Protein AF-A0AA41Q9X9-F1 (afdb_monomer)

Secondary structure (DSSP, 8-state):
--HHHHHHHHHHTTS-HHHHHHHGGGS-HHHHHHHHHHSSSPPHHHHHHHHHH--HHHHHHHHT-TT--HHHHHHHHTSS-HHHHHHHHH-TT--HHHHHHHHT-SSPPHHHHHHHHT-SS-HHHHGGGGG-S-HHHHHHHHHH---GGGPPPPS-HHHHHHHHHTT--SSTHHHHHHHHHHTTS-GGG--HHHHHHHHHHHHHSPPPHHHHHHHHT-TTS-HHHHHHHHHS--TTSTHHHHHHHHHHHTSS-HHHHHHH-S-HHHHHHHHHHHHHHHTTTS-HHHHHHHHHHHHHIIIIIITT-HHHHHHHHHHHHTT--S-HHHHHHHHHHHHHH-SSPPP-PPPPSSS-S--HHHHHHTTS-TTTHHHHHHHS-HHHHHHHTTS--TT---HHHHHHHHHH--HHHHHHHHHHS---HHHHHHHHHT--HHHHHHHHHSSS--HHHHHHHHTT---STT--SPPPPPHHHHHHHHHHHHH-HHHHHHHTTSS-HHHHHHHHHS-TTTS-HHHHHHHHHHHHHTT-HHHHHHHTSTT-SS-HHHHHHHHTSPPPP-TTS---TTPPPHHHHHHHHHHHHHHHHHHHHHHHHHH-TTSTT--GGG-TT--HHHHHHHHHTT---HHHHHHHHT-TT--HHHHHHHHHHS---TTHHHHHHHH-HHHHHHHHTT------TT--STHHHHH-HHHHHHHTTSS-HHHHHHH-SSHHHHHHHHHH-TTTTHHHHHHHHHHHHHHHTT-HHHHHHHHHHHTT--S-HHHHHHHHHHHHS---S---PPP-PPPPP------

Structure (mmCIF, N/CA/C/O backbone):
data_AF-A0AA41Q9X9-F1
#
_entry.id   AF-A0AA41Q9X9-F1
#
loop_
_atom_site.group_PDB
_atom_site.id
_atom_site.type_symbol
_atom_site.label_atom_id
_atom_site.label_alt_id
_atom_site.label_comp_id
_atom_site.label_asym_id
_atom_site.label_entity_id
_atom_site.label_seq_id
_atom_site.pdbx_PDB_ins_code
_atom_site.Cartn_x
_atom_site.Cartn_y
_atom_site.Cartn_z
_atom_site.occupancy
_atom_site.B_iso_or_equiv
_atom_site.auth_seq_id
_atom_site.auth_comp_id
_atom_site.auth_asym_id
_atom_site.auth_atom_id
_atom_site.pdbx_PDB_model_num
ATOM 1 N N . MET A 1 1 ? 24.829 11.979 -4.064 1.00 57.22 1 MET A N 1
ATOM 2 C CA . MET A 1 1 ? 23.446 12.237 -4.508 1.00 57.22 1 MET A CA 1
ATOM 3 C C . MET A 1 1 ? 22.900 13.310 -3.601 1.00 57.22 1 MET A C 1
ATOM 5 O O . MET A 1 1 ? 22.876 13.079 -2.396 1.00 57.22 1 MET A O 1
ATOM 9 N N . THR A 1 2 ? 22.582 14.490 -4.129 1.00 73.81 2 THR A N 1
ATOM 10 C CA . THR A 1 2 ? 21.972 15.516 -3.283 1.00 73.81 2 THR A CA 1
ATOM 11 C C . THR A 1 2 ? 20.477 15.235 -3.187 1.00 73.81 2 THR A C 1
ATOM 13 O O . THR A 1 2 ? 19.869 14.709 -4.118 1.00 73.81 2 THR A O 1
ATOM 16 N N . ARG A 1 3 ? 19.878 15.555 -2.042 1.00 71.75 3 ARG A N 1
ATOM 17 C CA . ARG A 1 3 ? 18.425 15.481 -1.851 1.00 71.75 3 ARG A CA 1
ATOM 18 C C . ARG A 1 3 ? 17.675 16.317 -2.905 1.00 71.75 3 ARG A C 1
ATOM 20 O O . ARG A 1 3 ? 16.649 15.875 -3.409 1.00 71.75 3 ARG A O 1
ATOM 27 N N . ALA A 1 4 ? 18.256 17.450 -3.302 1.00 76.31 4 ALA A N 1
ATOM 28 C CA . ALA A 1 4 ? 17.718 18.350 -4.318 1.00 76.31 4 ALA A CA 1
ATOM 29 C C . ALA A 1 4 ? 17.555 17.683 -5.699 1.00 76.31 4 ALA A C 1
ATOM 31 O O . ALA A 1 4 ? 16.553 17.914 -6.371 1.00 76.31 4 ALA A O 1
ATOM 32 N N . ASP A 1 5 ? 18.480 16.802 -6.105 1.00 78.88 5 ASP A N 1
ATOM 33 C CA . ASP A 1 5 ? 18.385 16.104 -7.399 1.00 78.88 5 ASP A CA 1
ATOM 34 C C . ASP A 1 5 ? 17.165 15.165 -7.449 1.00 78.88 5 ASP A C 1
ATOM 36 O O . ASP A 1 5 ? 16.485 15.061 -8.467 1.00 78.88 5 ASP A O 1
ATOM 40 N N . GLN A 1 6 ? 16.847 14.487 -6.341 1.00 75.06 6 GLN A N 1
ATOM 41 C CA . GLN A 1 6 ? 15.678 13.601 -6.273 1.00 75.06 6 GLN A CA 1
ATOM 42 C C . GLN A 1 6 ? 14.362 14.382 -6.308 1.00 75.06 6 GLN A C 1
ATOM 44 O O . GLN A 1 6 ? 13.401 13.950 -6.950 1.00 75.06 6 GLN A O 1
ATOM 49 N N . GLU A 1 7 ? 14.330 15.523 -5.620 1.00 79.06 7 GLU A N 1
ATOM 50 C CA . GLU A 1 7 ? 13.177 16.420 -5.552 1.00 79.06 7 GLU A CA 1
ATOM 51 C C . GLU A 1 7 ? 12.897 17.035 -6.930 1.00 79.06 7 GLU A C 1
ATOM 53 O O . GLU A 1 7 ? 11.768 16.975 -7.418 1.00 79.06 7 GLU A O 1
ATOM 58 N N . LEU A 1 8 ? 13.935 17.511 -7.620 1.00 83.25 8 LEU A N 1
ATOM 59 C CA . LEU A 1 8 ? 13.810 18.032 -8.978 1.00 83.25 8 LEU A CA 1
ATOM 60 C C . LEU A 1 8 ? 13.408 16.944 -9.986 1.00 83.25 8 LEU A C 1
ATOM 62 O O . LEU A 1 8 ? 12.571 17.192 -10.850 1.00 83.25 8 LEU A O 1
ATOM 66 N N . ALA A 1 9 ? 13.924 15.719 -9.853 1.00 81.62 9 ALA A N 1
ATOM 67 C CA . ALA A 1 9 ? 13.479 14.598 -10.683 1.00 81.62 9 ALA A CA 1
ATOM 68 C C . ALA A 1 9 ? 11.990 14.270 -10.471 1.00 81.62 9 ALA A C 1
ATOM 70 O O . ALA A 1 9 ? 11.294 13.943 -11.430 1.00 81.62 9 ALA A O 1
ATOM 71 N N . ALA A 1 10 ? 11.488 14.376 -9.233 1.00 77.00 10 ALA A N 1
ATOM 72 C CA . ALA A 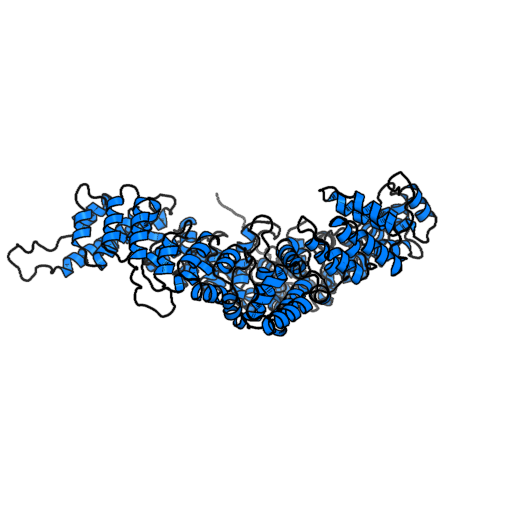1 10 ? 10.064 14.208 -8.952 1.00 77.00 10 ALA A CA 1
ATOM 73 C C . ALA A 1 10 ? 9.225 15.315 -9.589 1.00 77.00 10 ALA A C 1
ATOM 75 O O . ALA A 1 10 ? 8.185 15.032 -10.169 1.00 77.00 10 ALA A O 1
ATOM 76 N N . PHE A 1 11 ? 9.704 16.554 -9.537 1.00 83.81 11 PHE A N 1
ATOM 77 C CA . PHE A 1 11 ? 9.029 17.695 -10.141 1.00 83.81 11 PHE A CA 1
ATOM 78 C C . PHE A 1 11 ? 8.971 17.597 -11.677 1.00 83.81 11 PHE A C 1
ATOM 80 O O . PHE A 1 11 ? 7.901 17.742 -12.267 1.00 83.81 11 PHE A O 1
ATOM 87 N N . LEU A 1 12 ? 10.081 17.228 -12.328 1.00 85.19 12 LEU A N 1
ATOM 88 C CA . LEU A 1 12 ? 10.145 17.018 -13.782 1.00 85.19 12 LEU A CA 1
ATOM 89 C C . LEU A 1 12 ? 9.305 15.826 -14.272 1.00 85.19 12 LEU A C 1
ATOM 91 O O . LEU A 1 12 ? 8.985 15.755 -15.455 1.00 85.19 12 LEU A O 1
ATOM 95 N N . ALA A 1 13 ? 8.916 14.891 -13.399 1.00 82.81 13 ALA A N 1
ATOM 96 C CA . ALA A 1 13 ? 8.031 13.787 -13.781 1.00 82.81 13 ALA A CA 1
ATOM 97 C C . ALA A 1 13 ? 6.609 14.255 -14.161 1.00 82.81 13 ALA A C 1
ATOM 99 O O . ALA A 1 13 ? 5.887 13.522 -14.843 1.00 82.81 13 ALA A O 1
ATOM 100 N N . TYR A 1 14 ? 6.227 15.469 -13.748 1.00 82.69 14 TYR A N 1
ATOM 101 C CA . TYR A 1 14 ? 4.950 16.104 -14.085 1.00 82.69 14 TYR A CA 1
ATOM 102 C C . TYR A 1 14 ? 5.046 17.089 -15.255 1.00 82.69 14 TYR A C 1
ATOM 104 O O . TYR A 1 14 ? 4.013 17.538 -15.746 1.00 82.69 14 TYR A O 1
ATOM 112 N N . ALA A 1 15 ? 6.259 17.424 -15.699 1.00 83.19 15 ALA A N 1
ATOM 113 C CA . ALA A 1 15 ? 6.478 18.322 -16.824 1.00 83.19 15 ALA A CA 1
ATOM 114 C C . ALA A 1 15 ? 6.056 17.664 -18.146 1.00 83.19 15 ALA A C 1
ATOM 116 O O . ALA A 1 15 ? 6.199 16.448 -18.328 1.00 83.19 15 ALA A O 1
ATOM 117 N N . SER A 1 16 ? 5.593 18.472 -19.102 1.00 84.75 16 SER A N 1
ATOM 118 C CA . SER A 1 16 ? 5.446 18.008 -20.480 1.00 84.75 16 SER A CA 1
ATOM 119 C C . SER A 1 16 ? 6.822 17.695 -21.094 1.00 84.75 16 SER A C 1
ATOM 121 O O . SER A 1 16 ? 7.874 18.089 -20.573 1.00 84.75 16 SER A O 1
ATOM 123 N N . ALA A 1 17 ? 6.839 16.974 -22.219 1.00 86.56 17 ALA A N 1
ATOM 124 C CA . ALA A 1 17 ? 8.083 16.729 -22.949 1.00 86.56 17 ALA A CA 1
ATOM 125 C C . ALA A 1 17 ? 8.729 18.036 -23.443 1.00 86.56 17 ALA A C 1
ATOM 127 O O . ALA A 1 17 ? 9.950 18.173 -23.383 1.00 86.56 17 ALA A O 1
ATOM 128 N N . GLU A 1 18 ? 7.906 19.000 -23.861 1.00 85.38 18 GLU A N 1
ATOM 129 C CA . GLU A 1 18 ? 8.331 20.329 -24.306 1.00 85.38 18 GLU A CA 1
ATOM 130 C C . GLU A 1 18 ? 8.950 21.136 -23.157 1.00 85.38 18 GLU A C 1
ATOM 132 O O . GLU A 1 18 ? 10.078 21.616 -23.274 1.00 85.38 18 GLU A O 1
ATOM 137 N N . ASP A 1 19 ? 8.278 21.186 -22.005 1.00 83.75 19 ASP A N 1
ATOM 138 C CA . ASP A 1 19 ? 8.778 21.890 -20.819 1.00 83.75 19 ASP A CA 1
ATOM 139 C C . ASP A 1 19 ? 10.083 21.280 -20.302 1.00 83.75 19 ASP A C 1
ATOM 141 O O . ASP A 1 19 ? 11.022 21.993 -19.940 1.00 83.75 19 ASP A O 1
ATOM 145 N N . THR A 1 20 ? 10.170 19.946 -20.304 1.00 87.44 20 THR A N 1
ATOM 146 C CA . THR A 1 20 ? 11.394 19.228 -19.931 1.00 87.44 20 THR A CA 1
ATOM 147 C C . THR A 1 20 ? 12.544 19.616 -20.859 1.00 87.44 20 THR A C 1
ATOM 149 O O . THR A 1 20 ? 13.638 19.936 -20.388 1.00 87.44 20 THR A O 1
ATOM 152 N N . ALA A 1 21 ? 12.296 19.645 -22.172 1.00 87.38 21 ALA A N 1
ATOM 153 C CA . ALA A 1 21 ? 13.300 19.995 -23.167 1.00 87.38 21 ALA A CA 1
ATOM 154 C C . ALA A 1 21 ? 13.755 21.459 -23.077 1.00 87.38 21 ALA A C 1
ATOM 156 O O . ALA A 1 21 ? 14.940 21.736 -23.265 1.00 87.38 21 ALA A O 1
ATOM 157 N N . ALA A 1 22 ? 12.851 22.384 -22.742 1.00 83.81 22 ALA A N 1
ATOM 158 C CA . ALA A 1 22 ? 13.174 23.796 -22.542 1.00 83.81 22 ALA A CA 1
ATOM 159 C C . ALA A 1 22 ? 13.945 24.055 -21.234 1.00 83.81 22 ALA A C 1
ATOM 161 O O . ALA A 1 22 ? 14.798 24.943 -21.177 1.00 83.81 22 ALA A O 1
ATOM 162 N N . THR A 1 23 ? 13.646 23.287 -20.184 1.00 84.75 23 THR A N 1
ATOM 163 C CA . THR A 1 23 ? 14.193 23.477 -18.832 1.00 84.75 23 THR A CA 1
ATOM 164 C C . THR A 1 23 ? 15.613 22.952 -18.694 1.00 84.75 23 THR A C 1
ATOM 166 O O . THR A 1 23 ? 16.484 23.638 -18.155 1.00 84.75 23 THR A O 1
ATOM 169 N N . LEU A 1 24 ? 15.864 21.729 -19.169 1.00 88.94 24 LEU A N 1
ATOM 170 C CA . LEU A 1 24 ? 17.130 21.037 -18.926 1.00 88.94 24 LEU A CA 1
ATOM 171 C C . LEU A 1 24 ? 18.362 21.847 -19.379 1.00 88.94 24 LEU A C 1
ATOM 173 O O . LEU A 1 24 ? 19.278 21.995 -18.564 1.00 88.94 24 LEU A O 1
ATOM 177 N N . PRO A 1 25 ? 18.404 22.465 -20.578 1.00 90.06 25 PRO A N 1
ATOM 178 C CA . PRO A 1 25 ? 19.545 23.270 -21.022 1.00 90.06 25 PRO A CA 1
ATOM 179 C C . PRO A 1 25 ? 19.958 24.404 -20.068 1.00 90.06 25 PRO A C 1
ATOM 181 O O . PRO A 1 25 ? 21.132 24.772 -20.058 1.00 90.06 25 PRO A O 1
ATOM 184 N N . ARG A 1 26 ? 19.035 24.925 -19.245 1.00 84.94 26 ARG A N 1
ATOM 185 C CA . ARG A 1 26 ? 19.291 26.024 -18.294 1.00 84.94 26 ARG A CA 1
ATOM 186 C C . ARG A 1 26 ? 19.797 25.566 -16.928 1.00 84.94 26 ARG A C 1
ATOM 188 O O . ARG A 1 26 ? 20.331 26.373 -16.171 1.00 84.94 26 ARG A O 1
ATOM 195 N N . LEU A 1 27 ? 19.647 24.286 -16.599 1.00 85.94 27 LEU A N 1
ATOM 196 C CA . LEU A 1 27 ? 20.213 23.733 -15.373 1.00 85.94 27 LEU A CA 1
ATOM 197 C C . LEU A 1 27 ? 21.737 23.646 -15.477 1.00 85.94 27 LEU A C 1
ATOM 199 O O . LEU A 1 27 ? 22.294 23.454 -16.559 1.00 85.94 27 LEU A O 1
ATOM 203 N N . SER A 1 28 ? 22.418 23.717 -14.332 1.00 88.06 28 SER A N 1
ATOM 204 C CA . SER A 1 28 ? 23.861 23.479 -14.299 1.00 88.06 28 SER A CA 1
ATOM 205 C C . SER A 1 28 ? 24.187 22.065 -14.794 1.00 88.06 28 SER A C 1
ATOM 207 O O . SER A 1 28 ? 23.436 21.117 -14.534 1.00 88.06 28 SER A O 1
ATOM 209 N N . THR A 1 29 ? 25.337 21.895 -15.449 1.00 92.75 29 THR A N 1
ATOM 210 C CA . THR A 1 29 ? 25.813 20.572 -15.882 1.00 92.75 29 THR A CA 1
ATOM 211 C C . THR A 1 29 ? 25.854 19.587 -14.710 1.00 92.75 29 THR A C 1
ATOM 213 O O . THR A 1 29 ? 25.417 18.449 -14.848 1.00 92.75 29 THR A O 1
ATOM 216 N N . ALA A 1 30 ? 26.287 20.027 -13.523 1.00 90.44 30 ALA A N 1
ATOM 217 C CA . ALA A 1 30 ? 26.314 19.187 -12.325 1.00 90.44 30 ALA A CA 1
ATOM 218 C C . ALA A 1 30 ? 24.915 18.675 -11.935 1.00 90.44 30 ALA A C 1
ATOM 220 O O . ALA A 1 30 ? 24.756 17.488 -11.653 1.00 90.44 30 ALA A O 1
ATOM 221 N N . THR A 1 31 ? 23.900 19.543 -11.981 1.00 88.19 31 THR A N 1
ATOM 222 C CA . THR A 1 31 ? 22.501 19.180 -11.709 1.00 88.19 31 THR A CA 1
ATOM 223 C C . THR A 1 31 ? 21.966 18.212 -12.760 1.00 88.19 31 THR A C 1
ATOM 225 O O . THR A 1 31 ? 21.376 17.197 -12.403 1.00 88.19 31 THR A O 1
ATOM 228 N N . ARG A 1 32 ? 22.209 18.459 -14.056 1.00 93.31 32 ARG A N 1
ATOM 229 C CA . ARG A 1 32 ? 21.779 17.538 -15.124 1.00 93.31 32 ARG A CA 1
ATOM 230 C C . ARG A 1 32 ? 22.404 16.154 -14.981 1.00 93.31 32 ARG A C 1
ATOM 232 O O . ARG A 1 32 ? 21.693 15.154 -15.037 1.00 93.31 32 ARG A O 1
ATOM 239 N N . LEU A 1 33 ? 23.712 16.086 -14.729 1.00 93.94 33 LEU A N 1
ATOM 240 C CA . LEU A 1 33 ? 24.406 14.821 -14.480 1.00 93.94 33 LEU A CA 1
ATOM 241 C C . LEU A 1 33 ? 23.868 14.122 -13.221 1.00 93.94 33 LEU A C 1
ATOM 243 O O . LEU A 1 33 ? 23.708 12.900 -13.218 1.00 93.94 33 LEU A O 1
ATOM 247 N N . GLY A 1 34 ? 23.556 14.885 -12.167 1.00 90.12 34 GLY A N 1
ATOM 248 C CA . GLY A 1 34 ? 22.929 14.393 -10.940 1.00 90.12 34 GLY A CA 1
ATOM 249 C C . GLY A 1 34 ? 21.551 13.775 -11.187 1.00 90.12 34 GLY A C 1
ATOM 250 O O . GLY A 1 34 ? 21.317 12.630 -10.793 1.00 90.12 34 GLY A O 1
ATOM 251 N N . LEU A 1 35 ? 20.681 14.488 -11.908 1.00 90.31 35 LEU A N 1
ATOM 252 C CA . LEU A 1 35 ? 19.350 14.031 -12.316 1.00 90.31 35 LEU A CA 1
ATOM 253 C C . LEU A 1 35 ? 19.419 12.746 -13.139 1.00 90.31 35 LEU A C 1
ATOM 255 O O . LEU A 1 35 ? 18.758 11.762 -12.808 1.00 90.31 35 LEU A O 1
ATOM 259 N N . LEU A 1 36 ? 20.249 12.739 -14.185 1.00 93.31 36 LEU A N 1
ATOM 260 C CA . LEU A 1 36 ? 20.348 11.607 -15.100 1.00 93.31 36 LEU A CA 1
ATOM 261 C C . LEU A 1 36 ? 20.916 10.373 -14.416 1.00 93.31 36 LEU A C 1
ATOM 263 O O . LEU A 1 36 ? 20.439 9.283 -14.702 1.00 93.31 36 LEU A O 1
ATOM 267 N N . ARG A 1 37 ? 21.886 10.527 -13.506 1.00 91.56 37 ARG A N 1
ATOM 268 C CA . ARG A 1 37 ? 22.555 9.400 -12.843 1.00 91.56 37 ARG A CA 1
ATOM 269 C C . ARG A 1 37 ? 21.829 8.888 -11.600 1.00 91.56 37 ARG A C 1
ATOM 271 O O . ARG A 1 37 ? 21.883 7.690 -11.331 1.00 91.56 37 ARG A O 1
ATOM 278 N N . TYR A 1 38 ? 21.211 9.777 -10.820 1.00 85.00 38 TYR A N 1
ATOM 279 C CA . TYR A 1 38 ? 20.720 9.473 -9.469 1.00 85.00 38 TYR A CA 1
ATOM 280 C C . TYR A 1 38 ? 19.251 9.838 -9.220 1.00 85.00 38 TYR A C 1
ATOM 282 O O . TYR A 1 38 ? 18.735 9.538 -8.144 1.00 85.00 38 TYR A O 1
ATOM 290 N N . GLY A 1 39 ? 18.551 10.448 -10.181 1.00 78.88 39 GLY A N 1
ATOM 291 C CA . GLY A 1 39 ? 17.162 10.902 -10.030 1.00 78.88 39 GLY A CA 1
ATOM 292 C C . GLY A 1 39 ? 16.108 9.792 -9.897 1.00 78.88 39 GLY A C 1
ATOM 293 O O . GLY A 1 39 ? 14.913 10.088 -9.901 1.00 78.88 39 GLY A O 1
ATOM 294 N N . GLY A 1 40 ? 16.513 8.524 -9.772 1.00 82.50 40 GLY A N 1
ATOM 295 C CA . GLY A 1 40 ? 15.646 7.348 -9.874 1.00 82.50 40 GLY A CA 1
ATOM 296 C C . GLY A 1 40 ? 15.350 6.991 -11.332 1.00 82.50 40 GLY A C 1
ATOM 297 O O . GLY A 1 40 ? 16.149 7.300 -12.218 1.00 82.50 40 GLY A O 1
ATOM 298 N N . THR A 1 41 ? 14.213 6.337 -11.583 1.00 83.12 41 THR A N 1
ATOM 299 C CA . THR A 1 41 ? 13.758 6.018 -12.945 1.00 83.12 41 THR A CA 1
ATOM 300 C C . THR A 1 41 ? 13.541 7.317 -13.731 1.00 83.12 41 THR A C 1
ATOM 302 O O . THR A 1 41 ? 12.697 8.121 -13.322 1.00 83.12 41 THR A O 1
ATOM 305 N N . PRO A 1 42 ? 14.292 7.565 -14.822 1.00 86.88 42 PRO A N 1
ATOM 306 C CA . PRO A 1 42 ? 14.148 8.788 -15.603 1.00 86.88 42 PRO A CA 1
ATOM 307 C C . PRO A 1 42 ? 12.770 8.828 -16.271 1.00 86.88 42 PRO A C 1
ATOM 309 O O . PRO A 1 42 ? 12.311 7.818 -16.809 1.00 86.88 42 PRO A O 1
ATOM 312 N N . SER A 1 43 ? 12.113 9.992 -16.257 1.00 85.19 43 SER A N 1
ATOM 313 C CA . SER A 1 43 ? 10.847 10.166 -16.975 1.00 85.19 43 SER A CA 1
ATOM 314 C C . SER A 1 43 ? 11.059 9.973 -18.487 1.00 85.19 43 SER A C 1
ATOM 316 O O . SER A 1 43 ? 12.158 10.248 -18.984 1.00 85.19 43 SER A O 1
ATOM 318 N N . PRO A 1 44 ? 10.035 9.543 -19.252 1.00 87.19 44 PRO A N 1
ATOM 319 C CA . PRO A 1 44 ? 10.156 9.399 -20.704 1.00 87.19 44 PRO A CA 1
ATOM 320 C C . PRO A 1 44 ? 10.640 10.678 -21.400 1.00 87.19 44 PRO A C 1
ATOM 322 O O . PRO A 1 44 ? 11.450 10.604 -22.319 1.00 87.19 44 PRO A O 1
ATOM 325 N N . ALA A 1 45 ? 10.207 11.848 -20.919 1.00 88.81 45 ALA A N 1
ATOM 326 C CA . ALA A 1 45 ? 10.641 13.152 -21.415 1.00 88.81 45 ALA A CA 1
ATOM 327 C C . ALA A 1 45 ? 12.128 13.433 -21.136 1.00 88.81 45 ALA A C 1
ATOM 329 O O . ALA A 1 45 ? 12.860 13.822 -22.044 1.00 88.81 45 ALA A O 1
ATOM 330 N N . LEU A 1 46 ? 12.593 13.187 -19.903 1.00 91.06 46 LEU A N 1
ATOM 331 C CA . LEU A 1 46 ? 13.998 13.364 -19.520 1.00 91.06 46 LEU A CA 1
ATOM 332 C C . LEU A 1 46 ? 14.909 12.422 -20.315 1.00 91.06 46 LEU A C 1
ATOM 334 O O . LEU A 1 46 ? 15.950 12.843 -20.816 1.00 91.06 46 LEU A O 1
ATOM 338 N N . ALA A 1 47 ? 14.499 11.159 -20.453 1.00 92.38 47 ALA A N 1
ATOM 339 C CA . ALA A 1 47 ? 15.204 10.167 -21.253 1.00 92.38 47 ALA A CA 1
ATOM 340 C C . ALA A 1 47 ? 15.274 10.585 -22.730 1.00 92.38 47 ALA A C 1
ATOM 342 O O . ALA A 1 47 ? 16.359 10.575 -23.303 1.00 92.38 47 ALA A O 1
ATOM 343 N N . ALA A 1 48 ? 14.148 11.000 -23.323 1.00 92.69 48 ALA A N 1
ATOM 344 C CA . ALA A 1 48 ? 14.088 11.438 -24.715 1.00 92.69 48 ALA A CA 1
ATOM 345 C C . ALA A 1 48 ? 14.970 12.669 -24.975 1.00 92.69 48 ALA A C 1
ATOM 347 O O . ALA A 1 48 ? 15.739 12.667 -25.938 1.00 92.69 48 ALA A O 1
ATOM 348 N N . TRP A 1 49 ? 14.915 13.682 -24.100 1.00 94.62 49 TRP A N 1
ATOM 349 C CA . TRP A 1 49 ? 15.778 14.861 -24.200 1.00 94.62 49 TRP A CA 1
ATOM 350 C C . TRP A 1 49 ? 17.251 14.473 -24.143 1.00 94.62 49 TRP A C 1
ATOM 352 O O . TRP A 1 49 ? 18.005 14.836 -25.042 1.00 94.62 49 TRP A O 1
ATOM 362 N N . ALA A 1 50 ? 17.639 13.690 -23.133 1.00 94.81 50 ALA A N 1
ATOM 363 C CA . ALA A 1 50 ? 19.027 13.299 -22.938 1.00 94.81 50 ALA A CA 1
ATOM 364 C C . ALA A 1 50 ? 19.555 12.497 -24.127 1.00 94.81 50 ALA A C 1
ATOM 366 O O . ALA A 1 50 ? 20.676 12.733 -24.534 1.00 94.81 50 ALA A O 1
ATOM 367 N N . THR A 1 51 ? 18.757 11.607 -24.725 1.00 94.50 51 THR A N 1
ATOM 368 C CA . THR A 1 51 ? 19.183 10.843 -25.911 1.00 94.50 51 THR A CA 1
ATOM 369 C C . THR A 1 51 ? 19.214 11.660 -27.204 1.00 94.50 51 THR A C 1
ATOM 371 O O . THR A 1 51 ? 19.926 11.288 -28.128 1.00 94.50 51 THR A O 1
ATOM 374 N N . GLY A 1 52 ? 18.420 12.732 -27.308 1.00 94.38 52 GLY A N 1
ATOM 375 C CA . GLY A 1 52 ? 18.325 13.542 -28.529 1.00 94.38 52 GLY A CA 1
ATOM 376 C C . GLY A 1 52 ? 19.247 14.762 -28.553 1.00 94.38 52 GLY A C 1
ATOM 377 O O . GLY A 1 52 ? 19.684 15.174 -29.622 1.00 94.38 52 GLY A O 1
ATOM 378 N N . HIS A 1 53 ? 19.531 15.343 -27.386 1.00 93.50 53 HIS A N 1
ATOM 379 C CA . HIS A 1 53 ? 20.219 16.634 -27.249 1.00 93.50 53 HIS A CA 1
ATOM 380 C C . HIS A 1 53 ? 21.327 16.621 -26.186 1.00 93.50 53 HIS A C 1
ATOM 382 O O . HIS A 1 53 ? 21.949 17.657 -25.947 1.00 93.50 53 HIS A O 1
ATOM 388 N N . GLY A 1 54 ? 21.542 15.489 -25.510 1.00 94.19 54 GLY A N 1
ATOM 389 C CA . GLY A 1 54 ? 22.527 15.374 -24.446 1.00 94.19 54 GLY A CA 1
ATOM 390 C C . GLY A 1 54 ? 23.961 15.479 -24.955 1.00 94.19 54 GLY A C 1
ATOM 391 O O . GLY A 1 54 ? 24.301 15.126 -26.084 1.00 94.19 54 GLY A O 1
ATOM 392 N N . THR A 1 55 ? 24.830 15.967 -24.081 1.00 96.00 55 THR A N 1
ATOM 393 C CA . THR A 1 55 ? 26.281 15.884 -24.258 1.00 96.00 55 THR A CA 1
ATOM 394 C C . THR A 1 55 ? 26.782 14.460 -23.974 1.00 96.00 55 THR A C 1
ATOM 396 O O . THR A 1 55 ? 26.099 13.693 -23.285 1.00 96.00 55 THR A O 1
ATOM 399 N N . PRO A 1 56 ? 28.002 14.092 -24.410 1.00 96.12 56 PRO A N 1
ATOM 400 C CA . PRO A 1 56 ? 28.545 12.766 -24.118 1.00 96.12 56 PRO A CA 1
ATOM 401 C C . PRO A 1 56 ? 28.616 12.409 -22.626 1.00 96.12 56 PRO A C 1
ATOM 403 O O . PRO A 1 56 ? 28.364 11.270 -22.227 1.00 96.12 56 PRO A O 1
ATOM 406 N N . ASP A 1 57 ? 28.880 13.393 -21.763 1.00 96.19 57 ASP A N 1
ATOM 407 C CA . ASP A 1 57 ? 28.877 13.187 -20.312 1.00 96.19 57 ASP A CA 1
ATOM 408 C C . ASP A 1 57 ? 27.473 12.884 -19.767 1.00 96.19 57 ASP A C 1
ATOM 410 O O . ASP A 1 57 ? 27.320 12.076 -18.847 1.00 96.19 57 ASP A O 1
ATOM 414 N N . GLU A 1 58 ? 26.437 13.492 -20.345 1.00 96.50 58 GLU A N 1
ATOM 415 C CA . GLU A 1 58 ? 25.033 13.277 -19.981 1.00 96.50 58 GLU A CA 1
ATOM 416 C C . GLU A 1 58 ? 24.523 11.923 -20.473 1.00 96.50 58 GLU A C 1
ATOM 418 O O . GLU A 1 58 ? 23.875 11.202 -19.708 1.00 96.50 58 GLU A O 1
ATOM 423 N N . HIS A 1 59 ? 24.897 11.515 -21.688 1.00 97.00 59 HIS A N 1
ATOM 424 C CA . HIS A 1 59 ? 24.684 10.151 -22.165 1.00 97.00 59 HIS A CA 1
ATOM 425 C C . HIS A 1 59 ? 25.351 9.135 -21.232 1.00 97.00 59 HIS A C 1
ATOM 427 O O . HIS A 1 59 ? 24.717 8.181 -20.776 1.00 97.00 59 HIS A O 1
ATOM 433 N N . ALA A 1 60 ? 26.613 9.364 -20.859 1.00 96.06 60 ALA A N 1
ATOM 434 C CA . ALA A 1 60 ? 27.330 8.501 -19.930 1.00 96.06 60 ALA A CA 1
ATOM 435 C C . ALA A 1 60 ? 26.708 8.494 -18.520 1.00 96.06 60 ALA A C 1
ATOM 437 O O . ALA A 1 60 ? 26.722 7.464 -17.842 1.00 96.06 60 ALA A O 1
ATOM 438 N N . ALA A 1 61 ? 26.168 9.619 -18.044 1.00 95.50 61 ALA A N 1
ATOM 439 C CA . ALA A 1 61 ? 25.450 9.693 -16.774 1.00 95.50 61 ALA A CA 1
ATOM 440 C C . ALA A 1 61 ? 24.151 8.877 -16.808 1.00 95.50 61 ALA A C 1
ATOM 442 O O . ALA A 1 61 ? 23.919 8.085 -15.891 1.00 95.50 61 ALA A O 1
ATOM 443 N N . LEU A 1 62 ? 23.364 9.006 -17.880 1.00 95.44 62 LEU A N 1
ATOM 444 C CA . LEU A 1 62 ? 22.139 8.237 -18.091 1.00 95.44 62 LEU A CA 1
ATOM 445 C C . LEU A 1 62 ? 22.424 6.733 -18.216 1.00 95.44 62 LEU A C 1
ATOM 447 O O . LEU A 1 62 ? 21.751 5.929 -17.577 1.00 95.44 62 LEU A O 1
ATOM 451 N N . ALA A 1 63 ? 23.474 6.344 -18.947 1.00 95.50 63 ALA A N 1
ATOM 452 C CA . ALA A 1 63 ? 23.906 4.947 -19.064 1.00 95.50 63 ALA A CA 1
ATOM 453 C C . ALA A 1 63 ? 24.354 4.333 -17.724 1.00 95.50 63 ALA A C 1
ATOM 455 O O . ALA A 1 63 ? 24.349 3.114 -17.572 1.00 95.50 63 ALA A O 1
ATOM 456 N N . ARG A 1 64 ? 24.776 5.156 -16.753 1.00 94.69 64 ARG A N 1
ATOM 457 C CA . ARG A 1 64 ? 25.177 4.720 -15.403 1.00 94.69 64 ARG A CA 1
ATOM 458 C C . ARG A 1 64 ? 24.019 4.691 -14.405 1.00 94.69 64 ARG A C 1
ATOM 460 O O . ARG A 1 64 ? 24.232 4.258 -13.271 1.00 94.69 64 ARG A O 1
ATOM 467 N N . ASN A 1 65 ? 22.833 5.160 -14.783 1.00 91.62 65 ASN A N 1
ATOM 468 C CA . ASN A 1 65 ? 21.667 5.137 -13.913 1.00 91.62 65 ASN A CA 1
ATOM 469 C C . ASN A 1 65 ? 21.130 3.709 -13.786 1.00 91.62 65 ASN A C 1
ATOM 471 O O . ASN A 1 65 ? 20.573 3.154 -14.729 1.00 91.62 65 ASN A O 1
ATOM 475 N N . SER A 1 66 ? 21.238 3.133 -12.587 1.00 87.19 66 SER A N 1
ATOM 476 C CA . SER A 1 66 ? 20.793 1.763 -12.306 1.00 87.19 66 SER A CA 1
ATOM 477 C C . SER A 1 66 ? 19.290 1.537 -12.497 1.00 87.19 66 SER A C 1
ATOM 479 O O . SER A 1 66 ? 18.872 0.389 -12.647 1.00 87.19 66 SER A O 1
ATOM 481 N N . ALA A 1 67 ? 18.495 2.609 -12.472 1.00 84.25 67 ALA A N 1
ATOM 482 C CA . ALA A 1 67 ? 17.053 2.607 -12.686 1.00 84.25 67 ALA A CA 1
ATOM 483 C C . ALA A 1 67 ? 16.655 2.969 -14.132 1.00 84.25 67 ALA A C 1
ATOM 485 O O . ALA A 1 67 ? 15.465 3.066 -14.427 1.00 84.25 67 ALA A O 1
ATOM 486 N N . ALA A 1 68 ? 17.611 3.167 -15.050 1.00 87.69 68 ALA A N 1
ATOM 487 C CA . ALA A 1 68 ? 17.295 3.355 -16.462 1.00 87.69 68 ALA A CA 1
ATOM 488 C C . ALA A 1 68 ? 16.594 2.107 -17.026 1.00 87.69 68 ALA A C 1
ATOM 490 O O . ALA A 1 68 ? 17.131 0.993 -16.985 1.00 87.69 68 ALA A O 1
ATOM 491 N N . GLY A 1 69 ? 15.385 2.313 -17.554 1.00 86.12 69 GLY A N 1
ATOM 492 C CA . GLY A 1 69 ? 14.594 1.271 -18.202 1.00 86.12 69 GLY A CA 1
ATOM 493 C C . GLY A 1 69 ? 15.203 0.805 -19.527 1.00 86.12 69 GLY A C 1
ATOM 494 O O . GLY A 1 69 ? 16.060 1.471 -20.112 1.00 86.12 69 GLY A O 1
ATOM 495 N N . ARG A 1 70 ? 14.736 -0.348 -20.020 1.00 86.25 70 ARG A N 1
ATOM 496 C CA . ARG A 1 70 ? 15.225 -0.959 -21.269 1.00 86.25 70 ARG A CA 1
ATOM 497 C C . ARG A 1 70 ? 15.044 -0.036 -22.474 1.00 86.25 70 ARG A C 1
ATOM 499 O O . ARG A 1 70 ? 15.986 0.113 -23.244 1.00 86.25 70 ARG A O 1
ATOM 506 N N . ASP A 1 71 ? 13.905 0.644 -22.577 1.00 87.69 71 ASP A N 1
ATOM 507 C CA . ASP A 1 71 ? 13.621 1.579 -23.675 1.00 87.69 71 ASP A CA 1
ATOM 508 C C . ASP A 1 71 ? 14.595 2.760 -23.690 1.00 87.69 71 ASP A C 1
ATOM 510 O O . ASP A 1 71 ? 15.100 3.148 -24.741 1.00 87.69 71 ASP A O 1
ATOM 514 N N . THR A 1 72 ? 14.913 3.305 -22.513 1.00 92.31 72 THR A N 1
ATOM 515 C CA . THR A 1 72 ? 15.905 4.376 -22.360 1.00 92.31 72 THR A CA 1
ATOM 516 C C . THR A 1 72 ? 17.287 3.912 -22.809 1.00 92.31 72 THR A C 1
ATOM 518 O O . THR A 1 72 ? 17.967 4.623 -23.545 1.00 92.31 72 THR A O 1
ATOM 521 N N . LEU A 1 73 ? 17.695 2.704 -22.411 1.00 94.44 73 LEU A N 1
ATOM 522 C CA . LEU A 1 73 ? 18.976 2.120 -22.814 1.00 94.44 73 LEU A CA 1
ATOM 523 C C . LEU A 1 73 ? 19.021 1.812 -24.315 1.00 94.44 73 LEU A C 1
ATOM 525 O O . LEU A 1 73 ? 20.056 2.027 -24.936 1.00 94.44 73 LEU A O 1
ATOM 529 N N . ALA A 1 74 ? 17.917 1.352 -24.908 1.00 92.38 74 ALA A N 1
ATOM 530 C CA . ALA A 1 74 ? 17.818 1.099 -26.343 1.00 92.38 74 ALA A CA 1
ATOM 531 C C . ALA A 1 74 ? 17.941 2.394 -27.159 1.00 92.38 74 ALA A C 1
ATOM 533 O O . ALA A 1 74 ? 18.708 2.442 -28.118 1.00 92.38 74 ALA A O 1
ATOM 534 N N . ARG A 1 75 ? 17.264 3.471 -26.736 1.00 93.44 75 ARG A N 1
ATOM 535 C CA . ARG A 1 75 ? 17.425 4.803 -27.345 1.00 93.44 75 ARG A CA 1
ATOM 536 C C . ARG A 1 75 ? 18.864 5.293 -27.232 1.00 93.44 75 ARG A C 1
ATOM 538 O O . ARG A 1 75 ? 19.416 5.774 -28.211 1.00 93.44 75 ARG A O 1
ATOM 545 N N . LEU A 1 76 ? 19.484 5.121 -26.065 1.00 95.06 76 LEU A N 1
ATOM 546 C CA . LEU A 1 76 ? 20.862 5.542 -25.825 1.00 95.06 76 LEU A CA 1
ATOM 547 C C . LEU A 1 76 ? 21.885 4.721 -26.625 1.00 95.06 76 LEU A C 1
ATOM 549 O O . LEU A 1 76 ? 22.886 5.264 -27.075 1.00 95.06 76 LEU A O 1
ATOM 553 N N . ALA A 1 77 ? 21.623 3.432 -26.854 1.00 94.50 77 ALA A N 1
ATOM 554 C CA . ALA A 1 77 ? 22.440 2.586 -27.723 1.00 94.50 77 ALA A CA 1
ATOM 555 C C . ALA A 1 77 ? 22.429 3.054 -29.188 1.00 94.50 77 ALA A C 1
ATOM 557 O O . ALA A 1 77 ? 23.426 2.880 -29.887 1.00 94.50 77 ALA A O 1
ATOM 558 N N . ALA A 1 78 ? 21.322 3.648 -29.644 1.00 93.50 78 ALA A N 1
ATOM 559 C CA . ALA A 1 78 ? 21.187 4.186 -30.995 1.00 93.50 78 ALA A CA 1
ATOM 560 C C . ALA A 1 78 ? 21.900 5.540 -31.193 1.00 93.50 78 ALA A C 1
ATOM 562 O O . ALA A 1 78 ? 22.054 5.985 -32.328 1.00 93.50 78 ALA A O 1
ATOM 563 N N . VAL A 1 79 ? 22.351 6.195 -30.116 1.00 91.25 79 VAL A N 1
ATOM 564 C CA . VAL A 1 79 ? 23.107 7.453 -30.193 1.00 91.25 79 VAL A CA 1
ATOM 565 C C . VAL A 1 79 ? 24.540 7.174 -30.652 1.00 91.25 79 VAL A C 1
ATOM 567 O O . VAL A 1 79 ? 25.179 6.249 -30.155 1.00 91.25 79 VAL A O 1
ATOM 570 N N . ALA A 1 80 ? 25.074 7.992 -31.567 1.00 80.44 80 ALA A N 1
ATOM 571 C CA . ALA A 1 80 ? 26.434 7.877 -32.112 1.00 80.44 80 ALA A CA 1
ATOM 572 C C . ALA A 1 80 ? 27.532 8.353 -31.129 1.00 80.44 80 ALA A C 1
ATOM 574 O O . ALA A 1 80 ? 28.394 9.160 -31.470 1.00 80.44 80 ALA A O 1
ATOM 575 N N . ASP A 1 81 ? 27.493 7.853 -29.896 1.00 90.00 81 ASP A N 1
ATOM 576 C CA . ASP A 1 81 ? 28.416 8.177 -28.810 1.00 90.00 81 ASP A CA 1
ATOM 577 C C . ASP A 1 81 ? 29.059 6.889 -28.275 1.00 90.00 81 ASP A C 1
ATOM 579 O O . ASP A 1 81 ? 28.477 6.154 -27.471 1.00 90.00 81 ASP A O 1
ATOM 583 N N . GLY A 1 82 ? 30.274 6.601 -28.749 1.00 91.88 82 GLY A N 1
ATOM 584 C CA . GLY A 1 82 ? 30.991 5.359 -28.451 1.00 91.88 82 GLY A CA 1
ATOM 585 C C . GLY A 1 82 ? 31.138 5.063 -26.947 1.00 91.88 82 GLY A C 1
ATOM 586 O O . GLY A 1 82 ? 30.793 3.956 -26.521 1.00 91.88 82 GLY A O 1
ATOM 587 N N . PRO A 1 83 ? 31.631 6.004 -26.117 1.00 93.62 83 PRO A N 1
ATOM 588 C CA . PRO A 1 83 ? 31.695 5.833 -24.664 1.00 93.62 83 PRO A CA 1
ATOM 589 C C . PRO A 1 83 ? 30.350 5.511 -23.999 1.00 93.62 83 PRO A C 1
ATOM 591 O O . PRO A 1 83 ? 30.285 4.623 -23.141 1.00 93.62 83 PRO A O 1
ATOM 594 N N . ALA A 1 84 ? 29.267 6.189 -24.385 1.00 94.44 84 ALA A N 1
ATOM 595 C CA . ALA A 1 84 ? 27.942 5.907 -23.837 1.00 94.44 84 ALA A CA 1
ATOM 596 C C . ALA A 1 84 ? 27.426 4.529 -24.273 1.00 94.44 84 ALA A C 1
ATOM 598 O O . ALA A 1 84 ? 26.934 3.768 -23.437 1.00 94.44 84 ALA A O 1
ATOM 599 N N . GLN A 1 85 ? 27.616 4.157 -25.542 1.00 95.19 85 GLN A N 1
ATOM 600 C CA . GLN A 1 85 ? 27.294 2.823 -26.053 1.00 95.19 85 GLN A CA 1
ATOM 601 C C . GLN A 1 85 ? 28.064 1.729 -25.299 1.00 95.19 85 GLN A C 1
ATOM 603 O O . GLN A 1 85 ? 27.477 0.726 -24.893 1.00 95.19 85 GLN A O 1
ATOM 608 N N . ALA A 1 86 ? 29.352 1.927 -25.012 1.00 95.31 86 ALA A N 1
ATOM 609 C CA . ALA A 1 86 ? 30.137 1.005 -24.190 1.00 95.31 86 ALA A CA 1
ATOM 610 C C . ALA A 1 86 ? 29.539 0.836 -22.776 1.00 95.31 86 ALA A C 1
ATOM 612 O O . ALA A 1 86 ? 29.427 -0.288 -22.277 1.00 95.31 86 ALA A O 1
ATOM 613 N N . LEU A 1 87 ? 29.091 1.928 -22.144 1.00 95.69 87 LEU A N 1
ATOM 614 C CA . LEU A 1 87 ? 28.425 1.891 -20.836 1.00 95.69 87 LEU A CA 1
ATOM 615 C C . LEU A 1 87 ? 27.066 1.181 -20.892 1.00 95.69 87 LEU A C 1
ATOM 617 O O . LEU A 1 87 ? 26.796 0.328 -20.042 1.00 95.69 87 LEU A O 1
ATOM 621 N N . VAL A 1 88 ? 26.244 1.466 -21.907 1.00 95.50 88 VAL A N 1
ATOM 622 C CA . VAL A 1 88 ? 24.979 0.755 -22.149 1.00 95.50 88 VAL A CA 1
ATOM 623 C C . VAL A 1 88 ? 25.243 -0.735 -22.340 1.00 95.50 88 VAL A C 1
ATOM 625 O O . VAL A 1 88 ? 24.566 -1.560 -21.728 1.00 95.50 88 VAL A O 1
ATOM 628 N N . TYR A 1 89 ? 26.274 -1.112 -23.095 1.00 94.81 89 TYR A N 1
ATOM 629 C CA . TYR A 1 89 ? 26.619 -2.510 -23.336 1.00 94.81 89 TYR A CA 1
ATOM 630 C C . TYR A 1 89 ? 26.883 -3.284 -22.032 1.00 94.81 89 TYR A C 1
ATOM 632 O O . TYR A 1 89 ? 26.403 -4.407 -21.847 1.00 94.81 89 TYR A O 1
ATOM 640 N N . VAL A 1 90 ? 27.582 -2.682 -21.063 1.00 93.56 90 VAL A N 1
ATOM 641 C CA . VAL A 1 90 ? 27.853 -3.309 -19.752 1.00 93.56 90 VAL A CA 1
ATOM 642 C C . VAL A 1 90 ? 26.768 -3.058 -18.705 1.00 93.56 90 VAL A C 1
ATOM 644 O O . VAL A 1 90 ? 26.861 -3.595 -17.591 1.00 93.56 90 VAL A O 1
ATOM 647 N N . HIS A 1 91 ? 25.725 -2.298 -19.026 1.00 91.69 91 HIS A N 1
ATOM 648 C CA . HIS A 1 91 ? 24.680 -1.981 -18.066 1.00 91.69 91 HIS A CA 1
ATOM 649 C C . HIS A 1 91 ? 23.911 -3.254 -17.633 1.00 91.69 91 HIS A C 1
ATOM 651 O O . HIS A 1 91 ? 23.640 -4.134 -18.461 1.00 91.69 91 HIS A O 1
ATOM 657 N N . PRO A 1 92 ? 23.578 -3.427 -16.334 1.00 84.38 92 PRO A N 1
ATOM 658 C CA . PRO A 1 92 ? 22.881 -4.619 -15.835 1.00 84.38 92 PRO A CA 1
ATOM 659 C C . PRO A 1 92 ? 21.508 -4.886 -16.452 1.00 84.38 92 PRO A C 1
ATOM 661 O O . PRO A 1 92 ? 21.132 -6.053 -16.551 1.00 84.38 92 PRO A O 1
ATOM 664 N N . GLN A 1 93 ? 20.800 -3.832 -16.868 1.00 84.44 93 GLN A N 1
ATOM 665 C CA . GLN A 1 93 ? 19.460 -3.927 -17.461 1.00 84.44 93 GLN A CA 1
ATOM 666 C C . GLN A 1 93 ? 19.470 -4.107 -18.987 1.00 84.44 93 GLN A C 1
ATOM 668 O O . GLN A 1 93 ? 18.429 -4.391 -19.571 1.00 84.44 93 GLN A O 1
ATOM 673 N N . THR A 1 94 ? 20.628 -3.985 -19.645 1.00 87.12 94 THR A N 1
ATOM 674 C CA . THR A 1 94 ? 20.742 -4.211 -21.095 1.00 87.12 94 THR A CA 1
ATOM 675 C C . THR A 1 94 ? 20.541 -5.692 -21.397 1.00 87.12 94 THR A C 1
ATOM 677 O O . THR A 1 94 ? 21.184 -6.555 -20.783 1.00 87.12 94 THR A O 1
ATOM 680 N N . THR A 1 95 ? 19.651 -5.995 -22.339 1.00 83.19 95 THR A N 1
ATOM 681 C CA . THR A 1 95 ? 19.310 -7.364 -22.752 1.00 83.19 95 THR A CA 1
ATOM 682 C C . THR A 1 95 ? 20.402 -7.966 -23.642 1.00 83.19 95 THR A C 1
ATOM 684 O O . THR A 1 95 ? 21.296 -7.266 -24.120 1.00 83.19 95 THR A O 1
ATOM 687 N N . ALA A 1 96 ? 20.389 -9.288 -23.836 1.00 81.75 96 ALA A N 1
ATOM 688 C CA . ALA A 1 96 ? 21.299 -9.931 -24.787 1.00 81.75 96 ALA A CA 1
ATOM 689 C C . ALA A 1 96 ? 21.002 -9.487 -26.230 1.00 81.75 96 ALA A C 1
ATOM 691 O O . ALA A 1 96 ? 21.940 -9.168 -26.953 1.00 81.75 96 ALA A O 1
ATOM 692 N N . GLY A 1 97 ? 19.719 -9.380 -26.600 1.00 82.19 97 GLY A N 1
ATOM 693 C CA . GLY A 1 97 ? 19.287 -8.888 -27.912 1.00 82.19 97 GLY A CA 1
ATOM 694 C C . GLY A 1 97 ? 19.840 -7.498 -28.230 1.00 82.19 97 GLY A C 1
ATOM 695 O O . GLY A 1 97 ? 20.534 -7.343 -29.229 1.00 82.19 97 GLY A O 1
ATOM 696 N N . LEU A 1 98 ? 19.667 -6.521 -27.327 1.00 87.56 98 LEU A N 1
ATOM 697 C CA . LEU A 1 98 ? 20.196 -5.166 -27.536 1.00 87.56 98 LEU A CA 1
ATOM 698 C C . LEU A 1 98 ? 21.725 -5.161 -27.698 1.00 87.56 98 LEU A C 1
ATOM 700 O O . LEU A 1 98 ? 22.251 -4.466 -28.559 1.00 87.56 98 LEU A O 1
ATOM 704 N N . ARG A 1 99 ? 22.451 -5.977 -26.920 1.00 91.50 99 ARG A N 1
ATOM 705 C CA . ARG A 1 99 ? 23.907 -6.128 -27.086 1.00 91.50 99 ARG A CA 1
ATOM 706 C C . ARG A 1 99 ? 24.281 -6.652 -28.473 1.00 91.50 99 ARG A C 1
ATOM 708 O O . ARG A 1 99 ? 25.229 -6.134 -29.049 1.00 91.50 99 ARG A O 1
ATOM 715 N N . ARG A 1 100 ? 23.559 -7.645 -29.006 1.00 88.19 100 ARG A N 1
ATOM 716 C CA . ARG A 1 100 ? 23.797 -8.160 -30.367 1.00 88.19 100 ARG A CA 1
ATOM 717 C C . ARG A 1 100 ? 23.575 -7.060 -31.402 1.00 88.19 100 ARG A C 1
ATOM 719 O O . ARG A 1 100 ? 24.491 -6.773 -32.158 1.00 88.19 100 ARG A O 1
ATOM 726 N N . THR A 1 101 ? 22.446 -6.349 -31.325 1.00 90.44 101 THR A N 1
ATOM 727 C CA . THR A 1 101 ? 22.148 -5.207 -32.208 1.00 90.44 101 THR A CA 1
ATOM 728 C C . THR A 1 101 ? 23.269 -4.164 -32.209 1.00 90.44 101 THR A C 1
ATOM 730 O O . THR A 1 101 ? 23.645 -3.669 -33.265 1.00 90.44 101 THR A O 1
ATOM 733 N N . MET A 1 102 ? 23.846 -3.854 -31.042 1.00 94.12 102 MET A N 1
ATOM 734 C CA . MET A 1 102 ? 24.972 -2.917 -30.939 1.00 94.12 102 MET A CA 1
ATOM 735 C C . MET A 1 102 ? 26.260 -3.447 -31.583 1.00 94.12 102 MET A C 1
ATOM 737 O O . MET A 1 102 ? 27.005 -2.671 -32.176 1.00 94.12 102 MET A O 1
ATOM 741 N N . LEU A 1 103 ? 26.541 -4.750 -31.467 1.00 94.25 103 LEU A N 1
ATOM 742 C CA . LEU A 1 103 ? 27.699 -5.369 -32.121 1.00 94.25 103 LEU A CA 1
ATOM 743 C C . LEU A 1 103 ? 27.510 -5.512 -33.631 1.00 94.25 103 LEU A C 1
ATOM 745 O O . LEU A 1 103 ? 28.487 -5.477 -34.369 1.00 94.25 103 LEU A O 1
ATOM 749 N N . ASP A 1 104 ? 26.275 -5.621 -34.105 1.00 90.88 104 ASP A N 1
ATOM 750 C CA . ASP A 1 104 ? 25.973 -5.696 -35.531 1.00 90.88 104 ASP A CA 1
ATOM 751 C C . ASP A 1 104 ? 25.921 -4.314 -36.210 1.00 90.88 104 ASP A C 1
ATOM 753 O O . ASP A 1 104 ? 25.649 -4.228 -37.403 1.00 90.88 104 ASP A O 1
ATOM 757 N N . ALA A 1 105 ? 26.255 -3.225 -35.511 1.00 90.88 105 ALA A N 1
ATOM 758 C CA . ALA A 1 105 ? 26.367 -1.893 -36.110 1.00 90.88 105 ALA A CA 1
ATOM 759 C C . ALA A 1 105 ? 27.487 -1.813 -37.172 1.00 90.88 105 ALA A C 1
ATOM 761 O O . ALA A 1 105 ? 28.542 -2.447 -37.023 1.00 90.88 105 ALA A O 1
ATOM 762 N N . ASP A 1 106 ? 27.254 -1.047 -38.251 1.00 89.88 106 ASP A N 1
ATOM 763 C CA . ASP A 1 106 ? 28.221 -0.739 -39.322 1.00 89.88 106 ASP A CA 1
ATOM 764 C C . ASP A 1 106 ? 28.401 0.775 -39.486 1.00 89.88 106 ASP A C 1
ATOM 766 O O . ASP A 1 106 ? 27.430 1.444 -39.846 1.00 89.88 106 ASP A O 1
ATOM 770 N N . PRO A 1 107 ? 29.603 1.333 -39.271 1.00 92.25 107 PRO A N 1
ATOM 771 C CA . PRO A 1 107 ? 30.779 0.691 -38.681 1.00 92.25 107 PRO A CA 1
ATOM 772 C C . PRO A 1 107 ? 30.589 0.400 -37.180 1.00 92.25 107 PRO A C 1
ATOM 774 O O . PRO A 1 107 ? 29.857 1.101 -36.483 1.00 92.25 107 PRO A O 1
ATOM 777 N N . LEU A 1 108 ? 31.301 -0.603 -36.650 1.00 93.50 108 LEU A N 1
ATOM 778 C CA . LEU A 1 108 ? 31.305 -0.884 -35.210 1.00 93.50 108 LEU A CA 1
ATOM 779 C C . LEU A 1 108 ? 32.068 0.213 -34.438 1.00 93.50 108 LEU A C 1
ATOM 781 O O . LEU A 1 108 ? 33.260 0.404 -34.718 1.00 93.50 108 LEU A O 1
ATOM 785 N N . PRO A 1 109 ? 31.457 0.855 -33.420 1.00 94.81 109 PRO A N 1
ATOM 786 C CA . PRO A 1 109 ? 32.113 1.867 -32.595 1.00 94.81 109 PRO A CA 1
ATOM 787 C C . PRO A 1 109 ? 33.400 1.350 -31.936 1.00 94.81 109 PRO A C 1
ATOM 789 O O . PRO A 1 109 ? 33.397 0.300 -31.289 1.00 94.81 109 PRO A O 1
ATOM 792 N N . ALA A 1 110 ? 34.496 2.110 -32.048 1.00 95.12 110 ALA A N 1
ATOM 793 C CA . ALA A 1 110 ? 35.810 1.716 -31.521 1.00 95.12 110 ALA A CA 1
ATOM 794 C C . ALA A 1 110 ? 35.775 1.427 -30.011 1.00 95.12 110 ALA A C 1
ATOM 796 O O . ALA A 1 110 ? 36.216 0.369 -29.582 1.00 95.12 110 ALA A O 1
ATOM 797 N N . ALA A 1 111 ? 35.128 2.290 -29.220 1.00 95.00 111 ALA A N 1
ATOM 798 C CA . ALA A 1 111 ? 34.996 2.094 -27.774 1.00 95.00 111 ALA A CA 1
ATOM 799 C C . ALA A 1 111 ? 34.289 0.775 -27.403 1.00 95.00 111 ALA A C 1
ATOM 801 O O . ALA A 1 111 ? 34.636 0.146 -26.404 1.00 95.00 111 ALA A O 1
ATOM 802 N N . LEU A 1 112 ? 33.311 0.337 -28.205 1.00 94.94 112 LEU A N 1
ATOM 803 C CA . LEU A 1 112 ? 32.617 -0.933 -27.994 1.00 94.94 112 LEU A CA 1
ATOM 804 C C . LEU A 1 112 ? 33.497 -2.124 -28.401 1.00 94.94 112 LEU A C 1
ATOM 806 O O . LEU A 1 112 ? 33.555 -3.118 -27.678 1.00 94.94 112 LEU A O 1
ATOM 810 N N . ARG A 1 113 ? 34.216 -2.008 -29.523 1.00 96.00 113 ARG A N 1
ATOM 811 C CA . ARG A 1 113 ? 35.197 -3.004 -29.973 1.00 96.00 113 ARG A CA 1
ATOM 812 C C . ARG A 1 113 ? 36.293 -3.220 -28.932 1.00 96.00 113 ARG A C 1
ATOM 814 O O . ARG A 1 113 ? 36.509 -4.353 -28.501 1.00 96.00 113 ARG A O 1
ATOM 821 N N . ASP A 1 114 ? 36.912 -2.135 -28.477 1.00 96.06 114 ASP A N 1
ATOM 822 C CA . ASP A 1 114 ? 37.982 -2.140 -27.478 1.00 96.06 114 ASP A CA 1
ATOM 823 C C . ASP A 1 114 ? 37.491 -2.716 -26.148 1.00 96.06 114 ASP A C 1
ATOM 825 O O . ASP A 1 114 ? 38.187 -3.507 -25.514 1.00 96.06 114 ASP A O 1
ATOM 829 N N . LEU A 1 115 ? 36.258 -2.392 -25.743 1.00 95.06 115 LEU A N 1
ATOM 830 C CA . LEU A 1 115 ? 35.634 -2.964 -24.552 1.00 95.06 115 LEU A CA 1
ATOM 831 C C . LEU A 1 115 ? 35.486 -4.488 -24.649 1.00 95.06 115 LEU A C 1
ATOM 833 O O . LEU A 1 115 ? 35.781 -5.193 -23.681 1.00 95.06 115 LEU A O 1
ATOM 837 N N . VAL A 1 116 ? 35.007 -5.008 -25.783 1.00 95.19 116 VAL A N 1
ATOM 838 C CA . VAL A 1 116 ? 34.802 -6.453 -25.976 1.00 95.19 116 VAL A CA 1
ATOM 839 C C . VAL A 1 116 ? 36.145 -7.182 -26.026 1.00 95.19 116 VAL A C 1
ATOM 841 O O . VAL A 1 116 ? 36.329 -8.142 -25.276 1.00 95.19 116 VAL A O 1
ATOM 844 N N . LEU A 1 117 ? 37.098 -6.697 -26.828 1.00 95.62 117 LEU A N 1
ATOM 845 C CA . LEU A 1 117 ? 38.447 -7.271 -26.937 1.00 95.62 117 LEU A CA 1
ATOM 846 C C . LEU A 1 117 ? 39.235 -7.168 -25.622 1.00 95.62 117 LEU A C 1
ATOM 848 O O . LEU A 1 117 ? 39.947 -8.094 -25.241 1.00 95.62 117 LEU A O 1
ATOM 852 N N . GLY A 1 118 ? 39.060 -6.078 -24.877 1.00 94.38 118 GLY A N 1
ATOM 853 C CA . GLY A 1 118 ? 39.689 -5.864 -23.575 1.00 94.38 118 GLY A CA 1
ATOM 854 C C . GLY A 1 118 ? 39.062 -6.666 -22.431 1.00 94.38 118 GLY A C 1
ATOM 855 O O . GLY A 1 118 ? 39.605 -6.682 -21.327 1.00 94.38 118 GLY A O 1
ATOM 856 N N . THR A 1 119 ? 37.929 -7.342 -22.653 1.00 91.19 119 THR A N 1
ATOM 857 C CA . THR A 1 119 ? 37.233 -8.107 -21.613 1.00 91.19 119 THR A CA 1
ATOM 858 C C . THR A 1 119 ? 37.579 -9.598 -21.700 1.00 91.19 119 THR A C 1
ATOM 860 O O . THR A 1 119 ? 37.115 -10.267 -22.616 1.00 91.19 119 THR A O 1
ATOM 863 N N . PRO A 1 120 ? 38.306 -10.185 -20.728 1.00 82.38 120 PRO A N 1
ATOM 864 C CA . PRO A 1 120 ? 38.763 -11.572 -20.847 1.00 82.38 120 PRO A CA 1
ATOM 865 C C . PRO A 1 120 ? 37.804 -12.625 -20.265 1.00 82.38 120 PRO A C 1
ATOM 867 O O . PRO A 1 120 ? 37.961 -13.807 -20.546 1.00 82.38 120 PRO A O 1
ATOM 870 N N . ARG A 1 121 ? 36.853 -12.275 -19.377 1.00 79.12 121 ARG A N 1
ATOM 871 C CA . ARG A 1 121 ? 36.095 -13.298 -18.600 1.00 79.12 121 ARG A CA 1
ATOM 872 C C . ARG A 1 121 ? 34.613 -13.012 -18.346 1.00 79.12 121 ARG A C 1
ATOM 874 O O . ARG A 1 121 ? 33.957 -13.749 -17.609 1.00 79.12 121 ARG A O 1
ATOM 881 N N . SER A 1 122 ? 34.044 -11.964 -18.935 1.00 83.56 122 SER A N 1
ATOM 882 C CA . SER A 1 122 ? 32.635 -11.630 -18.699 1.00 83.56 122 SER A CA 1
ATOM 883 C C . SER A 1 122 ? 31.735 -12.276 -19.746 1.00 83.56 122 SER A C 1
ATOM 885 O O . SER A 1 122 ? 31.567 -11.739 -20.835 1.00 83.56 122 SER A O 1
ATOM 887 N N . ARG A 1 123 ? 31.082 -13.395 -19.404 1.00 81.25 123 ARG A N 1
ATOM 888 C CA . ARG A 1 123 ? 30.109 -14.054 -20.302 1.00 81.25 123 ARG A CA 1
ATOM 889 C C . ARG A 1 123 ? 28.972 -13.127 -20.743 1.00 81.25 123 ARG A C 1
ATOM 891 O O . ARG A 1 123 ? 28.522 -13.207 -21.872 1.00 81.25 123 ARG A O 1
ATOM 898 N N . ARG A 1 124 ? 28.547 -12.197 -19.880 1.00 81.38 124 ARG A N 1
ATOM 899 C CA . ARG A 1 124 ? 27.522 -11.192 -20.212 1.00 81.38 124 ARG A CA 1
ATOM 900 C C . ARG A 1 124 ? 27.960 -10.256 -21.348 1.00 81.38 124 ARG A C 1
ATOM 902 O O . ARG A 1 124 ? 27.120 -9.813 -22.117 1.00 81.38 124 ARG A O 1
ATOM 909 N N . VAL A 1 125 ? 29.252 -9.929 -21.400 1.00 87.31 125 VAL A N 1
ATOM 910 C CA . VAL A 1 125 ? 29.848 -9.021 -22.396 1.00 87.31 125 VAL A CA 1
ATOM 911 C C . VAL A 1 125 ? 30.260 -9.799 -23.640 1.00 87.31 125 VAL A C 1
ATOM 913 O O . VAL A 1 125 ? 30.043 -9.332 -24.744 1.00 87.31 125 VAL A O 1
ATOM 916 N N . LEU A 1 126 ? 30.828 -10.989 -23.476 1.00 90.19 126 LEU A N 1
ATOM 917 C CA . LEU A 1 126 ? 31.368 -11.769 -24.586 1.00 90.19 126 LEU A CA 1
ATOM 918 C C . LEU A 1 126 ? 30.321 -12.648 -25.278 1.00 90.19 126 LEU A C 1
ATOM 920 O O . LEU A 1 126 ? 30.480 -12.962 -26.447 1.00 90.19 126 LEU A O 1
ATOM 924 N N . GLY A 1 127 ? 29.255 -13.051 -24.580 1.00 86.88 127 GLY A N 1
ATOM 925 C CA . GLY A 1 127 ? 28.241 -13.967 -25.111 1.00 86.88 127 GLY A CA 1
ATOM 926 C C . GLY A 1 127 ? 27.620 -13.458 -26.411 1.00 86.88 127 GLY A C 1
ATOM 927 O O . GLY A 1 127 ? 27.703 -14.161 -27.416 1.00 86.88 127 GLY A O 1
ATOM 928 N N . PRO A 1 128 ? 27.104 -12.213 -26.440 1.00 89.19 128 PRO A N 1
ATOM 929 C CA . PRO A 1 128 ? 26.531 -11.632 -27.651 1.00 89.19 128 PRO A CA 1
ATOM 930 C C . PRO A 1 128 ? 27.516 -11.549 -28.826 1.00 89.19 128 PRO A C 1
ATOM 932 O O . PRO A 1 128 ? 27.082 -11.520 -29.970 1.00 89.19 128 PRO A O 1
ATOM 935 N N . ALA A 1 129 ? 28.829 -11.532 -28.564 1.00 90.69 129 ALA A N 1
ATOM 936 C CA . ALA A 1 129 ? 29.854 -11.465 -29.601 1.00 90.69 129 ALA A CA 1
ATOM 937 C C . ALA A 1 129 ? 30.116 -12.811 -30.296 1.00 90.69 129 ALA A C 1
ATOM 939 O O . ALA A 1 129 ? 30.666 -12.809 -31.393 1.00 90.69 129 ALA A O 1
ATOM 940 N N . LEU A 1 130 ? 29.699 -13.952 -29.726 1.00 87.25 130 LEU A N 1
ATOM 941 C CA . LEU A 1 130 ? 29.902 -15.277 -30.340 1.00 87.25 130 LEU A CA 1
ATOM 942 C C . LEU A 1 130 ? 29.257 -15.408 -31.726 1.00 87.25 130 LEU A C 1
ATOM 944 O O . LEU A 1 130 ? 29.804 -16.101 -32.589 1.00 87.25 130 LEU A O 1
ATOM 948 N N . SER A 1 131 ? 28.120 -14.736 -31.915 1.00 82.06 131 SER A N 1
ATOM 949 C CA . SER A 1 131 ? 27.329 -14.733 -33.146 1.00 82.06 131 SER A CA 1
ATOM 950 C C . SER A 1 131 ? 27.375 -13.395 -33.890 1.00 82.06 131 SER A C 1
ATOM 952 O O . SER A 1 131 ? 26.593 -13.204 -34.814 1.00 82.06 131 SER A O 1
ATOM 954 N N . CYS A 1 132 ? 28.230 -12.448 -33.483 1.00 87.50 132 CYS A N 1
ATOM 955 C CA . CYS A 1 132 ? 28.305 -11.160 -34.172 1.00 87.50 132 CYS A CA 1
ATOM 956 C C . CYS A 1 132 ? 29.035 -11.297 -35.513 1.00 87.50 132 CYS A C 1
ATOM 958 O O . CYS A 1 132 ? 29.906 -12.154 -35.689 1.00 87.50 132 CYS A O 1
ATOM 960 N N . ARG A 1 133 ? 28.714 -10.411 -36.456 1.00 90.44 133 ARG A N 1
ATOM 961 C CA . ARG A 1 133 ? 29.300 -10.426 -37.807 1.00 90.44 133 ARG A CA 1
ATOM 962 C C . ARG A 1 133 ? 30.778 -10.022 -37.889 1.00 90.44 133 ARG A C 1
ATOM 964 O O . ARG A 1 133 ? 31.381 -10.190 -38.944 1.00 90.44 133 ARG A O 1
ATOM 971 N N . HIS A 1 134 ? 31.370 -9.505 -36.807 1.00 93.75 134 HIS A N 1
ATOM 972 C CA . HIS A 1 134 ? 32.782 -9.097 -36.750 1.00 93.75 134 HIS A CA 1
ATOM 973 C C . HIS A 1 134 ? 33.672 -10.286 -36.347 1.00 93.75 134 HIS A C 1
ATOM 975 O O . HIS A 1 134 ? 33.663 -10.675 -35.172 1.00 93.75 134 HIS A O 1
ATOM 981 N N . PRO A 1 135 ? 34.474 -10.869 -37.265 1.00 93.50 135 PRO A N 1
ATOM 982 C CA . PRO A 1 135 ? 35.176 -12.133 -37.013 1.00 93.50 135 PRO A CA 1
ATOM 983 C C . PRO A 1 135 ? 36.161 -12.070 -35.843 1.00 93.50 135 PRO A C 1
ATOM 985 O O . PRO A 1 135 ? 36.299 -13.038 -35.097 1.00 93.50 135 PRO A O 1
ATOM 988 N N . GLU A 1 136 ? 36.814 -10.922 -35.655 1.00 95.94 136 GLU A N 1
ATOM 989 C CA . GLU A 1 136 ? 37.750 -10.665 -34.556 1.00 95.94 136 GLU A CA 1
ATOM 990 C C . GLU A 1 136 ? 37.081 -10.753 -33.177 1.00 95.94 136 GLU A C 1
ATOM 992 O O . GLU A 1 136 ? 37.610 -11.394 -32.266 1.00 95.94 136 GLU A O 1
ATOM 997 N N . LEU A 1 137 ? 35.878 -10.190 -33.033 1.00 95.00 137 LEU A N 1
ATOM 998 C CA . LEU A 1 137 ? 35.121 -10.236 -31.784 1.00 95.00 137 LEU A CA 1
ATOM 999 C C . LEU A 1 137 ? 34.569 -11.635 -31.510 1.00 95.00 137 LEU A C 1
ATOM 1001 O O . LEU A 1 137 ? 34.644 -12.112 -30.376 1.00 95.00 137 LEU A O 1
ATOM 1005 N N . ALA A 1 138 ? 34.067 -12.314 -32.545 1.00 91.00 138 ALA A N 1
ATOM 1006 C CA . ALA A 1 138 ? 33.588 -13.687 -32.432 1.00 91.00 138 ALA A CA 1
ATOM 1007 C C . ALA A 1 138 ? 34.719 -14.655 -32.051 1.00 91.00 138 ALA A C 1
ATOM 1009 O O . ALA A 1 138 ? 34.548 -15.490 -31.160 1.00 91.00 138 ALA A O 1
ATOM 1010 N N . ALA A 1 139 ? 35.898 -14.519 -32.665 1.00 91.19 139 ALA A N 1
ATOM 1011 C CA . ALA A 1 139 ? 37.081 -15.303 -32.317 1.00 91.19 139 ALA A CA 1
ATOM 1012 C C . ALA A 1 139 ? 37.525 -15.047 -30.867 1.00 91.19 139 ALA A C 1
ATOM 1014 O O . ALA A 1 139 ? 37.748 -16.001 -30.115 1.00 91.19 139 ALA A O 1
ATOM 1015 N N . HIS A 1 140 ? 37.576 -13.778 -30.446 1.00 93.69 140 HIS A N 1
ATOM 1016 C CA . HIS A 1 140 ? 37.904 -13.406 -29.067 1.00 93.69 140 HIS A CA 1
ATOM 1017 C C . HIS A 1 140 ? 36.911 -13.992 -28.058 1.00 93.69 140 HIS A C 1
ATOM 1019 O O . HIS A 1 140 ? 37.316 -14.583 -27.055 1.00 93.69 140 HIS A O 1
ATOM 1025 N N . ALA A 1 141 ? 35.610 -13.902 -28.338 1.00 90.94 141 ALA A N 1
ATOM 1026 C CA . ALA A 1 141 ? 34.572 -14.473 -27.489 1.00 90.94 141 ALA A CA 1
ATOM 1027 C C . ALA A 1 141 ? 34.684 -16.002 -27.383 1.00 90.94 141 ALA A C 1
ATOM 1029 O O . ALA A 1 141 ? 34.613 -16.533 -26.273 1.00 90.94 141 ALA A O 1
ATOM 1030 N N . ARG A 1 142 ? 34.931 -16.714 -28.493 1.00 87.44 142 ARG A N 1
ATOM 1031 C CA . ARG A 1 142 ? 35.123 -18.180 -28.506 1.00 87.44 142 ARG A CA 1
ATOM 1032 C C . ARG A 1 142 ? 36.354 -18.621 -27.719 1.00 87.44 142 ARG A C 1
ATOM 1034 O O . ARG A 1 142 ? 36.318 -19.650 -27.050 1.00 87.44 142 ARG A O 1
ATOM 1041 N N . ALA A 1 143 ? 37.436 -17.843 -27.753 1.00 88.88 143 ALA A N 1
ATOM 1042 C CA . ALA A 1 143 ? 38.638 -18.152 -26.982 1.00 88.88 143 ALA A CA 1
ATOM 1043 C C . ALA A 1 143 ? 38.385 -18.105 -25.460 1.00 88.88 143 ALA A C 1
ATOM 1045 O O . ALA A 1 143 ? 38.956 -18.907 -24.709 1.00 88.88 143 ALA A O 1
ATOM 1046 N N . HIS A 1 144 ? 37.498 -17.205 -25.020 1.00 88.62 144 HIS A N 1
ATOM 1047 C CA . HIS A 1 144 ? 37.296 -16.848 -23.613 1.00 88.62 144 HIS A CA 1
ATOM 1048 C C . HIS A 1 144 ? 36.010 -17.407 -22.977 1.00 88.62 144 HIS A C 1
ATOM 1050 O O . HIS A 1 144 ? 35.959 -17.589 -21.756 1.00 88.62 144 HIS A O 1
ATOM 1056 N N . ILE A 1 145 ? 34.968 -17.710 -23.756 1.00 84.25 145 ILE A N 1
ATOM 1057 C CA . ILE A 1 145 ? 33.751 -18.362 -23.259 1.00 84.25 145 ILE A CA 1
ATOM 1058 C C . ILE A 1 145 ? 33.920 -19.872 -23.343 1.00 84.25 145 ILE A C 1
ATOM 1060 O O . ILE A 1 145 ? 33.918 -20.466 -24.413 1.00 84.25 145 ILE A O 1
ATOM 1064 N N . ARG A 1 146 ? 34.006 -20.497 -22.169 1.00 79.94 146 ARG A N 1
ATOM 1065 C CA . ARG A 1 146 ? 34.054 -21.952 -22.016 1.00 79.94 146 ARG A CA 1
ATOM 1066 C C . ARG A 1 146 ? 32.806 -22.463 -21.305 1.00 79.94 146 ARG A C 1
ATOM 1068 O O . ARG A 1 146 ? 32.353 -21.852 -20.319 1.00 79.94 146 ARG A O 1
ATOM 1075 N N . GLY A 1 147 ? 32.281 -23.578 -21.803 1.00 67.88 147 GLY A N 1
ATOM 1076 C CA . GLY A 1 147 ? 31.205 -24.335 -21.185 1.00 67.88 147 GLY A CA 1
ATOM 1077 C C . GLY A 1 147 ? 31.646 -25.299 -20.093 1.00 67.88 147 GLY A C 1
ATOM 1078 O O . GLY A 1 147 ? 32.827 -25.348 -19.736 1.00 67.88 147 GLY A O 1
ATOM 1079 N N . PRO A 1 148 ? 30.690 -26.027 -19.493 1.00 62.88 148 PRO A N 1
ATOM 1080 C CA . PRO A 1 148 ? 30.957 -27.136 -18.601 1.00 62.88 148 PRO A CA 1
ATOM 1081 C C . PRO A 1 148 ? 31.883 -28.133 -19.298 1.00 62.88 148 PRO A C 1
ATOM 1083 O O . PRO A 1 148 ? 31.593 -28.584 -20.397 1.00 62.88 148 PRO A O 1
ATOM 1086 N N . GLY A 1 149 ? 33.018 -28.441 -18.672 1.00 67.94 149 GLY A N 1
ATOM 1087 C CA . GLY A 1 149 ? 34.035 -29.307 -19.276 1.00 67.94 149 GLY A CA 1
ATOM 1088 C C . GLY A 1 149 ? 34.965 -28.615 -20.283 1.00 67.94 149 GLY A C 1
ATOM 1089 O O . GLY A 1 149 ? 35.764 -29.289 -20.917 1.00 67.94 149 GLY A O 1
ATOM 1090 N N . GLY A 1 150 ? 34.908 -27.286 -20.429 1.00 72.94 150 GLY A N 1
ATOM 1091 C CA . GLY A 1 150 ? 35.836 -26.536 -21.287 1.00 72.94 150 GLY A CA 1
ATOM 1092 C C . GLY A 1 150 ? 35.478 -26.518 -22.778 1.00 72.94 150 GLY A C 1
ATOM 1093 O O . GLY A 1 150 ? 36.183 -25.868 -23.554 1.00 72.94 150 GLY A O 1
ATOM 1094 N N . SER A 1 151 ? 34.385 -27.176 -23.176 1.00 70.56 151 SER A N 1
ATOM 1095 C CA . SER A 1 151 ? 33.896 -27.183 -24.555 1.00 70.56 151 SER A CA 1
ATOM 1096 C C . SER A 1 151 ? 33.340 -25.820 -24.974 1.00 70.56 151 SER A C 1
ATOM 1098 O O . SER A 1 151 ? 32.862 -25.027 -24.153 1.00 70.56 151 SER A O 1
ATOM 1100 N N . THR A 1 152 ? 33.423 -25.534 -26.272 1.00 67.44 152 THR A N 1
ATOM 1101 C CA . THR A 1 152 ? 32.636 -24.467 -26.899 1.00 67.44 152 THR A CA 1
ATOM 1102 C C . THR A 1 152 ? 31.167 -24.899 -26.838 1.00 67.44 152 THR A C 1
ATOM 1104 O O . THR A 1 152 ? 30.899 -26.039 -27.212 1.00 67.44 152 THR A O 1
ATOM 1107 N N . PRO A 1 153 ? 30.234 -24.073 -26.331 1.00 67.69 153 PRO A N 1
ATOM 1108 C CA . PRO A 1 153 ? 28.818 -24.445 -26.295 1.00 67.69 153 PRO A CA 1
ATOM 1109 C C . PRO A 1 153 ? 28.328 -24.756 -27.714 1.00 67.69 153 PRO A C 1
ATOM 1111 O O . PRO A 1 153 ? 28.507 -23.925 -28.606 1.00 67.69 153 PRO A O 1
ATOM 1114 N N . ALA A 1 154 ? 27.751 -25.938 -27.932 1.00 61.38 154 ALA A N 1
ATOM 1115 C CA . ALA A 1 154 ? 27.006 -26.223 -29.145 1.00 61.38 154 ALA A CA 1
ATOM 1116 C C . ALA A 1 154 ? 25.626 -25.568 -29.033 1.00 61.38 154 ALA A C 1
ATOM 1118 O O . ALA A 1 154 ? 25.030 -25.433 -27.965 1.00 61.38 154 ALA A O 1
ATOM 1119 N N . GLU A 1 155 ? 25.122 -25.100 -30.164 1.00 78.00 155 GLU A N 1
ATOM 1120 C CA . GLU A 1 155 ? 24.041 -24.115 -30.236 1.00 78.00 155 GLU A CA 1
ATOM 1121 C C . GLU A 1 155 ? 22.634 -24.731 -30.055 1.00 78.00 155 GLU A C 1
ATOM 1123 O O . GLU A 1 155 ? 21.652 -24.203 -30.575 1.00 78.00 155 GLU A O 1
ATOM 1128 N N . THR A 1 156 ? 22.520 -25.850 -29.325 1.00 89.00 156 THR A N 1
ATOM 1129 C CA . THR A 1 156 ? 21.282 -26.641 -29.200 1.00 89.00 156 THR A CA 1
ATOM 1130 C C . THR A 1 156 ? 20.472 -26.311 -27.933 1.00 89.00 156 THR A C 1
ATOM 1132 O O . THR A 1 156 ? 21.050 -25.935 -26.904 1.00 89.00 156 THR A O 1
ATOM 1135 N N . PRO A 1 157 ? 19.136 -26.503 -27.950 1.00 91.56 157 PRO A N 1
ATOM 1136 C CA . PRO A 1 157 ? 18.281 -26.345 -26.769 1.00 91.56 157 PRO A CA 1
ATOM 1137 C C . PRO A 1 157 ? 18.682 -27.215 -25.580 1.00 91.56 157 PRO A C 1
ATOM 1139 O O . PRO A 1 157 ? 18.688 -26.746 -24.439 1.00 91.56 157 PRO A O 1
ATOM 1142 N N . ARG A 1 158 ? 19.075 -28.466 -25.843 1.00 91.31 158 ARG A N 1
ATOM 1143 C CA . ARG A 1 158 ? 19.497 -29.419 -24.811 1.00 91.31 158 ARG A CA 1
ATOM 1144 C C . ARG A 1 158 ? 20.729 -28.961 -24.048 1.00 91.31 158 ARG A C 1
ATOM 1146 O O . ARG A 1 158 ? 20.754 -29.032 -22.822 1.00 91.31 158 ARG A O 1
ATOM 1153 N N . GLU A 1 159 ? 21.730 -28.445 -24.749 1.00 87.62 159 GLU A N 1
ATOM 1154 C CA . GLU A 1 159 ? 22.938 -27.951 -24.093 1.00 87.62 159 GLU A CA 1
ATOM 1155 C C . GLU A 1 159 ? 22.684 -26.690 -23.273 1.00 87.62 159 GLU A C 1
ATOM 1157 O O . GLU A 1 159 ? 23.224 -26.559 -22.168 1.00 87.62 159 GLU A O 1
ATOM 1162 N N . LEU A 1 160 ? 21.829 -25.782 -23.765 1.00 89.25 160 LEU A N 1
ATOM 1163 C CA . LEU A 1 160 ? 21.395 -24.635 -22.970 1.00 89.25 160 LEU A CA 1
ATOM 1164 C C . LEU A 1 160 ? 20.700 -25.104 -21.690 1.00 89.25 160 LEU A C 1
ATOM 1166 O O . LEU A 1 160 ? 21.017 -24.614 -20.604 1.00 89.25 160 LEU A O 1
ATOM 1170 N N . TYR A 1 161 ? 19.779 -26.059 -21.811 1.00 90.31 161 TYR A N 1
ATOM 1171 C CA . TYR A 1 161 ? 19.068 -26.631 -20.677 1.00 90.31 161 TYR A CA 1
ATOM 1172 C C . TYR A 1 161 ? 20.039 -27.231 -19.647 1.00 90.31 161 TYR A C 1
ATOM 1174 O O . TYR A 1 161 ? 19.972 -26.882 -18.469 1.00 90.31 161 TYR A O 1
ATOM 1182 N N . GLU A 1 162 ? 21.010 -28.044 -20.073 1.00 87.88 162 GLU A N 1
ATOM 1183 C CA . GLU A 1 162 ? 22.040 -28.601 -19.184 1.00 87.88 162 GLU A CA 1
ATOM 1184 C C . GLU A 1 162 ? 22.906 -27.528 -18.511 1.00 87.88 162 GLU A C 1
ATOM 1186 O O . GLU A 1 162 ? 23.325 -27.665 -17.357 1.00 87.88 162 GLU A O 1
ATOM 1191 N N . TRP A 1 163 ? 23.206 -26.440 -19.221 1.00 86.31 163 TRP A N 1
ATOM 1192 C CA . TRP A 1 163 ? 23.910 -25.302 -18.639 1.00 86.31 163 TRP A CA 1
ATOM 1193 C C . TRP A 1 163 ? 23.081 -24.613 -17.563 1.00 86.31 163 TRP A C 1
ATOM 1195 O O . TRP A 1 163 ? 23.636 -24.203 -16.541 1.00 86.31 163 TRP A O 1
ATOM 1205 N N . LEU A 1 164 ? 21.785 -24.430 -17.805 1.00 87.00 164 LEU A N 1
ATOM 1206 C CA . LEU A 1 164 ? 20.881 -23.745 -16.891 1.00 87.00 164 LEU A CA 1
ATOM 1207 C C . LEU A 1 164 ? 20.524 -24.611 -15.678 1.00 87.00 164 LEU A C 1
ATOM 1209 O O . LEU A 1 164 ? 20.505 -24.085 -14.568 1.00 87.00 164 LEU A O 1
ATOM 1213 N N . SER A 1 165 ? 20.363 -25.925 -15.832 1.00 85.00 165 SER A N 1
ATOM 1214 C CA . SER A 1 165 ? 20.070 -26.837 -14.717 1.00 85.00 165 SER A CA 1
ATOM 1215 C C . SER A 1 165 ? 21.230 -26.948 -13.719 1.00 85.00 165 SER A C 1
ATOM 1217 O O . SER A 1 165 ? 21.020 -27.025 -12.512 1.00 85.00 165 SER A O 1
ATOM 1219 N N . ARG A 1 166 ? 22.484 -26.808 -14.176 1.00 80.75 166 ARG A N 1
ATOM 1220 C CA . ARG A 1 166 ? 23.678 -26.741 -13.304 1.00 80.75 166 ARG A CA 1
ATOM 1221 C C . ARG A 1 166 ? 23.853 -25.387 -12.591 1.00 80.75 166 ARG A C 1
ATOM 1223 O O . ARG A 1 166 ? 24.952 -25.081 -12.120 1.00 80.75 166 ARG A O 1
ATOM 1230 N N . THR A 1 167 ? 22.864 -24.486 -12.604 1.00 67.75 167 THR A N 1
ATOM 1231 C CA . THR A 1 167 ? 22.939 -23.178 -11.906 1.00 67.75 167 THR A CA 1
ATOM 1232 C C . THR A 1 167 ? 22.424 -23.228 -10.464 1.00 67.75 167 THR A C 1
ATOM 1234 O O . THR A 1 167 ? 22.543 -22.218 -9.764 1.00 67.75 167 THR A O 1
ATOM 1237 N N . SER A 1 168 ? 21.974 -24.399 -9.997 1.00 59.53 168 SER A N 1
ATOM 1238 C CA . SER A 1 168 ? 21.446 -24.636 -8.651 1.00 59.53 168 SER A CA 1
ATOM 1239 C C . SER A 1 168 ? 22.386 -24.115 -7.552 1.00 59.53 168 SER A C 1
ATOM 1241 O O . SER A 1 168 ? 23.505 -24.602 -7.371 1.00 59.53 168 SER A O 1
ATOM 1243 N N . GLY A 1 169 ? 21.940 -23.081 -6.835 1.00 60.69 169 GLY A N 1
ATOM 1244 C CA . GLY A 1 169 ? 22.650 -22.470 -5.714 1.00 60.69 169 GLY A CA 1
ATOM 1245 C C . GLY A 1 169 ? 22.020 -21.140 -5.296 1.00 60.69 169 GLY A C 1
ATOM 1246 O O . GLY A 1 169 ? 21.667 -20.313 -6.135 1.00 60.69 169 GLY A O 1
ATOM 1247 N N . ASP A 1 170 ? 21.920 -20.907 -3.992 1.00 55.56 170 ASP A N 1
ATOM 1248 C CA . ASP A 1 170 ? 20.934 -19.998 -3.390 1.00 55.56 170 ASP A CA 1
ATOM 1249 C C . ASP A 1 170 ? 21.212 -18.479 -3.538 1.00 55.56 170 ASP A C 1
ATOM 1251 O O . ASP A 1 170 ? 20.393 -17.623 -3.233 1.00 55.56 170 ASP A O 1
ATOM 1255 N N . SER A 1 171 ? 22.344 -18.070 -4.115 1.00 61.97 171 SER A N 1
ATOM 1256 C CA . SER A 1 171 ? 22.741 -16.644 -4.121 1.00 61.97 171 SER A CA 1
ATOM 1257 C C . SER A 1 171 ? 22.310 -15.859 -5.370 1.00 61.97 171 SER A C 1
ATOM 1259 O O . SER A 1 171 ? 22.360 -16.384 -6.475 1.00 61.97 171 SER A O 1
ATOM 1261 N N . ALA A 1 172 ? 22.088 -14.539 -5.258 1.00 60.84 172 ALA A N 1
ATOM 1262 C CA . ALA A 1 172 ? 21.899 -13.594 -6.382 1.00 60.84 172 ALA A CA 1
ATOM 1263 C C . ALA A 1 172 ? 22.995 -13.637 -7.483 1.00 60.84 172 ALA A C 1
ATOM 1265 O O . ALA A 1 172 ? 22.877 -13.012 -8.545 1.00 60.84 172 ALA A O 1
ATOM 1266 N N . ARG A 1 173 ? 24.101 -14.360 -7.254 1.00 65.69 173 ARG A N 1
ATOM 1267 C CA . ARG A 1 173 ? 25.116 -14.657 -8.274 1.00 65.69 173 ARG A CA 1
ATOM 1268 C C . ARG A 1 173 ? 24.597 -15.631 -9.338 1.00 65.69 173 ARG A C 1
ATOM 1270 O O . ARG A 1 173 ? 25.050 -15.537 -10.475 1.00 65.69 173 ARG A O 1
ATOM 1277 N N . SER A 1 174 ? 23.662 -16.525 -9.023 1.00 68.12 174 SER A N 1
ATOM 1278 C CA . SER A 1 174 ? 23.097 -17.504 -9.969 1.00 68.12 174 SER A CA 1
ATOM 1279 C C . SER A 1 174 ? 22.230 -16.844 -11.051 1.00 68.12 174 SER A C 1
ATOM 1281 O O . SER A 1 174 ? 22.419 -17.165 -12.217 1.00 68.12 174 SER A O 1
ATOM 1283 N N . ARG A 1 175 ? 21.418 -15.816 -10.743 1.00 67.88 175 ARG A N 1
ATOM 1284 C CA . ARG A 1 175 ? 20.641 -15.059 -11.761 1.00 67.88 175 ARG A CA 1
ATOM 1285 C C . ARG A 1 175 ? 21.546 -14.362 -12.773 1.00 67.88 175 ARG A C 1
ATOM 1287 O O . ARG A 1 175 ? 21.354 -14.458 -13.983 1.00 67.88 175 ARG A O 1
ATOM 1294 N N . ARG A 1 176 ? 22.607 -13.710 -12.281 1.00 72.62 176 ARG A N 1
ATOM 1295 C CA . ARG A 1 176 ? 23.649 -13.113 -13.136 1.00 72.62 176 ARG A CA 1
ATOM 1296 C C . ARG A 1 176 ? 24.373 -14.166 -13.978 1.00 72.62 176 ARG A C 1
ATOM 1298 O O . ARG A 1 176 ? 24.716 -13.885 -15.126 1.00 72.62 176 ARG A O 1
ATOM 1305 N N . ARG A 1 177 ? 24.589 -15.370 -13.433 1.00 79.38 177 ARG A N 1
ATOM 1306 C CA . ARG A 1 177 ? 25.147 -16.503 -14.183 1.00 79.38 177 ARG A CA 1
ATOM 1307 C C . ARG A 1 177 ? 24.178 -16.970 -15.268 1.00 79.38 177 ARG A C 1
ATOM 1309 O O . ARG A 1 177 ? 24.631 -17.048 -16.398 1.00 79.38 177 ARG A O 1
ATOM 1316 N N . ALA A 1 178 ? 22.894 -17.185 -14.980 1.00 81.94 178 ALA A N 1
ATOM 1317 C CA . ALA A 1 178 ? 21.890 -17.625 -15.953 1.00 81.94 178 ALA A CA 1
ATOM 1318 C C . ALA A 1 178 ? 21.792 -16.680 -17.163 1.00 81.94 178 ALA A C 1
ATOM 1320 O O . ALA A 1 178 ? 21.972 -17.119 -18.295 1.00 81.94 178 ALA A O 1
ATOM 1321 N N . ARG A 1 179 ? 21.664 -15.361 -16.942 1.00 81.69 179 ARG A N 1
ATOM 1322 C CA . ARG A 1 179 ? 21.696 -14.369 -18.040 1.00 81.69 179 ARG A CA 1
ATOM 1323 C C . ARG A 1 179 ? 23.002 -14.415 -18.841 1.00 81.69 179 ARG A C 1
ATOM 1325 O O . ARG A 1 179 ? 22.987 -14.332 -20.063 1.00 81.69 179 ARG A O 1
ATOM 1332 N N . GLY A 1 180 ? 24.144 -14.549 -18.161 1.00 79.12 180 GLY A N 1
ATOM 1333 C CA . GLY A 1 180 ? 25.443 -14.681 -18.826 1.00 79.12 180 GLY A CA 1
ATOM 1334 C C . GLY A 1 180 ? 25.593 -15.985 -19.615 1.00 79.12 180 GLY A C 1
ATOM 1335 O O . GLY A 1 180 ? 26.296 -16.002 -20.616 1.00 79.12 180 GLY A O 1
ATOM 1336 N N . ARG A 1 181 ? 24.942 -17.064 -19.167 1.00 83.44 181 ARG A N 1
ATOM 1337 C CA . ARG A 1 181 ? 24.876 -18.356 -19.854 1.00 83.44 181 ARG A CA 1
ATOM 1338 C C . ARG A 1 181 ? 24.021 -18.244 -21.113 1.00 83.44 181 ARG A C 1
ATOM 1340 O O . ARG A 1 181 ? 24.534 -18.528 -22.182 1.00 83.44 181 ARG A O 1
ATOM 1347 N N . LEU A 1 182 ? 22.802 -17.716 -21.005 1.00 83.44 182 LEU A N 1
ATOM 1348 C CA . LEU A 1 182 ? 21.901 -17.470 -22.140 1.00 83.44 182 LEU A CA 1
ATOM 1349 C C . LEU A 1 182 ? 22.521 -16.590 -23.220 1.00 83.44 182 LEU A C 1
ATOM 1351 O O . LEU A 1 182 ? 22.364 -16.858 -24.405 1.00 83.44 182 LEU A O 1
ATOM 1355 N N . ALA A 1 183 ? 23.266 -15.560 -22.815 1.00 79.94 183 ALA A N 1
ATOM 1356 C CA . ALA A 1 183 ? 23.941 -14.682 -23.759 1.00 79.94 183 ALA A CA 1
ATOM 1357 C C . ALA A 1 183 ? 24.951 -15.426 -24.651 1.00 79.94 183 ALA A C 1
ATOM 1359 O O . ALA A 1 183 ? 25.262 -14.918 -25.719 1.00 79.94 183 ALA A O 1
ATOM 1360 N N . ALA A 1 184 ? 25.451 -16.595 -24.229 1.00 81.94 184 ALA A N 1
ATOM 1361 C CA . ALA A 1 184 ? 26.375 -17.412 -25.009 1.00 81.94 184 ALA A CA 1
ATOM 1362 C C . ALA A 1 184 ? 25.692 -18.310 -26.059 1.00 81.94 184 ALA A C 1
ATOM 1364 O O . ALA A 1 184 ? 26.394 -18.967 -26.820 1.00 81.94 184 ALA A O 1
ATOM 1365 N N . PHE A 1 185 ? 24.356 -18.348 -26.100 1.00 85.38 185 PHE A N 1
ATOM 1366 C CA . PHE A 1 185 ? 23.593 -19.140 -27.062 1.00 85.38 185 PHE A CA 1
ATOM 1367 C C . PHE A 1 185 ? 22.907 -18.222 -28.087 1.00 85.38 185 PHE A C 1
ATOM 1369 O O . PHE A 1 185 ? 22.396 -17.150 -27.724 1.00 85.38 185 PHE A O 1
ATOM 1376 N N . PRO A 1 186 ? 22.848 -18.616 -29.370 1.00 81.94 186 PRO A N 1
ATOM 1377 C CA . PRO A 1 186 ? 22.196 -17.844 -30.418 1.00 81.94 186 PRO A CA 1
ATOM 1378 C C . PRO A 1 186 ? 20.680 -18.093 -30.432 1.00 81.94 186 PRO A C 1
ATOM 1380 O O . PRO A 1 186 ? 20.100 -18.355 -31.468 1.00 81.94 186 PRO A O 1
ATOM 1383 N N . VAL A 1 187 ? 19.999 -17.953 -29.293 1.00 85.75 187 VAL A N 1
ATOM 1384 C CA . VAL A 1 187 ? 18.541 -18.197 -29.154 1.00 85.75 187 VAL A CA 1
ATOM 1385 C C . VAL A 1 187 ? 17.649 -17.402 -30.124 1.00 85.75 187 VAL A C 1
ATOM 1387 O O . VAL A 1 187 ? 16.484 -17.723 -30.298 1.00 85.75 187 VAL A O 1
ATOM 1390 N N . HIS A 1 188 ? 18.192 -16.370 -30.771 1.00 81.94 188 HIS A N 1
ATOM 1391 C CA . HIS A 1 188 ? 17.514 -15.582 -31.800 1.00 81.94 188 HIS A CA 1
ATOM 1392 C C . HIS A 1 188 ? 17.426 -16.284 -33.161 1.00 81.94 188 HIS A C 1
ATOM 1394 O O . HIS A 1 188 ? 16.635 -15.872 -34.001 1.00 81.94 188 HIS A O 1
ATOM 1400 N N . THR A 1 189 ? 18.231 -17.323 -33.395 1.00 84.56 189 THR A N 1
ATOM 1401 C CA . THR A 1 189 ? 18.165 -18.156 -34.606 1.00 84.56 189 THR A CA 1
ATOM 1402 C C . THR A 1 189 ? 17.265 -19.376 -34.420 1.00 84.56 189 THR A C 1
ATOM 1404 O O . THR A 1 189 ? 17.072 -20.151 -35.355 1.00 84.56 189 THR A O 1
ATOM 1407 N N . TRP A 1 190 ? 16.725 -19.577 -33.216 1.00 91.06 190 TRP A N 1
ATOM 1408 C CA . TRP A 1 190 ? 15.898 -20.730 -32.895 1.00 91.06 190 TRP A CA 1
ATOM 1409 C C . TRP A 1 190 ? 14.505 -20.605 -33.511 1.00 91.06 190 TRP A C 1
ATOM 1411 O O . TRP A 1 190 ? 13.809 -19.610 -33.320 1.00 91.06 190 TRP A O 1
ATOM 1421 N N . GLY A 1 191 ? 14.090 -21.651 -34.227 1.00 91.38 191 GLY A N 1
ATOM 1422 C CA . GLY A 1 191 ? 12.713 -21.819 -34.687 1.00 91.38 191 GLY A CA 1
ATOM 1423 C C . GLY A 1 191 ? 11.791 -22.379 -33.598 1.00 91.38 191 GLY A C 1
ATOM 1424 O O . GLY A 1 191 ? 12.220 -22.669 -32.479 1.00 91.38 191 GLY A O 1
ATOM 1425 N N . ALA A 1 192 ? 10.519 -22.580 -33.950 1.00 90.56 192 ALA A N 1
ATOM 1426 C CA . ALA A 1 192 ? 9.504 -23.119 -33.041 1.00 90.56 192 ALA A CA 1
ATOM 1427 C C . ALA A 1 192 ? 9.896 -24.485 -32.445 1.00 90.56 192 ALA A C 1
ATOM 1429 O O . ALA A 1 192 ? 9.716 -24.692 -31.248 1.00 90.56 192 ALA A O 1
ATOM 1430 N N . ASP A 1 193 ? 10.504 -25.372 -33.240 1.00 93.38 193 ASP A N 1
ATOM 1431 C CA . ASP A 1 193 ? 10.909 -26.714 -32.795 1.00 93.38 193 ASP A CA 1
ATOM 1432 C C . ASP A 1 193 ? 11.969 -26.673 -31.686 1.00 93.38 193 ASP A C 1
ATOM 1434 O O . ASP A 1 193 ? 11.913 -27.449 -30.735 1.00 93.38 193 ASP A O 1
ATOM 1438 N N . ALA A 1 194 ? 12.912 -25.730 -31.766 1.00 93.94 194 ALA A N 1
ATOM 1439 C CA . ALA A 1 194 ? 13.968 -25.572 -30.771 1.00 93.94 194 ALA A CA 1
ATOM 1440 C C . ALA A 1 194 ? 13.411 -25.069 -29.426 1.00 93.94 194 ALA A C 1
ATOM 1442 O O . ALA A 1 194 ? 13.782 -25.563 -28.359 1.00 93.94 194 ALA A O 1
ATOM 1443 N N . TRP A 1 195 ? 12.473 -24.121 -29.472 1.00 94.12 195 TRP A N 1
ATOM 1444 C CA . TRP A 1 195 ? 11.759 -23.659 -28.282 1.00 94.12 195 TRP A CA 1
ATOM 1445 C C . TRP A 1 195 ? 10.843 -24.740 -27.698 1.00 94.12 195 TRP A C 1
ATOM 1447 O O . TRP A 1 195 ? 10.810 -24.908 -26.479 1.00 94.12 195 TRP A O 1
ATOM 1457 N N . ALA A 1 196 ? 10.168 -25.521 -28.547 1.00 91.62 196 ALA A N 1
ATOM 1458 C CA . ALA A 1 196 ? 9.363 -26.662 -28.126 1.00 91.62 196 ALA A CA 1
ATOM 1459 C C . ALA A 1 196 ? 10.216 -27.747 -27.446 1.00 91.62 196 ALA A C 1
ATOM 1461 O O . ALA A 1 196 ? 9.811 -28.268 -26.406 1.00 91.62 196 ALA A O 1
ATOM 1462 N N . GLU A 1 197 ? 11.419 -28.038 -27.961 1.00 94.62 197 GLU A N 1
ATOM 1463 C CA . GLU A 1 197 ? 12.369 -28.942 -27.299 1.00 94.62 197 GLU A CA 1
ATOM 1464 C C . GLU A 1 197 ? 12.763 -28.408 -25.914 1.00 94.62 197 GLU A C 1
ATOM 1466 O O . GLU A 1 197 ? 12.708 -29.156 -24.938 1.00 94.62 197 GLU A O 1
ATOM 1471 N N . LEU A 1 198 ? 13.100 -27.116 -25.788 1.00 92.94 198 LEU A N 1
ATOM 1472 C CA . LEU A 1 198 ? 13.427 -26.516 -24.488 1.00 92.94 198 LEU A CA 1
ATOM 1473 C C . LEU A 1 198 ? 12.257 -26.636 -23.497 1.00 92.94 198 LEU A C 1
ATOM 1475 O O . LEU A 1 198 ? 12.463 -26.980 -22.333 1.00 92.94 198 LEU A O 1
ATOM 1479 N N . THR A 1 199 ? 11.030 -26.375 -23.953 1.00 90.94 199 THR A N 1
ATOM 1480 C CA . THR A 1 199 ? 9.816 -26.520 -23.141 1.00 90.94 199 THR A CA 1
ATOM 1481 C C . THR A 1 199 ? 9.587 -27.970 -22.709 1.00 90.94 199 THR A C 1
ATOM 1483 O O . THR A 1 199 ? 9.244 -28.215 -21.548 1.00 90.94 199 THR A O 1
ATOM 1486 N N . ALA A 1 200 ? 9.815 -28.938 -23.599 1.00 91.00 200 ALA A N 1
ATOM 1487 C CA . ALA A 1 200 ? 9.718 -30.359 -23.279 1.00 91.00 200 ALA A CA 1
ATOM 1488 C C . ALA A 1 200 ? 10.773 -30.780 -22.242 1.00 91.00 200 ALA A C 1
ATOM 1490 O O . ALA A 1 200 ? 10.442 -31.466 -21.276 1.00 91.00 200 ALA A O 1
ATOM 1491 N N . LEU A 1 201 ? 12.018 -30.310 -22.384 1.00 91.44 201 LEU A N 1
ATOM 1492 C CA . LEU A 1 201 ? 13.096 -30.557 -21.422 1.00 91.44 201 LEU A CA 1
ATOM 1493 C C . LEU A 1 201 ? 12.787 -29.957 -20.046 1.00 91.44 201 LEU A C 1
ATOM 1495 O O . LEU A 1 201 ? 12.955 -30.639 -19.041 1.00 91.44 201 LEU A O 1
ATOM 1499 N N . HIS A 1 202 ? 12.277 -28.723 -19.997 1.00 89.38 202 HIS A N 1
ATOM 1500 C CA . HIS A 1 202 ? 11.827 -28.082 -18.754 1.00 89.38 202 HIS A CA 1
ATOM 1501 C C . HIS A 1 202 ? 10.667 -28.826 -18.087 1.00 89.38 202 HIS A C 1
ATOM 1503 O O . HIS A 1 202 ? 10.608 -28.943 -16.867 1.00 89.38 202 HIS A O 1
ATOM 1509 N N . SER A 1 203 ? 9.757 -29.379 -18.888 1.00 85.38 203 SER A N 1
ATOM 1510 C CA . SER A 1 203 ? 8.651 -30.194 -18.374 1.00 85.38 203 SER A CA 1
ATOM 1511 C C . SER A 1 203 ? 9.135 -31.539 -17.818 1.00 85.38 203 SER A C 1
ATOM 1513 O O . SER A 1 203 ? 8.554 -32.045 -16.862 1.00 85.38 203 SER A O 1
ATOM 1515 N N . ALA A 1 204 ? 10.199 -32.111 -18.395 1.00 87.19 204 ALA A N 1
ATOM 1516 C CA . ALA A 1 204 ? 10.819 -33.355 -17.932 1.00 87.19 204 ALA A CA 1
ATOM 1517 C C . ALA A 1 204 ? 11.753 -33.153 -16.723 1.00 87.19 204 ALA A C 1
ATOM 1519 O O . ALA A 1 204 ? 11.917 -34.063 -15.911 1.00 87.19 204 ALA A O 1
ATOM 1520 N N . GLY A 1 205 ? 12.354 -31.971 -16.584 1.00 85.62 205 GLY A N 1
ATOM 1521 C CA . GLY A 1 205 ? 13.147 -31.585 -15.424 1.00 85.62 205 GLY A CA 1
ATOM 1522 C C . GLY A 1 205 ? 13.110 -30.076 -15.214 1.00 85.62 205 GLY A C 1
ATOM 1523 O O . GLY A 1 205 ? 13.363 -29.297 -16.131 1.00 85.62 205 GLY A O 1
ATOM 1524 N N . LEU A 1 206 ? 12.835 -29.645 -13.991 1.00 83.62 206 LEU A N 1
ATOM 1525 C CA . LEU A 1 206 ? 12.600 -28.233 -13.720 1.00 83.62 206 LEU A CA 1
ATOM 1526 C C . LEU A 1 206 ? 13.902 -27.425 -13.780 1.00 83.62 206 LEU A C 1
ATOM 1528 O O . LEU A 1 206 ? 14.858 -27.705 -13.052 1.00 83.62 206 LEU A O 1
ATOM 1532 N N . LEU A 1 207 ? 13.927 -26.391 -14.621 1.00 86.44 207 LEU A N 1
ATOM 1533 C CA . LEU A 1 207 ? 14.896 -25.308 -14.486 1.00 86.44 207 LEU A CA 1
ATOM 1534 C C . LEU A 1 207 ? 14.635 -24.534 -13.193 1.00 86.44 207 LEU A C 1
ATOM 1536 O O . LEU A 1 207 ? 13.494 -24.394 -12.750 1.00 86.44 207 LEU A O 1
ATOM 1540 N N . ASP A 1 208 ? 15.704 -23.991 -12.611 1.00 85.12 208 ASP A N 1
ATOM 1541 C CA . ASP A 1 208 ? 15.555 -23.073 -11.489 1.00 85.12 208 ASP A CA 1
ATOM 1542 C C . ASP A 1 208 ? 14.870 -21.765 -11.918 1.00 85.12 208 ASP A C 1
ATOM 1544 O O . ASP A 1 208 ? 14.914 -21.334 -13.074 1.00 85.12 208 ASP A O 1
ATOM 1548 N N . GLU A 1 209 ? 14.269 -21.089 -10.946 1.00 83.06 209 GLU A N 1
ATOM 1549 C CA . GLU A 1 209 ? 13.542 -19.834 -11.125 1.00 83.06 209 GLU A CA 1
ATOM 1550 C C . GLU A 1 209 ? 14.317 -18.758 -11.883 1.00 83.06 209 GLU A C 1
ATOM 1552 O O . GLU A 1 209 ? 13.771 -17.985 -12.676 1.00 83.06 209 GLU A O 1
ATOM 1557 N N . ARG A 1 210 ? 15.621 -18.684 -11.641 1.00 84.25 210 ARG A N 1
ATOM 1558 C CA . ARG A 1 210 ? 16.465 -17.618 -12.163 1.00 84.25 210 ARG A CA 1
ATOM 1559 C C . ARG A 1 210 ? 16.802 -17.881 -13.624 1.00 84.25 210 ARG A C 1
ATOM 1561 O O . ARG A 1 210 ? 16.929 -16.919 -14.385 1.00 84.25 210 ARG A O 1
ATOM 1568 N N . ALA A 1 211 ? 16.914 -19.149 -14.013 1.00 86.56 211 ALA A N 1
ATOM 1569 C CA . ALA A 1 211 ? 16.962 -19.587 -15.398 1.00 86.56 211 ALA A CA 1
ATOM 1570 C C . ALA A 1 211 ? 15.636 -19.307 -16.120 1.00 86.56 211 ALA A C 1
ATOM 1572 O O . ALA A 1 211 ? 15.668 -18.657 -17.166 1.00 86.56 211 ALA A O 1
ATOM 1573 N N . CYS A 1 212 ? 14.493 -19.685 -15.535 1.00 88.81 212 CYS A N 1
ATOM 1574 C CA . CYS A 1 212 ? 13.165 -19.391 -16.090 1.00 88.81 212 CYS A CA 1
ATOM 1575 C C . CYS A 1 212 ? 12.948 -17.886 -16.287 1.00 88.81 212 CYS A C 1
ATOM 1577 O O . CYS A 1 212 ? 12.568 -17.450 -17.371 1.00 88.81 212 CYS A O 1
ATOM 1579 N N . THR A 1 213 ? 13.278 -17.077 -15.276 1.00 86.00 213 THR A N 1
ATOM 1580 C CA . THR A 1 213 ? 13.217 -15.613 -15.364 1.00 86.00 213 THR A CA 1
ATOM 1581 C C . THR A 1 213 ? 14.051 -15.122 -16.545 1.00 86.00 213 THR A C 1
ATOM 1583 O O . THR A 1 213 ? 13.574 -14.350 -17.367 1.00 86.00 213 THR A O 1
ATOM 1586 N N . ALA A 1 214 ? 15.314 -15.544 -16.631 1.00 84.94 214 ALA A N 1
ATOM 1587 C CA . ALA A 1 214 ? 16.220 -15.029 -17.645 1.00 84.94 214 ALA A CA 1
ATOM 1588 C C . ALA A 1 214 ? 15.803 -15.435 -19.071 1.00 84.94 214 ALA A C 1
ATOM 1590 O O . ALA A 1 214 ? 16.051 -14.665 -19.995 1.00 84.94 214 ALA A O 1
ATOM 1591 N N . LEU A 1 215 ? 15.167 -16.601 -19.235 1.00 89.50 215 LEU A N 1
ATOM 1592 C CA . LEU A 1 215 ? 14.561 -17.047 -20.492 1.00 89.50 215 LEU A CA 1
ATOM 1593 C C . LEU A 1 215 ? 13.349 -16.193 -20.871 1.00 89.50 215 LEU A C 1
ATOM 1595 O O . LEU A 1 215 ? 13.278 -15.707 -21.992 1.00 89.50 215 LEU A O 1
ATOM 1599 N N . VAL A 1 216 ? 12.427 -15.965 -19.934 1.00 89.25 216 VAL A N 1
ATOM 1600 C CA . VAL A 1 216 ? 11.219 -15.161 -20.167 1.00 89.25 216 VAL A CA 1
ATOM 1601 C C . VAL A 1 216 ? 11.545 -13.695 -20.471 1.00 89.25 216 VAL A C 1
ATOM 1603 O O . VAL A 1 216 ? 10.787 -13.039 -21.172 1.00 89.25 216 VAL A O 1
ATOM 1606 N N . GLU A 1 217 ? 12.684 -13.171 -20.013 1.00 85.12 217 GLU A N 1
ATOM 1607 C CA . GLU A 1 217 ? 13.132 -11.813 -20.360 1.00 85.12 217 GLU A CA 1
ATOM 1608 C C . GLU A 1 217 ? 13.647 -11.655 -21.797 1.00 85.12 217 GLU A C 1
ATOM 1610 O O . GLU A 1 217 ? 13.935 -10.523 -22.205 1.00 85.12 217 GLU A O 1
ATOM 1615 N N . LEU A 1 218 ? 13.833 -12.755 -22.533 1.00 84.75 218 LEU A N 1
ATOM 1616 C CA . LEU A 1 218 ? 14.284 -12.718 -23.918 1.00 84.75 218 LEU A CA 1
ATOM 1617 C C . LEU A 1 218 ? 13.130 -12.283 -24.831 1.00 84.75 218 LEU A C 1
ATOM 1619 O O . LEU A 1 218 ? 12.087 -12.933 -24.811 1.00 84.75 218 LEU A O 1
ATOM 1623 N N . PRO A 1 219 ? 13.324 -11.256 -25.680 1.00 80.81 219 PRO A N 1
ATOM 1624 C CA . PRO A 1 219 ? 12.347 -10.889 -26.707 1.00 80.81 219 PRO A CA 1
ATOM 1625 C C . PRO A 1 219 ? 11.998 -12.040 -27.658 1.00 80.81 219 PRO A C 1
ATOM 1627 O O . PRO A 1 219 ? 10.937 -12.037 -28.268 1.00 80.81 219 PRO A O 1
ATOM 1630 N N . GLU A 1 220 ? 12.906 -13.006 -27.809 1.00 87.44 220 GLU A N 1
ATOM 1631 C CA . GLU A 1 220 ? 12.756 -14.152 -28.703 1.00 87.44 220 GLU A CA 1
ATOM 1632 C C . GLU A 1 220 ? 12.003 -15.330 -28.062 1.00 87.44 220 GLU A C 1
ATOM 1634 O O . GLU A 1 220 ? 11.730 -16.305 -28.755 1.00 87.44 220 GLU A O 1
ATOM 1639 N N . CYS A 1 221 ? 11.684 -15.265 -26.761 1.00 90.62 221 CYS A N 1
ATOM 1640 C CA . CYS A 1 221 ? 10.943 -16.312 -26.055 1.00 90.62 221 CYS A CA 1
ATOM 1641 C C . CYS A 1 221 ? 9.472 -16.314 -26.508 1.00 90.62 221 CYS A C 1
ATOM 1643 O O . CYS A 1 221 ? 8.762 -15.343 -26.240 1.00 90.62 221 CYS A O 1
ATOM 1645 N N . PRO A 1 222 ? 8.976 -17.378 -27.165 1.00 92.44 222 PRO A N 1
ATOM 1646 C CA . PRO A 1 222 ? 7.587 -17.433 -27.597 1.00 92.44 222 PRO A CA 1
ATOM 1647 C C . PRO A 1 222 ? 6.636 -17.490 -26.399 1.00 92.44 222 PRO A C 1
ATOM 1649 O O . PRO A 1 222 ? 6.931 -18.160 -25.404 1.00 92.44 222 PRO A O 1
ATOM 1652 N N . LEU A 1 223 ? 5.456 -16.877 -26.533 1.00 88.75 223 LEU A N 1
ATOM 1653 C CA . LEU A 1 223 ? 4.404 -16.894 -25.511 1.00 88.75 223 LEU A CA 1
ATOM 1654 C C . LEU A 1 223 ? 4.127 -18.311 -24.954 1.00 88.75 223 LEU A C 1
ATOM 1656 O O . LEU A 1 223 ? 4.188 -18.469 -23.733 1.00 88.75 223 LEU A O 1
ATOM 1660 N N . PRO A 1 224 ? 3.948 -19.373 -25.776 1.00 89.81 224 PRO A N 1
ATOM 1661 C CA . PRO A 1 224 ? 3.726 -20.726 -25.254 1.00 89.81 224 PRO A CA 1
ATOM 1662 C C . PRO A 1 224 ? 4.857 -21.233 -24.350 1.00 89.81 224 PRO A C 1
ATOM 1664 O O . PRO A 1 224 ? 4.603 -21.876 -23.332 1.00 89.81 224 PRO A O 1
ATOM 1667 N N . THR A 1 225 ? 6.111 -20.920 -24.688 1.00 90.88 225 THR A N 1
ATOM 1668 C CA . THR A 1 225 ? 7.265 -21.292 -23.864 1.00 90.88 225 THR A CA 1
ATOM 1669 C C . THR A 1 225 ? 7.307 -20.472 -22.582 1.00 90.88 225 THR A C 1
ATOM 1671 O O . THR A 1 225 ? 7.542 -21.038 -21.516 1.00 90.88 225 THR A O 1
ATOM 1674 N N . ALA A 1 226 ? 7.038 -19.168 -22.648 1.00 88.81 226 ALA A N 1
ATOM 1675 C CA . ALA A 1 226 ? 6.999 -18.313 -21.468 1.00 88.81 226 ALA A CA 1
ATOM 1676 C C . ALA A 1 226 ? 5.929 -18.772 -20.463 1.00 88.81 226 ALA A C 1
ATOM 1678 O O . ALA A 1 226 ? 6.231 -18.927 -19.278 1.00 88.81 226 ALA A O 1
ATOM 1679 N N . LEU A 1 227 ? 4.720 -19.088 -20.939 1.00 85.06 227 LEU A N 1
ATOM 1680 C CA . LEU A 1 227 ? 3.644 -19.647 -20.116 1.00 85.06 227 LEU A CA 1
ATOM 1681 C C . LEU A 1 227 ? 4.025 -21.018 -19.536 1.00 85.06 227 LEU A C 1
ATOM 1683 O O . LEU A 1 227 ? 3.766 -21.290 -18.364 1.00 85.06 227 LEU A O 1
ATOM 1687 N N . ALA A 1 228 ? 4.711 -21.870 -20.304 1.00 86.56 228 ALA A N 1
ATOM 1688 C CA . ALA A 1 228 ? 5.202 -23.155 -19.806 1.00 86.56 228 ALA A CA 1
ATOM 1689 C C . ALA A 1 228 ? 6.315 -23.021 -18.745 1.00 86.56 228 ALA A C 1
ATOM 1691 O O . ALA A 1 228 ? 6.413 -23.859 -17.852 1.00 86.56 228 ALA A O 1
ATOM 1692 N N . LEU A 1 229 ? 7.134 -21.967 -18.799 1.00 84.94 229 LEU A N 1
ATOM 1693 C CA . LEU A 1 229 ? 8.133 -21.671 -17.764 1.00 84.94 229 LEU A CA 1
ATOM 1694 C C . LEU A 1 229 ? 7.486 -21.141 -16.472 1.00 84.94 229 LEU A C 1
ATOM 1696 O O . LEU A 1 229 ? 8.002 -21.397 -15.385 1.00 84.94 229 LEU A O 1
ATOM 1700 N N . VAL A 1 230 ? 6.348 -20.443 -16.575 1.00 80.19 230 VAL A N 1
ATOM 1701 C CA . VAL A 1 230 ? 5.517 -20.022 -15.427 1.00 80.19 230 VAL A CA 1
ATOM 1702 C C . VAL A 1 230 ? 4.765 -21.214 -14.812 1.00 80.19 230 VAL A C 1
ATOM 1704 O O . VAL A 1 230 ? 4.588 -21.277 -13.597 1.00 80.19 230 VAL A O 1
ATOM 1707 N N . ARG A 1 231 ? 4.364 -22.189 -15.639 1.00 74.69 231 ARG A N 1
ATOM 1708 C CA . ARG A 1 231 ? 3.566 -23.371 -15.263 1.00 74.69 231 ARG A CA 1
ATOM 1709 C C . ARG A 1 231 ? 4.178 -24.215 -14.143 1.00 74.69 231 ARG A C 1
ATOM 1711 O O . ARG A 1 231 ? 3.453 -24.814 -13.353 1.00 74.69 231 ARG A O 1
ATOM 1718 N N . THR A 1 232 ? 5.497 -24.358 -14.111 1.00 69.12 232 THR A N 1
ATOM 1719 C CA . THR A 1 232 ? 6.136 -25.358 -13.251 1.00 69.12 232 THR A CA 1
ATOM 1720 C C . THR A 1 232 ? 6.130 -24.928 -11.792 1.00 69.12 232 THR A C 1
ATOM 1722 O O . THR A 1 232 ? 6.664 -23.872 -11.454 1.00 69.12 232 THR A O 1
ATOM 1725 N N . ARG A 1 233 ? 5.538 -25.764 -10.928 1.00 66.00 233 ARG A N 1
ATOM 1726 C CA . ARG A 1 233 ? 5.466 -25.570 -9.476 1.00 66.00 233 ARG A CA 1
ATOM 1727 C C . ARG A 1 233 ? 6.879 -25.487 -8.898 1.00 66.00 233 ARG A C 1
ATOM 1729 O O . ARG A 1 233 ? 7.514 -26.505 -8.640 1.00 66.00 233 ARG A O 1
ATOM 1736 N N . MET A 1 234 ? 7.383 -24.269 -8.738 1.00 67.75 234 MET A N 1
ATOM 1737 C CA . MET A 1 234 ? 8.664 -24.039 -8.084 1.00 67.75 234 MET A CA 1
ATOM 1738 C C . MET A 1 234 ? 8.466 -24.083 -6.563 1.00 67.75 234 MET A C 1
ATOM 1740 O O . MET A 1 234 ? 7.520 -23.451 -6.087 1.00 67.75 234 MET A O 1
ATOM 1744 N N . PRO A 1 235 ? 9.317 -24.808 -5.811 1.00 60.94 235 PRO A N 1
ATOM 1745 C CA . PRO A 1 235 ? 9.122 -25.048 -4.376 1.00 60.94 235 PRO A CA 1
ATOM 1746 C C . PRO A 1 235 ? 8.990 -23.778 -3.518 1.00 60.94 235 PRO A C 1
ATOM 1748 O O . PRO A 1 235 ? 8.284 -23.805 -2.519 1.00 60.94 235 PRO A O 1
ATOM 1751 N N . ASP A 1 236 ? 9.581 -22.653 -3.944 1.00 60.44 236 ASP A N 1
ATOM 1752 C CA . ASP A 1 236 ? 9.850 -21.506 -3.059 1.00 60.44 236 ASP A CA 1
ATOM 1753 C C . ASP A 1 236 ? 9.198 -20.179 -3.508 1.00 60.44 236 ASP A C 1
ATOM 1755 O O . ASP A 1 236 ? 9.756 -19.101 -3.315 1.00 60.44 236 ASP A O 1
ATOM 1759 N N . GLY A 1 237 ? 8.043 -20.213 -4.184 1.00 64.69 237 GLY A N 1
ATOM 1760 C CA . GLY A 1 237 ? 7.341 -18.980 -4.603 1.00 64.69 237 GLY A CA 1
ATOM 1761 C C . GLY A 1 237 ? 8.017 -18.202 -5.745 1.00 64.69 237 GLY A C 1
ATOM 1762 O O . GLY A 1 237 ? 7.556 -17.132 -6.146 1.00 64.69 237 GLY A O 1
ATOM 1763 N N . GLY A 1 238 ? 9.071 -18.767 -6.335 1.00 70.75 238 GLY A N 1
ATOM 1764 C CA . GLY A 1 238 ? 9.862 -18.131 -7.384 1.00 70.75 238 GLY A CA 1
ATOM 1765 C C . GLY A 1 238 ? 9.101 -17.764 -8.664 1.00 70.75 238 GLY A C 1
ATOM 1766 O O . GLY A 1 238 ? 9.529 -16.909 -9.442 1.00 70.75 238 GLY A O 1
ATOM 1767 N N . THR A 1 239 ? 7.932 -18.361 -8.886 1.00 78.31 239 THR A N 1
ATOM 1768 C CA . THR A 1 239 ? 7.084 -18.085 -10.052 1.00 78.31 239 THR A CA 1
ATOM 1769 C C . THR A 1 239 ? 6.758 -16.594 -10.178 1.00 78.31 239 THR A C 1
ATOM 1771 O O . THR A 1 239 ? 6.666 -16.084 -11.295 1.00 78.31 239 THR A O 1
ATOM 1774 N N . GLY A 1 240 ? 6.673 -15.868 -9.054 1.00 79.38 240 GLY A N 1
ATOM 1775 C CA . GLY A 1 240 ? 6.387 -14.430 -9.045 1.00 79.38 240 GLY A CA 1
ATOM 1776 C C . GLY A 1 240 ? 7.432 -13.619 -9.808 1.00 79.38 240 GLY A C 1
ATOM 1777 O O . GLY A 1 240 ? 7.085 -12.711 -10.563 1.00 79.38 240 GLY A O 1
ATOM 1778 N N . TYR A 1 241 ? 8.708 -14.004 -9.714 1.00 79.44 241 TYR A N 1
ATOM 1779 C CA . TYR A 1 241 ? 9.784 -13.354 -10.459 1.00 79.44 241 TYR A CA 1
ATOM 1780 C C . TYR A 1 241 ? 9.720 -13.630 -11.958 1.00 79.44 241 TYR A C 1
ATOM 1782 O O . TYR A 1 241 ? 10.071 -12.750 -12.745 1.00 79.44 241 TYR A O 1
ATOM 1790 N N . VAL A 1 242 ? 9.286 -14.829 -12.356 1.00 83.31 242 VAL A N 1
ATOM 1791 C CA . VAL A 1 242 ? 9.115 -15.195 -13.769 1.00 83.31 242 VAL A CA 1
ATOM 1792 C C . VAL A 1 242 ? 7.953 -14.406 -14.371 1.00 83.31 242 VAL A C 1
ATOM 1794 O O . VAL A 1 242 ? 8.107 -13.821 -15.441 1.00 83.31 242 VAL A O 1
ATOM 1797 N N . VAL A 1 243 ? 6.838 -14.295 -13.639 1.00 84.69 243 VAL A N 1
ATOM 1798 C CA . VAL A 1 243 ? 5.680 -13.470 -14.018 1.00 84.69 243 VAL A CA 1
ATOM 1799 C C . VAL A 1 243 ? 6.071 -12.000 -14.168 1.00 84.69 243 VAL A C 1
ATOM 1801 O O . VAL A 1 243 ? 5.898 -11.419 -15.240 1.00 84.69 243 VAL A O 1
ATOM 1804 N N . ALA A 1 244 ? 6.681 -11.407 -13.137 1.00 82.44 244 ALA A N 1
ATOM 1805 C CA . ALA A 1 244 ? 7.112 -10.011 -13.175 1.00 82.44 244 ALA A CA 1
ATOM 1806 C C . ALA A 1 244 ? 8.148 -9.751 -14.282 1.00 82.44 244 ALA A C 1
ATOM 1808 O O . ALA A 1 244 ? 8.184 -8.684 -14.895 1.00 82.44 244 ALA A O 1
ATOM 1809 N N . ALA A 1 245 ? 9.021 -10.719 -14.563 1.00 82.56 245 ALA A N 1
ATOM 1810 C CA . ALA A 1 245 ? 9.971 -10.632 -15.661 1.00 82.56 245 ALA A CA 1
ATOM 1811 C C . ALA A 1 245 ? 9.307 -10.654 -17.042 1.00 82.56 245 ALA A C 1
ATOM 1813 O O . ALA A 1 245 ? 9.707 -9.853 -17.887 1.00 82.56 245 ALA A O 1
ATOM 1814 N N . GLY A 1 246 ? 8.304 -11.508 -17.257 1.00 84.62 246 GLY A N 1
ATOM 1815 C CA . GLY A 1 246 ? 7.583 -11.592 -18.530 1.00 84.62 246 GLY A CA 1
ATOM 1816 C C . GLY A 1 246 ? 6.752 -10.357 -18.825 1.00 84.62 246 GLY A C 1
ATOM 1817 O O . GLY A 1 246 ? 6.886 -9.802 -19.913 1.00 84.62 246 GLY A O 1
ATOM 1818 N N . LEU A 1 247 ? 6.024 -9.841 -17.829 1.00 84.94 247 LEU A N 1
ATOM 1819 C CA . LEU A 1 247 ? 5.281 -8.579 -17.953 1.00 84.94 247 LEU A CA 1
ATOM 1820 C C . LEU A 1 247 ? 6.217 -7.411 -18.290 1.00 84.94 247 LEU A C 1
ATOM 1822 O O . LEU A 1 247 ? 5.995 -6.680 -19.254 1.00 84.94 247 LEU A O 1
ATOM 1826 N N . ARG A 1 248 ? 7.337 -7.273 -17.562 1.00 82.38 248 ARG A N 1
ATOM 1827 C CA . ARG A 1 248 ? 8.347 -6.238 -17.853 1.00 82.38 248 ARG A CA 1
ATOM 1828 C C . ARG A 1 248 ? 8.980 -6.380 -19.231 1.00 82.38 248 ARG A C 1
ATOM 1830 O O . ARG A 1 248 ? 9.411 -5.381 -19.804 1.00 82.38 248 ARG A O 1
ATOM 1837 N N . ALA A 1 249 ? 9.145 -7.610 -19.707 1.00 78.81 249 ALA A N 1
ATOM 1838 C CA . ALA A 1 249 ? 9.723 -7.887 -21.011 1.00 78.81 249 ALA A CA 1
ATOM 1839 C C . ALA A 1 249 ? 8.715 -7.738 -22.155 1.00 78.81 249 ALA A C 1
ATOM 1841 O O . ALA A 1 249 ? 9.149 -7.619 -23.297 1.00 78.81 249 ALA A O 1
ATOM 1842 N N . GLY A 1 250 ? 7.413 -7.697 -21.852 1.00 82.81 250 GLY A N 1
ATOM 1843 C CA . GLY A 1 250 ? 6.351 -7.731 -22.853 1.00 82.81 250 GLY A CA 1
ATOM 1844 C C . GLY A 1 250 ? 6.204 -9.098 -23.524 1.00 82.81 250 GLY A C 1
ATOM 1845 O O . GLY A 1 250 ? 5.626 -9.176 -24.599 1.00 82.81 250 GLY A O 1
ATOM 1846 N N . THR A 1 251 ? 6.739 -10.162 -22.917 1.00 86.19 251 THR A N 1
ATOM 1847 C CA . THR A 1 251 ? 6.650 -11.543 -23.431 1.00 86.19 251 THR A CA 1
ATOM 1848 C C . THR A 1 251 ? 5.222 -12.079 -23.346 1.00 86.19 251 THR A C 1
ATOM 1850 O O . THR A 1 251 ? 4.821 -12.931 -24.132 1.00 86.19 251 THR A O 1
ATOM 1853 N N . PHE A 1 252 ? 4.466 -11.559 -22.384 1.00 89.06 252 PHE A N 1
ATOM 1854 C CA . PHE A 1 252 ? 3.020 -11.676 -22.282 1.00 89.06 252 PHE A CA 1
ATOM 1855 C C . PHE A 1 252 ? 2.456 -10.400 -21.662 1.00 89.06 252 PHE A C 1
ATOM 1857 O O . PHE A 1 252 ? 3.116 -9.721 -20.868 1.00 89.06 252 PHE A O 1
ATOM 1864 N N . THR A 1 253 ? 1.221 -10.090 -22.021 1.00 90.94 253 THR A N 1
ATOM 1865 C CA . THR A 1 253 ? 0.390 -9.059 -21.401 1.00 90.94 253 THR A CA 1
ATOM 1866 C C . THR A 1 253 ? -0.218 -9.565 -20.091 1.00 90.94 253 THR A C 1
ATOM 1868 O O . THR A 1 253 ? -0.285 -10.770 -19.834 1.00 90.94 253 THR A O 1
ATOM 1871 N N . ALA A 1 254 ? -0.710 -8.645 -19.259 1.00 88.69 254 ALA A N 1
ATOM 1872 C CA . ALA A 1 254 ? -1.499 -8.982 -18.073 1.00 88.69 254 ALA A CA 1
ATOM 1873 C C . ALA A 1 254 ? -2.713 -9.862 -18.418 1.00 88.69 254 ALA A C 1
ATOM 1875 O O . ALA A 1 254 ? -3.016 -10.826 -17.715 1.00 88.69 254 ALA A O 1
ATOM 1876 N N . ARG A 1 255 ? -3.369 -9.566 -19.543 1.00 92.56 255 ARG A N 1
ATOM 1877 C CA . ARG A 1 255 ? -4.511 -10.328 -20.043 1.00 92.56 255 ARG A CA 1
ATOM 1878 C C . ARG A 1 255 ? -4.145 -11.746 -20.478 1.00 92.56 255 ARG A C 1
ATOM 1880 O O . ARG A 1 255 ? -4.840 -12.678 -20.084 1.00 92.56 255 ARG A O 1
ATOM 1887 N N . GLU A 1 256 ? -3.084 -11.926 -21.264 1.00 92.25 256 GLU A N 1
ATOM 1888 C CA . GLU A 1 256 ? -2.607 -13.263 -21.666 1.00 92.25 256 GLU A CA 1
ATOM 1889 C C . GLU A 1 256 ? -2.190 -14.076 -20.438 1.00 92.25 256 GLU A C 1
ATOM 1891 O O . GLU A 1 256 ? -2.565 -15.238 -20.308 1.00 92.25 256 GLU A O 1
ATOM 1896 N N . LEU A 1 257 ? -1.513 -13.445 -19.472 1.00 90.00 257 LEU A N 1
ATOM 1897 C CA . LEU A 1 257 ? -1.165 -14.090 -18.210 1.00 90.00 257 LEU A CA 1
ATOM 1898 C C . LEU A 1 257 ? -2.413 -14.625 -17.485 1.00 90.00 257 LEU A C 1
ATOM 1900 O O . LEU A 1 257 ? -2.430 -15.789 -17.098 1.00 90.00 257 LEU A O 1
ATOM 1904 N N . VAL A 1 258 ? -3.465 -13.820 -17.316 1.00 89.94 258 VAL A N 1
ATOM 1905 C CA . VAL A 1 258 ? -4.691 -14.255 -16.617 1.00 89.94 258 VAL A CA 1
ATOM 1906 C C . VAL A 1 258 ? -5.470 -15.304 -17.420 1.00 89.94 258 VAL A C 1
ATOM 1908 O O . VAL A 1 258 ? -6.004 -16.252 -16.842 1.00 89.94 258 VAL A O 1
ATOM 1911 N N . ARG A 1 259 ? -5.546 -15.158 -18.747 1.00 91.69 259 ARG A N 1
ATOM 1912 C CA . ARG A 1 259 ? -6.433 -15.972 -19.594 1.00 91.69 259 ARG A CA 1
ATOM 1913 C C . ARG A 1 259 ? -5.812 -17.248 -20.138 1.00 91.69 259 ARG A C 1
ATOM 1915 O O . ARG A 1 259 ? -6.559 -18.177 -20.425 1.00 91.69 259 ARG A O 1
ATOM 1922 N N . GLU A 1 260 ? -4.496 -17.292 -20.296 1.00 89.50 260 GLU A N 1
ATOM 1923 C CA . GLU A 1 260 ? -3.809 -18.378 -21.003 1.00 89.50 260 GLU A CA 1
ATOM 1924 C C . GLU A 1 260 ? -2.850 -19.160 -20.107 1.00 89.50 260 GLU A C 1
ATOM 1926 O O . GLU A 1 260 ? -2.470 -20.276 -20.461 1.00 89.50 260 GLU A O 1
ATOM 1931 N N . THR A 1 261 ? -2.477 -18.634 -18.932 1.00 85.69 261 THR A N 1
ATOM 1932 C CA . THR A 1 261 ? -1.594 -19.373 -18.020 1.00 85.69 261 THR A CA 1
ATOM 1933 C C . THR A 1 261 ? -2.342 -20.562 -17.420 1.00 85.69 261 THR A C 1
ATOM 1935 O O . THR A 1 261 ? -3.305 -20.362 -16.674 1.00 85.69 261 THR A O 1
ATOM 1938 N N . PRO A 1 262 ? -1.902 -21.801 -17.692 1.00 81.31 262 PRO A N 1
ATOM 1939 C CA . PRO A 1 262 ? -2.479 -22.981 -17.065 1.00 81.31 262 PRO A CA 1
ATOM 1940 C C . PRO A 1 262 ? -2.179 -22.984 -15.556 1.00 81.31 262 PRO A C 1
ATOM 1942 O O . PRO A 1 262 ? -1.253 -22.317 -15.100 1.00 81.31 262 PRO A O 1
ATOM 1945 N N . TYR A 1 263 ? -2.884 -23.809 -14.780 1.00 83.31 263 TYR A N 1
ATOM 1946 C CA . TYR A 1 263 ? -2.745 -23.893 -13.315 1.00 83.31 263 TYR A CA 1
ATOM 1947 C C . TYR A 1 263 ? -3.224 -22.638 -12.593 1.00 83.31 263 TYR A C 1
ATOM 1949 O O . TYR A 1 263 ? -2.480 -22.006 -11.841 1.00 83.31 263 TYR A O 1
ATOM 1957 N N . ALA A 1 264 ? -4.502 -22.313 -12.775 1.00 86.00 264 ALA A N 1
ATOM 1958 C CA . ALA A 1 264 ? -5.172 -21.178 -12.145 1.00 86.00 264 ALA A CA 1
ATOM 1959 C C . ALA A 1 264 ? -4.841 -20.998 -10.645 1.00 86.00 264 ALA A C 1
ATOM 1961 O O . ALA A 1 264 ? -4.496 -19.898 -10.216 1.00 86.00 264 ALA A O 1
ATOM 1962 N N . ALA A 1 265 ? -4.861 -22.075 -9.848 1.00 84.25 265 ALA A N 1
ATOM 1963 C CA . ALA A 1 265 ? -4.519 -22.018 -8.422 1.00 84.25 265 ALA A CA 1
ATOM 1964 C C . ALA A 1 265 ? -3.066 -21.572 -8.171 1.00 84.25 265 ALA A C 1
ATOM 1966 O O . ALA A 1 265 ? -2.776 -20.812 -7.247 1.00 84.25 265 ALA A O 1
ATOM 1967 N N . HIS A 1 266 ? -2.129 -22.035 -9.001 1.00 82.44 266 HIS A N 1
ATOM 1968 C CA . HIS A 1 266 ? -0.727 -21.637 -8.913 1.00 82.44 266 HIS A CA 1
ATOM 1969 C C . HIS A 1 266 ? -0.527 -20.187 -9.348 1.00 82.44 266 HIS A C 1
ATOM 1971 O O . HIS A 1 266 ? 0.195 -19.451 -8.674 1.00 82.44 266 HIS A O 1
ATOM 1977 N N . LEU A 1 267 ? -1.206 -19.759 -10.415 1.00 85.12 267 LEU A N 1
ATOM 1978 C CA . LEU A 1 267 ? -1.185 -18.370 -10.860 1.00 85.12 267 LEU A CA 1
ATOM 1979 C C . LEU A 1 267 ? -1.711 -17.431 -9.769 1.00 85.12 267 LEU A C 1
ATOM 1981 O O . LEU A 1 267 ? -1.035 -16.462 -9.453 1.00 85.12 267 LEU A O 1
ATOM 1985 N N . LEU A 1 268 ? -2.855 -17.727 -9.146 1.00 87.62 268 LEU A N 1
ATOM 1986 C CA . LEU A 1 268 ? -3.431 -16.876 -8.096 1.00 87.62 268 LEU A CA 1
ATOM 1987 C C . LEU A 1 268 ? -2.489 -16.730 -6.889 1.00 87.62 268 LEU A C 1
ATOM 1989 O O . LEU A 1 268 ? -2.248 -15.614 -6.436 1.00 87.62 268 LEU A O 1
ATOM 1993 N N . ARG A 1 269 ? -1.872 -17.826 -6.419 1.00 83.06 269 ARG A N 1
ATOM 1994 C CA . ARG A 1 269 ? -0.834 -17.765 -5.366 1.00 83.06 269 ARG A CA 1
ATOM 1995 C C . ARG A 1 269 ? 0.378 -16.940 -5.796 1.00 83.06 269 ARG A C 1
ATOM 1997 O O . ARG A 1 269 ? 0.964 -16.210 -4.995 1.00 83.06 269 ARG A O 1
ATOM 2004 N N . THR A 1 270 ? 0.768 -17.082 -7.059 1.00 80.88 270 THR A N 1
ATOM 2005 C CA . THR A 1 270 ? 1.900 -16.366 -7.647 1.00 80.88 270 THR A CA 1
ATOM 2006 C C . THR A 1 270 ? 1.629 -14.870 -7.733 1.00 80.88 270 THR A C 1
ATOM 2008 O O . THR A 1 270 ? 2.499 -14.091 -7.359 1.00 80.88 270 THR A O 1
ATOM 2011 N N . LEU A 1 271 ? 0.442 -14.469 -8.187 1.00 83.50 271 LEU A N 1
ATOM 2012 C CA . LEU A 1 271 ? 0.019 -13.074 -8.264 1.00 83.50 271 LEU A CA 1
ATOM 2013 C C . LEU A 1 271 ? -0.055 -12.452 -6.874 1.00 83.50 271 LEU A C 1
ATOM 2015 O O . LEU A 1 271 ? 0.509 -11.385 -6.667 1.00 83.50 271 LEU A O 1
ATOM 2019 N N . GLU A 1 272 ? -0.620 -13.159 -5.896 1.00 82.31 272 GLU A N 1
ATOM 2020 C CA . GLU A 1 272 ? -0.649 -12.691 -4.511 1.00 82.31 272 GLU A CA 1
ATOM 2021 C C . GLU A 1 272 ? 0.762 -12.468 -3.947 1.00 82.31 272 GLU A C 1
ATOM 2023 O O . GLU A 1 272 ? 1.047 -11.441 -3.331 1.00 82.31 272 GLU A O 1
ATOM 2028 N N . THR A 1 273 ? 1.666 -13.423 -4.178 1.00 77.25 273 THR A N 1
ATOM 2029 C CA . THR A 1 273 ? 3.062 -13.310 -3.736 1.00 77.25 273 THR A CA 1
ATOM 2030 C C . THR A 1 273 ? 3.767 -12.175 -4.473 1.00 77.25 273 THR A C 1
ATOM 2032 O O . THR A 1 273 ? 4.537 -11.433 -3.867 1.00 77.25 273 THR A O 1
ATOM 2035 N N . ALA A 1 274 ? 3.492 -12.014 -5.769 1.00 73.44 274 ALA A N 1
ATOM 2036 C CA . ALA A 1 274 ? 4.118 -10.994 -6.589 1.00 73.44 274 ALA A CA 1
ATOM 2037 C C . ALA A 1 274 ? 3.635 -9.581 -6.258 1.00 73.44 274 ALA A C 1
ATOM 2039 O O . ALA A 1 274 ? 4.445 -8.660 -6.262 1.00 73.44 274 ALA A O 1
ATOM 2040 N N . GLU A 1 275 ? 2.363 -9.416 -5.903 1.00 75.75 275 GLU A N 1
ATOM 2041 C CA . GLU A 1 275 ? 1.848 -8.182 -5.318 1.00 75.75 275 GLU A CA 1
ATOM 2042 C C . GLU A 1 275 ? 2.617 -7.840 -4.046 1.00 75.75 275 GLU A C 1
ATOM 2044 O O . GLU A 1 275 ? 3.243 -6.794 -3.990 1.00 75.75 275 GLU A O 1
ATOM 2049 N N . ARG A 1 276 ? 2.669 -8.746 -3.060 1.00 70.94 276 ARG A N 1
ATOM 2050 C CA . ARG A 1 276 ? 3.320 -8.461 -1.768 1.00 70.94 276 ARG A CA 1
ATOM 2051 C C . ARG A 1 276 ? 4.822 -8.186 -1.899 1.00 70.94 276 ARG A C 1
ATOM 2053 O O . ARG A 1 276 ? 5.356 -7.316 -1.219 1.00 70.94 276 ARG A O 1
ATOM 2060 N N . ALA A 1 277 ? 5.523 -8.974 -2.713 1.00 66.56 277 ALA A N 1
ATOM 2061 C CA . ALA A 1 277 ? 6.982 -8.951 -2.771 1.00 66.56 277 ALA A CA 1
ATOM 2062 C C . ALA A 1 277 ? 7.534 -7.992 -3.839 1.00 66.56 277 ALA A C 1
ATOM 2064 O O . ALA A 1 277 ? 8.690 -7.572 -3.736 1.00 66.56 277 ALA A O 1
ATOM 2065 N N . TYR A 1 278 ? 6.741 -7.655 -4.864 1.00 64.69 278 TYR A N 1
ATOM 2066 C CA . TYR A 1 278 ? 7.236 -7.029 -6.090 1.00 64.69 278 TYR A CA 1
ATOM 2067 C C . TYR A 1 278 ? 6.361 -5.888 -6.625 1.00 64.69 278 TYR A C 1
ATOM 2069 O O . TYR A 1 278 ? 6.407 -5.633 -7.832 1.00 64.69 278 TYR A O 1
ATOM 2077 N N . GLU A 1 279 ? 5.662 -5.130 -5.766 1.00 62.69 279 GLU A N 1
ATOM 2078 C CA . GLU A 1 279 ? 4.976 -3.879 -6.172 1.00 62.69 279 GLU A CA 1
ATOM 2079 C C . GLU A 1 279 ? 5.896 -2.948 -6.989 1.00 62.69 279 GLU A C 1
ATOM 2081 O O . GLU A 1 279 ? 5.447 -2.221 -7.869 1.00 62.69 279 GLU A O 1
ATOM 2086 N N . ASN A 1 280 ? 7.210 -3.022 -6.752 1.00 59.56 280 ASN A N 1
ATOM 2087 C CA . ASN A 1 280 ? 8.221 -2.247 -7.469 1.00 59.56 280 ASN A CA 1
ATOM 2088 C C . ASN A 1 280 ? 8.728 -2.888 -8.779 1.00 59.56 280 ASN A C 1
ATOM 2090 O O . ASN A 1 280 ? 9.391 -2.206 -9.564 1.00 59.56 280 ASN A O 1
ATOM 2094 N N . GLU A 1 281 ? 8.504 -4.188 -9.019 1.00 69.38 281 GLU A N 1
ATOM 2095 C CA . GLU A 1 281 ? 8.958 -4.863 -10.247 1.00 69.38 281 GLU A CA 1
ATOM 2096 C C . GLU A 1 281 ? 7.868 -4.998 -11.314 1.00 69.38 281 GLU A C 1
ATOM 2098 O O . GLU A 1 281 ? 8.202 -4.960 -12.500 1.00 69.38 281 GLU A O 1
ATOM 2103 N N . ILE A 1 282 ? 6.600 -5.162 -10.932 1.00 76.25 282 ILE A N 1
ATOM 2104 C CA . ILE A 1 282 ? 5.479 -5.155 -11.882 1.00 76.25 282 ILE A CA 1
ATOM 2105 C C . ILE A 1 282 ? 5.122 -3.699 -12.172 1.00 76.25 282 ILE A C 1
ATOM 2107 O O . ILE A 1 282 ? 5.016 -2.888 -11.254 1.00 76.25 282 ILE A O 1
ATOM 2111 N N . ARG A 1 283 ? 4.959 -3.327 -13.449 1.00 77.38 283 ARG A N 1
ATOM 2112 C CA . ARG A 1 283 ? 4.549 -1.952 -13.761 1.00 77.38 283 ARG A CA 1
ATOM 2113 C C . ARG A 1 283 ? 3.143 -1.745 -13.192 1.00 77.38 283 ARG A C 1
ATOM 2115 O O . ARG A 1 283 ? 2.294 -2.606 -13.419 1.00 77.38 283 ARG A O 1
ATOM 2122 N N . PRO A 1 284 ? 2.847 -0.611 -12.541 1.00 74.00 284 PRO A N 1
ATOM 2123 C CA . PRO A 1 284 ? 1.536 -0.427 -11.923 1.00 74.00 284 PRO A CA 1
ATOM 2124 C C . PRO A 1 284 ? 0.361 -0.553 -12.909 1.00 74.00 284 PRO A C 1
ATOM 2126 O O . PRO A 1 284 ? -0.692 -1.075 -12.559 1.00 74.00 284 PRO A O 1
ATOM 2129 N N . HIS A 1 285 ? 0.575 -0.188 -14.181 1.00 76.62 285 HIS A N 1
ATOM 2130 C CA . HIS A 1 285 ? -0.393 -0.423 -15.255 1.00 76.62 285 HIS A CA 1
ATOM 2131 C C . HIS A 1 285 ? -0.693 -1.911 -15.497 1.00 76.62 285 HIS A C 1
ATOM 2133 O O . HIS A 1 285 ? -1.862 -2.265 -15.625 1.00 76.62 285 HIS A O 1
ATOM 2139 N N . ASP A 1 286 ? 0.334 -2.772 -15.521 1.00 83.31 286 ASP A N 1
ATOM 2140 C CA . ASP A 1 286 ? 0.151 -4.218 -15.703 1.00 83.31 286 ASP A CA 1
ATOM 2141 C C . ASP A 1 286 ? -0.616 -4.800 -14.508 1.00 83.31 286 ASP A C 1
ATOM 2143 O O . ASP A 1 286 ? -1.518 -5.611 -14.686 1.00 83.31 286 ASP A O 1
ATOM 2147 N N . LEU A 1 287 ? -0.304 -4.351 -13.285 1.00 83.31 287 LEU A N 1
ATOM 2148 C CA . LEU A 1 287 ? -1.007 -4.796 -12.082 1.00 83.31 287 LEU A CA 1
ATOM 2149 C C . LEU A 1 287 ? -2.484 -4.376 -12.096 1.00 83.31 287 LEU A C 1
ATOM 2151 O O . LEU A 1 287 ? -3.361 -5.194 -11.832 1.00 83.31 287 LEU A O 1
ATOM 2155 N N . ALA A 1 288 ? -2.769 -3.126 -12.468 1.00 80.88 288 ALA A N 1
ATOM 2156 C CA . ALA A 1 288 ? -4.136 -2.636 -12.619 1.00 80.88 288 ALA A CA 1
ATOM 2157 C C . ALA A 1 288 ? -4.911 -3.388 -13.716 1.00 80.88 288 ALA A C 1
ATOM 2159 O O . ALA A 1 288 ? -6.121 -3.581 -13.594 1.00 80.88 288 ALA A O 1
ATOM 2160 N N . GLU A 1 289 ? -4.242 -3.814 -14.790 1.00 87.00 289 GLU A N 1
ATOM 2161 C CA . GLU A 1 289 ? -4.847 -4.648 -15.829 1.00 87.00 289 GLU A CA 1
ATOM 2162 C C . GLU A 1 289 ? -5.114 -6.079 -15.332 1.00 87.00 289 GLU A C 1
ATOM 2164 O O . GLU A 1 289 ? -6.206 -6.591 -15.564 1.00 87.00 289 GLU A O 1
ATOM 2169 N N . ILE A 1 290 ? -4.192 -6.687 -14.572 1.00 89.25 290 ILE A N 1
ATOM 2170 C CA . ILE A 1 290 ? -4.416 -7.985 -13.905 1.00 89.25 290 ILE A CA 1
ATOM 2171 C C . ILE A 1 290 ? -5.631 -7.899 -12.979 1.00 89.25 290 ILE A C 1
ATOM 2173 O O . ILE A 1 290 ? -6.525 -8.737 -13.064 1.00 89.25 290 ILE A O 1
ATOM 2177 N N . HIS A 1 291 ? -5.696 -6.874 -12.123 1.00 88.38 291 HIS A N 1
ATOM 2178 C CA . HIS A 1 291 ? -6.828 -6.660 -11.214 1.00 88.38 291 HIS A CA 1
ATOM 2179 C C . HIS A 1 291 ? -8.140 -6.509 -11.969 1.00 88.38 291 HIS A C 1
ATOM 2181 O O . HIS A 1 291 ? -9.150 -7.075 -11.555 1.00 88.38 291 HIS A O 1
ATOM 2187 N N . ARG A 1 292 ? -8.130 -5.783 -13.091 1.00 88.75 292 ARG A N 1
ATOM 2188 C CA . ARG A 1 292 ? -9.310 -5.619 -13.942 1.00 88.75 292 ARG A CA 1
ATOM 2189 C C . ARG A 1 292 ? -9.759 -6.947 -14.541 1.00 88.75 292 ARG A C 1
ATOM 2191 O O . ARG A 1 292 ? -10.931 -7.269 -14.434 1.00 88.75 292 ARG A O 1
ATOM 2198 N N . GLU A 1 293 ? -8.849 -7.735 -15.110 1.00 92.31 293 GLU A N 1
ATOM 2199 C CA . GLU A 1 293 ? -9.192 -9.039 -15.693 1.00 92.31 293 GLU A CA 1
ATOM 2200 C C . GLU A 1 293 ? -9.676 -10.036 -14.624 1.00 92.31 293 GLU A C 1
ATOM 2202 O O . GLU A 1 293 ? -10.619 -10.784 -14.879 1.00 92.31 293 GLU A O 1
ATOM 2207 N N . LEU A 1 294 ? -9.101 -10.024 -13.413 1.00 91.31 294 LEU A N 1
ATOM 2208 C CA . LEU A 1 294 ? -9.584 -10.838 -12.289 1.00 91.31 294 LEU A CA 1
ATOM 2209 C C . LEU A 1 294 ? -10.960 -10.379 -11.783 1.00 91.31 294 LEU A C 1
ATOM 2211 O O . LEU A 1 294 ? -11.806 -11.221 -11.488 1.00 91.31 294 LEU A O 1
ATOM 2215 N N . THR A 1 295 ? -11.205 -9.067 -11.728 1.00 88.19 295 THR A N 1
ATOM 2216 C CA . THR A 1 295 ? -12.518 -8.496 -11.372 1.00 88.19 295 THR A CA 1
ATOM 2217 C C . THR A 1 295 ? -13.570 -8.852 -12.417 1.00 88.19 295 THR A C 1
ATOM 2219 O O . THR A 1 295 ? -14.651 -9.322 -12.067 1.00 88.19 295 THR A O 1
ATOM 2222 N N . ASP A 1 296 ? -13.246 -8.708 -13.703 1.00 90.88 296 ASP A N 1
ATOM 2223 C CA . ASP A 1 296 ? -14.141 -9.062 -14.806 1.00 90.88 296 ASP A CA 1
ATOM 2224 C C . ASP A 1 296 ? -14.471 -10.559 -14.791 1.00 90.88 296 ASP A C 1
ATOM 2226 O O . ASP A 1 296 ? -15.632 -10.932 -14.960 1.00 90.88 296 ASP A O 1
ATOM 2230 N N . LEU A 1 297 ? -13.474 -11.419 -14.551 1.00 91.56 297 LEU A N 1
ATOM 2231 C CA . LEU A 1 297 ? -13.663 -12.862 -14.390 1.00 91.56 297 LEU A CA 1
ATOM 2232 C C . LEU A 1 297 ? -14.590 -13.168 -13.202 1.00 91.56 297 LEU A C 1
ATOM 2234 O O . LEU A 1 297 ? -15.548 -13.926 -13.348 1.00 91.56 297 LEU A O 1
ATOM 2238 N N . ALA A 1 298 ? -14.338 -12.572 -12.034 1.00 89.44 298 ALA A N 1
ATOM 2239 C CA . ALA A 1 298 ? -15.151 -12.795 -10.843 1.00 89.44 298 ALA A CA 1
ATOM 2240 C C . ALA A 1 298 ? -16.599 -12.318 -11.036 1.00 89.44 298 ALA A C 1
ATOM 2242 O O . ALA A 1 298 ? -17.537 -13.031 -10.681 1.00 89.44 298 ALA A O 1
ATOM 2243 N N . HIS A 1 299 ? -16.803 -11.154 -11.652 1.00 88.94 299 HIS A N 1
ATOM 2244 C CA . HIS A 1 299 ? -18.132 -10.589 -11.858 1.00 88.94 299 HIS A CA 1
ATOM 2245 C C . HIS A 1 299 ? -18.914 -11.313 -12.966 1.00 88.94 299 HIS A C 1
ATOM 2247 O O . HIS A 1 299 ? -20.038 -11.764 -12.743 1.00 88.94 299 HIS A O 1
ATOM 2253 N N . ARG A 1 300 ? -18.322 -11.462 -14.159 1.00 90.38 300 ARG A N 1
ATOM 2254 C CA . ARG A 1 300 ? -18.992 -12.038 -15.336 1.00 90.38 300 ARG A CA 1
ATOM 2255 C C . ARG A 1 300 ? -19.035 -13.562 -15.281 1.00 90.38 300 ARG A C 1
ATOM 2257 O O . ARG A 1 300 ? -20.082 -14.174 -15.497 1.00 90.38 300 ARG A O 1
ATOM 2264 N N . ASP A 1 301 ? -17.897 -14.187 -15.003 1.00 89.19 301 ASP A N 1
ATOM 2265 C CA . ASP A 1 301 ? -17.706 -15.620 -15.226 1.00 89.19 301 ASP A CA 1
ATOM 2266 C C . ASP A 1 301 ? -17.926 -16.455 -13.958 1.00 89.19 301 ASP A C 1
ATOM 2268 O O . ASP A 1 301 ? -18.132 -17.657 -14.085 1.00 89.19 301 ASP A O 1
ATOM 2272 N N . ILE A 1 302 ? -17.997 -15.845 -12.767 1.00 90.06 302 ILE A N 1
ATOM 2273 C CA . ILE A 1 302 ? -18.350 -16.530 -11.506 1.00 90.06 302 ILE A CA 1
ATOM 2274 C C . ILE A 1 302 ? -19.696 -16.019 -10.958 1.00 90.06 302 ILE A C 1
ATOM 2276 O O . ILE A 1 302 ? -20.639 -16.797 -10.799 1.00 90.06 302 ILE A O 1
ATOM 2280 N N . GLY A 1 303 ? -19.847 -14.706 -10.768 1.00 89.94 303 GLY A N 1
ATOM 2281 C CA . GLY A 1 303 ? -21.078 -14.070 -10.285 1.00 89.94 303 GLY A CA 1
ATOM 2282 C C . GLY A 1 303 ? -21.338 -14.275 -8.785 1.00 89.94 303 GLY A C 1
ATOM 2283 O O . GLY A 1 303 ? -20.424 -14.536 -8.009 1.00 89.94 303 GLY A O 1
ATOM 2284 N N . ALA A 1 304 ? -22.598 -14.145 -8.355 1.00 89.94 304 ALA A N 1
ATOM 2285 C CA . ALA A 1 304 ? -23.000 -14.212 -6.940 1.00 89.94 304 ALA A CA 1
ATOM 2286 C C . ALA A 1 304 ? -23.518 -15.591 -6.480 1.00 89.94 304 ALA A C 1
ATOM 2288 O O . ALA A 1 304 ? -23.963 -15.741 -5.343 1.00 89.94 304 ALA A O 1
ATOM 2289 N N . GLU A 1 305 ? -23.508 -16.604 -7.348 1.00 90.62 305 GLU A N 1
ATOM 2290 C CA . GLU A 1 305 ? -24.158 -17.888 -7.074 1.00 90.62 305 GLU A CA 1
ATOM 2291 C C . GLU A 1 305 ? -23.325 -18.777 -6.120 1.00 90.62 305 GLU A C 1
ATOM 2293 O O . GLU A 1 305 ? -22.212 -19.177 -6.476 1.00 90.62 305 GLU A O 1
ATOM 2298 N N . PRO A 1 306 ? -23.849 -19.168 -4.935 1.00 88.69 306 PRO A N 1
ATOM 2299 C CA . PRO A 1 306 ? -23.093 -19.946 -3.946 1.00 88.69 306 PRO A CA 1
ATOM 2300 C C . PRO A 1 306 ? -22.563 -21.288 -4.466 1.00 88.69 306 PRO A C 1
ATOM 2302 O O . PRO A 1 306 ? -21.488 -21.738 -4.071 1.00 88.69 306 PRO A O 1
ATOM 2305 N N . ALA A 1 307 ? -23.323 -21.957 -5.338 1.00 89.19 307 ALA A N 1
ATOM 2306 C CA . ALA A 1 307 ? -22.949 -23.264 -5.870 1.00 89.19 307 ALA A CA 1
ATOM 2307 C C . ALA A 1 307 ? -21.696 -23.181 -6.757 1.00 89.19 307 ALA A C 1
ATOM 2309 O O . ALA A 1 307 ? -20.838 -24.060 -6.679 1.00 89.19 307 ALA A O 1
ATOM 2310 N N . VAL A 1 308 ? -21.548 -22.095 -7.526 1.00 91.25 308 VAL A N 1
ATOM 2311 C CA . VAL A 1 308 ? -20.378 -21.852 -8.382 1.00 91.25 308 VAL A CA 1
ATOM 2312 C C . VAL A 1 308 ? -19.138 -21.587 -7.533 1.00 91.25 308 VAL A C 1
ATOM 2314 O O . VAL A 1 308 ? -18.101 -22.197 -7.773 1.00 91.25 308 VAL A O 1
ATOM 2317 N N . TRP A 1 309 ? -19.243 -20.755 -6.491 1.00 89.69 309 TRP A N 1
ATOM 2318 C CA . TRP A 1 309 ? -18.135 -20.513 -5.557 1.00 89.69 309 TRP A CA 1
ATOM 2319 C C . TRP A 1 309 ? -17.696 -21.781 -4.819 1.00 89.69 309 TRP A C 1
ATOM 2321 O O . TRP A 1 309 ? -16.501 -21.996 -4.623 1.00 89.69 309 TRP A O 1
ATOM 2331 N N . ARG A 1 310 ? -18.643 -22.657 -4.464 1.00 86.12 310 ARG A N 1
ATOM 2332 C CA . ARG A 1 310 ? -18.329 -23.963 -3.871 1.00 86.12 310 ARG A CA 1
ATOM 2333 C C . ARG A 1 310 ? -17.589 -24.869 -4.853 1.00 86.12 310 ARG A C 1
ATOM 2335 O O . ARG A 1 310 ? -16.565 -25.439 -4.504 1.00 86.12 310 ARG A O 1
ATOM 2342 N N . ALA A 1 311 ? -18.089 -24.987 -6.079 1.00 89.94 311 ALA A N 1
ATOM 2343 C CA . ALA A 1 311 ? -17.446 -25.780 -7.121 1.00 89.94 311 ALA A CA 1
ATOM 2344 C C . ALA A 1 311 ? -16.037 -25.262 -7.454 1.00 89.94 311 ALA A C 1
ATOM 2346 O O . ALA A 1 311 ? -15.113 -26.045 -7.660 1.00 89.94 311 ALA A O 1
ATOM 2347 N N . LEU A 1 312 ? -15.865 -23.941 -7.466 1.00 90.12 312 LEU A N 1
ATOM 2348 C CA . LEU A 1 312 ? -14.579 -23.289 -7.674 1.00 90.12 312 LEU A CA 1
ATOM 2349 C C . LEU A 1 312 ? -13.573 -23.652 -6.584 1.00 90.12 312 LEU A C 1
ATOM 2351 O O . LEU A 1 312 ? -12.415 -23.925 -6.891 1.00 90.12 312 LEU A O 1
ATOM 2355 N N . LEU A 1 313 ? -14.016 -23.660 -5.326 1.00 85.94 313 LEU A N 1
ATOM 2356 C CA . LEU A 1 313 ? -13.165 -24.015 -4.204 1.00 85.94 313 LEU A CA 1
ATOM 2357 C C . LEU A 1 313 ? -12.620 -25.446 -4.333 1.00 85.94 313 LEU A C 1
ATOM 2359 O O . LEU A 1 313 ? -11.419 -25.665 -4.182 1.00 85.94 313 LEU A O 1
ATOM 2363 N N . GLU A 1 314 ? -13.485 -26.393 -4.689 1.00 85.31 314 GLU A N 1
ATOM 2364 C CA . GLU A 1 314 ? -13.114 -27.799 -4.900 1.00 85.31 314 GLU A CA 1
ATOM 2365 C C . GLU A 1 314 ? -12.138 -27.960 -6.076 1.00 85.31 314 GLU A C 1
ATOM 2367 O O . GLU A 1 314 ? -11.121 -28.644 -5.971 1.00 85.31 314 GLU A O 1
ATOM 2372 N N . LEU A 1 315 ? -12.373 -27.252 -7.185 1.00 89.06 315 LEU A N 1
ATOM 2373 C CA . LEU A 1 315 ? -11.464 -27.278 -8.336 1.00 89.06 315 LEU A CA 1
ATOM 2374 C C . LEU A 1 315 ? -10.104 -26.622 -8.039 1.00 89.06 315 LEU A C 1
ATOM 2376 O O . LEU A 1 315 ? -9.087 -27.031 -8.594 1.00 89.06 315 LEU A O 1
ATOM 2380 N N . LEU A 1 316 ? -10.053 -25.617 -7.160 1.00 86.00 316 LEU A N 1
ATOM 2381 C CA . LEU A 1 316 ? -8.791 -25.021 -6.711 1.00 86.00 316 LEU A CA 1
ATOM 2382 C C . LEU A 1 316 ? -7.992 -25.959 -5.792 1.00 86.00 316 LEU A C 1
ATOM 2384 O O . LEU A 1 316 ? -6.765 -25.832 -5.733 1.00 86.00 316 LEU A O 1
ATOM 2388 N N . HIS A 1 317 ? -8.663 -26.891 -5.109 1.00 74.38 317 HIS A N 1
ATOM 2389 C CA . HIS A 1 317 ? -8.026 -27.952 -4.329 1.00 74.38 317 HIS A CA 1
ATOM 2390 C C . HIS A 1 317 ? -7.405 -29.022 -5.244 1.00 74.38 317 HIS A C 1
ATOM 2392 O O . HIS A 1 317 ? -6.266 -29.442 -5.033 1.00 74.38 317 HIS A O 1
ATOM 2398 N N . ASP A 1 318 ? -8.120 -29.411 -6.300 1.00 65.62 318 ASP A N 1
ATOM 2399 C CA . ASP A 1 318 ? -7.692 -30.411 -7.281 1.00 65.62 318 ASP A CA 1
ATOM 2400 C C . ASP A 1 318 ? -6.846 -29.792 -8.404 1.00 65.62 318 ASP A C 1
ATOM 2402 O O . ASP A 1 318 ? -7.317 -29.729 -9.530 1.00 65.62 318 ASP A O 1
ATOM 2406 N N . GLU A 1 319 ? -5.623 -29.318 -8.093 1.00 72.44 319 GLU A N 1
ATOM 2407 C CA . GLU A 1 319 ? -4.599 -28.749 -9.011 1.00 72.44 319 GLU A CA 1
ATOM 2408 C C . GLU A 1 319 ? -5.066 -28.497 -10.458 1.00 72.44 319 GLU A C 1
ATOM 2410 O O . GLU A 1 319 ? -4.531 -29.068 -11.414 1.00 72.44 319 GLU A O 1
ATOM 2415 N N . PHE A 1 320 ? -6.088 -27.647 -10.619 1.00 86.31 320 PHE A N 1
ATOM 2416 C CA . PHE A 1 320 ? -6.788 -27.531 -11.890 1.00 86.31 320 PHE A CA 1
ATOM 2417 C C . PHE A 1 320 ? -5.806 -27.060 -12.951 1.00 86.31 320 PHE A C 1
ATOM 2419 O O . PHE A 1 320 ? -5.238 -25.976 -12.833 1.00 86.31 320 PHE A O 1
ATOM 2426 N N . THR A 1 321 ? -5.582 -27.875 -13.979 1.00 86.50 321 THR A N 1
ATOM 2427 C CA . THR A 1 321 ? -4.480 -27.650 -14.922 1.00 86.50 321 THR A CA 1
ATOM 2428 C C . THR A 1 321 ? -4.794 -26.586 -15.965 1.00 86.50 321 THR A C 1
ATOM 2430 O O . THR A 1 321 ? -3.881 -26.130 -16.647 1.00 86.50 321 THR A O 1
ATOM 2433 N N . GLY A 1 322 ? -6.061 -26.200 -16.121 1.00 89.75 322 GLY A N 1
ATOM 2434 C CA . GLY A 1 322 ? -6.475 -25.175 -17.076 1.00 89.75 322 GLY A CA 1
ATOM 2435 C C . GLY A 1 322 ? -6.253 -23.741 -16.566 1.00 89.75 322 GLY A C 1
ATOM 2436 O O . GLY A 1 322 ? -5.900 -23.530 -15.397 1.00 89.75 322 GLY A O 1
ATOM 2437 N N . PRO A 1 323 ? -6.447 -22.744 -17.442 1.00 91.50 323 PRO A N 1
ATOM 2438 C CA . PRO A 1 323 ? -6.411 -21.330 -17.092 1.00 91.50 323 PRO A CA 1
ATOM 2439 C C . PRO A 1 323 ? -7.652 -20.875 -16.310 1.00 91.50 323 PRO A C 1
ATOM 2441 O O . PRO A 1 323 ? -8.649 -21.591 -16.198 1.00 91.50 323 PRO A O 1
ATOM 2444 N N . LEU A 1 324 ? -7.607 -19.650 -15.777 1.00 92.31 324 LEU A N 1
ATOM 2445 C CA . LEU A 1 324 ? -8.673 -19.085 -14.938 1.00 92.31 324 LEU A CA 1
ATOM 2446 C C . LEU A 1 324 ? -10.068 -19.047 -15.603 1.00 92.31 324 LEU A C 1
ATOM 2448 O O . LEU A 1 324 ? -11.035 -19.419 -14.934 1.00 92.31 324 LEU A O 1
ATOM 2452 N N . PRO A 1 325 ? -10.224 -18.677 -16.893 1.00 95.00 325 PRO A N 1
ATOM 2453 C CA . PRO A 1 325 ? -11.529 -18.734 -17.557 1.00 95.00 325 PRO A CA 1
ATOM 2454 C C . PRO A 1 325 ? -12.096 -20.155 -17.655 1.00 95.00 325 PRO A C 1
ATOM 2456 O O . PRO A 1 325 ? -13.295 -20.365 -17.468 1.00 95.00 325 PRO A O 1
ATOM 2459 N N . GLU A 1 326 ? -11.241 -21.150 -17.905 1.00 94.81 326 GLU A N 1
ATOM 2460 C CA . GLU A 1 326 ? -11.664 -22.551 -17.943 1.00 94.81 326 GLU A CA 1
ATOM 2461 C C . GLU A 1 326 ? -12.040 -23.068 -16.556 1.00 94.81 326 GLU A C 1
ATOM 2463 O O . GLU A 1 326 ? -13.008 -23.820 -16.441 1.00 94.81 326 GLU A O 1
ATOM 2468 N N . LEU A 1 327 ? -11.324 -22.634 -15.513 1.00 94.00 327 LEU A N 1
ATOM 2469 C CA . LEU A 1 327 ? -11.655 -22.936 -14.122 1.00 94.00 327 LEU A CA 1
ATOM 2470 C C . LEU A 1 327 ? -13.052 -22.405 -13.770 1.00 94.00 327 LEU A C 1
ATOM 2472 O O . LEU A 1 327 ? -13.875 -23.155 -13.249 1.00 94.00 327 LEU A O 1
ATOM 2476 N N . ALA A 1 328 ? -13.347 -21.142 -14.098 1.00 94.44 328 ALA A N 1
ATOM 2477 C CA . ALA A 1 328 ? -14.659 -20.541 -13.857 1.00 94.44 328 ALA A CA 1
ATOM 2478 C C . ALA A 1 328 ? -15.774 -21.277 -14.625 1.00 94.44 328 ALA A C 1
ATOM 2480 O O . ALA A 1 328 ? -16.811 -21.626 -14.057 1.00 94.44 328 ALA A O 1
ATOM 2481 N N . ALA A 1 329 ? -15.539 -21.603 -15.900 1.00 95.38 329 ALA A N 1
ATOM 2482 C CA . ALA A 1 329 ? -16.491 -22.364 -16.706 1.00 95.38 329 ALA A CA 1
ATOM 2483 C C . ALA A 1 329 ? -16.704 -23.797 -16.177 1.00 95.38 329 ALA A C 1
ATOM 2485 O O . ALA A 1 329 ? -17.827 -24.304 -16.192 1.00 95.38 329 ALA A O 1
ATOM 2486 N N . ALA A 1 330 ? -15.644 -24.460 -15.705 1.00 94.81 330 ALA A N 1
ATOM 2487 C CA . ALA A 1 330 ? -15.727 -25.776 -15.081 1.00 94.81 330 ALA A CA 1
ATOM 2488 C C . ALA A 1 330 ? -16.495 -25.723 -13.754 1.00 94.81 330 ALA A C 1
ATOM 2490 O O . ALA A 1 330 ? -17.336 -26.588 -13.518 1.00 94.81 330 ALA A O 1
ATOM 2491 N N . ALA A 1 331 ? -16.277 -24.685 -12.942 1.00 93.31 331 ALA A N 1
ATOM 2492 C CA . ALA A 1 331 ? -17.004 -24.468 -11.697 1.00 93.31 331 ALA A CA 1
ATOM 2493 C C . ALA A 1 331 ? -18.510 -24.306 -11.942 1.00 93.31 331 ALA A C 1
ATOM 2495 O O . ALA A 1 331 ? -19.309 -24.946 -11.262 1.00 93.31 331 ALA A O 1
ATOM 2496 N N . ARG A 1 332 ? -18.912 -23.531 -12.960 1.00 94.44 332 ARG A N 1
ATOM 2497 C CA . ARG A 1 332 ? -20.330 -23.399 -13.346 1.00 94.44 332 ARG A CA 1
ATOM 2498 C C . ARG A 1 332 ? -20.947 -24.732 -13.764 1.00 94.44 332 ARG A C 1
ATOM 2500 O O . ARG A 1 332 ? -21.967 -25.128 -13.212 1.00 94.44 332 ARG A O 1
ATOM 2507 N N . ARG A 1 333 ? -20.296 -25.469 -14.670 1.00 94.56 333 ARG A N 1
ATOM 2508 C CA . ARG A 1 333 ? -20.787 -26.792 -15.101 1.00 94.56 333 ARG A CA 1
ATOM 2509 C C . ARG A 1 333 ? -20.903 -27.769 -13.932 1.00 94.56 333 ARG A C 1
ATOM 2511 O O . ARG A 1 333 ? -21.853 -28.547 -13.867 1.00 94.56 333 ARG A O 1
ATOM 2518 N N . LEU A 1 334 ? -19.942 -27.747 -13.009 1.00 92.25 334 LEU A N 1
ATOM 2519 C CA . LEU A 1 334 ? -19.976 -28.593 -11.820 1.00 92.25 334 LEU A CA 1
ATOM 2520 C C . LEU A 1 334 ? -21.123 -28.191 -10.880 1.00 92.25 334 LEU A C 1
ATOM 2522 O O . LEU A 1 334 ? -21.820 -29.067 -10.378 1.00 92.25 334 LEU A O 1
ATOM 2526 N N . ALA A 1 335 ? -21.372 -26.893 -10.699 1.00 91.44 335 ALA A N 1
ATOM 2527 C CA . ALA A 1 335 ? -22.496 -26.388 -9.911 1.00 91.44 335 ALA A CA 1
ATOM 2528 C C . ALA A 1 335 ? -23.862 -26.812 -10.484 1.00 91.44 335 ALA A C 1
ATOM 2530 O O . ALA A 1 335 ? -24.749 -27.199 -9.724 1.00 91.44 335 ALA A O 1
ATOM 2531 N N . GLU A 1 336 ? -24.010 -26.805 -11.813 1.00 92.00 336 GLU A N 1
ATOM 2532 C CA . GLU A 1 336 ? -25.231 -27.233 -12.515 1.00 92.00 336 GLU A CA 1
ATOM 2533 C C . GLU A 1 336 ? -25.476 -28.747 -12.412 1.00 92.00 336 GLU A C 1
ATOM 2535 O O . GLU A 1 336 ? -26.612 -29.197 -12.266 1.00 92.00 336 GLU A O 1
ATOM 2540 N N . THR A 1 337 ? -24.410 -29.548 -12.503 1.00 89.81 337 THR A N 1
ATOM 2541 C CA . THR A 1 337 ? -24.505 -31.016 -12.613 1.00 89.81 337 THR A CA 1
ATOM 2542 C C . THR A 1 337 ? -24.427 -31.743 -11.273 1.00 89.81 337 THR A C 1
ATOM 2544 O O . THR A 1 337 ? -24.969 -32.841 -11.135 1.00 89.81 337 THR A O 1
ATOM 2547 N N . ALA A 1 338 ? -23.783 -31.144 -10.273 1.00 77.62 338 ALA A N 1
ATOM 2548 C CA . ALA A 1 338 ? -23.553 -31.736 -8.964 1.00 77.62 338 ALA A CA 1
ATOM 2549 C C . ALA A 1 338 ? -23.882 -30.725 -7.852 1.00 77.62 338 ALA A C 1
ATOM 2551 O O . ALA A 1 338 ? -22.979 -30.178 -7.217 1.00 77.62 338 ALA A O 1
ATOM 2552 N N . PRO A 1 339 ? -25.173 -30.520 -7.518 1.00 66.44 339 PRO A N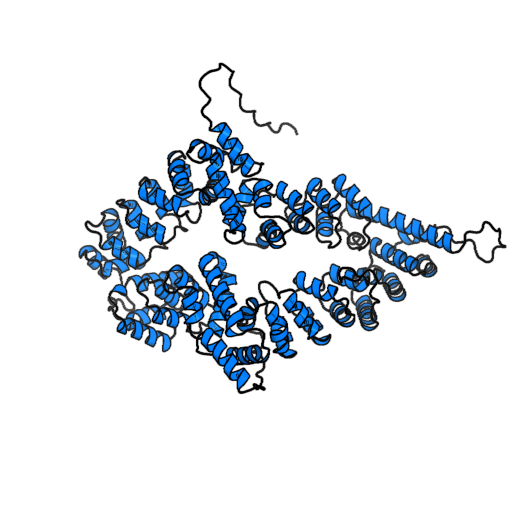 1
ATOM 2553 C CA . PRO A 1 339 ? -25.571 -29.588 -6.456 1.00 66.44 339 PRO A CA 1
ATOM 2554 C C . PRO A 1 339 ? -25.001 -29.960 -5.071 1.00 66.44 339 PRO A C 1
ATOM 2556 O O . PRO A 1 339 ? -25.029 -29.153 -4.141 1.00 66.44 339 PRO A O 1
ATOM 2559 N N . ARG A 1 340 ? -24.467 -31.182 -4.922 1.00 70.25 340 ARG A N 1
ATOM 2560 C CA . ARG A 1 340 ? -23.721 -31.655 -3.751 1.00 70.25 340 ARG A CA 1
ATOM 2561 C C . ARG A 1 340 ? -22.342 -32.161 -4.178 1.00 70.25 340 ARG A C 1
ATOM 2563 O O . ARG A 1 340 ? -22.158 -33.360 -4.367 1.00 70.25 340 ARG A O 1
ATOM 2570 N N . VAL A 1 341 ? -21.387 -31.249 -4.333 1.00 61.62 341 VAL A N 1
ATOM 2571 C CA . VAL A 1 341 ? -19.975 -31.614 -4.514 1.00 61.62 341 VAL A CA 1
ATOM 2572 C C . VAL A 1 341 ? -19.448 -32.207 -3.189 1.00 61.62 341 VAL A C 1
ATOM 2574 O O . VAL A 1 341 ? -19.659 -31.584 -2.143 1.00 61.62 341 VAL A O 1
ATOM 2577 N N . PRO A 1 342 ? -18.862 -33.423 -3.180 1.00 61.97 342 PRO A N 1
ATOM 2578 C CA . PRO A 1 342 ? -18.275 -34.023 -1.980 1.00 61.97 342 PRO A CA 1
ATOM 2579 C C . PRO A 1 342 ? -17.119 -33.172 -1.455 1.00 61.97 342 PRO A C 1
ATOM 2581 O O . PRO A 1 342 ? -16.288 -32.743 -2.247 1.00 61.97 342 PRO A O 1
ATOM 2584 N N . ARG A 1 343 ? -17.057 -32.973 -0.134 1.00 61.53 343 ARG A N 1
ATOM 2585 C CA . ARG A 1 343 ? -16.066 -32.091 0.495 1.00 61.53 343 ARG A CA 1
ATOM 2586 C C . ARG A 1 343 ? -14.703 -32.741 0.631 1.00 61.53 343 ARG A C 1
ATOM 2588 O O . ARG A 1 343 ? -14.609 -33.879 1.104 1.00 61.53 343 ARG A O 1
ATOM 2595 N N . ARG A 1 344 ? -13.658 -31.966 0.358 1.00 67.06 344 ARG A N 1
ATOM 2596 C CA . ARG A 1 344 ? -12.314 -32.237 0.873 1.00 67.06 344 ARG A CA 1
ATOM 2597 C C . ARG A 1 344 ? -11.957 -31.251 1.983 1.00 67.06 344 ARG A C 1
ATOM 2599 O O . ARG A 1 344 ? -12.243 -30.069 1.842 1.00 67.06 344 ARG A O 1
ATOM 2606 N N . PRO A 1 345 ? -11.347 -31.719 3.085 1.00 63.72 345 PRO A N 1
ATOM 2607 C CA . PRO A 1 345 ? -10.825 -30.814 4.099 1.00 63.72 345 PRO A CA 1
ATOM 2608 C C . PRO A 1 345 ? -9.744 -29.923 3.480 1.00 63.72 345 PRO A C 1
ATOM 2610 O O . PRO A 1 345 ? -8.969 -30.372 2.626 1.00 63.72 345 PRO A O 1
ATOM 2613 N N . TRP A 1 346 ? -9.694 -28.666 3.909 1.00 62.88 346 TRP A N 1
ATOM 2614 C CA . TRP A 1 346 ? -8.677 -27.731 3.457 1.00 62.88 346 TRP A CA 1
ATOM 2615 C C . TRP A 1 346 ? -7.276 -28.261 3.803 1.00 62.88 346 TRP A C 1
ATOM 2617 O O . TRP A 1 346 ? -7.085 -28.922 4.831 1.00 62.88 346 TRP A O 1
ATOM 2627 N N . PRO A 1 347 ? -6.260 -28.008 2.963 1.00 60.31 347 PRO A N 1
ATOM 2628 C CA . PRO A 1 347 ? -4.889 -28.320 3.336 1.00 60.31 347 PRO A CA 1
ATOM 2629 C C . PRO A 1 347 ? -4.500 -27.535 4.596 1.00 60.31 347 PRO A C 1
ATOM 2631 O O . PRO A 1 347 ? -4.544 -26.307 4.600 1.00 60.31 347 PRO A O 1
ATOM 2634 N N . VAL A 1 348 ? -4.096 -28.250 5.652 1.00 57.84 348 VAL A N 1
ATOM 2635 C CA . VAL A 1 348 ? -3.728 -27.657 6.946 1.00 57.84 348 VAL A CA 1
ATOM 2636 C C . VAL A 1 348 ? -2.712 -26.520 6.738 1.00 57.84 348 VAL A C 1
ATOM 2638 O O . VAL A 1 348 ? -1.694 -26.735 6.071 1.00 57.84 348 VAL A O 1
ATOM 2641 N N . PRO A 1 349 ? -2.943 -25.322 7.305 1.00 51.97 349 PRO A N 1
ATOM 2642 C CA . PRO A 1 349 ? -2.007 -24.210 7.209 1.00 51.97 349 PRO A CA 1
ATOM 2643 C C . PRO A 1 349 ? -0.657 -24.592 7.826 1.00 51.97 349 PRO A C 1
ATOM 2645 O O . PRO A 1 349 ? -0.552 -24.796 9.034 1.00 51.97 349 PRO A O 1
ATOM 2648 N N . GLY A 1 350 ? 0.377 -24.723 6.995 1.00 48.62 350 GLY A N 1
ATOM 2649 C CA . GLY A 1 350 ? 1.703 -25.143 7.458 1.00 48.62 350 GLY A CA 1
ATOM 2650 C C . GLY A 1 350 ? 2.872 -24.720 6.573 1.00 48.62 350 GLY A C 1
ATOM 2651 O O . GLY A 1 350 ? 3.960 -24.513 7.097 1.00 48.62 350 GLY A O 1
ATOM 2652 N N . GLU A 1 351 ? 2.672 -24.533 5.262 1.00 53.38 351 GLU A N 1
ATOM 2653 C CA . GLU A 1 351 ? 3.806 -24.312 4.339 1.00 53.38 351 GLU A CA 1
ATOM 2654 C C . GLU A 1 351 ? 3.639 -23.132 3.364 1.00 53.38 351 GLU A C 1
ATOM 2656 O O . GLU A 1 351 ? 4.614 -22.687 2.766 1.00 53.38 351 GLU A O 1
ATOM 2661 N N . SER A 1 352 ? 2.440 -22.558 3.218 1.00 55.41 352 SER A N 1
ATOM 2662 C CA . SER A 1 352 ? 2.205 -21.401 2.343 1.00 55.41 352 SER A CA 1
ATOM 2663 C C . SER A 1 352 ? 1.117 -20.506 2.937 1.00 55.41 352 SER A C 1
ATOM 2665 O O . SER A 1 352 ? -0.002 -20.942 3.197 1.00 55.41 352 SER A O 1
ATOM 2667 N N . SER A 1 353 ? 1.458 -19.236 3.165 1.00 58.34 353 SER A N 1
ATOM 2668 C CA . SER A 1 353 ? 0.556 -18.193 3.672 1.00 58.34 353 SER A CA 1
ATOM 2669 C C . SER A 1 353 ? -0.436 -17.670 2.620 1.00 58.34 353 SER A C 1
ATOM 2671 O O . SER A 1 353 ? -1.197 -16.749 2.911 1.00 58.34 353 SER A O 1
ATOM 2673 N N . SER A 1 354 ? -0.440 -18.237 1.407 1.00 68.38 354 SER A N 1
ATOM 2674 C CA . SER A 1 354 ? -1.233 -17.774 0.265 1.00 68.38 354 SER A CA 1
ATOM 2675 C C . SER A 1 354 ? -2.333 -18.768 -0.106 1.00 68.38 354 SER A C 1
ATOM 2677 O O . SER A 1 354 ? -2.077 -19.896 -0.535 1.00 68.38 354 SER A O 1
ATOM 2679 N N . SER A 1 355 ? -3.586 -18.333 0.028 1.00 78.31 355 SER A N 1
ATOM 2680 C CA . SER A 1 355 ? -4.751 -19.079 -0.444 1.00 78.31 355 SER A CA 1
ATOM 2681 C C . SER A 1 355 ? -5.173 -18.521 -1.807 1.00 78.31 355 SER A C 1
ATOM 2683 O O . SER A 1 355 ? -5.590 -17.363 -1.882 1.00 78.31 355 SER A O 1
ATOM 2685 N N . PRO A 1 356 ? -5.122 -19.314 -2.897 1.00 81.44 356 PRO A N 1
ATOM 2686 C CA . PRO A 1 356 ? -5.550 -18.840 -4.213 1.00 81.44 356 PRO A CA 1
ATOM 2687 C C . PRO A 1 356 ? -7.020 -18.415 -4.209 1.00 81.44 356 PRO A C 1
ATOM 2689 O O . PRO A 1 356 ? -7.388 -17.442 -4.863 1.00 81.44 356 PRO A O 1
ATOM 2692 N N . PHE A 1 357 ? -7.844 -19.104 -3.417 1.00 82.56 357 PHE A N 1
ATOM 2693 C CA . PHE A 1 357 ? -9.235 -18.738 -3.205 1.00 82.56 357 PHE A CA 1
ATOM 2694 C C . PHE A 1 357 ? -9.354 -17.372 -2.515 1.00 82.56 357 PHE A C 1
ATOM 2696 O O . PHE A 1 357 ? -10.080 -16.509 -3.001 1.00 82.56 357 PHE A O 1
ATOM 2703 N N . ALA A 1 358 ? -8.586 -17.122 -1.447 1.00 77.56 358 ALA A N 1
ATOM 2704 C CA . ALA A 1 358 ? -8.588 -15.825 -0.768 1.00 77.56 358 ALA A CA 1
ATOM 2705 C C . ALA A 1 358 ? -8.107 -14.681 -1.663 1.00 77.56 358 ALA A C 1
ATOM 2707 O O . ALA A 1 358 ? -8.661 -13.584 -1.598 1.00 77.56 358 ALA A O 1
ATOM 2708 N N . HIS A 1 359 ? -7.130 -14.935 -2.536 1.00 80.00 359 HIS A N 1
ATOM 2709 C CA . HIS A 1 359 ? -6.700 -13.946 -3.515 1.00 80.00 359 HIS A CA 1
ATOM 2710 C C . HIS A 1 359 ? -7.821 -13.603 -4.506 1.00 80.00 359 HIS A C 1
ATOM 2712 O O . HIS A 1 359 ? -8.104 -12.426 -4.709 1.00 80.00 359 HIS A O 1
ATOM 2718 N N . LEU A 1 360 ? -8.509 -14.605 -5.063 1.00 81.06 360 LEU A N 1
ATOM 2719 C CA . LEU A 1 360 ? -9.608 -14.383 -6.007 1.00 81.06 360 LEU A CA 1
ATOM 2720 C C . LEU A 1 360 ? -10.806 -13.662 -5.369 1.00 81.06 360 LEU A C 1
ATOM 2722 O O . LEU A 1 360 ? -11.418 -12.806 -6.004 1.00 81.06 360 LEU A O 1
ATOM 2726 N N . LEU A 1 361 ? -11.108 -13.952 -4.100 1.00 78.56 361 LEU A N 1
ATOM 2727 C CA . LEU A 1 361 ? -12.193 -13.297 -3.365 1.00 78.56 361 LEU A CA 1
ATOM 2728 C C . LEU A 1 361 ? -12.027 -11.785 -3.218 1.00 78.56 361 LEU A C 1
ATOM 2730 O O . LEU A 1 361 ? -13.025 -11.077 -3.123 1.00 78.56 361 LEU A O 1
ATOM 2734 N N . ARG A 1 362 ? -10.796 -11.266 -3.260 1.00 79.19 362 ARG A N 1
ATOM 2735 C CA . ARG A 1 362 ? -10.541 -9.815 -3.236 1.00 79.19 362 ARG A CA 1
ATOM 2736 C C . ARG A 1 362 ? -11.132 -9.080 -4.439 1.00 79.19 362 ARG A C 1
ATOM 2738 O O . ARG A 1 362 ? -11.307 -7.869 -4.370 1.00 79.19 362 ARG A O 1
ATOM 2745 N N . PHE A 1 363 ? -11.407 -9.802 -5.521 1.00 84.44 363 PHE A N 1
ATOM 2746 C CA . PHE A 1 363 ? -11.957 -9.263 -6.763 1.00 84.44 363 PHE A CA 1
ATOM 2747 C C . PHE A 1 363 ? -13.451 -9.565 -6.924 1.00 84.44 363 PHE A C 1
ATOM 2749 O O . PHE A 1 363 ? -14.047 -9.197 -7.935 1.00 84.44 363 PHE A O 1
ATOM 2756 N N . ALA A 1 364 ? -14.063 -10.242 -5.947 1.00 82.75 364 ALA A N 1
ATOM 2757 C CA . ALA A 1 364 ? -15.496 -10.468 -5.946 1.00 82.75 364 ALA A CA 1
ATOM 2758 C C . ALA A 1 364 ? -16.246 -9.159 -5.666 1.00 82.75 364 ALA A C 1
ATOM 2760 O O . ALA A 1 364 ? -15.860 -8.367 -4.806 1.00 82.75 364 ALA A O 1
ATOM 2761 N N . ASP A 1 365 ? -17.352 -8.960 -6.379 1.00 82.19 365 ASP A N 1
ATOM 2762 C CA . ASP A 1 365 ? -18.272 -7.858 -6.114 1.00 82.19 365 ASP A CA 1
ATOM 2763 C C . ASP A 1 365 ? -18.847 -7.981 -4.691 1.00 82.19 365 ASP A C 1
ATOM 2765 O O . ASP A 1 365 ? -19.111 -9.084 -4.202 1.00 82.19 365 ASP A O 1
ATOM 2769 N N . GLN A 1 366 ? -19.113 -6.845 -4.051 1.00 79.12 366 GLN A N 1
ATOM 2770 C CA . GLN A 1 366 ? -19.817 -6.768 -2.776 1.00 79.12 366 GLN A CA 1
ATOM 2771 C C . GLN A 1 366 ? -21.142 -7.550 -2.809 1.00 79.12 366 GLN A C 1
ATOM 2773 O O . GLN A 1 366 ? -21.514 -8.175 -1.818 1.00 79.12 366 GLN A O 1
ATOM 2778 N N . ALA A 1 367 ? -21.824 -7.587 -3.959 1.00 81.12 367 ALA A N 1
ATOM 2779 C CA . ALA A 1 367 ? -23.050 -8.365 -4.143 1.00 81.12 367 ALA A CA 1
ATOM 2780 C C . ALA A 1 367 ? -22.838 -9.896 -4.139 1.00 81.12 367 ALA A C 1
ATOM 2782 O O . ALA A 1 367 ? -23.767 -10.642 -3.831 1.00 81.12 367 ALA A O 1
ATOM 2783 N N . ALA A 1 368 ? -21.636 -10.384 -4.471 1.00 83.62 368 ALA A N 1
ATOM 2784 C CA . ALA A 1 368 ? -21.313 -11.813 -4.501 1.00 83.62 368 ALA A CA 1
ATOM 2785 C C . ALA A 1 368 ? -20.930 -12.372 -3.123 1.00 83.62 368 ALA A C 1
ATOM 2787 O O . ALA A 1 368 ? -21.035 -13.577 -2.884 1.00 83.62 368 ALA A O 1
ATOM 2788 N N . VAL A 1 369 ? -20.517 -11.496 -2.207 1.00 82.56 369 VAL A N 1
ATOM 2789 C CA . VAL A 1 369 ? -20.022 -11.840 -0.873 1.00 82.56 369 VAL A CA 1
ATOM 2790 C C . VAL A 1 369 ? -20.989 -12.722 -0.061 1.00 82.56 369 VAL A C 1
ATOM 2792 O O . VAL A 1 369 ? -20.534 -13.748 0.451 1.00 82.56 369 VAL A O 1
ATOM 2795 N N . PRO A 1 370 ? -22.306 -12.436 0.037 1.00 80.88 370 PRO A N 1
ATOM 2796 C CA . PRO A 1 370 ? -23.226 -13.326 0.748 1.00 80.88 370 PRO A CA 1
ATOM 2797 C C . PRO A 1 370 ? -23.265 -14.731 0.144 1.00 80.88 370 PRO A C 1
ATOM 2799 O O . PRO A 1 370 ? -23.356 -15.720 0.870 1.00 80.88 370 PRO A O 1
ATOM 2802 N N . GLY A 1 371 ? -23.155 -14.832 -1.185 1.00 80.75 371 GLY A N 1
ATOM 2803 C CA . GLY A 1 371 ? -23.141 -16.109 -1.887 1.00 80.75 371 GLY A CA 1
ATOM 2804 C C . GLY A 1 371 ? -21.866 -16.912 -1.634 1.00 80.75 371 GLY A C 1
ATOM 2805 O O . GLY A 1 371 ? -21.937 -18.114 -1.384 1.00 80.75 371 GLY A O 1
ATOM 2806 N N . ILE A 1 372 ? -20.715 -16.238 -1.608 1.00 81.81 372 ILE A N 1
ATOM 2807 C CA . ILE A 1 372 ? -19.419 -16.814 -1.223 1.00 81.81 372 ILE A CA 1
ATOM 2808 C C . ILE A 1 372 ? -19.479 -17.361 0.199 1.00 81.81 372 ILE A C 1
ATOM 2810 O O . ILE A 1 372 ? -19.177 -18.528 0.435 1.00 81.81 372 ILE A O 1
ATOM 2814 N N . VAL A 1 373 ? -19.900 -16.532 1.153 1.00 80.75 373 VAL A N 1
ATOM 2815 C CA . VAL A 1 373 ? -19.980 -16.940 2.556 1.00 80.75 373 VAL A CA 1
ATOM 2816 C C . VAL A 1 373 ? -20.988 -18.082 2.713 1.00 80.75 373 VAL A C 1
ATOM 2818 O O . VAL A 1 373 ? -20.728 -19.038 3.440 1.00 80.75 373 VAL A O 1
ATOM 2821 N N . ALA A 1 374 ? -22.086 -18.070 1.948 1.00 80.94 374 ALA A N 1
ATOM 2822 C CA . ALA A 1 374 ? -23.034 -19.177 1.898 1.00 80.94 374 ALA A CA 1
ATOM 2823 C C . ALA A 1 374 ? -22.451 -20.486 1.327 1.00 80.94 374 ALA A C 1
ATOM 2825 O O . ALA A 1 374 ? -22.923 -21.581 1.675 1.00 80.94 374 ALA A O 1
ATOM 2826 N N . ALA A 1 375 ? -21.439 -20.390 0.465 1.00 79.50 375 ALA A N 1
ATOM 2827 C CA . ALA A 1 375 ? -20.758 -21.528 -0.135 1.00 79.50 375 ALA A CA 1
ATOM 2828 C C . ALA A 1 375 ? -19.881 -22.278 0.880 1.00 79.50 375 ALA A C 1
ATOM 2830 O O . ALA A 1 375 ? -19.923 -23.514 0.883 1.00 79.50 375 ALA A O 1
ATOM 2831 N N . LEU A 1 376 ? -19.183 -21.532 1.747 1.00 79.56 376 LEU A N 1
ATOM 2832 C CA . LEU A 1 376 ? -18.211 -22.011 2.738 1.00 79.56 376 LEU A CA 1
ATOM 2833 C C . LEU A 1 376 ? -18.878 -22.665 3.951 1.00 79.56 376 LEU A C 1
ATOM 2835 O O . LEU A 1 376 ? -19.892 -22.176 4.462 1.00 79.56 376 LEU A O 1
ATOM 2839 N N . ASP A 1 377 ? -18.330 -23.772 4.439 1.00 77.88 377 ASP A N 1
ATOM 2840 C CA . ASP A 1 377 ? -18.793 -24.385 5.682 1.00 77.88 377 ASP A CA 1
ATOM 2841 C C . ASP A 1 377 ? -18.133 -23.759 6.929 1.00 77.88 377 ASP A C 1
ATOM 2843 O O . ASP A 1 377 ? -17.199 -22.975 6.792 1.00 77.88 377 ASP A O 1
ATOM 2847 N N . PRO A 1 378 ? -18.612 -24.032 8.158 1.00 75.75 378 PRO A N 1
ATOM 2848 C CA . PRO A 1 378 ? -18.025 -23.437 9.359 1.00 75.75 378 PRO A CA 1
ATOM 2849 C C . PRO A 1 378 ? -16.524 -23.698 9.550 1.00 75.75 378 PRO A C 1
ATOM 2851 O O . PRO A 1 378 ? -15.835 -22.853 10.113 1.00 75.75 378 PRO A O 1
ATOM 2854 N N . HIS A 1 379 ? -16.011 -24.841 9.093 1.00 74.56 379 HIS A N 1
ATOM 2855 C CA . HIS A 1 379 ? -14.588 -25.156 9.146 1.00 74.56 379 HIS A CA 1
ATOM 2856 C C . HIS A 1 379 ? -13.812 -24.356 8.093 1.00 74.56 379 HIS A C 1
ATOM 2858 O O . HIS A 1 379 ? -12.852 -23.674 8.452 1.00 74.56 379 HIS A O 1
ATOM 2864 N N . ASP A 1 380 ? -14.298 -24.324 6.847 1.00 74.62 380 ASP A N 1
ATOM 2865 C CA . ASP A 1 380 ? -13.701 -23.530 5.765 1.00 74.62 380 ASP A CA 1
ATOM 2866 C C . ASP A 1 380 ? -13.698 -22.036 6.101 1.00 74.62 380 ASP A C 1
ATOM 2868 O O . ASP A 1 380 ? -12.746 -21.326 5.798 1.00 74.62 380 ASP A O 1
ATOM 2872 N N . LEU A 1 381 ? -14.754 -21.535 6.751 1.00 73.94 381 LEU A N 1
ATOM 2873 C CA . LEU A 1 381 ? -14.828 -20.152 7.223 1.00 73.94 381 LEU A CA 1
ATOM 2874 C C . LEU A 1 381 ? -13.758 -19.879 8.294 1.00 73.94 381 LEU A C 1
ATOM 2876 O O . LEU A 1 381 ? -13.148 -18.810 8.282 1.00 73.94 381 LEU A O 1
ATOM 2880 N N . ALA A 1 382 ? -13.506 -20.831 9.202 1.00 69.50 382 ALA A N 1
ATOM 2881 C CA . ALA A 1 382 ? -12.487 -20.701 10.247 1.00 69.50 382 ALA A CA 1
ATOM 2882 C C . ALA A 1 382 ? -11.063 -20.719 9.672 1.00 69.50 382 ALA A C 1
ATOM 2884 O O . ALA A 1 382 ? -10.176 -20.018 10.164 1.00 69.50 382 ALA A O 1
ATOM 2885 N N . GLU A 1 383 ? -10.829 -21.524 8.638 1.00 70.69 383 GLU A N 1
ATOM 2886 C CA . GLU A 1 383 ? -9.546 -21.582 7.937 1.00 70.69 383 GLU A CA 1
ATOM 2887 C C . GLU A 1 383 ? -9.362 -20.420 6.971 1.00 70.69 383 GLU A C 1
ATOM 2889 O O . GLU A 1 383 ? -8.269 -19.869 6.881 1.00 70.69 383 GLU A O 1
ATOM 2894 N N . PHE A 1 384 ? -10.424 -19.950 6.325 1.00 71.06 384 PHE A N 1
ATOM 2895 C CA . PHE A 1 384 ? -10.405 -18.703 5.571 1.00 71.06 384 PHE A CA 1
ATOM 2896 C C . PHE A 1 384 ? -10.010 -17.531 6.468 1.00 71.06 384 PHE A C 1
ATOM 2898 O O . PHE A 1 384 ? -9.129 -16.746 6.122 1.00 71.06 384 PHE A O 1
ATOM 2905 N N . ALA A 1 385 ? -10.583 -17.481 7.672 1.00 65.25 385 ALA A N 1
ATOM 2906 C CA . ALA A 1 385 ? -10.190 -16.550 8.718 1.00 65.25 385 ALA A CA 1
ATOM 2907 C C . ALA A 1 385 ? -8.752 -16.758 9.223 1.00 65.25 385 ALA A C 1
ATOM 2909 O O . ALA A 1 385 ? -8.282 -15.969 10.032 1.00 65.25 385 ALA A O 1
ATOM 2910 N N . HIS A 1 386 ? -8.024 -17.785 8.787 1.00 64.38 386 HIS A N 1
ATOM 2911 C CA . HIS A 1 386 ? -6.602 -17.942 9.080 1.00 64.38 386 HIS A CA 1
ATOM 2912 C C . HIS A 1 386 ? -5.702 -17.324 8.003 1.00 64.38 386 HIS A C 1
ATOM 2914 O O . HIS A 1 386 ? -4.580 -16.923 8.309 1.00 64.38 386 HIS A O 1
ATOM 2920 N N . TYR A 1 387 ? -6.170 -17.214 6.758 1.00 64.44 387 TYR A N 1
ATOM 2921 C CA . TYR A 1 387 ? -5.375 -16.606 5.699 1.00 64.44 387 TYR A CA 1
ATOM 2922 C C . TYR A 1 387 ? -5.353 -15.086 5.863 1.00 64.44 387 TYR A C 1
ATOM 2924 O O . TYR A 1 387 ? -6.388 -14.419 5.941 1.00 64.44 387 TYR A O 1
ATOM 2932 N N . GLU A 1 388 ? -4.147 -14.521 5.916 1.00 53.81 388 GLU A N 1
ATOM 2933 C CA . GLU A 1 388 ? -3.964 -13.079 5.834 1.00 53.81 388 GLU A CA 1
ATOM 2934 C C . GLU A 1 388 ? -4.460 -12.610 4.470 1.00 53.81 388 GLU A C 1
ATOM 2936 O O . GLU A 1 388 ? -3.757 -12.763 3.473 1.00 53.81 388 GLU A O 1
ATOM 2941 N N . VAL A 1 389 ? -5.637 -11.991 4.413 1.00 55.88 389 VAL A N 1
ATOM 2942 C CA . VAL A 1 389 ? -5.969 -11.123 3.286 1.00 55.88 389 VAL A CA 1
ATOM 2943 C C . VAL A 1 389 ? -5.084 -9.881 3.456 1.00 55.88 389 VAL A C 1
ATOM 2945 O O . VAL A 1 389 ? -5.281 -9.145 4.425 1.00 55.88 389 VAL A O 1
ATOM 2948 N N . PRO A 1 390 ? -4.100 -9.606 2.576 1.00 51.41 390 PRO A N 1
ATOM 2949 C CA . PRO A 1 390 ? -3.129 -8.515 2.761 1.00 51.41 390 PRO A CA 1
ATOM 2950 C C . PRO A 1 390 ? -3.768 -7.151 2.966 1.00 51.41 390 PRO A C 1
ATOM 2952 O O . PRO A 1 390 ? -3.211 -6.310 3.666 1.00 51.41 390 PRO A O 1
ATOM 2955 N N . HIS A 1 391 ? -4.973 -6.963 2.432 1.00 54.94 391 HIS A N 1
ATOM 2956 C CA . HIS A 1 391 ? -5.759 -5.735 2.534 1.00 54.94 391 HIS A CA 1
ATOM 2957 C C . HIS A 1 391 ? -6.977 -5.865 3.463 1.00 54.94 391 HIS A C 1
ATOM 2959 O O . HIS A 1 391 ? -7.799 -4.961 3.517 1.00 54.94 391 HIS A O 1
ATOM 2965 N N . GLY A 1 392 ? -7.057 -6.952 4.240 1.00 60.50 392 GLY A N 1
ATOM 2966 C CA . GLY A 1 392 ? -8.180 -7.277 5.116 1.00 60.50 392 GLY A CA 1
ATOM 2967 C C . GLY A 1 392 ? -9.427 -7.707 4.335 1.00 60.50 392 GLY A C 1
ATOM 2968 O O . GLY A 1 392 ? -9.525 -7.454 3.132 1.00 60.50 392 GLY A O 1
ATOM 2969 N N . PRO A 1 393 ? -10.381 -8.391 4.984 1.00 65.62 393 PRO A N 1
ATOM 2970 C CA . PRO A 1 393 ? -11.703 -8.560 4.402 1.00 65.62 393 PRO A CA 1
ATOM 2971 C C . PRO A 1 393 ? -12.359 -7.187 4.201 1.00 65.62 393 PRO A C 1
ATOM 2973 O O . PRO A 1 393 ? -12.155 -6.273 5.002 1.00 65.62 393 PRO A O 1
ATOM 2976 N N . THR A 1 394 ? -13.156 -7.041 3.140 1.00 71.31 394 THR A N 1
ATOM 2977 C CA . THR A 1 394 ? -14.028 -5.868 2.995 1.00 71.31 394 THR A CA 1
ATOM 2978 C C . THR A 1 394 ? -15.056 -5.847 4.128 1.00 71.31 394 THR A C 1
ATOM 2980 O O . THR A 1 394 ? -15.340 -6.884 4.737 1.00 71.31 394 THR A O 1
ATOM 2983 N N . ASP A 1 395 ? -15.645 -4.684 4.406 1.00 72.69 395 ASP A N 1
ATOM 2984 C CA . ASP A 1 395 ? -16.697 -4.556 5.423 1.00 72.69 395 ASP A CA 1
ATOM 2985 C C . ASP A 1 395 ? -17.856 -5.519 5.154 1.00 72.69 395 ASP A C 1
ATOM 2987 O O . ASP A 1 395 ? -18.245 -6.283 6.028 1.00 72.69 395 ASP A O 1
ATOM 2991 N N . ALA A 1 396 ? -18.317 -5.586 3.904 1.00 75.00 396 ALA A N 1
ATOM 2992 C CA . ALA A 1 396 ? -19.376 -6.506 3.506 1.00 75.00 396 ALA A CA 1
ATOM 2993 C C . ALA A 1 396 ? -18.998 -7.976 3.693 1.00 75.00 396 ALA A C 1
ATOM 2995 O O . ALA A 1 396 ? -19.849 -8.792 4.041 1.00 75.00 396 ALA A O 1
ATOM 2996 N N . MET A 1 397 ? -17.730 -8.322 3.447 1.00 74.94 397 MET A N 1
ATOM 2997 C CA . MET A 1 397 ? -17.237 -9.672 3.686 1.00 74.94 397 MET A CA 1
ATOM 2998 C C . MET A 1 397 ? -17.268 -9.977 5.172 1.00 74.94 397 MET A C 1
ATOM 3000 O O . MET A 1 397 ? -17.874 -10.968 5.560 1.00 74.94 397 MET A O 1
ATOM 3004 N N . THR A 1 398 ? -16.721 -9.087 5.994 1.00 76.75 398 THR A N 1
ATOM 3005 C CA . THR A 1 398 ? -16.786 -9.184 7.455 1.00 76.75 398 THR A CA 1
ATOM 3006 C C . THR A 1 398 ? -18.224 -9.352 7.944 1.00 76.75 398 THR A C 1
ATOM 3008 O O . THR A 1 398 ? -18.492 -10.250 8.735 1.00 76.75 398 THR A O 1
ATOM 3011 N N . ASP A 1 399 ? -19.161 -8.559 7.425 1.00 78.12 399 ASP A N 1
ATOM 3012 C CA . ASP A 1 399 ? -20.566 -8.649 7.802 1.00 78.12 399 ASP A CA 1
ATOM 3013 C C . ASP A 1 399 ? -21.194 -9.988 7.418 1.00 78.12 399 ASP A C 1
ATOM 3015 O O . ASP A 1 399 ? -21.753 -10.676 8.269 1.00 78.12 399 ASP A O 1
ATOM 3019 N N . ALA A 1 400 ? -21.037 -10.420 6.169 1.00 79.75 400 ALA A N 1
ATOM 3020 C CA . ALA A 1 400 ? -21.563 -11.710 5.743 1.00 79.75 400 ALA A CA 1
ATOM 3021 C C . ALA A 1 400 ? -20.947 -12.867 6.548 1.00 79.75 400 ALA A C 1
ATOM 3023 O O . ALA A 1 400 ? -21.658 -13.805 6.919 1.00 79.75 400 ALA A O 1
ATOM 3024 N N . PHE A 1 401 ? -19.642 -12.790 6.850 1.00 78.31 401 PHE A N 1
ATOM 3025 C CA . PHE A 1 401 ? -18.951 -13.739 7.723 1.00 78.31 401 PHE A CA 1
ATOM 3026 C C . PHE A 1 401 ? -19.626 -13.799 9.083 1.00 78.31 401 PHE A C 1
ATOM 3028 O O . PHE A 1 401 ? -19.995 -14.887 9.505 1.00 78.31 401 PHE A O 1
ATOM 3035 N N . LEU A 1 402 ? -19.824 -12.660 9.739 1.00 77.44 402 LEU A N 1
ATOM 3036 C CA . LEU A 1 402 ? -20.423 -12.585 11.068 1.00 77.44 402 LEU A CA 1
ATOM 3037 C C . LEU A 1 402 ? -21.915 -12.967 11.075 1.00 77.44 402 LEU A C 1
ATOM 3039 O O . LEU A 1 402 ? -22.375 -13.540 12.052 1.00 77.44 402 LEU A O 1
ATOM 3043 N N . ASP A 1 403 ? -22.668 -12.716 9.999 1.00 81.31 403 ASP A N 1
ATOM 3044 C CA . ASP A 1 403 ? -24.082 -13.123 9.885 1.00 81.31 403 ASP A CA 1
ATOM 3045 C C . ASP A 1 403 ? -24.239 -14.646 9.825 1.00 81.31 403 ASP A C 1
ATOM 3047 O O . ASP A 1 403 ? -25.235 -15.207 10.285 1.00 81.31 403 ASP A O 1
ATOM 3051 N N . ARG A 1 404 ? -23.254 -15.331 9.237 1.00 77.38 404 ARG A N 1
ATOM 3052 C CA . ARG A 1 404 ? -23.237 -16.793 9.129 1.00 77.38 404 ARG A CA 1
ATOM 3053 C C . ARG A 1 404 ? -22.505 -17.457 10.290 1.00 77.38 404 ARG A C 1
ATOM 3055 O O . ARG A 1 404 ? -22.868 -18.562 10.697 1.00 77.38 404 ARG A O 1
ATOM 3062 N N . ALA A 1 405 ? -21.444 -16.826 10.776 1.00 68.81 405 ALA A N 1
ATOM 3063 C CA . ALA A 1 405 ? -20.617 -17.311 11.859 1.00 68.81 405 ALA A CA 1
ATOM 3064 C C . ALA A 1 405 ? -21.334 -17.075 13.181 1.00 68.81 405 ALA A C 1
ATOM 3066 O O . ALA A 1 405 ? -21.258 -16.001 13.764 1.00 68.81 405 ALA A O 1
ATOM 3067 N N . GLY A 1 406 ? -22.001 -18.115 13.683 1.00 70.88 406 GLY A N 1
ATOM 3068 C CA . GLY A 1 406 ? -22.435 -18.124 15.075 1.00 70.88 406 GLY A CA 1
ATOM 3069 C C . GLY A 1 406 ? -21.257 -17.898 16.048 1.00 70.88 406 GLY A C 1
ATOM 3070 O O . GLY A 1 406 ? -20.088 -17.925 15.643 1.00 70.88 406 GLY A O 1
ATOM 3071 N N . PRO A 1 407 ? -21.533 -17.756 17.354 1.00 67.94 407 PRO A N 1
ATOM 3072 C CA . PRO A 1 407 ? -20.563 -17.273 18.344 1.00 67.94 407 PRO A CA 1
ATOM 3073 C C . PRO A 1 407 ? -19.235 -18.045 18.385 1.00 67.94 407 PRO A C 1
ATOM 3075 O O . PRO A 1 407 ? -18.166 -17.448 18.468 1.00 67.94 407 PRO A O 1
ATOM 3078 N N . ALA A 1 408 ? -19.286 -19.372 18.236 1.00 67.25 408 ALA A N 1
ATOM 3079 C CA . ALA A 1 408 ? -18.102 -20.236 18.252 1.00 67.25 408 ALA A CA 1
ATOM 3080 C C . ALA A 1 408 ? -17.147 -19.995 17.067 1.00 67.25 408 ALA A C 1
ATOM 3082 O O . ALA A 1 408 ? -15.931 -20.140 17.188 1.00 67.25 408 ALA A O 1
ATOM 3083 N N . LEU A 1 409 ? -17.686 -19.628 15.901 1.00 65.81 409 LEU A N 1
ATOM 3084 C CA . LEU A 1 409 ? -16.877 -19.350 14.718 1.00 65.81 409 LEU A CA 1
ATOM 3085 C C . LEU A 1 409 ? -16.316 -17.924 14.755 1.00 65.81 409 LEU A C 1
ATOM 3087 O O . LEU A 1 409 ? -15.188 -17.699 14.317 1.00 65.81 409 LEU A O 1
ATOM 3091 N N . ALA A 1 410 ? -17.055 -16.983 15.344 1.00 67.94 410 ALA A N 1
ATOM 3092 C CA . ALA A 1 410 ? -16.521 -15.666 15.651 1.00 67.94 410 ALA A CA 1
ATOM 3093 C C . ALA A 1 410 ? -15.368 -15.741 16.659 1.00 67.94 410 ALA A C 1
ATOM 3095 O O . ALA A 1 410 ? -14.345 -15.101 16.451 1.00 67.94 410 ALA A O 1
ATOM 3096 N N . GLU A 1 411 ? -15.467 -16.580 17.693 1.00 68.38 411 GLU A N 1
ATOM 3097 C CA . GLU A 1 411 ? -14.366 -16.825 18.633 1.00 68.38 411 GLU A CA 1
ATOM 3098 C C . GLU A 1 411 ? -13.098 -17.319 17.906 1.00 68.38 411 GLU A C 1
ATOM 3100 O O . GLU A 1 411 ? -12.006 -16.784 18.112 1.00 68.38 411 GLU A O 1
ATOM 3105 N N . LEU A 1 412 ? -13.235 -18.270 16.972 1.00 66.44 412 LEU A N 1
ATOM 3106 C CA . LEU A 1 412 ? -12.130 -18.737 16.123 1.00 66.44 412 LEU A CA 1
ATOM 3107 C C . LEU A 1 412 ? -11.558 -17.631 15.225 1.00 66.44 412 LEU A C 1
ATOM 3109 O O . LEU A 1 412 ? -10.335 -17.499 15.123 1.00 66.44 412 LEU A O 1
ATOM 3113 N N . PHE A 1 413 ? -12.428 -16.834 14.601 1.00 64.75 413 PHE A N 1
ATOM 3114 C CA . PHE A 1 413 ? -12.048 -15.696 13.765 1.00 64.75 413 PHE A CA 1
ATOM 3115 C C . PHE A 1 413 ? -11.215 -14.683 14.570 1.00 64.75 413 PHE A C 1
ATOM 3117 O O . PHE A 1 413 ? -10.145 -14.251 14.137 1.00 64.75 413 PHE A O 1
ATOM 3124 N N . LEU A 1 414 ? -11.665 -14.371 15.785 1.00 65.56 414 LEU A N 1
ATOM 3125 C CA . LEU A 1 414 ? -11.056 -13.402 16.694 1.00 65.56 414 LEU A CA 1
ATOM 3126 C C . LEU A 1 414 ? -9.755 -13.901 17.331 1.00 65.56 414 LEU A C 1
ATOM 3128 O O . LEU A 1 414 ? -8.856 -13.106 17.598 1.00 65.56 414 LEU A O 1
ATOM 3132 N N . HIS A 1 415 ? -9.616 -15.209 17.553 1.00 65.50 415 HIS A N 1
ATOM 3133 C CA . HIS A 1 415 ? -8.374 -15.792 18.062 1.00 65.50 415 HIS A CA 1
ATOM 3134 C C . HIS A 1 415 ? -7.253 -15.872 17.020 1.00 65.50 415 HIS A C 1
ATOM 3136 O O . HIS A 1 415 ? -6.084 -15.948 17.410 1.00 65.50 415 HIS A O 1
ATOM 3142 N N . ARG A 1 416 ? -7.584 -15.901 15.722 1.00 64.19 416 ARG A N 1
ATOM 3143 C CA . ARG A 1 416 ? -6.617 -16.165 14.643 1.00 64.19 416 ARG A CA 1
ATOM 3144 C C . ARG A 1 416 ? -6.247 -14.944 13.808 1.00 64.19 416 ARG A C 1
ATOM 3146 O O . ARG A 1 416 ? -5.090 -14.848 13.408 1.00 64.19 416 ARG A O 1
ATOM 3153 N N . GLN A 1 417 ? -7.167 -14.010 13.576 1.00 58.09 417 GLN A N 1
ATOM 3154 C CA . GLN A 1 417 ? -6.841 -12.739 12.929 1.00 58.09 417 GLN A CA 1
ATOM 3155 C C . GLN A 1 417 ? -6.198 -11.815 13.962 1.00 58.09 417 GLN A C 1
ATOM 3157 O O . GLN A 1 417 ? -6.873 -11.265 14.830 1.00 58.09 417 GLN A O 1
ATOM 3162 N N . TRP A 1 418 ? -4.879 -11.629 13.884 1.00 51.41 418 TRP A N 1
ATOM 3163 C CA . TRP A 1 418 ? -4.223 -10.543 14.608 1.00 51.41 418 TRP A CA 1
ATOM 3164 C C . TRP A 1 418 ? -4.930 -9.227 14.269 1.00 51.41 418 TRP A C 1
ATOM 3166 O O . TRP A 1 418 ? -4.976 -8.829 13.108 1.00 51.41 418 TRP A O 1
ATOM 3176 N N . PHE A 1 419 ? -5.532 -8.619 15.296 1.00 54.72 419 PHE A N 1
ATOM 3177 C CA . PHE A 1 419 ? -6.516 -7.537 15.240 1.00 54.72 419 PHE A CA 1
ATOM 3178 C C . PHE A 1 419 ? -6.150 -6.420 14.258 1.00 54.72 419 PHE A C 1
ATOM 3180 O O . PHE A 1 419 ? -5.565 -5.402 14.633 1.00 54.72 419 PHE A O 1
ATOM 3187 N N . ARG A 1 420 ? -6.568 -6.562 12.998 1.00 59.97 420 ARG A N 1
ATOM 3188 C CA . ARG A 1 420 ? -6.699 -5.409 12.115 1.00 59.97 420 ARG A CA 1
ATOM 3189 C C . ARG A 1 420 ? -7.869 -4.590 12.648 1.00 59.97 420 ARG A C 1
ATOM 3191 O O . ARG A 1 420 ? -8.967 -5.114 12.838 1.00 59.97 420 ARG A O 1
ATOM 3198 N N . GLY A 1 421 ? -7.604 -3.324 12.969 1.00 61.50 421 GLY A N 1
ATOM 3199 C CA . GLY A 1 421 ? -8.547 -2.471 13.700 1.00 61.50 421 GLY A CA 1
ATOM 3200 C C . GLY A 1 421 ? -9.920 -2.344 13.032 1.00 61.50 421 GLY A C 1
ATOM 3201 O O . GLY A 1 421 ? -10.919 -2.208 13.732 1.00 61.50 421 GLY A O 1
ATOM 3202 N N . ASN A 1 422 ? -9.983 -2.469 11.703 1.00 63.91 422 ASN A N 1
ATOM 3203 C CA . ASN A 1 422 ? -11.222 -2.404 10.931 1.00 63.91 422 ASN A CA 1
ATOM 3204 C C . ASN A 1 422 ? -12.187 -3.559 11.244 1.00 63.91 422 ASN A C 1
ATOM 3206 O O . ASN A 1 422 ? -13.360 -3.305 11.495 1.00 63.91 422 ASN A O 1
ATOM 3210 N N . VAL A 1 423 ? -11.716 -4.809 11.305 1.00 70.19 423 VAL A N 1
ATOM 3211 C CA . VAL A 1 423 ? -12.606 -5.959 11.543 1.00 70.19 423 VAL A CA 1
ATOM 3212 C C . VAL A 1 423 ? -13.164 -5.946 12.960 1.00 70.19 423 VAL A C 1
ATOM 3214 O O . VAL A 1 423 ? -14.359 -6.130 13.164 1.00 70.19 423 VAL A O 1
ATOM 3217 N N . LEU A 1 424 ? -12.310 -5.662 13.943 1.00 73.69 424 LEU A N 1
ATOM 3218 C CA . LEU A 1 424 ? -12.726 -5.553 15.338 1.00 73.69 424 LEU A CA 1
ATOM 3219 C C . LEU A 1 424 ? -13.801 -4.477 15.528 1.00 73.69 424 LEU A C 1
ATOM 3221 O O . LEU A 1 424 ? -14.775 -4.706 16.239 1.00 73.69 424 LEU A O 1
ATOM 3225 N N . HIS A 1 425 ? -13.641 -3.329 14.865 1.00 73.25 425 HIS A N 1
ATOM 3226 C CA . HIS A 1 425 ? -14.641 -2.270 14.880 1.00 73.25 425 HIS A CA 1
ATOM 3227 C C . HIS A 1 425 ? -15.983 -2.752 14.308 1.00 73.25 425 HIS A C 1
ATOM 3229 O O . HIS A 1 425 ? -17.015 -2.484 14.911 1.00 73.25 425 HIS A O 1
ATOM 3235 N N . GLN A 1 426 ? -15.992 -3.525 13.214 1.00 74.56 426 GLN A N 1
ATOM 3236 C CA . GLN A 1 426 ? -17.239 -4.081 12.667 1.00 74.56 426 GLN A CA 1
ATOM 3237 C C . GLN A 1 426 ? -17.905 -5.099 13.602 1.00 74.56 426 GLN A C 1
ATOM 3239 O O . GLN A 1 426 ? -19.119 -5.052 13.774 1.00 74.56 426 GLN A O 1
ATOM 3244 N N . VAL A 1 427 ? -17.136 -5.983 14.250 1.00 77.31 427 VAL A N 1
ATOM 3245 C CA . VAL A 1 427 ? -17.701 -6.948 15.215 1.00 77.31 427 VAL A CA 1
ATOM 3246 C C . VAL A 1 427 ? -18.365 -6.211 16.376 1.00 77.31 427 VAL A C 1
ATOM 3248 O O . VAL A 1 427 ? -19.511 -6.494 16.714 1.00 77.31 427 VAL A O 1
ATOM 3251 N N . VAL A 1 428 ? -17.672 -5.222 16.943 1.00 79.38 428 VAL A N 1
ATOM 3252 C CA . VAL A 1 428 ? -18.185 -4.403 18.049 1.00 79.38 428 VAL A CA 1
ATOM 3253 C C . VAL A 1 428 ? -19.430 -3.607 17.624 1.00 79.38 428 VAL A C 1
ATOM 3255 O O . VAL A 1 428 ? -20.390 -3.530 18.385 1.00 79.38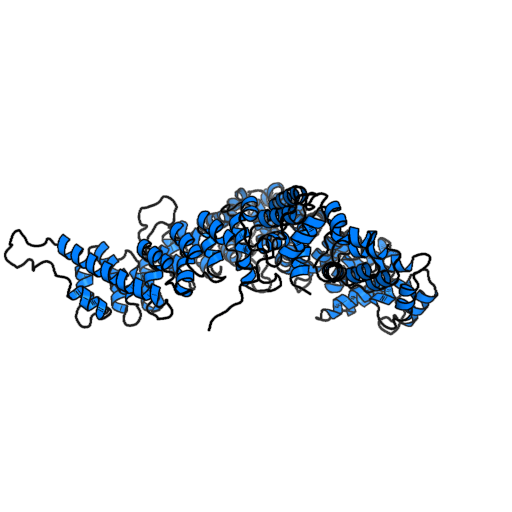 428 VAL A O 1
ATOM 3258 N N . ARG A 1 429 ? -19.477 -3.097 16.382 1.00 81.56 429 ARG A N 1
ATOM 3259 C CA . ARG A 1 429 ? -20.641 -2.391 15.806 1.00 81.56 429 ARG A CA 1
ATOM 3260 C C . ARG A 1 429 ? -21.926 -3.200 15.736 1.00 81.56 429 ARG A C 1
ATOM 3262 O O . ARG A 1 429 ? -22.983 -2.588 15.628 1.00 81.56 429 ARG A O 1
ATOM 3269 N N . ARG A 1 430 ? -21.862 -4.531 15.785 1.00 80.44 430 ARG A N 1
ATOM 3270 C CA . ARG A 1 430 ? -23.065 -5.375 15.748 1.00 80.44 430 ARG A CA 1
ATOM 3271 C C . ARG A 1 430 ? -23.837 -5.382 17.055 1.00 80.44 430 ARG A C 1
ATOM 3273 O O . ARG A 1 430 ? -25.004 -5.763 17.046 1.00 80.44 430 ARG A O 1
ATOM 3280 N N . ASP A 1 431 ? -23.208 -4.963 18.154 1.00 80.38 431 ASP A N 1
ATOM 3281 C CA . ASP A 1 431 ? -23.820 -4.972 19.481 1.00 80.38 431 ASP A CA 1
ATOM 3282 C C . ASP A 1 431 ? -24.394 -6.361 19.861 1.00 80.38 431 ASP A C 1
ATOM 3284 O O . ASP A 1 431 ? -25.384 -6.456 20.591 1.00 80.38 431 ASP A O 1
ATOM 3288 N N . ASP A 1 432 ? -23.789 -7.441 19.348 1.00 81.81 432 ASP A N 1
ATOM 3289 C CA . ASP A 1 432 ? -24.226 -8.818 19.587 1.00 81.81 432 ASP A CA 1
ATOM 3290 C C . ASP A 1 432 ? -23.631 -9.341 20.909 1.00 81.81 432 ASP A C 1
ATOM 3292 O O . ASP A 1 432 ? -22.408 -9.315 21.093 1.00 81.81 432 ASP A O 1
ATOM 3296 N N . PRO A 1 433 ? -24.467 -9.805 21.853 1.00 79.25 433 PRO A N 1
ATOM 3297 C CA . PRO A 1 433 ? -24.014 -10.208 23.179 1.00 79.25 433 PRO A CA 1
ATOM 3298 C C . PRO A 1 433 ? -23.059 -11.407 23.175 1.00 79.25 433 PRO A C 1
ATOM 3300 O O . PRO A 1 433 ? -22.130 -11.452 23.988 1.00 79.25 433 PRO A O 1
ATOM 3303 N N . ASP A 1 434 ? -23.262 -12.360 22.270 1.00 78.69 434 ASP A N 1
ATOM 3304 C CA . ASP A 1 434 ? -22.466 -13.578 22.214 1.00 78.69 434 ASP A CA 1
ATOM 3305 C C . ASP A 1 434 ? -21.115 -13.303 21.538 1.00 78.69 434 ASP A C 1
ATOM 3307 O O . ASP A 1 434 ? -20.075 -13.760 22.022 1.00 78.69 434 ASP A O 1
ATOM 3311 N N . LEU A 1 435 ? -21.098 -12.472 20.485 1.00 79.62 435 LEU A N 1
ATOM 3312 C CA . LEU A 1 435 ? -19.855 -11.971 19.880 1.00 79.62 435 LEU A CA 1
ATOM 3313 C C . LEU A 1 435 ? -19.041 -11.149 20.881 1.00 79.62 435 LEU A C 1
ATOM 3315 O O . LEU A 1 435 ? -17.823 -11.298 20.965 1.00 79.62 435 LEU A O 1
ATOM 3319 N N . ASN A 1 436 ? -19.711 -10.316 21.675 1.00 82.44 436 ASN A N 1
ATOM 3320 C CA . ASN A 1 436 ? -19.085 -9.525 22.725 1.00 82.44 436 ASN A CA 1
ATOM 3321 C C . ASN A 1 436 ? -18.487 -10.406 23.833 1.00 82.44 436 ASN A C 1
ATOM 3323 O O . ASN A 1 436 ? -17.383 -10.129 24.304 1.00 82.44 436 ASN A O 1
ATOM 3327 N N . ALA A 1 437 ? -19.169 -11.487 24.231 1.00 80.44 437 ALA A N 1
ATOM 3328 C CA . ALA A 1 437 ? -18.625 -12.464 25.174 1.00 80.44 437 ALA A CA 1
ATOM 3329 C C . ALA A 1 437 ? -17.369 -13.157 24.617 1.00 80.44 437 ALA A C 1
ATOM 3331 O O . ALA A 1 437 ? -16.340 -13.167 25.293 1.00 80.44 437 ALA A O 1
ATOM 3332 N N . ALA A 1 438 ? -17.427 -13.652 23.375 1.00 78.81 438 ALA A N 1
ATOM 3333 C CA . ALA A 1 438 ? -16.294 -14.283 22.693 1.00 78.81 438 ALA A CA 1
ATOM 3334 C C . ALA A 1 438 ? -15.109 -13.321 22.507 1.00 78.81 438 ALA A C 1
ATOM 3336 O O . ALA A 1 438 ? -13.947 -13.690 22.693 1.00 78.81 438 ALA A O 1
ATOM 3337 N N . LEU A 1 439 ? -15.394 -12.054 22.183 1.00 78.62 439 LEU A N 1
ATOM 3338 C CA . LEU A 1 439 ? -14.386 -11.004 22.143 1.00 78.62 439 LEU A CA 1
ATOM 3339 C C . LEU A 1 439 ? -13.712 -10.893 23.496 1.00 78.62 439 LEU A C 1
ATOM 3341 O O . LEU A 1 439 ? -12.504 -11.049 23.547 1.00 78.62 439 LEU A O 1
ATOM 3345 N N . VAL A 1 440 ? -14.465 -10.700 24.579 1.00 78.19 440 VAL A N 1
ATOM 3346 C CA . VAL A 1 440 ? -13.930 -10.508 25.934 1.00 78.19 440 VAL A CA 1
ATOM 3347 C C . VAL A 1 440 ? -13.133 -11.712 26.445 1.00 78.19 440 VAL A C 1
ATOM 3349 O O . VAL A 1 440 ? -12.172 -11.492 27.186 1.00 78.19 440 VAL A O 1
ATOM 3352 N N . THR A 1 441 ? -13.460 -12.950 26.056 1.00 75.38 441 THR A N 1
ATOM 3353 C CA . THR A 1 441 ? -12.690 -14.167 26.396 1.00 75.38 441 THR A CA 1
ATOM 3354 C C . THR A 1 441 ? -11.458 -14.377 25.510 1.00 75.38 441 THR A C 1
ATOM 3356 O O . THR A 1 441 ? -10.547 -15.121 25.895 1.00 75.38 441 THR A O 1
ATOM 3359 N N . GLY A 1 442 ? -11.354 -13.665 24.385 1.00 73.19 442 GLY A N 1
ATOM 3360 C CA . GLY A 1 442 ? -10.231 -13.710 23.450 1.00 73.19 442 GLY A CA 1
ATOM 3361 C C . GLY A 1 442 ? -8.912 -13.173 24.026 1.00 73.19 442 GLY A C 1
ATOM 3362 O O . GLY A 1 442 ? -8.878 -12.301 24.901 1.00 73.19 442 GLY A O 1
ATOM 3363 N N . ARG A 1 443 ? -7.759 -13.696 23.589 1.00 69.38 443 ARG A N 1
ATOM 3364 C CA . ARG A 1 443 ? -6.442 -13.125 23.954 1.00 69.38 443 ARG A CA 1
ATOM 3365 C C . ARG A 1 443 ? -6.087 -11.989 22.988 1.00 69.38 443 ARG A C 1
ATOM 3367 O O . ARG A 1 443 ? -6.263 -12.142 21.790 1.00 69.38 443 ARG A O 1
ATOM 3374 N N . GLY A 1 444 ? -5.524 -10.892 23.504 1.00 67.94 444 GLY A N 1
ATOM 3375 C CA . GLY A 1 444 ? -4.938 -9.821 22.683 1.00 67.94 444 GLY A CA 1
ATOM 3376 C C . GLY A 1 444 ? -5.896 -8.722 22.210 1.00 67.94 444 GLY A C 1
ATOM 3377 O O . GLY A 1 444 ? -5.477 -7.888 21.414 1.00 67.94 444 GLY A O 1
ATOM 3378 N N . ILE A 1 445 ? -7.138 -8.690 22.701 1.00 71.25 445 ILE A N 1
ATOM 3379 C CA . ILE A 1 445 ? -8.127 -7.669 22.326 1.00 71.25 445 ILE A CA 1
ATOM 3380 C C . ILE A 1 445 ? -7.572 -6.273 22.655 1.00 71.25 445 ILE A C 1
ATOM 3382 O O . ILE A 1 445 ? -7.149 -6.037 23.794 1.00 71.25 445 ILE A O 1
ATOM 3386 N N . PRO A 1 446 ? -7.591 -5.328 21.703 1.00 72.38 446 PRO A N 1
ATOM 3387 C CA . PRO A 1 446 ? -7.310 -3.930 21.977 1.00 72.38 446 PRO A CA 1
ATOM 3388 C C . PRO A 1 446 ? -8.187 -3.385 23.108 1.00 72.38 446 PRO A C 1
ATOM 3390 O O . PRO A 1 446 ? -9.400 -3.589 23.122 1.00 72.38 446 PRO A O 1
ATOM 3393 N N . ALA A 1 447 ? -7.573 -2.626 24.018 1.00 74.38 447 ALA A N 1
ATOM 3394 C CA . ALA A 1 447 ? -8.244 -1.985 25.151 1.00 74.38 447 ALA A CA 1
ATOM 3395 C C . ALA A 1 447 ? -9.533 -1.249 24.746 1.00 74.38 447 ALA A C 1
ATOM 3397 O O . ALA A 1 447 ? -10.553 -1.401 25.408 1.00 74.38 447 ALA A O 1
ATOM 3398 N N . ALA A 1 448 ? -9.504 -0.524 23.622 1.00 71.56 448 ALA A N 1
ATOM 3399 C CA . ALA A 1 448 ? -10.647 0.230 23.112 1.00 71.56 448 ALA A CA 1
ATOM 3400 C C . ALA A 1 448 ? -11.883 -0.644 22.839 1.00 71.56 448 ALA A C 1
ATOM 3402 O O . ALA A 1 448 ? -12.982 -0.265 23.221 1.00 71.56 448 ALA A O 1
ATOM 3403 N N . ALA A 1 449 ? -11.716 -1.826 22.236 1.00 75.00 449 ALA A N 1
ATOM 3404 C CA . ALA A 1 449 ? -12.839 -2.724 21.966 1.00 75.00 449 ALA A CA 1
ATOM 3405 C C . ALA A 1 449 ? -13.380 -3.373 23.242 1.00 75.00 449 ALA A C 1
ATOM 3407 O O . ALA A 1 449 ? -14.580 -3.577 23.377 1.00 75.00 449 ALA A O 1
ATOM 3408 N N . TRP A 1 450 ? -12.504 -3.662 24.205 1.00 79.75 450 TRP A N 1
ATOM 3409 C CA . TRP A 1 450 ? -12.939 -4.169 25.504 1.00 79.75 450 TRP A CA 1
ATOM 3410 C C . TRP A 1 450 ? -13.775 -3.121 26.240 1.00 79.75 450 TRP A C 1
ATOM 3412 O O . TRP A 1 450 ? -14.877 -3.419 26.690 1.00 79.75 450 TRP A O 1
ATOM 3422 N N . ILE A 1 451 ? -13.271 -1.885 26.315 1.00 77.50 451 ILE A N 1
ATOM 3423 C CA . ILE A 1 451 ? -13.952 -0.737 26.929 1.00 77.50 451 ILE A CA 1
ATOM 3424 C C . ILE A 1 451 ? -15.330 -0.529 26.292 1.00 77.50 451 ILE A C 1
ATOM 3426 O O . ILE A 1 451 ? -16.323 -0.496 27.013 1.00 77.50 451 ILE A O 1
ATOM 3430 N N . ALA A 1 452 ? -15.374 -0.529 24.961 1.00 77.31 452 ALA A N 1
ATOM 3431 C CA . ALA A 1 452 ? -16.582 -0.438 24.153 1.00 77.31 452 ALA A CA 1
ATOM 3432 C C . ALA A 1 452 ? -17.645 -1.498 24.499 1.00 77.31 452 ALA A C 1
ATOM 3434 O O . ALA A 1 452 ? -18.832 -1.178 24.573 1.00 77.31 452 ALA A O 1
ATOM 3435 N N . ILE A 1 453 ? -17.239 -2.752 24.713 1.00 81.44 453 ILE A N 1
ATOM 3436 C CA . ILE A 1 453 ? -18.150 -3.841 25.098 1.00 81.44 453 ILE A CA 1
ATOM 3437 C C . ILE A 1 453 ? -18.613 -3.669 26.544 1.00 81.44 453 ILE A C 1
ATOM 3439 O O . ILE A 1 453 ? -19.801 -3.769 26.846 1.00 81.44 453 ILE A O 1
ATOM 3443 N N . ALA A 1 454 ? -17.668 -3.407 27.446 1.00 82.12 454 ALA A N 1
ATOM 3444 C CA . ALA A 1 454 ? -17.923 -3.283 28.872 1.00 82.12 454 ALA A CA 1
ATOM 3445 C C . ALA A 1 454 ? -18.890 -2.142 29.192 1.00 82.12 454 ALA A C 1
ATOM 3447 O O . ALA A 1 454 ? -19.820 -2.332 29.973 1.00 82.12 454 ALA A O 1
ATOM 3448 N N . SER A 1 455 ? -18.715 -0.981 28.562 1.00 77.75 455 SER A N 1
ATOM 3449 C CA . SER A 1 455 ? -19.555 0.199 28.788 1.00 77.75 455 SER A CA 1
ATOM 3450 C C . SER A 1 455 ? -21.006 0.013 28.339 1.00 77.75 455 SER A C 1
ATOM 3452 O O . SER A 1 455 ? -21.879 0.813 28.708 1.00 77.75 455 SER A O 1
ATOM 3454 N N . GLY A 1 456 ? -21.285 -1.035 27.554 1.00 76.50 456 GLY A N 1
ATOM 3455 C CA . GLY A 1 456 ? -22.598 -1.300 26.982 1.00 76.50 456 GLY A CA 1
ATOM 3456 C C . GLY A 1 456 ? -23.071 -0.154 26.093 1.00 76.50 456 GLY A C 1
ATOM 3457 O O . GLY A 1 456 ? -24.273 0.075 25.976 1.00 76.50 456 GLY A O 1
ATOM 3458 N N . ARG A 1 457 ? -22.163 0.653 25.531 1.00 73.50 457 ARG A N 1
ATOM 3459 C CA . ARG A 1 457 ? -22.556 1.662 24.547 1.00 73.50 457 ARG A CA 1
ATOM 3460 C C . ARG A 1 457 ? -22.865 0.967 23.228 1.00 73.50 457 ARG A C 1
ATOM 3462 O O . ARG A 1 457 ? -22.090 0.112 22.820 1.00 73.50 457 ARG A O 1
ATOM 3469 N N . PRO A 1 458 ? -23.978 1.313 22.571 1.00 73.69 458 PRO A N 1
ATOM 3470 C CA . PRO A 1 458 ? -24.220 0.834 21.228 1.00 73.69 458 PRO A CA 1
ATOM 3471 C C . PRO A 1 458 ? -23.200 1.451 20.269 1.00 73.69 458 PRO A C 1
ATOM 3473 O O . PRO A 1 458 ? -23.004 2.668 20.257 1.00 73.69 458 PRO A O 1
ATOM 3476 N N . HIS A 1 459 ? -22.576 0.617 19.449 1.00 71.44 459 HIS A N 1
ATOM 3477 C CA . HIS A 1 459 ? -21.634 1.049 18.409 1.00 71.44 459 HIS A CA 1
ATOM 3478 C C . HIS A 1 459 ? -22.313 1.167 17.044 1.00 71.44 459 HIS A C 1
ATOM 3480 O O . HIS A 1 459 ? -21.758 1.731 16.098 1.00 71.44 459 HIS A O 1
ATOM 3486 N N . THR A 1 460 ? -23.553 0.687 16.942 1.00 73.19 460 THR A N 1
ATOM 3487 C CA . THR A 1 460 ? -24.404 0.908 15.774 1.00 73.19 460 THR A CA 1
ATOM 3488 C C . THR A 1 460 ? -24.731 2.406 15.623 1.00 73.19 460 THR A C 1
ATOM 3490 O O . THR A 1 460 ? -25.346 2.986 16.526 1.00 73.19 460 THR A O 1
ATOM 3493 N N . PRO A 1 461 ? -24.412 3.056 14.482 1.00 67.19 461 PRO A N 1
ATOM 3494 C CA . PRO A 1 461 ? -24.784 4.450 14.250 1.00 67.19 461 PRO A CA 1
ATOM 3495 C C . PRO A 1 461 ? -26.288 4.692 14.446 1.00 67.19 461 PRO A C 1
ATOM 3497 O O . PRO A 1 461 ? -27.118 3.967 13.902 1.00 67.19 461 PRO A O 1
ATOM 3500 N N . GLY A 1 462 ? -26.642 5.726 15.214 1.00 70.38 462 GLY A N 1
ATOM 3501 C CA . GLY A 1 462 ? -28.034 6.125 15.466 1.00 70.38 462 GLY A CA 1
ATOM 3502 C C . GLY A 1 462 ? -28.721 5.412 16.636 1.00 70.38 462 GLY A C 1
ATOM 3503 O O . GLY A 1 462 ? -29.802 5.834 17.048 1.00 70.38 462 GLY A O 1
ATOM 3504 N N . ARG A 1 463 ? -28.099 4.386 17.228 1.00 74.75 463 ARG A N 1
ATOM 3505 C CA . ARG A 1 463 ? -28.582 3.775 18.468 1.00 74.75 463 ARG A CA 1
ATOM 3506 C C . ARG A 1 463 ? -27.989 4.531 19.657 1.00 74.75 463 ARG A C 1
ATOM 3508 O O . ARG A 1 463 ? -26.787 4.730 19.737 1.00 74.75 463 ARG A O 1
ATOM 3515 N N . SER A 1 464 ? -28.842 4.977 20.575 1.00 74.62 464 SER A N 1
ATOM 3516 C CA . SER A 1 464 ? -28.433 5.682 21.803 1.00 74.62 464 SER A CA 1
ATOM 3517 C C . SER A 1 464 ? -28.731 4.882 23.068 1.00 74.62 464 SER A C 1
ATOM 3519 O O . SER A 1 464 ? -28.193 5.176 24.135 1.00 74.62 464 SER A O 1
ATOM 3521 N N . THR A 1 465 ? -29.589 3.863 22.961 1.00 75.56 465 THR A N 1
ATOM 3522 C CA . THR A 1 465 ? -29.934 3.002 24.085 1.00 75.56 465 THR A CA 1
ATOM 3523 C C . THR A 1 465 ? -28.762 2.076 24.404 1.00 75.56 465 THR A C 1
ATOM 3525 O O . THR A 1 465 ? -28.331 1.335 23.517 1.00 75.56 465 THR A O 1
ATOM 3528 N N . PRO A 1 466 ? -28.286 2.073 25.656 1.00 75.00 466 PRO A N 1
ATOM 3529 C CA . PRO A 1 466 ? -27.270 1.144 26.123 1.00 75.00 466 PRO A CA 1
ATOM 3530 C C . PRO A 1 466 ? -27.634 -0.312 25.828 1.00 75.00 466 PRO A C 1
ATOM 3532 O O . PRO A 1 466 ? -28.777 -0.725 26.029 1.00 75.00 466 PRO A O 1
ATOM 3535 N N . VAL A 1 467 ? -26.657 -1.083 25.375 1.00 74.81 467 VAL A N 1
ATOM 3536 C CA . VAL A 1 467 ? -26.725 -2.531 25.204 1.00 74.81 467 VAL A CA 1
ATOM 3537 C C . VAL A 1 467 ? -26.415 -3.161 26.565 1.00 74.81 467 VAL A C 1
ATOM 3539 O O . VAL A 1 467 ? -25.321 -2.951 27.092 1.00 74.81 467 VAL A O 1
ATOM 3542 N N . PRO A 1 468 ? -27.357 -3.889 27.189 1.00 74.94 468 PRO A N 1
ATOM 3543 C CA . PRO A 1 468 ? -27.075 -4.594 28.432 1.00 74.94 468 PRO A CA 1
ATOM 3544 C C . PRO A 1 468 ? -25.944 -5.603 28.221 1.00 74.94 468 PRO A C 1
ATOM 3546 O O . PRO A 1 468 ? -25.917 -6.299 27.205 1.00 74.94 468 PRO A O 1
ATOM 3549 N N . LEU A 1 469 ? -25.042 -5.722 29.196 1.00 78.19 469 LEU A N 1
ATOM 3550 C CA . LEU A 1 469 ? -24.087 -6.826 29.220 1.00 78.19 469 LEU A CA 1
ATOM 3551 C C . LEU A 1 469 ? -24.865 -8.133 29.363 1.00 78.19 469 LEU A C 1
ATOM 3553 O O . LEU A 1 469 ? -25.591 -8.323 30.340 1.00 78.19 469 LEU A O 1
ATOM 3557 N N . ALA A 1 470 ? -24.730 -9.035 28.395 1.00 80.38 470 ALA A N 1
ATOM 3558 C CA . ALA A 1 470 ? -25.328 -10.352 28.524 1.00 80.38 470 ALA A CA 1
ATOM 3559 C C . ALA A 1 470 ? -24.689 -11.125 29.679 1.00 80.38 470 ALA A C 1
ATOM 3561 O O . ALA A 1 470 ? -23.508 -10.953 29.987 1.00 80.38 470 ALA A O 1
ATOM 3562 N N . ALA A 1 471 ? -25.466 -12.018 30.293 1.00 80.31 471 ALA A N 1
ATOM 3563 C CA . ALA A 1 471 ? -25.017 -12.813 31.434 1.00 80.31 471 ALA A CA 1
ATOM 3564 C C . ALA A 1 471 ? -23.725 -13.600 31.134 1.00 80.31 471 ALA A C 1
ATOM 3566 O O . ALA A 1 471 ? -22.853 -13.688 31.994 1.00 80.31 471 ALA A O 1
ATOM 3567 N N . GLY A 1 472 ? -23.572 -14.109 29.903 1.00 77.62 472 GLY A N 1
ATOM 3568 C CA . GLY A 1 472 ? -22.352 -14.786 29.452 1.00 77.62 472 GLY A CA 1
ATOM 3569 C C . GLY A 1 472 ? -21.135 -13.858 29.403 1.00 77.62 472 GLY A C 1
ATOM 3570 O O . GLY A 1 472 ? -20.073 -14.218 29.903 1.00 77.62 472 GLY A O 1
ATOM 3571 N N . THR A 1 473 ? -21.295 -12.634 28.886 1.00 79.12 473 THR A N 1
ATOM 3572 C CA . THR A 1 473 ? -20.241 -11.608 28.897 1.00 79.12 473 THR A CA 1
ATOM 3573 C C . THR A 1 473 ? -19.880 -11.225 30.330 1.00 79.12 473 THR A C 1
ATOM 3575 O O . THR A 1 473 ? -18.705 -11.198 30.669 1.00 79.12 473 THR A O 1
ATOM 3578 N N . ALA A 1 474 ? -20.869 -10.983 31.197 1.00 81.75 474 ALA A N 1
ATOM 3579 C CA . ALA A 1 474 ? -20.642 -10.640 32.602 1.00 81.75 474 ALA A CA 1
ATOM 3580 C C . ALA A 1 474 ? -19.901 -11.751 33.370 1.00 81.75 474 ALA A C 1
ATOM 3582 O O . ALA A 1 474 ? -18.984 -11.461 34.135 1.00 81.75 474 ALA A O 1
ATOM 3583 N N . ALA A 1 475 ? -20.245 -13.022 33.132 1.00 81.69 475 ALA A N 1
ATOM 3584 C CA . ALA A 1 475 ? -19.530 -14.164 33.701 1.00 81.69 475 ALA A CA 1
ATOM 3585 C C . ALA A 1 475 ? -18.079 -14.241 33.195 1.00 81.69 475 ALA A C 1
ATOM 3587 O O . ALA A 1 475 ? -17.156 -14.310 34.000 1.00 81.69 475 ALA A O 1
ATOM 3588 N N . ALA A 1 476 ? -17.865 -14.119 31.881 1.00 78.38 476 ALA A N 1
ATOM 3589 C CA . ALA A 1 476 ? -16.528 -14.100 31.286 1.00 78.38 476 ALA A CA 1
ATOM 3590 C C . ALA A 1 476 ? -15.657 -12.937 31.797 1.00 78.38 476 ALA A C 1
ATOM 3592 O O . ALA A 1 476 ? -14.450 -13.091 32.000 1.00 78.38 476 ALA A O 1
ATOM 3593 N N . LEU A 1 477 ? -16.265 -11.766 32.008 1.00 78.19 477 LEU A N 1
ATOM 3594 C CA . LEU A 1 477 ? -15.613 -10.606 32.609 1.00 78.19 477 LEU A CA 1
ATOM 3595 C C . LEU A 1 477 ? -15.183 -10.905 34.047 1.00 78.19 477 LEU A C 1
ATOM 3597 O O . LEU A 1 477 ? -14.047 -10.603 34.407 1.00 78.19 477 LEU A O 1
ATOM 3601 N N . ARG A 1 478 ? -16.065 -11.523 34.839 1.00 80.75 478 ARG A N 1
ATOM 3602 C CA . ARG A 1 478 ? -15.802 -11.895 36.233 1.00 80.75 478 ARG A CA 1
ATOM 3603 C C . ARG A 1 478 ? -14.660 -12.904 36.354 1.00 80.75 478 ARG A C 1
ATOM 3605 O O . ARG A 1 478 ? -13.720 -12.659 37.105 1.00 80.75 478 ARG A O 1
ATOM 3612 N N . ASP A 1 479 ? -14.666 -13.957 35.537 1.00 80.94 479 ASP A N 1
ATOM 3613 C CA . ASP A 1 479 ? -13.577 -14.943 35.499 1.00 80.94 479 ASP A CA 1
ATOM 3614 C C . ASP A 1 479 ? -12.227 -14.268 35.186 1.00 80.94 479 ASP A C 1
ATOM 3616 O O . ASP A 1 479 ? -11.206 -14.528 35.822 1.00 80.94 479 ASP A O 1
ATOM 3620 N N . ARG A 1 480 ? -12.221 -13.307 34.252 1.00 74.19 480 ARG A N 1
ATOM 3621 C CA . ARG A 1 480 ? -11.008 -12.573 33.856 1.00 74.19 480 ARG A CA 1
ATOM 3622 C C . ARG A 1 480 ? -10.538 -11.511 34.838 1.00 74.19 480 ARG A C 1
ATOM 3624 O O . ARG A 1 480 ? -9.351 -11.164 34.808 1.00 74.19 480 ARG A O 1
ATOM 3631 N N . VAL A 1 481 ? -11.443 -10.967 35.643 1.00 72.88 481 VAL A N 1
ATOM 3632 C CA . VAL A 1 481 ? -11.137 -10.028 36.726 1.00 72.88 481 VAL A CA 1
ATOM 3633 C C . VAL A 1 481 ? -10.258 -10.706 37.784 1.00 72.88 481 VAL A C 1
ATOM 3635 O O . VAL A 1 481 ? -9.331 -10.068 38.281 1.00 72.88 481 VAL A O 1
ATOM 3638 N N . GLY A 1 482 ? -10.450 -12.008 38.028 1.00 67.12 482 GLY A N 1
ATOM 3639 C CA . GLY A 1 482 ? -9.599 -12.803 38.921 1.00 67.12 482 GLY A CA 1
ATOM 3640 C C . GLY A 1 482 ? -8.206 -13.139 38.365 1.00 67.12 482 GLY A C 1
ATOM 3641 O O . GLY A 1 482 ? -7.252 -13.258 39.131 1.00 67.12 482 GLY A O 1
ATOM 3642 N N . ASP A 1 483 ? -8.059 -13.248 37.041 1.00 67.62 483 ASP A N 1
ATOM 3643 C CA . ASP A 1 483 ? -6.847 -13.804 36.418 1.00 67.62 483 ASP A CA 1
ATOM 3644 C C . ASP A 1 483 ? -5.707 -12.797 36.183 1.00 67.62 483 ASP A C 1
ATOM 3646 O O . ASP A 1 483 ? -4.533 -13.184 36.148 1.00 67.62 483 ASP A O 1
ATOM 3650 N N . LYS A 1 484 ? -6.008 -11.509 35.941 1.00 67.81 484 LYS A N 1
ATOM 3651 C CA . LYS A 1 484 ? -4.987 -10.489 35.618 1.00 67.81 484 LYS A CA 1
ATOM 3652 C C . LYS A 1 484 ? -5.371 -9.086 36.083 1.00 67.81 484 LYS A C 1
ATOM 3654 O O . LYS A 1 484 ? -6.369 -8.529 35.635 1.00 67.81 484 LYS A O 1
ATOM 3659 N N . ILE A 1 485 ? -4.449 -8.445 36.806 1.00 64.81 485 ILE A N 1
ATOM 3660 C CA . ILE A 1 485 ? -4.508 -7.031 37.228 1.00 64.81 485 ILE A CA 1
ATOM 3661 C C . ILE A 1 485 ? -4.910 -6.079 36.080 1.00 64.81 485 ILE A C 1
ATOM 3663 O O . ILE A 1 485 ? -5.737 -5.189 36.259 1.00 64.81 485 ILE A O 1
ATOM 3667 N N . GLY A 1 486 ? -4.393 -6.299 34.865 1.00 68.31 486 GLY A N 1
ATOM 3668 C CA . GLY A 1 486 ? -4.676 -5.448 33.701 1.00 68.31 486 GLY A CA 1
ATOM 3669 C C . GLY A 1 486 ? -6.122 -5.476 33.182 1.00 68.31 486 GLY A C 1
ATOM 3670 O O . GLY A 1 486 ? -6.459 -4.632 32.351 1.00 68.31 486 GLY A O 1
ATOM 3671 N N . ASN A 1 487 ? -6.964 -6.408 33.647 1.00 73.75 487 ASN A N 1
ATOM 3672 C CA . ASN A 1 487 ? -8.376 -6.507 33.261 1.00 73.75 487 ASN A CA 1
ATOM 3673 C C . ASN A 1 487 ? -9.302 -5.708 34.194 1.00 73.75 487 ASN A C 1
ATOM 3675 O O . ASN A 1 487 ? -10.373 -5.273 33.767 1.00 73.75 487 ASN A O 1
ATOM 3679 N N . LEU A 1 488 ? -8.875 -5.456 35.439 1.00 80.75 488 LEU A N 1
ATOM 3680 C CA . LEU A 1 488 ? -9.659 -4.731 36.448 1.00 80.75 488 LEU A CA 1
ATOM 3681 C C . LEU A 1 488 ? -10.071 -3.341 35.960 1.00 80.75 488 LEU A C 1
ATOM 3683 O O . LEU A 1 488 ? -11.210 -2.914 36.155 1.00 80.75 488 LEU A O 1
ATOM 3687 N N . ARG A 1 489 ? -9.158 -2.647 35.266 1.00 83.06 489 ARG A N 1
ATOM 3688 C CA . ARG A 1 489 ? -9.404 -1.299 34.730 1.00 83.06 489 ARG A CA 1
ATOM 3689 C C . ARG A 1 489 ? -10.597 -1.231 33.795 1.00 83.06 489 ARG A C 1
ATOM 3691 O O . ARG A 1 489 ? -11.193 -0.174 33.622 1.00 83.06 489 ARG A O 1
ATOM 3698 N N . PHE A 1 490 ? -10.936 -2.335 33.159 1.00 82.25 490 PHE A N 1
ATOM 3699 C CA . PHE A 1 490 ? -12.040 -2.348 32.237 1.00 82.25 490 PHE A CA 1
ATOM 3700 C C . PHE A 1 490 ? -13.355 -2.762 32.920 1.00 82.25 490 PHE A C 1
ATOM 3702 O O . PHE A 1 490 ? -14.411 -2.244 32.569 1.00 82.25 490 PHE A O 1
ATOM 3709 N N . ALA A 1 491 ? -13.302 -3.617 33.946 1.00 86.62 491 ALA A N 1
ATOM 3710 C CA . ALA A 1 491 ? -14.474 -4.012 34.733 1.00 86.62 491 ALA A CA 1
ATOM 3711 C C . ALA A 1 491 ? -15.148 -2.819 35.437 1.00 86.62 491 ALA A C 1
ATOM 3713 O O . ALA A 1 491 ? -16.375 -2.719 35.453 1.00 86.62 491 ALA A O 1
ATOM 3714 N N . VAL A 1 492 ? -14.362 -1.847 35.915 1.00 89.06 492 VAL A N 1
ATOM 3715 C CA . VAL A 1 492 ? -14.887 -0.601 36.513 1.00 89.06 492 VAL A CA 1
ATOM 3716 C C . VAL A 1 492 ? -15.622 0.314 35.523 1.00 89.06 492 VAL A C 1
ATOM 3718 O O . VAL A 1 492 ? -16.260 1.277 35.940 1.00 89.06 492 VAL A O 1
ATOM 3721 N N . ARG A 1 493 ? -15.545 0.032 34.215 1.00 86.75 493 ARG A N 1
ATOM 3722 C CA . ARG A 1 493 ? -16.273 0.757 33.160 1.00 86.75 493 ARG A CA 1
ATOM 3723 C C . ARG A 1 493 ? -17.599 0.094 32.789 1.00 86.75 493 ARG A C 1
ATOM 3725 O O . ARG A 1 493 ? -18.302 0.609 31.924 1.00 86.75 493 ARG A O 1
ATOM 3732 N N . THR A 1 494 ? -17.935 -1.034 33.414 1.00 87.56 494 THR A N 1
ATOM 3733 C CA . THR A 1 494 ? -19.165 -1.769 33.115 1.00 87.56 494 THR A CA 1
ATOM 3734 C C . THR A 1 494 ? -20.409 -1.083 33.676 1.00 87.56 494 THR A C 1
ATOM 3736 O O . THR A 1 494 ? -20.319 -0.144 34.464 1.00 87.56 494 THR A O 1
ATOM 3739 N N . ARG A 1 495 ? -21.594 -1.539 33.254 1.00 85.25 495 ARG A N 1
ATOM 3740 C CA . ARG A 1 495 ? -22.883 -1.138 33.855 1.00 85.25 495 ARG A CA 1
ATOM 3741 C C . ARG A 1 495 ? -23.407 -2.131 34.893 1.00 85.25 495 ARG A C 1
ATOM 3743 O O . ARG A 1 495 ? -24.523 -1.962 35.375 1.00 85.25 495 ARG A O 1
ATOM 3750 N N . ASP A 1 496 ? -22.628 -3.162 35.208 1.00 88.25 496 ASP A N 1
ATOM 3751 C CA . ASP A 1 496 ? -22.947 -4.142 36.243 1.00 88.25 496 ASP A CA 1
ATOM 3752 C C . ASP A 1 496 ? -22.368 -3.642 37.582 1.00 88.25 496 ASP A C 1
ATOM 3754 O 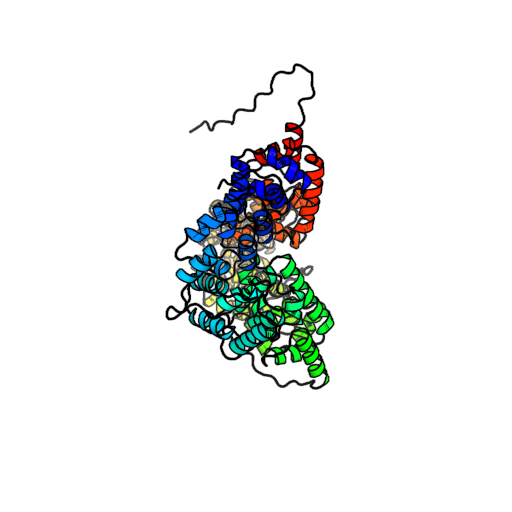O . ASP A 1 496 ? -21.146 -3.654 37.760 1.00 88.25 496 ASP A O 1
ATOM 3758 N N . PRO A 1 497 ? -23.206 -3.167 38.524 1.00 91.12 497 PRO A N 1
ATOM 3759 C CA . PRO A 1 497 ? -22.718 -2.593 39.776 1.00 91.12 497 PRO A CA 1
ATOM 3760 C C . PRO A 1 497 ? -21.958 -3.608 40.637 1.00 91.12 497 PRO A C 1
ATOM 3762 O O . PRO A 1 497 ? -21.073 -3.221 41.405 1.00 91.12 497 PRO A O 1
ATOM 3765 N N . ASP A 1 498 ? -22.262 -4.898 40.510 1.00 90.44 498 ASP A N 1
ATOM 3766 C CA . ASP A 1 498 ? -21.630 -5.930 41.321 1.00 90.44 498 ASP A CA 1
ATOM 3767 C C . ASP A 1 498 ? -20.229 -6.232 40.777 1.00 90.44 498 ASP A C 1
ATOM 3769 O O . ASP A 1 498 ? -19.275 -6.306 41.548 1.00 90.44 498 ASP A O 1
ATOM 3773 N N . LEU A 1 499 ? -20.070 -6.278 39.449 1.00 88.50 499 LEU A N 1
ATOM 3774 C CA . LEU A 1 499 ? -18.760 -6.424 38.806 1.00 88.50 499 LEU A CA 1
ATOM 3775 C C . LEU A 1 499 ? -17.848 -5.207 39.043 1.00 88.50 499 LEU A C 1
ATOM 3777 O O . LEU A 1 499 ? -16.644 -5.367 39.248 1.00 88.50 499 LEU A O 1
ATOM 3781 N N . ILE A 1 500 ? -18.406 -3.989 39.053 1.00 91.88 500 ILE A N 1
ATOM 3782 C CA . ILE A 1 500 ? -17.650 -2.777 39.414 1.00 91.88 500 ILE A CA 1
ATOM 3783 C C . ILE A 1 500 ? -17.179 -2.864 40.868 1.00 91.88 500 ILE A C 1
ATOM 3785 O O . ILE A 1 500 ? -16.010 -2.602 41.149 1.00 91.88 500 ILE A O 1
ATOM 3789 N N . SER A 1 501 ? -18.069 -3.248 41.786 1.00 92.19 501 SER A N 1
ATOM 3790 C CA . SER A 1 501 ? -17.739 -3.389 43.208 1.00 92.19 501 SER A CA 1
ATOM 3791 C C . SER A 1 501 ? -16.673 -4.462 43.432 1.00 92.19 501 SER A C 1
ATOM 3793 O O . SER A 1 501 ? -15.706 -4.222 44.151 1.00 92.19 501 SER A O 1
ATOM 3795 N N . GLU A 1 502 ? -16.798 -5.615 42.774 1.00 90.12 502 GLU A N 1
ATOM 3796 C CA . GLU A 1 502 ? -15.819 -6.705 42.809 1.00 90.12 502 GLU A CA 1
ATOM 3797 C C . GLU A 1 502 ? -14.444 -6.244 42.301 1.00 90.12 502 GLU A C 1
ATOM 3799 O O . GLU A 1 502 ? -13.436 -6.436 42.982 1.00 90.12 502 GLU A O 1
ATOM 3804 N N . ALA A 1 503 ? -14.398 -5.540 41.165 1.00 90.00 503 ALA A N 1
ATOM 3805 C CA . ALA A 1 503 ? -13.157 -4.985 40.631 1.00 90.00 503 ALA A CA 1
ATOM 3806 C C . ALA A 1 503 ? -12.520 -3.943 41.567 1.00 90.00 503 ALA A C 1
ATOM 3808 O O . ALA A 1 503 ? -11.298 -3.923 41.719 1.00 90.00 503 ALA A O 1
ATOM 3809 N N . LEU A 1 504 ? -13.332 -3.103 42.222 1.00 91.69 504 LEU A N 1
ATOM 3810 C CA . LEU A 1 504 ? -12.862 -2.144 43.226 1.00 91.69 504 LEU A CA 1
ATOM 3811 C C . LEU A 1 504 ? -12.394 -2.828 44.516 1.00 91.69 504 LEU A C 1
ATOM 3813 O O . LEU A 1 504 ? -11.521 -2.289 45.179 1.00 91.69 504 LEU A O 1
ATOM 3817 N N . HIS A 1 505 ? -12.916 -4.003 44.871 1.00 90.00 505 HIS A N 1
ATOM 3818 C CA . HIS A 1 505 ? -12.438 -4.785 46.016 1.00 90.00 505 HIS A CA 1
ATOM 3819 C C . HIS A 1 505 ? -11.125 -5.520 45.737 1.00 90.00 505 HIS A C 1
ATOM 3821 O O . HIS A 1 505 ? -10.289 -5.635 46.631 1.00 90.00 505 HIS A O 1
ATOM 3827 N N . LEU A 1 506 ? -10.921 -5.967 44.499 1.00 85.19 506 LEU A N 1
ATOM 3828 C CA . LEU A 1 506 ? -9.681 -6.597 44.031 1.00 85.19 506 LEU A CA 1
ATOM 3829 C C . LEU A 1 506 ? -8.595 -5.572 43.647 1.00 85.19 506 LEU A C 1
ATOM 3831 O O . LEU A 1 506 ? -7.524 -5.943 43.173 1.00 85.19 506 LEU A O 1
ATOM 3835 N N . ALA A 1 507 ? -8.876 -4.279 43.840 1.00 71.81 507 ALA A N 1
ATOM 3836 C CA . ALA A 1 507 ? -8.076 -3.145 43.392 1.00 71.81 507 ALA A CA 1
ATOM 3837 C C . ALA A 1 507 ? -6.678 -3.034 44.012 1.00 71.81 507 ALA A C 1
ATOM 3839 O O . ALA A 1 507 ? -5.874 -2.270 43.482 1.00 71.81 507 ALA A O 1
ATOM 3840 N N . ASP A 1 508 ? -6.372 -3.747 45.097 1.00 69.19 508 ASP A N 1
ATOM 3841 C CA . ASP A 1 508 ? -5.092 -3.616 45.796 1.00 69.19 508 ASP A CA 1
ATOM 3842 C C . ASP A 1 508 ? -4.069 -4.662 45.310 1.00 69.19 508 ASP A C 1
ATOM 3844 O O . ASP A 1 508 ? -4.268 -5.856 45.565 1.00 69.19 508 ASP A O 1
ATOM 3848 N N . PRO A 1 509 ? -2.973 -4.281 44.608 1.00 62.97 509 PRO A N 1
ATOM 3849 C CA . PRO A 1 509 ? -2.560 -2.946 44.127 1.00 62.97 509 PRO A CA 1
ATOM 3850 C C . PRO A 1 509 ? -2.836 -2.706 42.620 1.00 62.97 509 PRO A C 1
ATOM 3852 O O . PRO A 1 509 ? -2.121 -1.962 41.950 1.00 62.97 509 PRO A O 1
ATOM 3855 N N . GLY A 1 510 ? -3.818 -3.394 42.033 1.00 72.75 510 GLY A N 1
ATOM 3856 C CA . GLY A 1 510 ? -4.015 -3.465 40.586 1.00 72.75 510 GLY A CA 1
ATOM 3857 C C . GLY A 1 510 ? -4.704 -2.289 39.869 1.00 72.75 510 GLY A C 1
ATOM 3858 O O . GLY A 1 510 ? -4.549 -2.176 38.651 1.00 72.75 510 GLY A O 1
ATOM 3859 N N . LEU A 1 511 ? -5.463 -1.423 40.556 1.00 85.19 511 LEU A N 1
ATOM 3860 C CA . LEU A 1 511 ? -6.199 -0.313 39.921 1.00 85.19 511 LEU A CA 1
ATOM 3861 C C . LEU A 1 511 ? -5.611 1.058 40.251 1.00 85.19 511 LEU A C 1
ATOM 3863 O O . LEU A 1 511 ? -5.493 1.426 41.418 1.00 85.19 511 LEU A O 1
ATOM 3867 N N . SER A 1 512 ? -5.364 1.866 39.216 1.00 86.25 512 SER A N 1
ATOM 3868 C CA . SER A 1 512 ? -4.951 3.257 39.411 1.00 86.25 512 SER A CA 1
ATOM 3869 C C . SER A 1 512 ? -6.057 4.115 40.046 1.00 86.25 512 SER A C 1
ATOM 3871 O O . SER A 1 512 ? -7.244 3.831 39.842 1.00 86.25 512 SER A O 1
ATOM 3873 N N . PRO A 1 513 ? -5.709 5.214 40.746 1.00 88.25 513 PRO A N 1
ATOM 3874 C CA . PRO A 1 513 ? -6.696 6.127 41.326 1.00 88.25 513 PRO A CA 1
ATOM 3875 C C . PRO A 1 513 ? -7.726 6.637 40.307 1.00 88.25 513 PRO A C 1
ATOM 3877 O O . PRO A 1 513 ? -8.908 6.743 40.626 1.00 88.25 513 PRO A O 1
ATOM 3880 N N . GLY A 1 514 ? -7.307 6.879 39.059 1.00 86.12 514 GLY A N 1
ATOM 3881 C CA . GLY A 1 514 ? -8.206 7.259 37.967 1.00 86.12 514 GLY A CA 1
ATOM 3882 C C . GLY A 1 514 ? -9.292 6.212 37.703 1.00 86.12 514 GLY A C 1
ATOM 3883 O O . GLY A 1 514 ? -10.476 6.536 37.670 1.00 86.12 514 GLY A O 1
ATOM 3884 N N . HIS A 1 515 ? -8.913 4.936 37.611 1.00 87.31 515 HIS A N 1
ATOM 3885 C CA . HIS A 1 515 ? -9.867 3.838 37.436 1.00 87.31 515 HIS A CA 1
ATOM 3886 C C . HIS A 1 515 ? -10.806 3.663 38.632 1.00 87.31 515 HIS A C 1
ATOM 3888 O O . HIS A 1 515 ? -11.983 3.352 38.452 1.00 87.31 515 HIS A O 1
ATOM 3894 N N . GLN A 1 516 ? -10.311 3.895 39.847 1.00 91.31 516 GLN A N 1
ATOM 3895 C CA . GLN A 1 516 ? -11.146 3.830 41.040 1.00 91.31 516 GLN A CA 1
ATOM 3896 C C . GLN A 1 516 ? -12.204 4.940 41.058 1.00 91.31 516 GLN A C 1
ATOM 3898 O O . GLN A 1 516 ? -13.358 4.672 41.393 1.00 91.31 516 GLN A O 1
ATOM 3903 N N . VAL A 1 517 ? -11.849 6.162 40.634 1.00 91.25 517 VAL A N 1
ATOM 3904 C CA . VAL A 1 517 ? -12.808 7.269 40.478 1.00 91.25 517 VAL A CA 1
ATOM 3905 C C . VAL A 1 517 ? -13.881 6.925 39.447 1.00 91.25 517 VAL A C 1
ATOM 3907 O O . VAL A 1 517 ? -15.062 7.115 39.743 1.00 91.25 517 VAL A O 1
ATOM 3910 N N . ILE A 1 518 ? -13.499 6.364 38.290 1.00 89.06 518 ILE A N 1
ATOM 3911 C CA . ILE A 1 518 ? -14.448 5.903 37.260 1.00 89.06 518 ILE A CA 1
ATOM 3912 C C . ILE A 1 518 ? -15.434 4.891 37.859 1.00 89.06 518 ILE A C 1
ATOM 3914 O O . ILE A 1 518 ? -16.646 5.073 37.737 1.00 89.06 518 ILE A O 1
ATOM 3918 N N . GLY A 1 519 ? -14.933 3.870 38.563 1.00 91.69 519 GLY A N 1
ATOM 3919 C CA . GLY A 1 519 ? -15.777 2.858 39.203 1.00 91.69 519 GLY A CA 1
ATOM 3920 C C . GLY A 1 519 ? -16.733 3.450 40.243 1.00 91.69 519 GLY A C 1
ATOM 3921 O O . GLY A 1 519 ? -17.930 3.172 40.216 1.00 91.69 519 GLY A O 1
ATOM 3922 N N . CYS A 1 520 ? -16.240 4.335 41.115 1.00 93.62 520 CYS A N 1
ATOM 3923 C CA . CYS A 1 520 ? -17.075 5.022 42.107 1.00 93.62 520 CYS A CA 1
ATOM 3924 C C . CYS A 1 520 ? -18.168 5.878 41.449 1.00 93.62 520 CYS A C 1
ATOM 3926 O O . CYS A 1 520 ? -19.306 5.893 41.919 1.00 93.62 520 CYS A O 1
ATOM 3928 N N . ARG A 1 521 ? -17.844 6.580 40.354 1.00 92.25 521 ARG A N 1
ATOM 3929 C CA . ARG A 1 521 ? -18.806 7.396 39.601 1.00 92.25 521 ARG A CA 1
ATOM 3930 C C . ARG A 1 521 ? -19.894 6.523 38.982 1.00 92.25 521 ARG A C 1
ATOM 3932 O O . ARG A 1 521 ? -21.070 6.831 39.147 1.00 92.25 521 ARG A O 1
ATOM 3939 N N . ARG A 1 522 ? -19.524 5.407 38.347 1.00 90.31 522 ARG A N 1
ATOM 3940 C CA . ARG A 1 522 ? -20.491 4.465 37.762 1.00 90.31 522 ARG A CA 1
ATOM 3941 C C . ARG A 1 522 ? -21.403 3.838 38.816 1.00 90.31 522 ARG A C 1
ATOM 3943 O O . ARG A 1 522 ? -22.609 3.789 38.603 1.00 90.31 522 ARG A O 1
ATOM 3950 N N . LEU A 1 523 ? -20.875 3.438 39.976 1.00 93.31 523 LEU A N 1
ATOM 3951 C CA . LEU A 1 523 ? -21.712 2.972 41.091 1.00 93.31 523 LEU A CA 1
ATOM 3952 C C . LEU A 1 523 ? -22.720 4.038 41.528 1.00 93.31 523 LEU A C 1
ATOM 3954 O O . LEU A 1 523 ? -23.890 3.730 41.746 1.00 93.31 523 LEU A O 1
ATOM 3958 N N . LEU A 1 524 ? -22.295 5.300 41.606 1.00 92.50 524 LEU A N 1
ATOM 3959 C CA . LEU A 1 524 ? -23.178 6.405 41.961 1.00 92.50 524 LEU A CA 1
ATOM 3960 C C . LEU A 1 524 ? -24.268 6.654 40.905 1.00 92.50 524 LEU A C 1
ATOM 3962 O O . LEU A 1 524 ? -25.429 6.828 41.272 1.00 92.50 524 LEU A O 1
ATOM 3966 N N . GLU A 1 525 ? -23.922 6.621 39.614 1.00 89.44 525 GLU A N 1
ATOM 3967 C CA . GLU A 1 525 ? -24.876 6.708 38.493 1.00 89.44 525 GLU A CA 1
ATOM 3968 C C . GLU A 1 525 ? -25.913 5.572 38.521 1.00 89.44 525 GLU A C 1
ATOM 3970 O O . GLU A 1 525 ? -27.066 5.773 38.145 1.00 89.44 525 GLU A O 1
ATOM 3975 N N . LEU A 1 526 ? -25.520 4.396 39.018 1.00 89.94 526 LEU A N 1
ATOM 3976 C CA . LEU A 1 526 ? -26.381 3.225 39.218 1.00 89.94 526 LEU A CA 1
ATOM 3977 C C . LEU A 1 526 ? -27.145 3.252 40.559 1.00 89.94 526 LEU A C 1
ATOM 3979 O O . LEU A 1 526 ? -27.783 2.267 40.926 1.00 89.94 526 LEU A O 1
ATOM 3983 N N . GLY A 1 527 ? -27.086 4.359 41.308 1.00 92.44 527 GLY A N 1
ATOM 3984 C CA . GLY A 1 527 ? -27.796 4.532 42.579 1.00 92.44 527 GLY A CA 1
ATOM 3985 C C . GLY A 1 527 ? -27.163 3.814 43.777 1.00 92.44 527 GLY A C 1
ATOM 3986 O O . GLY A 1 527 ? -27.780 3.731 44.836 1.00 92.44 527 GLY A O 1
ATOM 3987 N N . ARG A 1 528 ? -25.929 3.316 43.653 1.00 94.06 528 ARG A N 1
ATOM 3988 C CA . ARG A 1 528 ? -25.201 2.553 44.685 1.00 94.06 528 ARG A CA 1
ATOM 3989 C C . ARG A 1 528 ? -24.293 3.457 45.531 1.00 94.06 528 ARG A C 1
ATOM 3991 O O . ARG A 1 528 ? -23.120 3.165 45.756 1.00 94.06 528 ARG A O 1
ATOM 3998 N N . ALA A 1 529 ? -24.826 4.584 46.006 1.00 91.81 529 ALA A N 1
ATOM 3999 C CA . ALA A 1 529 ? -24.061 5.564 46.789 1.00 91.81 529 ALA A CA 1
ATOM 4000 C C . ALA A 1 529 ? -23.483 4.980 48.094 1.00 91.81 529 ALA A C 1
ATOM 4002 O O . ALA A 1 529 ? -22.401 5.377 48.529 1.00 91.81 529 ALA A O 1
ATOM 4003 N N . ASP A 1 530 ? -24.189 4.033 48.714 1.00 90.44 530 ASP A N 1
ATOM 4004 C CA . ASP A 1 530 ? -23.749 3.404 49.961 1.00 90.44 530 ASP A CA 1
ATOM 4005 C C . ASP A 1 530 ? -22.565 2.459 49.755 1.00 90.44 530 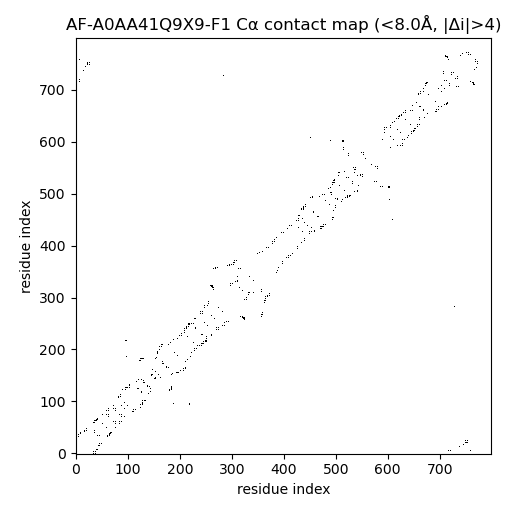ASP A C 1
ATOM 4007 O O . ASP A 1 530 ? -21.669 2.423 50.600 1.00 90.44 530 ASP A O 1
ATOM 4011 N N . ASP A 1 531 ? -22.483 1.797 48.601 1.00 93.19 531 ASP A N 1
ATOM 4012 C CA . ASP A 1 531 ? -21.337 0.955 48.247 1.00 93.19 531 ASP A CA 1
ATOM 4013 C C . ASP A 1 531 ? -20.078 1.803 48.068 1.00 93.19 531 ASP A C 1
ATOM 4015 O O . ASP A 1 531 ? -19.022 1.473 48.606 1.00 93.19 531 ASP A O 1
ATOM 4019 N N . VAL A 1 532 ? -20.198 2.965 47.414 1.00 92.81 532 VAL A N 1
ATOM 4020 C CA . VAL A 1 532 ? -19.091 3.929 47.285 1.00 92.81 532 VAL A CA 1
ATOM 4021 C C . VAL A 1 532 ? -18.580 4.365 48.664 1.00 92.81 532 VAL A C 1
ATOM 4023 O O . VAL A 1 532 ? -17.371 4.441 48.893 1.00 92.81 532 VAL A O 1
ATOM 4026 N N . ARG A 1 533 ? -19.483 4.612 49.622 1.00 91.38 533 ARG A N 1
ATOM 4027 C CA . ARG A 1 533 ? -19.097 4.947 51.004 1.00 91.38 533 ARG A CA 1
ATOM 4028 C C . ARG A 1 533 ? -18.479 3.762 51.742 1.00 91.38 533 ARG A C 1
ATOM 4030 O O . ARG A 1 533 ? -17.546 3.962 52.520 1.00 91.38 533 ARG A O 1
ATOM 4037 N N . ALA A 1 534 ? -18.977 2.547 51.521 1.00 91.81 534 ALA A N 1
ATOM 4038 C CA . ALA A 1 534 ? -18.437 1.333 52.124 1.00 91.81 534 ALA A CA 1
ATOM 4039 C C . ALA A 1 534 ? -16.998 1.067 51.655 1.00 91.81 534 ALA A C 1
ATOM 4041 O O . ALA A 1 534 ? -16.128 0.800 52.487 1.00 91.81 534 ALA A O 1
ATOM 4042 N N . LEU A 1 535 ? -16.731 1.243 50.359 1.00 92.25 535 LEU A N 1
ATOM 4043 C CA . LEU A 1 535 ? -15.397 1.146 49.760 1.00 92.25 535 LEU A CA 1
ATOM 4044 C C . LEU A 1 535 ? -14.419 2.193 50.327 1.00 92.25 535 LEU A C 1
ATOM 4046 O O . LEU A 1 535 ? -13.227 1.927 50.454 1.00 92.25 535 LEU A O 1
ATOM 4050 N N . ALA A 1 536 ? -14.915 3.364 50.733 1.00 91.62 536 ALA A N 1
ATOM 4051 C CA . ALA A 1 536 ? -14.114 4.443 51.313 1.00 91.62 536 ALA A CA 1
ATOM 4052 C C . ALA A 1 536 ? -13.854 4.316 52.828 1.00 91.62 536 ALA A C 1
ATOM 4054 O O . ALA A 1 536 ? -13.304 5.243 53.431 1.00 91.62 536 ALA A O 1
ATOM 4055 N N . ARG A 1 537 ? -14.236 3.215 53.490 1.00 90.25 537 ARG A N 1
ATOM 4056 C CA . ARG A 1 537 ? -13.958 3.009 54.926 1.00 90.25 537 ARG A CA 1
ATOM 4057 C C . ARG A 1 537 ? -12.446 2.960 55.220 1.00 90.25 537 ARG A C 1
ATOM 4059 O O . ARG A 1 537 ? -11.645 2.726 54.315 1.00 90.25 537 ARG A O 1
ATOM 4066 N N . PRO A 1 538 ? -12.015 3.209 56.472 1.00 86.38 538 PRO A N 1
ATOM 4067 C CA . PRO A 1 538 ? -10.632 2.951 56.875 1.00 86.38 538 PRO A CA 1
ATOM 4068 C C . PRO A 1 538 ? -10.249 1.501 56.545 1.00 86.38 538 PRO A C 1
ATOM 4070 O O . PRO A 1 538 ? -11.020 0.596 56.852 1.00 86.38 538 PRO A O 1
ATOM 4073 N N . HIS A 1 539 ? -9.090 1.294 55.912 1.00 84.44 539 HIS A N 1
ATOM 4074 C CA . HIS A 1 539 ? -8.642 -0.007 55.377 1.00 84.44 539 HIS A CA 1
ATOM 4075 C C . HIS A 1 539 ? -9.505 -0.585 54.239 1.00 84.44 539 HIS A C 1
ATOM 4077 O O . HIS A 1 539 ? -9.423 -1.776 53.950 1.00 84.44 539 HIS A O 1
ATOM 4083 N N . GLY A 1 540 ? -10.337 0.242 53.601 1.00 85.69 540 GLY A N 1
ATOM 4084 C CA . GLY A 1 540 ? -11.000 -0.109 52.349 1.00 85.69 540 GLY A CA 1
ATOM 4085 C C . GLY A 1 540 ? -10.014 -0.197 51.174 1.00 85.69 540 GLY A C 1
ATOM 4086 O O . GLY A 1 540 ? -8.871 0.242 51.298 1.00 85.69 540 GLY A O 1
ATOM 4087 N N . PRO A 1 541 ? -10.458 -0.741 50.030 1.00 89.06 541 PRO A N 1
ATOM 4088 C CA . PRO A 1 541 ? -9.594 -1.021 48.881 1.00 89.06 541 PRO A CA 1
ATOM 4089 C C . PRO A 1 541 ? -9.301 0.214 48.008 1.00 89.06 541 PRO A C 1
ATOM 4091 O O . PRO A 1 541 ? -8.554 0.125 47.036 1.00 89.06 541 PRO A O 1
ATOM 4094 N N . LEU A 1 542 ? -9.909 1.365 48.318 1.00 89.19 542 LEU A N 1
ATOM 4095 C CA . LEU A 1 542 ? -9.678 2.606 47.584 1.00 89.19 542 LEU A CA 1
ATOM 4096 C C . LEU A 1 542 ? -8.356 3.263 47.985 1.00 89.19 542 LEU A C 1
ATOM 4098 O O . LEU A 1 542 ? -7.933 3.219 49.142 1.00 89.19 542 LEU A O 1
ATOM 4102 N N . ASP A 1 543 ? -7.774 3.977 47.028 1.00 90.19 543 ASP A N 1
ATOM 4103 C CA . ASP A 1 543 ? -6.640 4.864 47.209 1.00 90.19 543 ASP A CA 1
ATOM 4104 C C . ASP A 1 543 ? -6.887 5.796 48.413 1.00 90.19 543 ASP A C 1
ATOM 4106 O O . ASP A 1 543 ? -7.977 6.378 48.537 1.00 90.19 543 ASP A O 1
ATOM 4110 N N . PRO A 1 544 ? -5.901 5.969 49.315 1.00 90.19 544 PRO A N 1
ATOM 4111 C CA . PRO A 1 544 ? -6.093 6.731 50.544 1.00 90.19 544 PRO A CA 1
ATOM 4112 C C . PRO A 1 544 ? -6.585 8.167 50.328 1.00 90.19 544 PRO A C 1
ATOM 4114 O O . PRO A 1 544 ? -7.369 8.671 51.145 1.00 90.19 544 PRO A O 1
ATOM 4117 N N . LEU A 1 545 ? -6.156 8.835 49.249 1.00 88.06 545 LEU A N 1
ATOM 4118 C CA . LEU A 1 545 ? -6.577 10.197 48.932 1.00 88.06 545 LEU A CA 1
ATOM 4119 C C . LEU A 1 545 ? -8.037 10.209 48.471 1.00 88.06 545 LEU A C 1
ATOM 4121 O O . LEU A 1 545 ? -8.825 11.013 48.978 1.00 88.06 545 LEU A O 1
ATOM 4125 N N . LEU A 1 546 ? -8.413 9.299 47.568 1.00 89.88 546 LEU A N 1
ATOM 4126 C CA . LEU A 1 546 ? -9.796 9.153 47.107 1.00 89.88 546 LEU A CA 1
ATOM 4127 C C . LEU A 1 546 ? -10.738 8.806 48.269 1.00 89.88 546 LEU A C 1
ATOM 4129 O O . LEU A 1 546 ? -11.743 9.489 48.476 1.00 89.88 546 LEU A O 1
ATOM 4133 N N . ALA A 1 547 ? -10.377 7.808 49.077 1.00 90.50 547 ALA A N 1
ATOM 4134 C CA . ALA A 1 547 ? -11.153 7.383 50.237 1.00 90.50 547 ALA A CA 1
ATOM 4135 C C . ALA A 1 547 ? -11.362 8.537 51.231 1.00 90.50 547 ALA A C 1
ATOM 4137 O O . ALA A 1 547 ? -12.465 8.747 51.734 1.00 90.50 547 ALA A O 1
ATOM 4138 N N . THR A 1 548 ? -10.320 9.335 51.485 1.00 91.31 548 THR A N 1
ATOM 4139 C CA . THR A 1 548 ? -10.407 10.509 52.369 1.00 91.31 548 THR A CA 1
ATOM 4140 C C . THR A 1 548 ? -11.345 11.576 51.811 1.00 91.31 548 THR A C 1
ATOM 4142 O O . THR A 1 548 ? -12.173 12.104 52.552 1.00 91.31 548 THR A O 1
ATOM 4145 N N . ARG A 1 549 ? -11.273 11.869 50.508 1.00 92.00 549 ARG A N 1
ATOM 4146 C CA . ARG A 1 549 ? -12.178 12.831 49.857 1.00 92.00 549 ARG A CA 1
ATOM 4147 C C . ARG A 1 549 ? -13.639 12.373 49.918 1.00 92.00 549 ARG A C 1
ATOM 4149 O O . ARG A 1 549 ? -14.511 13.180 50.236 1.00 92.00 549 ARG A O 1
ATOM 4156 N N . ILE A 1 550 ? -13.905 11.085 49.683 1.00 90.75 550 ILE A N 1
ATOM 4157 C CA . ILE A 1 550 ? -15.254 10.508 49.790 1.00 90.75 550 ILE A CA 1
ATOM 4158 C C . ILE A 1 550 ? -15.771 10.600 51.233 1.00 90.75 550 ILE A C 1
ATOM 4160 O O . ILE A 1 550 ? -16.871 11.104 51.441 1.00 90.75 550 ILE A O 1
ATOM 4164 N N . ARG A 1 551 ? -14.973 10.201 52.237 1.00 90.56 551 ARG A N 1
ATOM 4165 C CA . ARG A 1 551 ? -15.355 10.281 53.664 1.00 90.56 551 ARG A CA 1
ATOM 4166 C C . ARG A 1 551 ? -15.658 11.703 54.135 1.00 90.56 551 ARG A C 1
ATOM 4168 O O . ARG A 1 551 ? -16.548 11.891 54.953 1.00 90.56 551 ARG A O 1
ATOM 4175 N N . ASN A 1 552 ? -14.924 12.687 53.620 1.00 88.25 552 ASN A N 1
ATOM 4176 C CA . ASN A 1 552 ? -15.102 14.095 53.977 1.00 88.25 552 ASN A CA 1
ATOM 4177 C C . ASN A 1 552 ? -16.266 14.764 53.231 1.00 88.25 552 ASN A C 1
ATOM 4179 O O . ASN A 1 552 ? -16.568 15.928 53.492 1.00 88.25 552 ASN A O 1
ATOM 4183 N N . THR A 1 553 ? -16.911 14.066 52.294 1.00 88.56 553 THR A N 1
ATOM 4184 C CA . THR A 1 553 ? -18.119 14.580 51.651 1.00 88.56 553 THR A CA 1
ATOM 4185 C C . THR A 1 553 ? -19.274 14.477 52.649 1.00 88.56 553 THR A C 1
ATOM 4187 O O . THR A 1 553 ? -19.518 13.381 53.155 1.00 88.56 553 THR A O 1
ATOM 4190 N N . PRO A 1 554 ? -19.985 15.578 52.958 1.00 79.62 554 PRO A N 1
ATOM 4191 C CA . PRO A 1 554 ? -21.052 15.562 53.951 1.00 79.62 554 PRO A CA 1
ATOM 4192 C C . PRO A 1 554 ? -22.094 14.495 53.596 1.00 79.62 554 PRO A C 1
ATOM 4194 O O . PRO A 1 554 ? -22.676 14.509 52.509 1.00 79.62 554 PRO A O 1
ATOM 4197 N N . ALA A 1 555 ? -22.296 13.536 54.503 1.00 66.69 555 ALA A N 1
ATOM 4198 C CA . ALA A 1 555 ? -23.371 12.564 54.377 1.00 66.69 555 ALA A CA 1
ATOM 4199 C C . ALA A 1 555 ? -24.721 13.292 54.460 1.00 66.69 555 ALA A C 1
ATOM 4201 O O . ALA A 1 555 ? -24.824 14.332 55.117 1.00 66.69 555 ALA A O 1
ATOM 4202 N N . ALA A 1 556 ? -25.763 12.743 53.821 1.00 52.28 556 ALA A N 1
ATOM 4203 C CA . ALA A 1 556 ? -27.127 13.117 54.192 1.00 52.28 556 ALA A CA 1
ATOM 4204 C C . ALA A 1 556 ? -27.208 12.967 55.712 1.00 52.28 556 ALA A C 1
ATOM 4206 O O . ALA A 1 556 ? -26.743 11.954 56.241 1.00 52.28 556 ALA A O 1
ATOM 4207 N N . ALA A 1 557 ? -27.699 13.997 56.399 1.00 52.09 557 ALA A N 1
ATOM 4208 C CA . ALA A 1 557 ? -27.889 13.924 57.836 1.00 52.09 557 ALA A CA 1
ATOM 4209 C C . ALA A 1 557 ? -28.647 12.632 58.172 1.00 52.09 557 ALA A C 1
ATOM 4211 O O . ALA A 1 557 ? -29.544 12.226 57.429 1.00 52.09 557 ALA A O 1
ATOM 4212 N N . ASP A 1 558 ? -28.215 11.977 59.247 1.00 48.31 558 ASP A N 1
ATOM 4213 C CA . ASP A 1 558 ? -28.757 10.712 59.728 1.00 48.31 558 ASP A CA 1
ATOM 4214 C C . ASP A 1 558 ? -30.300 10.741 59.689 1.00 48.31 558 ASP A C 1
ATOM 4216 O O . ASP A 1 558 ? -30.890 11.633 60.306 1.00 48.31 558 ASP A O 1
ATOM 4220 N N . PRO A 1 559 ? -30.978 9.819 58.975 1.00 49.53 559 PRO A N 1
ATOM 4221 C CA . PRO A 1 559 ? -32.440 9.785 58.912 1.00 49.53 559 PRO A CA 1
ATOM 4222 C C . PRO A 1 559 ? -33.101 9.577 60.286 1.00 49.53 559 PRO A C 1
ATOM 4224 O O . PRO A 1 559 ? -34.315 9.739 60.401 1.00 49.53 559 PRO A O 1
ATOM 4227 N N . ALA A 1 560 ? -32.328 9.234 61.325 1.00 50.06 560 ALA A N 1
ATOM 4228 C CA . ALA A 1 560 ? -32.786 9.159 62.710 1.00 50.06 560 ALA A CA 1
ATOM 4229 C C . ALA A 1 560 ? -32.751 10.504 63.469 1.00 50.06 560 ALA A C 1
ATOM 4231 O O . ALA A 1 560 ? -33.279 10.586 64.581 1.00 50.06 560 ALA A O 1
ATOM 4232 N N . ALA A 1 561 ? -32.157 11.564 62.907 1.00 52.25 561 ALA A N 1
ATOM 4233 C CA . ALA A 1 561 ? -32.224 12.895 63.499 1.00 52.25 561 ALA A CA 1
ATOM 4234 C C . ALA A 1 561 ? -33.642 13.474 63.308 1.00 52.25 561 ALA A C 1
ATOM 4236 O O . ALA A 1 561 ? -34.162 13.440 62.190 1.00 52.25 561 ALA A O 1
ATOM 4237 N N . PR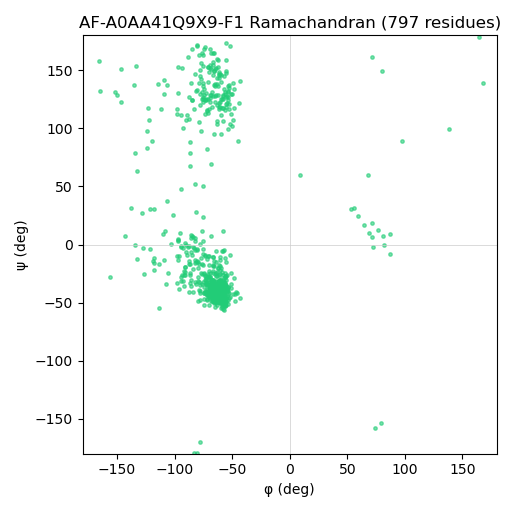O A 1 562 ? -34.298 13.996 64.366 1.00 47.28 562 PRO A N 1
ATOM 4238 C CA . PRO A 1 562 ? -35.637 14.562 64.254 1.00 47.28 562 PRO A CA 1
ATOM 4239 C C . PRO A 1 562 ? -35.645 15.659 63.186 1.00 47.28 562 PRO A C 1
ATOM 4241 O O . PRO A 1 562 ? -34.914 16.643 63.277 1.00 47.28 562 PRO A O 1
ATOM 4244 N N . THR A 1 563 ? -36.458 15.424 62.159 1.00 44.34 563 THR A N 1
ATOM 4245 C CA . THR A 1 563 ? -36.585 16.196 60.922 1.00 44.34 563 THR A CA 1
ATOM 4246 C C . THR A 1 563 ? -36.734 17.692 61.175 1.00 44.34 563 THR A C 1
ATOM 4248 O O . THR A 1 563 ? -37.813 18.162 61.537 1.00 44.34 563 THR A O 1
ATOM 4251 N N . ASP A 1 564 ? -35.674 18.440 60.886 1.00 54.16 564 ASP A N 1
ATOM 4252 C CA . ASP A 1 564 ? -35.800 19.817 60.424 1.00 54.16 564 ASP A CA 1
ATOM 4253 C C . ASP A 1 564 ? -36.227 19.752 58.939 1.00 54.16 564 ASP A C 1
ATOM 4255 O O . ASP A 1 564 ? -35.570 19.062 58.152 1.00 54.16 564 ASP A O 1
ATOM 4259 N N . PRO A 1 565 ? -37.324 20.387 58.493 1.00 53.28 565 PRO A N 1
ATOM 4260 C CA . PRO A 1 565 ? -37.741 20.382 57.083 1.00 53.28 565 PRO A CA 1
ATOM 4261 C C . PRO A 1 565 ? -36.693 20.947 56.100 1.00 53.28 565 PRO A C 1
ATOM 4263 O O . PRO A 1 565 ? -36.883 20.845 54.890 1.00 53.28 565 PRO A O 1
ATOM 4266 N N . ALA A 1 566 ? -35.574 21.492 56.590 1.00 55.12 566 ALA A N 1
ATOM 4267 C CA . ALA A 1 566 ? -34.398 21.860 55.800 1.00 55.12 566 ALA A CA 1
ATOM 4268 C C . ALA A 1 566 ? -33.390 20.707 55.559 1.00 55.12 566 ALA A C 1
ATOM 4270 O O . ALA A 1 566 ? -32.309 20.941 55.015 1.00 55.12 566 ALA A O 1
ATOM 4271 N N . THR A 1 567 ? -33.702 19.470 55.966 1.00 50.34 567 THR A N 1
ATOM 4272 C CA . THR A 1 567 ? -32.758 18.345 55.873 1.00 50.34 567 THR A CA 1
ATOM 4273 C C . THR A 1 567 ? -32.499 17.950 54.408 1.00 50.34 567 THR A C 1
ATOM 4275 O O . THR A 1 567 ? -33.451 17.719 53.657 1.00 50.34 567 THR A O 1
ATOM 4278 N N . PRO A 1 568 ? -31.228 17.842 53.974 1.00 50.66 568 PRO A N 1
ATOM 4279 C CA . PRO A 1 568 ? -30.879 17.427 52.620 1.00 50.66 568 PRO A CA 1
ATOM 4280 C C . PRO A 1 568 ? -31.458 16.042 52.310 1.00 50.66 568 PRO A C 1
ATOM 4282 O O . PRO A 1 568 ? -31.102 15.048 52.939 1.00 50.66 568 PRO A O 1
ATOM 4285 N N . THR A 1 569 ? -32.354 15.978 51.325 1.00 59.56 569 THR A N 1
ATOM 4286 C CA . THR A 1 569 ? -32.904 14.717 50.802 1.00 59.56 569 THR A CA 1
ATOM 4287 C C . THR A 1 569 ? -31.782 13.772 50.341 1.00 59.56 569 THR A C 1
ATOM 4289 O O . THR A 1 569 ? -30.686 14.221 50.007 1.00 59.56 569 THR A O 1
ATOM 4292 N N . ALA A 1 570 ? -32.043 12.462 50.245 1.00 60.03 570 ALA A N 1
ATOM 4293 C CA . ALA A 1 570 ? -31.086 11.478 49.705 1.00 60.03 570 ALA A CA 1
ATOM 4294 C C . ALA A 1 570 ? -30.506 11.871 48.321 1.00 60.03 570 ALA A C 1
ATOM 4296 O O . ALA A 1 570 ? -29.379 11.501 47.976 1.00 60.03 570 ALA A O 1
ATOM 4297 N N . SER A 1 571 ? -31.239 12.698 47.565 1.00 70.94 571 SER A N 1
ATOM 4298 C CA . SER A 1 571 ? -30.766 13.342 46.338 1.00 70.94 571 SER A CA 1
ATOM 4299 C C . SER A 1 571 ? -29.563 14.262 46.583 1.00 70.94 571 SER A C 1
ATOM 4301 O O . SER A 1 571 ? -28.589 14.198 45.846 1.00 70.94 571 SER A O 1
ATOM 4303 N N . THR A 1 572 ? -29.584 15.084 47.634 1.00 77.94 572 THR A N 1
ATOM 4304 C CA . THR A 1 572 ? -28.567 16.107 47.919 1.00 77.94 572 THR A CA 1
ATOM 4305 C C . THR A 1 572 ? -27.213 15.502 48.303 1.00 77.94 572 THR A C 1
ATOM 4307 O O . THR A 1 572 ? -26.172 15.993 47.873 1.00 77.94 572 THR A O 1
ATOM 4310 N N . ALA A 1 573 ? -27.199 14.403 49.063 1.00 77.12 573 ALA A N 1
ATOM 4311 C CA . ALA A 1 573 ? -25.951 13.723 49.421 1.00 77.12 573 ALA A CA 1
ATOM 4312 C C . ALA A 1 573 ? -25.326 12.958 48.247 1.00 77.12 573 ALA A C 1
ATOM 4314 O O . ALA A 1 573 ? -24.102 12.885 48.140 1.00 77.12 573 ALA A O 1
ATOM 4315 N N . SER A 1 574 ? -26.157 12.416 47.354 1.00 81.88 574 SER A N 1
ATOM 4316 C CA . SER A 1 574 ? -25.688 11.819 46.100 1.00 81.88 574 SER A CA 1
ATOM 4317 C C . SER A 1 574 ? -25.099 12.891 45.179 1.00 81.88 574 SER A C 1
ATOM 4319 O O . SER A 1 574 ? -24.026 12.686 44.617 1.00 81.88 574 SER A O 1
ATOM 4321 N N . THR A 1 575 ? -25.719 14.076 45.106 1.00 85.44 575 THR A N 1
ATOM 4322 C CA . THR A 1 575 ? -25.173 15.238 44.384 1.00 85.44 575 THR A CA 1
ATOM 4323 C C . THR A 1 575 ? -23.823 15.686 44.950 1.00 85.44 575 THR A C 1
ATOM 4325 O O . THR A 1 575 ? -22.873 15.845 44.189 1.00 85.44 575 THR A O 1
ATOM 4328 N N . ALA A 1 576 ? -23.689 15.822 46.274 1.00 85.31 576 ALA A N 1
ATOM 4329 C CA . ALA A 1 576 ? -22.422 16.216 46.899 1.00 85.31 576 ALA A CA 1
ATOM 4330 C C . ALA A 1 576 ? -21.291 15.207 46.622 1.00 85.31 576 ALA A C 1
ATOM 4332 O O . ALA A 1 576 ? -20.150 15.596 46.361 1.00 85.31 576 ALA A O 1
ATOM 4333 N N . LEU A 1 577 ? -21.607 13.907 46.640 1.00 87.25 577 LEU A N 1
ATOM 4334 C CA . LEU A 1 577 ? -20.653 12.850 46.302 1.00 87.25 577 LEU A CA 1
ATOM 4335 C C . LEU A 1 577 ? -20.259 12.890 44.822 1.00 87.25 577 LEU A C 1
ATOM 4337 O O . LEU A 1 577 ? -19.069 12.795 44.516 1.00 87.25 577 LEU A O 1
ATOM 4341 N N . ALA A 1 578 ? -21.220 13.113 43.923 1.00 88.00 578 ALA A N 1
ATOM 4342 C CA . ALA A 1 578 ? -20.959 13.290 42.497 1.00 88.00 578 ALA A CA 1
ATOM 4343 C C . ALA A 1 578 ? -20.018 14.478 42.246 1.00 88.00 578 ALA A C 1
ATOM 4345 O O . ALA A 1 578 ? -19.051 14.353 41.498 1.00 88.00 578 ALA A O 1
ATOM 4346 N N . GLU A 1 579 ? -20.232 15.609 42.924 1.00 88.69 579 GLU A N 1
ATOM 4347 C CA . GLU A 1 579 ? -19.355 16.778 42.824 1.00 88.69 579 GLU A CA 1
ATOM 4348 C C . GLU A 1 579 ? -17.932 16.504 43.327 1.00 88.69 579 GLU A C 1
ATOM 4350 O O . GLU A 1 579 ? -16.961 16.961 42.718 1.00 88.69 579 GLU A O 1
ATOM 4355 N N . THR A 1 580 ? -17.779 15.770 44.435 1.00 89.38 580 THR A N 1
ATOM 4356 C CA . THR A 1 580 ? -16.457 15.392 44.957 1.00 89.38 580 THR A CA 1
ATOM 4357 C C . THR A 1 580 ? -15.717 14.454 44.009 1.00 89.38 580 THR A C 1
ATOM 4359 O O . THR A 1 580 ? -14.523 14.665 43.763 1.00 89.38 580 THR A O 1
ATOM 4362 N N . LEU A 1 581 ? -16.404 13.455 43.448 1.00 89.19 581 LEU A N 1
ATOM 4363 C CA . LEU A 1 581 ? -15.826 12.563 42.443 1.00 89.19 581 LEU A CA 1
ATOM 4364 C C . LEU A 1 581 ? -15.433 13.349 41.188 1.00 89.19 581 LEU A C 1
ATOM 4366 O O . LEU A 1 581 ? -14.282 13.263 40.775 1.00 89.19 581 LEU A O 1
ATOM 4370 N N . ALA A 1 582 ? -16.305 14.222 40.676 1.00 86.75 582 ALA A N 1
ATOM 4371 C CA . ALA A 1 582 ? -16.015 15.071 39.520 1.00 86.75 582 ALA A CA 1
ATOM 4372 C C . ALA A 1 582 ? -14.867 16.067 39.769 1.00 86.75 582 ALA A C 1
ATOM 4374 O O . ALA A 1 582 ? -14.115 16.399 38.858 1.00 86.75 582 ALA A O 1
ATOM 4375 N N . ARG A 1 583 ? -14.699 16.599 40.990 1.00 87.88 583 ARG A N 1
ATOM 4376 C CA . ARG A 1 583 ? -13.507 17.398 41.348 1.00 87.88 583 ARG A CA 1
ATOM 4377 C C . ARG A 1 583 ? -12.242 16.543 41.330 1.00 87.88 583 ARG A C 1
ATOM 4379 O O . ARG A 1 583 ? -11.228 16.973 40.794 1.00 87.88 583 ARG A O 1
ATOM 4386 N N . THR A 1 584 ? -12.312 15.342 41.897 1.00 87.50 584 THR A N 1
ATOM 4387 C CA . THR A 1 584 ? -11.162 14.434 41.993 1.00 87.50 584 THR A CA 1
ATOM 4388 C C . THR A 1 584 ? -10.725 13.913 40.635 1.00 87.50 584 THR A C 1
ATOM 4390 O O . THR A 1 584 ? -9.533 13.899 40.355 1.00 87.50 584 THR A O 1
ATOM 4393 N N . GLU A 1 585 ? -11.679 13.578 39.774 1.00 87.00 585 GLU A N 1
ATOM 4394 C CA . GLU A 1 585 ? -11.444 13.233 38.377 1.00 87.00 585 GLU A CA 1
ATOM 4395 C C . GLU A 1 585 ? -10.688 14.343 37.647 1.00 87.00 585 GLU A C 1
ATOM 4397 O O . GLU A 1 585 ? -9.653 14.082 37.047 1.00 87.00 585 GLU A O 1
ATOM 4402 N N . ARG A 1 586 ? -11.147 15.594 37.764 1.00 86.19 586 ARG A N 1
ATOM 4403 C CA . ARG A 1 586 ? -10.483 16.745 37.138 1.00 86.19 586 ARG A CA 1
ATOM 4404 C C . ARG A 1 586 ? -9.066 16.967 37.664 1.00 86.19 586 ARG A C 1
ATOM 4406 O O . ARG A 1 586 ? -8.166 17.274 36.889 1.00 86.19 586 ARG A O 1
ATOM 4413 N N . ASP A 1 587 ? -8.843 16.815 38.969 1.00 86.75 587 ASP A N 1
ATOM 4414 C CA . ASP A 1 587 ? -7.503 16.939 39.556 1.00 86.75 587 ASP A CA 1
ATOM 4415 C C . ASP A 1 587 ? -6.554 15.848 39.040 1.00 86.75 587 ASP A C 1
ATOM 4417 O O . ASP A 1 587 ? -5.427 16.146 38.640 1.00 86.75 587 ASP A O 1
ATOM 4421 N N . LEU A 1 588 ? -7.020 14.595 39.017 1.00 84.75 588 LEU A N 1
ATOM 4422 C CA . LEU A 1 588 ? -6.258 13.454 38.512 1.00 84.75 588 LEU A CA 1
ATOM 4423 C C . LEU A 1 588 ? -6.004 13.572 37.010 1.00 84.75 588 LEU A C 1
ATOM 4425 O O . LEU A 1 588 ? -4.881 13.350 36.572 1.00 84.75 588 LEU A O 1
ATOM 4429 N N . LEU A 1 589 ? -7.000 13.989 36.226 1.00 84.00 589 LEU A N 1
ATOM 4430 C CA . LEU A 1 589 ? -6.840 14.205 34.795 1.00 84.00 589 LEU A CA 1
ATOM 4431 C C . LEU A 1 589 ? -5.810 15.300 34.526 1.00 84.00 589 LEU A C 1
ATOM 4433 O O . LEU A 1 589 ? -4.928 15.105 33.702 1.00 84.00 589 LEU A O 1
ATOM 4437 N N . ARG A 1 590 ? -5.860 16.437 35.231 1.00 85.38 590 ARG A N 1
ATOM 4438 C CA . ARG A 1 590 ? -4.828 17.480 35.092 1.00 85.38 590 ARG A CA 1
ATOM 4439 C C . ARG A 1 590 ? -3.441 16.950 35.434 1.00 85.38 590 ARG A C 1
ATOM 4441 O O . ARG A 1 590 ? -2.480 17.312 34.762 1.00 85.38 590 ARG A O 1
ATOM 4448 N N . HIS A 1 591 ? -3.336 16.097 36.450 1.00 84.44 591 HIS A N 1
ATOM 4449 C CA . HIS A 1 591 ? -2.079 15.448 36.795 1.00 84.44 591 HIS A CA 1
ATOM 4450 C C . HIS A 1 591 ? -1.592 14.510 35.674 1.00 84.44 591 HIS A C 1
ATOM 4452 O O . HIS A 1 591 ? -0.446 14.657 35.247 1.00 84.44 591 HIS A O 1
ATOM 4458 N N . GLU A 1 592 ? -2.455 13.631 35.146 1.00 80.81 592 GLU A N 1
ATOM 4459 C CA . GLU A 1 592 ? -2.152 12.725 34.022 1.00 80.81 592 GLU A CA 1
ATOM 4460 C C . GLU A 1 592 ? -1.764 13.497 32.749 1.00 80.81 592 GLU A C 1
ATOM 4462 O O . GLU A 1 592 ? -0.767 13.171 32.102 1.00 80.81 592 GLU A O 1
ATOM 4467 N N . LEU A 1 593 ? -2.512 14.555 32.414 1.00 82.56 593 LEU A N 1
ATOM 4468 C CA . LEU A 1 593 ? -2.243 15.422 31.265 1.00 82.56 593 LEU A CA 1
ATOM 4469 C C . LEU A 1 593 ? -0.901 16.153 31.399 1.00 82.56 593 LEU A C 1
ATOM 4471 O O . LEU A 1 593 ? -0.277 16.395 30.376 1.00 82.56 593 LEU A O 1
ATOM 4475 N N . ALA A 1 594 ? -0.457 16.494 32.614 1.00 82.25 594 ALA A N 1
ATOM 4476 C CA . ALA A 1 594 ? 0.790 17.229 32.843 1.00 82.25 594 ALA A CA 1
ATOM 4477 C C . ALA A 1 594 ? 2.039 16.332 32.944 1.00 82.25 594 ALA A C 1
ATOM 4479 O O . ALA A 1 594 ? 3.121 16.754 32.545 1.00 82.25 594 ALA A O 1
ATOM 4480 N N . HIS A 1 595 ? 1.915 15.111 33.476 1.00 77.44 595 HIS A N 1
ATOM 4481 C CA . HIS A 1 595 ? 3.072 14.252 33.791 1.00 77.44 595 HIS A CA 1
ATOM 4482 C C . HIS A 1 595 ? 3.213 13.042 32.856 1.00 77.44 595 HIS A C 1
ATOM 4484 O O . HIS A 1 595 ? 4.281 12.438 32.787 1.00 77.44 595 HIS A O 1
ATOM 4490 N N . GLY A 1 596 ? 2.177 12.734 32.070 1.00 67.69 596 GLY A N 1
ATOM 4491 C CA . GLY A 1 596 ? 2.185 11.649 31.096 1.00 67.69 596 GLY A CA 1
ATOM 4492 C C . GLY A 1 596 ? 1.952 10.270 31.714 1.00 67.69 596 GLY A C 1
ATOM 4493 O O . GLY A 1 596 ? 2.334 9.986 32.843 1.00 67.69 596 GLY A O 1
ATOM 4494 N N . ALA A 1 597 ? 1.336 9.371 30.944 1.00 57.72 597 ALA A N 1
ATOM 4495 C CA . ALA A 1 597 ? 0.907 8.040 31.390 1.00 57.72 597 ALA A CA 1
ATOM 4496 C C . ALA A 1 597 ? 2.047 7.001 31.551 1.00 57.72 597 ALA A C 1
ATOM 4498 O O . ALA A 1 597 ? 1.807 5.803 31.416 1.00 57.72 597 ALA A O 1
ATOM 4499 N N . HIS A 1 598 ? 3.303 7.425 31.753 1.00 54.09 598 HIS A N 1
ATOM 4500 C CA . HIS A 1 598 ? 4.408 6.486 32.015 1.00 54.09 598 HIS A CA 1
ATOM 4501 C C . HIS A 1 598 ? 4.405 5.949 33.445 1.00 54.09 598 HIS A C 1
ATOM 4503 O O . HIS A 1 598 ? 4.870 4.830 33.665 1.00 54.09 598 HIS A O 1
ATOM 4509 N N . ASP A 1 599 ? 3.818 6.688 34.381 1.00 47.75 599 ASP A N 1
ATOM 4510 C CA . ASP A 1 599 ? 3.485 6.132 35.680 1.00 47.75 599 ASP A CA 1
ATOM 4511 C C . ASP A 1 599 ? 2.229 5.266 35.545 1.00 47.75 599 ASP A C 1
ATOM 4513 O O . ASP A 1 599 ? 1.293 5.594 34.814 1.00 47.75 599 ASP A O 1
ATOM 4517 N N . GLN A 1 600 ? 2.195 4.151 36.276 1.00 48.28 600 GLN A N 1
ATOM 4518 C CA . GLN A 1 600 ? 1.096 3.173 36.360 1.00 48.28 600 GLN A CA 1
ATOM 4519 C C . GLN A 1 600 ? -0.257 3.775 36.825 1.00 48.28 600 GLN A C 1
ATOM 4521 O O . GLN A 1 600 ? -1.197 3.054 37.151 1.00 48.28 600 GLN A O 1
ATOM 4526 N N . THR A 1 601 ? -0.361 5.102 36.871 1.00 44.78 601 THR A N 1
ATOM 4527 C CA . THR A 1 601 ? -1.505 5.912 37.273 1.00 44.78 601 THR A CA 1
ATOM 4528 C C . THR A 1 601 ? -2.490 6.184 36.128 1.00 44.78 601 THR A C 1
ATOM 4530 O O . THR A 1 601 ? -3.674 6.364 36.411 1.00 44.78 601 THR A O 1
ATOM 4533 N N . GLY A 1 602 ? -2.045 6.145 34.863 1.00 52.66 602 GLY A N 1
ATOM 4534 C CA . GLY A 1 602 ? -2.817 6.555 33.680 1.00 52.66 602 GLY A CA 1
ATOM 4535 C C . GLY A 1 602 ? -4.039 5.684 33.385 1.00 52.66 602 GLY A C 1
ATOM 4536 O O . GLY A 1 602 ? -3.927 4.646 32.734 1.00 52.66 602 GLY A O 1
ATOM 4537 N N . GLY A 1 603 ? -5.208 6.107 33.866 1.00 62.53 603 GLY A N 1
ATOM 4538 C CA . GLY A 1 603 ? -6.477 5.427 33.616 1.00 62.53 603 GLY A CA 1
ATOM 4539 C C . GLY A 1 603 ? -7.562 6.317 33.041 1.00 62.53 603 GLY A C 1
ATOM 4540 O O . GLY A 1 603 ? -8.444 5.814 32.347 1.00 62.53 603 GLY A O 1
ATOM 4541 N N . LEU A 1 604 ? -7.502 7.627 33.288 1.00 67.38 604 LEU A N 1
ATOM 4542 C CA . LEU A 1 604 ? -8.554 8.549 32.861 1.00 67.38 604 LEU A CA 1
ATOM 4543 C C . LEU A 1 604 ? -8.493 8.825 31.361 1.00 67.38 604 LEU A C 1
ATOM 4545 O O . LEU A 1 604 ? -9.539 8.945 30.735 1.00 67.38 604 LEU A O 1
ATOM 4549 N N . LEU A 1 605 ? -7.304 8.828 30.750 1.00 73.12 605 LEU A N 1
ATOM 4550 C CA . LEU A 1 605 ? -7.155 8.976 29.292 1.00 73.12 605 LEU A CA 1
ATOM 4551 C C . LEU A 1 605 ? -7.812 7.854 28.471 1.00 73.12 605 LEU A C 1
ATOM 4553 O O . LEU A 1 605 ? -8.075 8.055 27.286 1.00 73.12 605 LEU A O 1
ATOM 4557 N N . ASP A 1 606 ? -8.110 6.715 29.097 1.00 71.12 606 ASP A N 1
ATOM 4558 C CA . ASP A 1 606 ? -8.852 5.596 28.510 1.00 71.12 606 ASP A CA 1
ATOM 4559 C C . ASP A 1 606 ? -10.368 5.674 28.825 1.00 71.12 606 ASP A C 1
ATOM 4561 O O . ASP A 1 606 ? -11.130 4.800 28.423 1.00 71.12 606 ASP A O 1
ATOM 4565 N N . ASP A 1 607 ? -10.847 6.662 29.599 1.00 75.44 607 ASP A N 1
ATOM 4566 C CA . ASP A 1 607 ? -12.276 6.801 29.936 1.00 75.44 607 ASP A CA 1
ATOM 4567 C C . ASP A 1 607 ? -13.088 7.358 28.767 1.00 75.44 607 ASP A C 1
ATOM 4569 O O . ASP A 1 607 ? -12.727 8.378 28.194 1.00 75.44 607 ASP A O 1
ATOM 4573 N N . GLU A 1 608 ? -14.206 6.728 28.422 1.00 69.44 608 GLU A N 1
ATOM 4574 C CA . GLU A 1 608 ? -15.076 7.122 27.307 1.00 69.44 608 GLU A CA 1
ATOM 4575 C C . GLU A 1 608 ? -15.785 8.471 27.521 1.00 69.44 608 GLU A C 1
ATOM 4577 O O . GLU A 1 608 ? -16.290 9.053 26.566 1.00 69.44 608 GLU A O 1
ATOM 4582 N N . ASP A 1 609 ? -15.847 8.953 28.764 1.00 75.62 609 ASP A N 1
ATOM 4583 C CA . ASP A 1 609 ? -16.458 10.231 29.156 1.00 75.62 609 ASP A CA 1
ATOM 4584 C C . ASP A 1 609 ? -15.401 11.279 29.517 1.00 75.62 609 ASP A C 1
ATOM 4586 O O . ASP A 1 609 ? -15.560 12.068 30.450 1.00 75.62 609 ASP A O 1
ATOM 4590 N N . LEU A 1 610 ? -14.293 11.277 28.774 1.00 82.94 610 LEU A N 1
ATOM 4591 C CA . LEU A 1 610 ? -13.208 12.218 28.993 1.00 82.94 610 LEU A CA 1
ATOM 4592 C C . LEU A 1 610 ? -13.756 13.656 28.913 1.00 82.94 610 LEU A C 1
ATOM 4594 O O . LEU A 1 610 ? -14.426 14.000 27.933 1.00 82.94 610 LEU A O 1
ATOM 4598 N N . PRO A 1 611 ? -13.483 14.531 29.899 1.00 86.12 611 PRO A N 1
ATOM 4599 C CA . PRO A 1 611 ? -13.956 15.907 29.869 1.00 86.12 611 PRO A CA 1
ATOM 4600 C C . PRO A 1 611 ? -13.170 16.692 28.808 1.00 86.12 611 PRO A C 1
ATOM 4602 O O . PRO A 1 611 ? -12.207 17.408 29.096 1.00 86.12 611 PRO A O 1
ATOM 4605 N N . TRP A 1 612 ? -13.601 16.566 27.549 1.00 89.19 612 TRP A N 1
ATOM 4606 C CA . TRP A 1 612 ? -12.929 17.101 26.366 1.00 89.19 612 TRP A CA 1
ATOM 4607 C C . TRP A 1 612 ? -12.683 18.607 26.440 1.00 89.19 612 TRP A C 1
ATOM 4609 O O . TRP A 1 612 ? -11.697 19.081 25.891 1.00 89.19 612 TRP A O 1
ATOM 4619 N N . ALA A 1 613 ? -13.505 19.363 27.174 1.00 88.25 613 ALA A N 1
ATOM 4620 C CA . ALA A 1 613 ? -13.266 20.783 27.426 1.00 88.25 613 ALA A CA 1
ATOM 4621 C C . ALA A 1 613 ? -11.955 21.040 28.198 1.00 88.25 613 ALA A C 1
ATOM 4623 O O . ALA A 1 613 ? -11.220 21.975 27.867 1.00 88.25 613 ALA A O 1
ATOM 4624 N N . GLU A 1 614 ? -11.635 20.208 29.195 1.00 86.94 614 GLU A N 1
ATOM 4625 C CA . GLU A 1 614 ? -10.384 20.306 29.955 1.00 86.94 614 GLU A CA 1
ATOM 4626 C C . GLU A 1 614 ? -9.192 19.830 29.125 1.00 86.94 614 GLU A C 1
ATOM 4628 O O . GLU A 1 614 ? -8.149 20.485 29.120 1.00 86.94 614 GLU A O 1
ATOM 4633 N N . VAL A 1 615 ? -9.369 18.751 28.355 1.00 87.94 615 VAL A N 1
ATOM 4634 C CA . VAL A 1 615 ? -8.358 18.262 27.407 1.00 87.94 615 VAL A CA 1
ATOM 4635 C C . VAL A 1 615 ? -8.047 19.336 26.371 1.00 87.94 615 VAL A C 1
ATOM 4637 O O . VAL A 1 615 ? -6.890 19.694 26.193 1.00 87.94 615 VAL A O 1
ATOM 4640 N N . ALA A 1 616 ? -9.065 19.937 25.754 1.00 88.44 616 ALA A N 1
ATOM 4641 C CA . ALA A 1 616 ? -8.913 21.030 24.801 1.00 88.44 616 ALA A CA 1
ATOM 4642 C C . ALA A 1 616 ? -8.185 22.232 25.422 1.00 88.44 616 ALA A C 1
ATOM 4644 O O . ALA A 1 616 ? -7.355 22.867 24.773 1.00 88.44 616 ALA A O 1
ATOM 4645 N N . ALA A 1 617 ? -8.475 22.553 26.688 1.00 88.06 617 ALA A N 1
ATOM 4646 C CA . ALA A 1 617 ? -7.777 23.608 27.414 1.00 88.06 617 ALA A CA 1
ATOM 4647 C C . ALA A 1 617 ? -6.304 23.256 27.690 1.00 88.06 617 ALA A C 1
ATOM 4649 O O . ALA A 1 617 ? -5.453 24.138 27.612 1.00 88.06 617 ALA A O 1
ATOM 4650 N N . ALA A 1 618 ? -5.976 21.996 27.985 1.00 87.50 618 ALA A N 1
ATOM 4651 C CA . ALA A 1 618 ? -4.593 21.535 28.132 1.00 87.50 618 ALA A CA 1
ATOM 4652 C C . ALA A 1 618 ? -3.836 21.530 26.790 1.00 87.50 618 ALA A C 1
ATOM 4654 O O . ALA A 1 618 ? -2.717 22.034 26.715 1.00 87.50 618 ALA A O 1
ATOM 4655 N N . 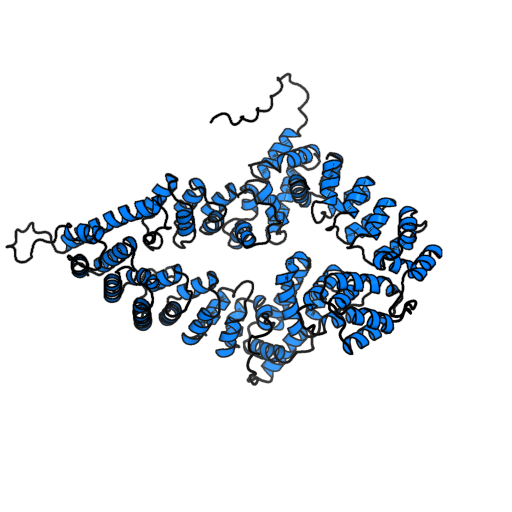VAL A 1 619 ? -4.482 21.064 25.715 1.00 87.38 619 VAL A N 1
ATOM 4656 C CA . VAL A 1 619 ? -3.961 21.105 24.339 1.00 87.38 619 VAL A CA 1
ATOM 4657 C C . VAL A 1 619 ? -3.604 22.535 23.934 1.00 87.38 619 VAL A C 1
ATOM 4659 O O . VAL A 1 619 ? -2.493 22.785 23.477 1.00 87.38 619 VAL A O 1
ATOM 4662 N N . ARG A 1 620 ? -4.518 23.496 24.136 1.00 86.62 620 ARG A N 1
ATOM 4663 C CA . ARG A 1 620 ? -4.295 24.911 23.783 1.00 86.62 620 ARG A CA 1
ATOM 4664 C C . ARG A 1 620 ? -3.171 25.572 24.580 1.00 86.62 620 ARG A C 1
ATOM 4666 O O . ARG A 1 620 ? -2.584 26.535 24.099 1.00 86.62 620 ARG A O 1
ATOM 4673 N N . ARG A 1 621 ? -2.865 25.066 25.778 1.00 87.19 621 ARG A N 1
ATOM 4674 C CA . ARG A 1 621 ? -1.724 25.519 26.588 1.00 87.19 621 ARG A CA 1
ATOM 4675 C C . ARG A 1 621 ? -0.398 24.855 26.187 1.00 87.19 621 ARG A C 1
ATOM 4677 O O . ARG A 1 621 ? 0.631 25.220 26.738 1.00 87.19 621 ARG A O 1
ATOM 4684 N N . ALA A 1 622 ? -0.420 23.928 25.220 1.00 80.62 622 ALA A N 1
ATOM 4685 C CA . ALA A 1 622 ? 0.725 23.126 24.779 1.00 80.62 622 ALA A CA 1
ATOM 4686 C C . ALA A 1 622 ? 1.395 22.329 25.919 1.00 80.62 622 ALA A C 1
ATOM 4688 O O . ALA A 1 622 ? 2.595 22.076 25.896 1.00 80.62 622 ALA A O 1
ATOM 4689 N N . GLU A 1 623 ? 0.608 21.919 26.918 1.00 77.50 623 GLU A N 1
ATOM 4690 C CA . GLU A 1 623 ? 1.094 21.248 28.134 1.00 77.50 623 GLU A CA 1
ATOM 4691 C C . GLU A 1 623 ? 1.134 19.713 28.016 1.00 77.50 623 GLU A C 1
ATOM 4693 O O . GLU A 1 623 ? 1.480 19.046 28.984 1.00 77.50 623 GLU A O 1
ATOM 4698 N N . LEU A 1 624 ? 0.762 19.132 26.868 1.00 80.75 624 LEU A N 1
ATOM 4699 C CA . LEU A 1 624 ? 0.625 17.678 26.739 1.00 80.75 624 LEU A CA 1
ATOM 4700 C C . LEU A 1 624 ? 1.956 16.980 26.422 1.00 80.75 624 LEU A C 1
ATOM 4702 O O . LEU A 1 624 ? 2.540 17.241 25.365 1.00 80.75 624 LEU A O 1
ATOM 4706 N N . PRO A 1 625 ? 2.386 16.001 27.238 1.00 83.44 625 PRO A N 1
ATOM 4707 C CA . PRO A 1 625 ? 3.412 15.045 26.852 1.00 83.44 625 PRO A CA 1
ATOM 4708 C C . PRO A 1 625 ? 3.010 14.297 25.576 1.00 83.44 625 PRO A C 1
ATOM 4710 O O . PRO A 1 625 ? 1.837 13.968 25.369 1.00 83.44 625 PRO A O 1
ATOM 4713 N N . TRP A 1 626 ? 3.986 13.975 24.727 1.00 78.56 626 TRP A N 1
ATOM 4714 C CA . TRP A 1 626 ? 3.729 13.328 23.435 1.00 78.56 626 TRP A CA 1
ATOM 4715 C C . TRP A 1 626 ? 3.000 11.982 23.583 1.00 78.56 626 TRP A C 1
ATOM 4717 O O . TRP A 1 626 ? 2.150 11.661 22.757 1.00 78.56 626 TRP A O 1
ATOM 4727 N N . GLN A 1 627 ? 3.245 11.228 24.663 1.00 80.88 627 GLN A N 1
ATOM 4728 C CA . GLN A 1 627 ? 2.553 9.965 24.945 1.00 80.88 627 GLN A CA 1
ATOM 4729 C C . GLN A 1 627 ? 1.050 10.171 25.154 1.00 80.88 627 GLN A C 1
ATOM 4731 O O . GLN A 1 627 ? 0.242 9.367 24.694 1.00 80.88 627 GLN A O 1
ATOM 4736 N N . VAL A 1 628 ? 0.674 11.260 25.832 1.00 83.31 628 VAL A N 1
ATOM 4737 C CA . VAL A 1 628 ? -0.725 11.631 26.078 1.00 83.31 628 VAL A CA 1
ATOM 4738 C C . VAL A 1 628 ? -1.377 12.052 24.772 1.00 83.31 628 VAL A C 1
ATOM 4740 O O . VAL A 1 628 ? -2.456 11.569 24.444 1.00 83.31 628 VAL A O 1
ATOM 4743 N N . ALA A 1 629 ? -0.698 12.889 23.984 1.00 82.94 629 ALA A N 1
ATOM 4744 C CA . ALA A 1 629 ? -1.189 13.279 22.669 1.00 82.94 629 ALA A CA 1
ATOM 4745 C C . ALA A 1 629 ? -1.373 12.062 21.745 1.00 82.94 629 ALA A C 1
ATOM 4747 O O . ALA A 1 629 ? -2.383 11.959 21.055 1.00 82.94 629 ALA A O 1
ATOM 4748 N N . PHE A 1 630 ? -0.445 11.105 21.770 1.00 82.06 630 PHE A N 1
ATOM 4749 C CA . PHE A 1 630 ? -0.550 9.871 20.998 1.00 82.06 630 PHE A CA 1
ATOM 4750 C C . PHE A 1 630 ? -1.705 8.976 21.472 1.00 82.06 630 PHE A C 1
ATOM 4752 O O . PHE A 1 630 ? -2.433 8.432 20.643 1.00 82.06 630 PHE A O 1
ATOM 4759 N N . ALA A 1 631 ? -1.913 8.845 22.786 1.00 82.12 631 ALA A N 1
ATOM 4760 C CA . ALA A 1 631 ? -3.042 8.097 23.340 1.00 82.12 631 ALA A CA 1
ATOM 4761 C C . ALA A 1 631 ? -4.386 8.729 22.940 1.00 82.12 631 ALA A C 1
ATOM 4763 O O . ALA A 1 631 ? -5.251 8.038 22.404 1.00 82.12 631 ALA A O 1
ATOM 4764 N N . LEU A 1 632 ? -4.523 10.050 23.105 1.00 85.81 632 LEU A N 1
ATOM 4765 C CA . LEU A 1 632 ? -5.711 10.809 22.706 1.00 85.81 632 LEU A CA 1
ATOM 4766 C C . LEU A 1 632 ? -5.977 10.719 21.199 1.00 85.81 632 LEU A C 1
ATOM 4768 O O . LEU A 1 632 ? -7.122 10.556 20.793 1.00 85.81 632 LEU A O 1
ATOM 4772 N N . ALA A 1 633 ? -4.931 10.764 20.368 1.00 85.38 633 ALA A N 1
ATOM 4773 C CA . ALA A 1 633 ? -5.054 10.669 18.915 1.00 85.38 633 ALA A CA 1
ATOM 4774 C C . ALA A 1 633 ? -5.671 9.348 18.436 1.00 85.38 633 ALA A C 1
ATOM 4776 O O . ALA A 1 633 ? -6.256 9.307 17.360 1.00 85.38 633 ALA A O 1
ATOM 4777 N N . ARG A 1 634 ? -5.534 8.266 19.212 1.00 80.50 634 ARG A N 1
ATOM 4778 C CA . ARG A 1 634 ? -6.064 6.935 18.877 1.00 80.50 634 ARG A CA 1
ATOM 4779 C C . ARG A 1 634 ? -7.503 6.720 19.330 1.00 80.50 634 ARG A C 1
ATOM 4781 O O . ARG A 1 634 ? -8.044 5.634 19.117 1.00 80.50 634 ARG A O 1
ATOM 4788 N N . ARG A 1 635 ? -8.104 7.712 19.983 1.00 81.94 635 ARG A N 1
ATOM 4789 C CA . ARG A 1 635 ? -9.459 7.598 20.496 1.00 81.94 635 ARG A CA 1
ATOM 4790 C C . ARG A 1 635 ? -10.491 7.773 19.378 1.00 81.94 635 ARG A C 1
ATOM 4792 O O . ARG A 1 635 ? -10.418 8.766 18.655 1.00 81.94 635 ARG A O 1
ATOM 4799 N N . PRO A 1 636 ? -11.464 6.855 19.247 1.00 75.62 636 PRO A N 1
ATOM 4800 C CA . PRO A 1 636 ? -12.494 6.949 18.212 1.00 75.62 636 PRO A CA 1
ATOM 4801 C C . PRO A 1 636 ? -13.490 8.093 18.463 1.00 75.62 636 PRO A C 1
ATOM 4803 O O . PRO A 1 636 ? -14.113 8.575 17.525 1.00 75.62 636 PRO A O 1
ATOM 4806 N N . ASP A 1 637 ? -13.631 8.540 19.712 1.00 79.44 637 ASP A N 1
ATOM 4807 C CA . ASP A 1 637 ? -14.536 9.609 20.142 1.00 79.44 637 ASP A CA 1
ATOM 4808 C C . ASP A 1 637 ? -13.864 10.993 20.215 1.00 79.44 637 ASP A C 1
ATOM 4810 O O . ASP A 1 637 ? -14.459 11.930 20.743 1.00 79.44 637 ASP A O 1
ATOM 4814 N N . LEU A 1 638 ? -12.631 11.133 19.708 1.00 86.62 638 LEU A N 1
ATOM 4815 C CA . LEU A 1 638 ? -11.884 12.391 19.717 1.00 86.62 638 LEU A CA 1
ATOM 4816 C C . LEU A 1 638 ? -12.653 13.498 18.965 1.00 86.62 638 LEU A C 1
ATOM 4818 O O . LEU A 1 638 ? -12.830 13.394 17.746 1.00 86.62 638 LEU A O 1
ATOM 4822 N N . PRO A 1 639 ? -13.059 14.595 19.634 1.00 92.19 639 PRO A N 1
ATOM 4823 C CA . PRO A 1 639 ? -13.764 15.679 18.973 1.00 92.19 639 PRO A CA 1
ATOM 4824 C C . PRO A 1 639 ? -12.892 16.345 17.896 1.00 92.19 639 PRO A C 1
ATOM 4826 O O . PRO A 1 639 ? -11.703 16.597 18.140 1.00 92.19 639 PRO A O 1
ATOM 4829 N N . PRO A 1 640 ? -13.452 16.683 16.717 1.00 91.19 640 PRO A N 1
ATOM 4830 C CA . PRO A 1 640 ? -12.687 17.287 15.627 1.00 91.19 640 PRO A CA 1
ATOM 4831 C C . PRO A 1 640 ? -11.949 18.575 16.012 1.00 91.19 640 PRO A C 1
ATOM 4833 O O . PRO A 1 640 ? -10.842 18.812 15.536 1.00 91.19 640 PRO A O 1
ATOM 4836 N N . ASP A 1 641 ? -12.530 19.406 16.878 1.00 92.31 641 ASP A N 1
ATOM 4837 C CA . ASP A 1 641 ? -11.917 20.645 17.364 1.00 92.31 641 ASP A CA 1
ATOM 4838 C C . ASP A 1 641 ? -10.718 20.377 18.286 1.00 92.31 641 ASP A C 1
ATOM 4840 O O . ASP A 1 641 ? -9.718 21.092 18.212 1.00 92.31 641 ASP A O 1
ATOM 4844 N N . VAL A 1 642 ? -10.766 19.311 19.091 1.00 92.50 642 VAL A N 1
ATOM 4845 C CA . VAL A 1 642 ? -9.626 18.852 19.899 1.00 92.50 642 VAL A CA 1
ATOM 4846 C C . VAL A 1 642 ? -8.531 18.287 19.000 1.00 92.50 642 VAL A C 1
ATOM 4848 O O . VAL A 1 642 ? -7.372 18.658 19.168 1.00 92.50 642 VAL A O 1
ATOM 4851 N N . ALA A 1 643 ? -8.878 17.460 18.007 1.00 92.31 643 ALA A N 1
ATOM 4852 C CA . ALA A 1 643 ? -7.916 16.931 17.038 1.00 92.31 643 ALA A CA 1
ATOM 4853 C C . ALA A 1 643 ? -7.196 18.056 16.273 1.00 92.31 643 ALA A C 1
ATOM 4855 O O . ALA A 1 643 ? -5.969 18.044 16.145 1.00 92.31 643 ALA A O 1
ATOM 4856 N N . VAL A 1 644 ? -7.946 19.064 15.809 1.00 92.56 644 VAL A N 1
ATOM 4857 C CA . VAL A 1 644 ? -7.390 20.264 15.169 1.00 92.56 644 VAL A CA 1
ATOM 4858 C C . VAL A 1 644 ? -6.501 21.032 16.141 1.00 92.56 644 VAL A C 1
ATOM 4860 O O . VAL A 1 644 ? -5.365 21.333 15.788 1.00 92.56 644 VAL A O 1
ATOM 4863 N N . ALA A 1 645 ? -6.949 21.279 17.375 1.00 91.06 645 ALA A N 1
ATOM 4864 C CA . ALA A 1 645 ? -6.139 21.962 18.379 1.00 91.06 645 ALA A CA 1
ATOM 4865 C C . ALA A 1 645 ? -4.839 21.197 18.690 1.00 91.06 645 ALA A C 1
ATOM 4867 O O . ALA A 1 645 ? -3.795 21.817 18.877 1.00 91.06 645 ALA A O 1
ATOM 4868 N N . MET A 1 646 ? -4.866 19.860 18.704 1.00 90.50 646 MET A N 1
ATOM 4869 C CA . MET A 1 646 ? -3.678 19.023 18.908 1.00 90.50 646 MET A CA 1
ATOM 4870 C C . MET A 1 646 ? -2.700 19.146 17.745 1.00 90.50 646 MET A C 1
ATOM 4872 O O . MET A 1 646 ? -1.496 19.243 17.966 1.00 90.50 646 MET A O 1
ATOM 4876 N N . LEU A 1 647 ? -3.211 19.195 16.516 1.00 88.94 647 LEU A N 1
ATOM 4877 C CA . LEU A 1 647 ? -2.401 19.460 15.332 1.00 88.94 647 LEU A CA 1
ATOM 4878 C C . LEU A 1 647 ? -1.863 20.896 15.307 1.00 88.94 647 LEU A C 1
ATOM 4880 O O . LEU A 1 647 ? -0.783 21.116 14.760 1.00 88.94 647 LEU A O 1
ATOM 4884 N N . GLU A 1 648 ? -2.595 21.865 15.868 1.00 88.31 648 GLU A N 1
ATOM 4885 C CA . GLU A 1 648 ? -2.260 23.293 15.853 1.00 88.31 648 GLU A CA 1
ATOM 4886 C C . GLU A 1 648 ? -1.290 23.731 16.955 1.00 88.31 648 GLU A C 1
ATOM 4888 O O . GLU A 1 648 ? -0.385 24.536 16.700 1.00 88.31 648 GLU A O 1
ATOM 4893 N N . HIS A 1 649 ? -1.471 23.203 18.158 1.00 83.12 649 HIS A N 1
ATOM 4894 C CA . HIS A 1 649 ? -0.789 23.648 19.372 1.00 83.12 649 HIS A CA 1
ATOM 4895 C C . HIS A 1 649 ? 0.091 22.568 19.994 1.00 83.12 649 HIS A C 1
ATOM 4897 O O . HIS A 1 649 ? 1.028 22.894 20.719 1.00 83.12 649 HIS A O 1
ATOM 4903 N N . GLY A 1 650 ? -0.174 21.295 19.699 1.00 66.75 650 GLY A N 1
ATOM 4904 C CA . GLY A 1 650 ? 0.766 20.233 20.012 1.00 66.75 650 GLY A CA 1
ATOM 4905 C C . GLY A 1 650 ? 1.976 20.321 19.087 1.00 66.75 650 GLY A C 1
ATOM 4906 O O . GLY A 1 650 ? 1.879 20.781 17.949 1.00 66.75 650 GLY A O 1
ATOM 4907 N N . ALA A 1 651 ? 3.120 19.836 19.552 1.00 58.06 651 ALA A N 1
ATOM 4908 C CA . ALA A 1 651 ? 4.111 19.254 18.663 1.00 58.06 651 ALA A CA 1
ATOM 4909 C C . ALA A 1 651 ? 3.724 17.779 18.495 1.00 58.06 651 ALA A C 1
ATOM 4911 O O . ALA A 1 651 ? 4.301 16.941 19.191 1.00 58.06 651 ALA A O 1
ATOM 4912 N N . PRO A 1 652 ? 2.719 17.418 17.660 1.00 58.22 652 PRO A N 1
ATOM 4913 C CA . PRO A 1 652 ? 2.575 16.024 17.315 1.00 58.22 652 PRO A CA 1
ATOM 4914 C C . PRO A 1 652 ? 3.884 15.663 16.626 1.00 58.22 652 PRO A C 1
ATOM 4916 O O . PRO A 1 652 ? 4.279 16.250 15.613 1.00 58.22 652 PRO A O 1
ATOM 4919 N N . ASP A 1 653 ? 4.596 14.730 17.232 1.00 67.38 653 ASP A N 1
ATOM 4920 C CA . ASP A 1 653 ? 5.644 14.024 16.536 1.00 67.38 653 ASP A CA 1
ATOM 4921 C C . ASP A 1 653 ? 5.091 13.452 15.215 1.00 67.38 653 ASP A C 1
ATOM 4923 O O . ASP A 1 653 ? 3.887 13.445 14.924 1.00 67.38 653 ASP A O 1
ATOM 4927 N N . ALA A 1 654 ? 5.983 12.931 14.381 1.00 67.75 654 ALA A N 1
ATOM 4928 C CA . ALA A 1 654 ? 5.577 12.280 13.142 1.00 67.75 654 ALA A CA 1
ATOM 4929 C C . ALA A 1 654 ? 4.625 11.073 13.354 1.00 67.75 654 ALA A C 1
ATOM 4931 O O . ALA A 1 654 ? 4.151 10.520 12.363 1.00 67.75 654 ALA A O 1
ATOM 4932 N N . TYR A 1 655 ? 4.345 10.659 14.600 1.00 72.50 655 TYR A N 1
ATOM 4933 C CA . TYR A 1 655 ? 3.551 9.480 14.936 1.00 72.50 655 TYR A CA 1
ATOM 4934 C C . TYR A 1 655 ? 2.079 9.792 15.228 1.00 72.50 655 TYR A C 1
ATOM 4936 O O . TYR A 1 655 ? 1.221 9.022 14.804 1.00 72.50 655 TYR A O 1
ATOM 4944 N N . ALA A 1 656 ? 1.754 10.900 15.904 1.00 80.69 656 ALA A N 1
ATOM 4945 C CA . ALA A 1 656 ? 0.359 11.238 16.218 1.00 80.69 656 ALA A CA 1
ATOM 4946 C C . ALA A 1 656 ? -0.384 11.914 15.051 1.00 80.69 656 ALA A C 1
ATOM 4948 O O . ALA A 1 656 ? -1.582 11.689 14.864 1.00 80.69 656 ALA A O 1
ATOM 4949 N N . ALA A 1 657 ? 0.315 12.721 14.244 1.00 83.94 657 ALA A N 1
ATOM 4950 C CA . ALA A 1 657 ? -0.298 13.471 13.143 1.00 83.94 657 ALA A CA 1
ATOM 4951 C C . ALA A 1 657 ? -1.036 12.589 12.109 1.00 83.94 657 ALA A C 1
ATOM 4953 O O . ALA A 1 657 ? -2.147 12.964 11.733 1.00 83.94 657 ALA A O 1
ATOM 4954 N N . PRO A 1 658 ? -0.501 11.422 11.684 1.00 85.56 658 PRO A N 1
ATOM 4955 C CA . PRO A 1 658 ? -1.213 10.497 10.804 1.00 85.56 658 PRO A CA 1
ATOM 4956 C C . PRO A 1 658 ? -2.566 10.056 11.358 1.00 85.56 658 PRO A C 1
ATOM 4958 O O . PRO A 1 658 ? -3.548 10.074 10.626 1.00 85.56 658 PRO A O 1
ATOM 4961 N N . THR A 1 659 ? -2.631 9.695 12.640 1.00 85.75 659 THR A N 1
ATOM 4962 C CA . THR A 1 659 ? -3.866 9.225 13.282 1.00 85.75 659 THR A CA 1
ATOM 4963 C C . THR A 1 659 ? -4.868 10.367 13.442 1.00 85.75 659 THR A C 1
ATOM 4965 O O . THR A 1 659 ? -6.032 10.228 13.077 1.00 85.75 659 THR A O 1
ATOM 4968 N N . LEU A 1 660 ? -4.406 11.537 13.900 1.00 89.50 660 LEU A N 1
ATOM 4969 C CA . LEU A 1 660 ? -5.247 12.729 14.040 1.00 89.50 660 LEU A CA 1
ATOM 4970 C C . LEU A 1 660 ? -5.853 13.156 12.703 1.00 89.50 660 LEU A C 1
ATOM 4972 O O . LEU A 1 660 ? -7.036 13.482 12.645 1.00 89.50 660 LEU A O 1
ATOM 4976 N N . ALA A 1 661 ? -5.072 13.119 11.623 1.00 90.25 661 ALA A N 1
ATOM 4977 C CA . ALA A 1 661 ? -5.539 13.489 10.294 1.00 90.25 661 ALA A CA 1
ATOM 4978 C C . ALA A 1 661 ? -6.706 12.619 9.801 1.00 90.25 661 ALA A C 1
ATOM 4980 O O . ALA A 1 661 ? -7.559 13.099 9.062 1.00 90.25 661 ALA A O 1
ATOM 4981 N N . GLN A 1 662 ? -6.766 11.359 10.228 1.00 87.94 662 GLN A N 1
ATOM 4982 C CA . GLN A 1 662 ? -7.796 10.407 9.809 1.00 87.94 662 GLN A CA 1
ATOM 4983 C C . GLN A 1 662 ? -9.100 10.550 10.606 1.00 87.94 662 GLN A C 1
ATOM 4985 O O . GLN A 1 662 ? -10.126 10.032 10.186 1.00 87.94 662 GLN A O 1
ATOM 4990 N N . SER A 1 663 ? -9.087 11.286 11.724 1.00 85.50 663 SER A N 1
ATOM 4991 C CA . SER A 1 663 ? -10.268 11.451 12.586 1.00 85.50 663 SER A CA 1
ATOM 4992 C C . SER A 1 663 ? -11.390 12.272 11.944 1.00 85.50 663 SER A C 1
ATOM 4994 O O . SER A 1 663 ? -12.567 12.052 12.218 1.00 85.50 663 SER A O 1
ATOM 4996 N N . SER A 1 664 ? -11.049 13.268 11.120 1.00 92.00 664 SER A N 1
ATOM 4997 C CA . SER A 1 664 ? -12.028 14.183 10.533 1.00 92.00 664 SER A CA 1
ATOM 4998 C C . SER A 1 664 ? -11.436 14.985 9.376 1.00 92.00 664 SER A C 1
ATOM 5000 O O . SER A 1 664 ? -10.228 15.216 9.307 1.00 92.00 664 SER A O 1
ATOM 5002 N N . ARG A 1 665 ? -12.296 15.498 8.488 1.00 94.62 665 ARG A N 1
ATOM 5003 C CA . ARG A 1 665 ? -11.881 16.394 7.394 1.00 94.62 665 ARG A CA 1
ATOM 5004 C C . ARG A 1 665 ? -11.132 17.651 7.881 1.00 94.62 665 ARG A C 1
ATOM 5006 O O . ARG A 1 665 ? -10.084 17.950 7.307 1.00 94.62 665 ARG A O 1
ATOM 5013 N N . PRO A 1 666 ? -11.594 18.393 8.911 1.00 95.94 666 PRO A N 1
ATOM 5014 C CA . PRO A 1 666 ? -10.838 19.528 9.443 1.00 95.94 666 PRO A CA 1
ATOM 5015 C C . PRO A 1 666 ? -9.441 19.134 9.933 1.00 95.94 666 PRO A C 1
ATOM 5017 O O . PRO A 1 666 ? -8.472 19.812 9.598 1.00 95.94 666 PRO A O 1
ATOM 5020 N N . ALA A 1 667 ? -9.316 18.011 10.650 1.00 93.06 667 ALA A N 1
ATOM 5021 C CA . ALA A 1 667 ? -8.023 17.518 11.113 1.00 93.06 667 ALA A CA 1
ATOM 5022 C C . ALA A 1 667 ? -7.112 17.117 9.941 1.00 93.06 667 ALA A C 1
ATOM 5024 O O . ALA A 1 667 ? -5.943 17.499 9.926 1.00 93.06 667 ALA A O 1
ATOM 5025 N N . ALA A 1 668 ? -7.647 16.447 8.914 1.00 93.19 668 ALA A N 1
ATOM 5026 C CA . ALA A 1 668 ? -6.907 16.112 7.699 1.00 93.19 668 ALA A CA 1
ATOM 5027 C C . ALA A 1 668 ? -6.323 17.361 7.019 1.00 93.19 668 ALA A C 1
ATOM 5029 O O . ALA A 1 668 ? -5.135 17.397 6.700 1.00 93.19 668 ALA A O 1
ATOM 5030 N N . LEU A 1 669 ? -7.129 18.416 6.842 1.00 94.31 669 LEU A N 1
ATOM 5031 C CA . LEU A 1 669 ? -6.685 19.678 6.237 1.00 94.31 669 LEU A CA 1
ATOM 5032 C C . LEU A 1 669 ? -5.652 20.413 7.103 1.00 94.31 669 LEU A C 1
ATOM 5034 O O . LEU A 1 669 ? -4.691 20.976 6.575 1.00 94.31 669 LEU A O 1
ATOM 5038 N N . THR A 1 670 ? -5.812 20.400 8.426 1.00 93.69 670 THR A N 1
ATOM 5039 C CA . THR A 1 670 ? -4.840 21.001 9.349 1.00 93.69 670 THR A CA 1
ATOM 5040 C C . THR A 1 670 ? -3.511 20.244 9.332 1.00 93.69 670 THR A C 1
ATOM 5042 O O . THR A 1 670 ? -2.457 20.870 9.209 1.00 93.69 670 THR A O 1
ATOM 5045 N N . ALA A 1 671 ? -3.544 18.909 9.373 1.00 90.94 671 ALA A N 1
ATOM 5046 C CA . ALA A 1 671 ? -2.355 18.065 9.266 1.00 90.94 671 ALA A CA 1
ATOM 5047 C C . ALA A 1 671 ? -1.657 18.246 7.910 1.00 90.94 671 ALA A C 1
ATOM 5049 O O . ALA A 1 671 ? -0.433 18.307 7.835 1.00 90.94 671 ALA A O 1
ATOM 5050 N N . LEU A 1 672 ? -2.436 18.410 6.840 1.00 90.19 672 LEU A N 1
ATOM 5051 C CA . LEU A 1 672 ? -1.946 18.615 5.480 1.00 90.19 672 LEU A CA 1
ATOM 5052 C C . LEU A 1 672 ? -1.154 19.928 5.330 1.00 90.19 672 LEU A C 1
ATOM 5054 O O . LEU A 1 672 ? -0.127 19.970 4.648 1.00 90.19 672 LEU A O 1
ATOM 5058 N N . ARG A 1 673 ? -1.587 20.995 6.011 1.00 91.38 673 ARG A N 1
ATOM 5059 C CA . ARG A 1 673 ? -0.865 22.282 6.071 1.00 91.38 673 ARG A CA 1
ATOM 5060 C C . ARG A 1 673 ? 0.416 22.214 6.906 1.00 91.38 673 ARG A C 1
ATOM 5062 O O . ARG A 1 673 ? 1.187 23.173 6.911 1.00 91.38 673 ARG A O 1
ATOM 5069 N N . ARG A 1 674 ? 0.620 21.108 7.623 1.00 84.69 674 ARG A N 1
ATOM 5070 C CA . ARG A 1 674 ? 1.733 20.857 8.538 1.00 84.69 674 ARG A CA 1
ATOM 5071 C C . ARG A 1 674 ? 2.430 19.534 8.229 1.00 84.69 674 ARG A C 1
ATOM 5073 O O . ARG A 1 674 ? 2.985 18.940 9.154 1.00 84.69 674 ARG A O 1
ATOM 5080 N N . LEU A 1 675 ? 2.407 19.047 6.975 1.00 75.75 675 LEU A N 1
ATOM 5081 C CA . LEU A 1 675 ? 3.069 17.776 6.673 1.00 75.75 675 LEU A CA 1
ATOM 5082 C C . LEU A 1 675 ? 4.511 17.882 7.161 1.00 75.75 675 LEU A C 1
ATOM 5084 O O . LEU A 1 675 ? 5.219 18.829 6.782 1.00 75.75 675 LEU A O 1
ATOM 5088 N N . PRO A 1 676 ? 4.977 16.923 7.977 1.00 70.75 676 PRO A N 1
ATOM 5089 C CA . PRO A 1 676 ? 6.379 16.888 8.304 1.00 70.75 676 PRO A CA 1
ATOM 5090 C C . PRO A 1 676 ? 7.161 16.848 6.992 1.00 70.75 676 PRO A C 1
ATOM 5092 O O . PRO A 1 676 ? 6.706 16.332 5.964 1.00 70.75 676 PRO A O 1
ATOM 5095 N N . ALA A 1 677 ? 8.355 17.429 7.016 1.00 65.44 677 ALA A N 1
ATOM 5096 C CA . ALA A 1 677 ? 9.335 17.206 5.975 1.00 65.44 677 ALA A CA 1
ATOM 5097 C C . ALA A 1 677 ? 9.469 15.694 5.769 1.00 65.44 677 ALA A C 1
ATOM 5099 O O . ALA A 1 677 ? 10.106 15.049 6.597 1.00 65.44 677 ALA A O 1
ATOM 5100 N N . VAL A 1 678 ? 8.859 15.128 4.720 1.00 58.75 678 VAL A N 1
ATOM 5101 C CA . VAL A 1 678 ? 8.899 13.679 4.496 1.00 58.75 678 VAL A CA 1
ATOM 5102 C C . VAL A 1 678 ? 10.383 13.300 4.449 1.00 58.75 678 VAL A C 1
ATOM 5104 O O . VAL A 1 678 ? 11.117 13.838 3.605 1.00 58.75 678 VAL A O 1
ATOM 5107 N N . PRO A 1 679 ? 10.892 12.486 5.396 1.00 51.75 679 PRO A N 1
ATOM 5108 C CA . PRO A 1 679 ? 12.261 12.009 5.310 1.00 51.75 679 PRO A CA 1
ATOM 5109 C C . PRO A 1 679 ? 12.372 11.187 4.026 1.00 51.75 679 PRO A C 1
ATOM 5111 O O . PRO A 1 679 ? 11.385 10.588 3.605 1.00 51.75 679 PRO A O 1
ATOM 5114 N N . ALA A 1 680 ? 13.544 11.175 3.388 1.00 53.25 680 ALA A N 1
ATOM 5115 C CA . ALA A 1 680 ? 13.735 10.541 2.083 1.00 53.25 680 ALA A CA 1
ATOM 5116 C C . ALA A 1 680 ? 13.043 9.161 1.982 1.00 53.25 680 ALA A C 1
ATOM 5118 O O . ALA A 1 680 ? 13.039 8.375 2.936 1.00 53.25 680 ALA A O 1
ATOM 5119 N N . VAL A 1 681 ? 12.455 8.888 0.814 1.00 51.78 681 VAL A N 1
ATOM 5120 C CA . VAL A 1 681 ? 11.585 7.734 0.493 1.00 51.78 681 VAL A CA 1
ATOM 5121 C C . VAL A 1 681 ? 12.252 6.367 0.758 1.00 51.78 681 VAL A C 1
ATOM 5123 O O . VAL A 1 681 ? 11.577 5.357 0.848 1.00 51.78 681 VAL A O 1
ATOM 5126 N N . ASN A 1 682 ? 13.564 6.322 0.998 1.00 50.06 682 ASN A N 1
ATOM 5127 C CA . ASN A 1 682 ? 14.340 5.084 1.114 1.00 50.06 682 ASN A CA 1
ATOM 5128 C C . ASN A 1 682 ? 14.366 4.439 2.519 1.00 50.06 682 ASN A C 1
ATOM 5130 O O . ASN A 1 682 ? 15.158 3.524 2.742 1.00 50.06 682 ASN A O 1
ATOM 5134 N N . ALA A 1 683 ? 13.574 4.910 3.485 1.00 46.47 683 ALA A N 1
ATOM 5135 C CA . ALA A 1 683 ? 13.499 4.285 4.808 1.00 46.47 683 ALA A CA 1
ATOM 5136 C C . ALA A 1 683 ? 12.452 3.159 4.797 1.00 46.47 683 ALA A C 1
ATOM 5138 O O . ALA A 1 683 ? 11.286 3.404 5.085 1.00 46.47 683 ALA A O 1
ATOM 5139 N N . VAL A 1 684 ? 12.878 1.945 4.444 1.00 40.34 684 VAL A N 1
ATOM 5140 C CA . VAL A 1 684 ? 12.048 0.730 4.511 1.00 40.34 684 VAL A CA 1
ATOM 5141 C C . VAL A 1 684 ? 11.767 0.405 5.986 1.00 40.34 684 VAL A C 1
ATOM 5143 O O . VAL A 1 684 ? 12.707 0.190 6.754 1.00 40.34 684 VAL A O 1
ATOM 5146 N N . GLY A 1 685 ? 10.495 0.406 6.396 1.00 47.00 685 GLY A N 1
ATOM 5147 C CA . GLY A 1 685 ? 10.056 0.073 7.758 1.00 47.00 685 GLY A CA 1
ATOM 5148 C C . GLY A 1 685 ? 8.616 0.523 8.062 1.00 47.00 685 GLY A C 1
ATOM 5149 O O . GLY A 1 685 ? 8.008 1.181 7.223 1.00 47.00 685 GLY A O 1
ATOM 5150 N N . PRO A 1 686 ? 8.076 0.258 9.272 1.00 44.12 686 PRO A N 1
ATOM 5151 C CA . PRO A 1 686 ? 6.704 0.622 9.696 1.00 44.12 686 PRO A CA 1
ATOM 5152 C C . PRO A 1 686 ? 6.367 2.129 9.613 1.00 44.12 686 PRO A C 1
ATOM 5154 O O . PRO A 1 686 ? 5.231 2.543 9.818 1.00 44.12 686 PRO A O 1
ATOM 5157 N N . LEU A 1 687 ? 7.350 2.966 9.269 1.00 49.50 687 LEU A N 1
ATOM 5158 C CA . LEU A 1 687 ? 7.178 4.370 8.902 1.00 49.50 687 LEU A CA 1
ATOM 5159 C C . LEU A 1 687 ? 6.563 4.574 7.503 1.00 49.50 687 LEU A C 1
ATOM 5161 O O . LEU A 1 687 ? 6.253 5.705 7.143 1.00 49.50 687 LEU A O 1
ATOM 5165 N N . GLU A 1 688 ? 6.419 3.531 6.687 1.00 56.03 688 GLU A N 1
ATOM 5166 C CA . GLU A 1 688 ? 5.787 3.627 5.366 1.00 56.03 688 GLU A CA 1
ATOM 5167 C C . GLU A 1 688 ? 4.265 3.814 5.490 1.00 56.03 688 GLU A C 1
ATOM 5169 O O . GLU A 1 688 ? 3.701 4.712 4.861 1.00 56.03 688 GLU A O 1
ATOM 5174 N N . GLU A 1 689 ? 3.622 3.094 6.417 1.00 55.75 689 GLU A N 1
ATOM 5175 C CA . GLU A 1 689 ? 2.203 3.275 6.758 1.00 55.75 689 GLU A CA 1
ATOM 5176 C C . GLU A 1 689 ? 1.931 4.676 7.325 1.00 55.75 689 GLU A C 1
ATOM 5178 O O . GLU A 1 689 ? 0.972 5.340 6.926 1.00 55.75 689 GLU A O 1
ATOM 5183 N N . SER A 1 690 ? 2.827 5.192 8.177 1.00 60.25 690 SER A N 1
ATOM 5184 C CA . SER A 1 690 ? 2.688 6.545 8.731 1.00 60.25 690 SER A CA 1
ATOM 5185 C C . SER A 1 690 ? 2.909 7.653 7.696 1.00 60.25 690 SER A C 1
ATOM 5187 O O . SER A 1 690 ? 2.477 8.782 7.916 1.00 60.25 690 SER A O 1
ATOM 5189 N N . ARG A 1 691 ? 3.527 7.362 6.541 1.00 67.25 691 ARG A N 1
ATOM 5190 C CA . ARG A 1 691 ? 3.700 8.313 5.423 1.00 67.25 691 ARG A CA 1
ATOM 5191 C C . ARG A 1 691 ? 2.557 8.269 4.411 1.00 67.25 691 ARG A C 1
ATOM 5193 O O . ARG A 1 691 ? 2.380 9.236 3.671 1.00 67.25 691 ARG A O 1
ATOM 5200 N N . ALA A 1 692 ? 1.777 7.190 4.389 1.00 75.12 692 ALA A N 1
ATOM 5201 C CA . ALA A 1 692 ? 0.659 7.002 3.469 1.00 75.12 692 ALA A CA 1
ATOM 5202 C C . ALA A 1 692 ? -0.654 7.650 3.947 1.00 75.12 692 ALA A C 1
ATOM 5204 O O . ALA A 1 692 ? -1.642 7.621 3.213 1.00 75.12 692 ALA A O 1
ATOM 5205 N N . TRP A 1 693 ? -0.685 8.276 5.131 1.00 85.75 693 TRP A N 1
ATOM 5206 C CA . TRP A 1 693 ? -1.917 8.862 5.674 1.00 85.75 693 TRP A CA 1
ATOM 5207 C C . TRP A 1 693 ? -2.616 9.857 4.734 1.00 85.75 693 TRP A C 1
ATOM 5209 O O . TRP A 1 693 ? -3.841 9.783 4.662 1.00 85.75 693 TRP A O 1
ATOM 5219 N N . PRO A 1 694 ? -1.930 10.727 3.950 1.00 88.12 694 PRO A N 1
ATOM 5220 C CA . PRO A 1 694 ? -2.640 11.627 3.042 1.00 88.12 694 PRO A CA 1
ATOM 5221 C C . PRO A 1 694 ? -3.393 10.853 1.960 1.00 88.12 694 PRO A C 1
ATOM 5223 O O . PRO A 1 694 ? -4.463 11.274 1.539 1.00 88.12 694 PRO A O 1
ATOM 5226 N N . LEU A 1 695 ? -2.866 9.699 1.538 1.00 82.81 695 LEU A N 1
ATOM 5227 C CA . LEU A 1 695 ? -3.525 8.815 0.576 1.00 82.81 695 LEU A CA 1
ATOM 5228 C C . LEU A 1 695 ? -4.722 8.119 1.200 1.00 82.81 695 LEU A C 1
ATOM 5230 O O . LEU A 1 695 ? -5.732 7.966 0.528 1.00 82.81 695 LEU A O 1
ATOM 5234 N N . HIS A 1 696 ? -4.615 7.713 2.467 1.00 80.81 696 HIS A N 1
ATOM 5235 C CA . HIS A 1 696 ? -5.752 7.166 3.195 1.00 80.81 696 HIS A CA 1
ATOM 5236 C C . HIS A 1 696 ? -6.851 8.226 3.332 1.00 80.81 696 HIS A C 1
ATOM 5238 O O . HIS A 1 696 ? -7.978 7.971 2.942 1.00 80.81 696 HIS A O 1
ATOM 5244 N N . CYS A 1 697 ? -6.521 9.463 3.718 1.00 86.12 697 CYS A N 1
ATOM 5245 C CA . CYS A 1 697 ? -7.495 10.557 3.746 1.00 86.12 697 CYS A CA 1
ATOM 5246 C C . CYS A 1 697 ? -8.110 10.863 2.366 1.00 86.12 697 CYS A C 1
ATOM 5248 O O . CYS A 1 697 ? -9.261 11.288 2.313 1.00 86.12 697 CYS A O 1
ATOM 5250 N N . VAL A 1 698 ? -7.379 10.661 1.261 1.00 84.25 698 VAL A N 1
ATOM 5251 C CA . VAL A 1 698 ? -7.947 10.749 -0.098 1.00 84.25 698 VAL A CA 1
ATOM 5252 C C . VAL A 1 698 ? -8.881 9.574 -0.396 1.00 84.25 698 VAL A C 1
ATOM 5254 O O . VAL A 1 698 ? -9.967 9.789 -0.927 1.00 84.25 698 VAL A O 1
ATOM 5257 N N . ALA A 1 699 ? -8.483 8.350 -0.045 1.00 77.31 699 ALA A N 1
ATOM 5258 C CA . ALA A 1 699 ? -9.270 7.137 -0.264 1.00 77.31 699 ALA A CA 1
ATOM 5259 C C . ALA A 1 699 ? -10.583 7.142 0.537 1.00 77.31 699 ALA A C 1
ATOM 5261 O O . ALA A 1 699 ? -11.629 6.812 -0.010 1.00 77.31 699 ALA A O 1
ATOM 5262 N N . GLU A 1 700 ? -10.537 7.608 1.785 1.00 79.25 700 GLU A N 1
ATOM 5263 C CA . GLU A 1 700 ? -11.698 7.772 2.670 1.00 79.25 700 GLU A CA 1
ATOM 5264 C C . GLU A 1 700 ? -12.529 9.033 2.349 1.00 79.25 700 GLU A C 1
ATOM 5266 O O . GLU A 1 700 ? -13.496 9.348 3.040 1.00 79.25 700 GLU A O 1
ATOM 5271 N N . GLY A 1 701 ? -12.144 9.825 1.339 1.00 86.75 701 GLY A N 1
ATOM 5272 C CA . GLY A 1 701 ? -12.856 11.048 0.948 1.00 86.75 701 GLY A CA 1
ATOM 5273 C C . GLY A 1 701 ? -12.775 12.205 1.958 1.00 86.75 701 GLY A C 1
ATOM 5274 O O . GLY A 1 701 ? -13.452 13.224 1.789 1.00 86.75 701 GLY A O 1
ATOM 5275 N N . LEU A 1 702 ? -11.927 12.099 2.988 1.00 88.94 702 LEU A N 1
ATOM 5276 C CA . LEU A 1 702 ? -11.689 13.167 3.964 1.00 88.94 702 LEU A CA 1
ATOM 5277 C C . LEU A 1 702 ? -11.097 14.410 3.295 1.00 88.94 702 LEU A C 1
ATOM 5279 O O . LEU A 1 702 ? -11.485 15.526 3.637 1.00 88.94 702 LEU A O 1
ATOM 5283 N N . ILE A 1 703 ? -10.215 14.222 2.312 1.00 94.12 703 ILE A N 1
ATOM 5284 C CA . ILE A 1 703 ? -9.685 15.275 1.435 1.00 94.12 703 ILE A CA 1
ATOM 5285 C C . ILE A 1 703 ? -9.722 14.809 -0.021 1.00 94.12 703 ILE A C 1
ATOM 5287 O O . ILE A 1 703 ? -9.642 13.624 -0.311 1.00 94.12 703 ILE A O 1
ATOM 5291 N N . SER A 1 704 ? -9.804 15.736 -0.966 1.00 91.94 704 SER A N 1
ATOM 5292 C CA . SER A 1 704 ? -9.632 15.431 -2.390 1.00 91.94 704 SER A CA 1
ATOM 5293 C C . SER A 1 704 ? -8.160 15.511 -2.818 1.00 91.94 704 SER A C 1
ATOM 5295 O O . SER A 1 704 ? -7.346 16.190 -2.188 1.00 91.94 704 SER A O 1
ATOM 5297 N N . ALA A 1 705 ? -7.813 14.899 -3.957 1.00 88.50 705 ALA A N 1
ATOM 5298 C CA . ALA A 1 705 ? -6.497 15.088 -4.580 1.00 88.50 705 ALA A CA 1
ATOM 5299 C C . ALA A 1 705 ? -6.210 16.572 -4.905 1.00 88.50 705 ALA A C 1
ATOM 5301 O O . ALA A 1 705 ? -5.067 17.021 -4.818 1.00 88.50 705 ALA A O 1
ATOM 5302 N N . ALA A 1 706 ? -7.254 17.347 -5.226 1.00 91.00 706 ALA A N 1
ATOM 5303 C CA . ALA A 1 706 ? -7.156 18.788 -5.446 1.00 91.00 706 ALA A CA 1
ATOM 5304 C C . ALA A 1 706 ? -6.830 19.559 -4.158 1.00 91.00 706 ALA A C 1
ATOM 5306 O O . ALA A 1 706 ? -6.035 20.494 -4.183 1.00 91.00 706 ALA A O 1
ATOM 5307 N N . GLU A 1 707 ? -7.388 19.155 -3.018 1.00 94.25 707 GLU A N 1
ATOM 5308 C CA . GLU A 1 707 ? -7.062 19.761 -1.724 1.00 94.25 707 GLU A CA 1
ATOM 5309 C C . GLU A 1 707 ? -5.655 19.397 -1.255 1.00 94.25 707 GLU A C 1
ATOM 5311 O O . GLU A 1 707 ? -4.932 20.286 -0.804 1.00 94.25 707 GLU A O 1
ATOM 5316 N N . LEU A 1 708 ? -5.239 18.136 -1.430 1.00 92.25 708 LEU A N 1
ATOM 5317 C CA . LEU A 1 708 ? -3.859 17.688 -1.199 1.00 92.25 708 LEU A CA 1
ATOM 5318 C C . LEU A 1 708 ? -2.860 18.578 -1.954 1.00 92.25 708 LEU A C 1
ATOM 5320 O O . LEU A 1 708 ? -1.873 19.030 -1.376 1.00 92.25 708 LEU A O 1
ATOM 5324 N N . TYR A 1 709 ? -3.156 18.885 -3.218 1.00 90.88 709 TYR A N 1
ATOM 5325 C CA . TYR A 1 709 ? -2.368 19.801 -4.039 1.00 90.88 709 TYR A CA 1
ATOM 5326 C C . TYR A 1 709 ? -2.377 21.245 -3.526 1.00 90.88 709 TYR A C 1
ATOM 5328 O O . TYR A 1 709 ? -1.324 21.854 -3.329 1.00 90.88 709 TYR A O 1
ATOM 5336 N N . ALA A 1 710 ? -3.575 21.797 -3.335 1.00 93.06 710 ALA A N 1
ATOM 5337 C CA . ALA A 1 710 ? -3.770 23.218 -3.081 1.00 93.06 710 ALA A CA 1
ATOM 5338 C C . ALA A 1 710 ? -3.353 23.639 -1.668 1.00 93.06 710 ALA A C 1
ATOM 5340 O O . ALA A 1 710 ? -3.008 24.797 -1.458 1.00 93.06 710 ALA A O 1
ATOM 5341 N N . GLN A 1 711 ? -3.409 22.730 -0.691 1.00 94.62 711 GLN A N 1
ATOM 5342 C CA . GLN A 1 711 ? -3.188 23.052 0.723 1.00 94.62 711 GLN A CA 1
ATOM 5343 C C . GLN A 1 711 ? -1.997 22.318 1.342 1.00 94.62 711 GLN A C 1
ATOM 5345 O O . GLN A 1 711 ? -1.552 22.704 2.424 1.00 94.62 711 GLN A O 1
ATOM 5350 N N . GLY A 1 712 ? -1.475 21.284 0.677 1.00 92.44 712 GLY A N 1
ATOM 5351 C CA . GLY A 1 712 ? -0.352 20.500 1.174 1.00 92.44 712 GLY A CA 1
ATOM 5352 C C . GLY A 1 712 ? 0.932 21.307 1.276 1.00 92.44 712 GLY A C 1
ATOM 5353 O O . GLY A 1 712 ? 1.369 21.945 0.317 1.00 92.44 712 GLY A O 1
ATOM 5354 N N . ARG A 1 713 ? 1.549 21.266 2.460 1.00 91.81 713 ARG A N 1
ATOM 5355 C CA . ARG A 1 713 ? 2.801 21.964 2.769 1.00 91.81 713 ARG A CA 1
ATOM 5356 C C . ARG A 1 713 ? 3.745 21.039 3.525 1.00 91.81 713 ARG A C 1
ATOM 5358 O O . ARG A 1 713 ? 3.276 20.401 4.458 1.00 91.81 713 ARG A O 1
ATOM 5365 N N . PRO A 1 714 ? 5.050 21.008 3.206 1.00 91.50 714 PRO A N 1
ATOM 5366 C CA . PRO A 1 714 ? 5.697 21.797 2.157 1.00 91.50 714 PRO A CA 1
ATOM 5367 C C . PRO A 1 714 ? 5.430 21.227 0.754 1.00 91.50 714 PRO A C 1
ATOM 5369 O O . PRO A 1 714 ? 5.215 20.022 0.602 1.00 91.50 714 PRO A O 1
ATOM 5372 N N . ALA A 1 715 ? 5.528 22.074 -0.276 1.00 91.00 715 ALA A N 1
ATOM 5373 C CA . ALA A 1 715 ? 5.344 21.725 -1.690 1.00 91.00 715 ALA A CA 1
ATOM 5374 C C . ALA A 1 715 ? 6.086 20.437 -2.092 1.00 91.00 715 ALA A C 1
ATOM 5376 O O . ALA A 1 715 ? 5.534 19.565 -2.766 1.00 91.00 715 ALA A O 1
ATOM 5377 N N . ARG A 1 716 ? 7.323 20.267 -1.601 1.00 87.56 716 ARG A N 1
ATOM 5378 C CA . ARG A 1 716 ? 8.133 19.063 -1.847 1.00 87.56 716 ARG A CA 1
ATOM 5379 C C . ARG A 1 716 ? 7.458 17.770 -1.384 1.00 87.56 716 ARG A C 1
ATOM 5381 O O . ARG A 1 716 ? 7.550 16.764 -2.077 1.00 87.56 716 ARG A O 1
ATOM 5388 N N . SER A 1 717 ? 6.786 17.779 -0.231 1.00 85.44 717 SER A N 1
ATOM 5389 C CA . SER A 1 717 ? 6.170 16.576 0.339 1.00 85.44 717 SER A CA 1
ATOM 5390 C C . SER A 1 717 ? 5.010 16.118 -0.542 1.00 85.44 717 SER A C 1
ATOM 5392 O O . SER A 1 717 ? 4.889 14.931 -0.828 1.00 85.44 717 SER A O 1
ATOM 5394 N N . VAL A 1 718 ? 4.219 17.066 -1.053 1.00 88.38 718 VAL A N 1
ATOM 5395 C CA . VAL A 1 718 ? 3.108 16.798 -1.978 1.00 88.38 718 VAL A CA 1
ATOM 5396 C C . VAL A 1 718 ? 3.611 16.206 -3.298 1.00 88.38 718 VAL A C 1
ATOM 5398 O O . VAL A 1 718 ? 3.078 15.204 -3.771 1.00 88.38 718 VAL A O 1
ATOM 5401 N N . LEU A 1 719 ? 4.678 16.776 -3.869 1.00 86.25 719 LEU A N 1
ATOM 5402 C CA . LEU A 1 719 ? 5.264 16.291 -5.124 1.00 86.25 719 LEU A CA 1
ATOM 5403 C C . LEU A 1 719 ? 5.856 14.880 -4.992 1.00 86.25 719 LEU A C 1
ATOM 5405 O O . LEU A 1 719 ? 5.690 14.057 -5.898 1.00 86.25 719 LEU A O 1
ATOM 5409 N N . LEU A 1 720 ? 6.512 14.586 -3.862 1.00 82.00 720 LEU A N 1
ATOM 5410 C CA . LEU A 1 720 ? 7.036 13.253 -3.555 1.00 82.00 720 LEU A CA 1
ATOM 5411 C C . LEU A 1 720 ? 5.915 12.223 -3.365 1.00 82.00 720 LEU A C 1
ATOM 5413 O O . LEU A 1 720 ? 6.041 11.112 -3.877 1.00 82.00 720 LEU A O 1
ATOM 5417 N N . LEU A 1 721 ? 4.813 12.590 -2.699 1.00 80.75 721 LEU A N 1
ATOM 5418 C CA . LEU A 1 721 ? 3.644 11.717 -2.538 1.00 80.75 721 LEU A CA 1
ATOM 5419 C C . LEU A 1 721 ? 3.014 11.363 -3.888 1.00 80.75 721 LEU A C 1
ATOM 5421 O O . LEU A 1 721 ? 2.791 10.188 -4.167 1.00 80.75 721 LEU A O 1
ATOM 5425 N N . GLY A 1 722 ? 2.803 12.349 -4.764 1.00 80.31 722 GLY A N 1
ATOM 5426 C CA . GLY A 1 722 ? 2.281 12.075 -6.105 1.00 80.31 722 GLY A CA 1
ATOM 5427 C C . GLY A 1 722 ? 3.195 11.164 -6.938 1.00 80.31 722 GLY A C 1
ATOM 5428 O O . GLY A 1 722 ? 2.705 10.372 -7.739 1.00 80.31 722 GLY A O 1
ATOM 5429 N N . ARG A 1 723 ? 4.521 11.235 -6.727 1.00 76.00 723 ARG A N 1
ATOM 5430 C CA . ARG A 1 723 ? 5.496 10.408 -7.451 1.00 76.00 723 ARG A CA 1
ATOM 5431 C C . ARG A 1 723 ? 5.483 8.970 -6.951 1.00 76.00 723 ARG A C 1
ATOM 5433 O O . ARG A 1 723 ? 5.619 8.057 -7.757 1.00 76.00 723 ARG A O 1
ATOM 5440 N N . ALA A 1 724 ? 5.400 8.788 -5.636 1.00 71.56 724 ALA A N 1
ATOM 5441 C CA . ALA A 1 724 ? 5.403 7.468 -5.019 1.00 71.56 724 ALA A CA 1
ATOM 5442 C C . ALA A 1 724 ? 4.111 6.689 -5.323 1.00 71.56 724 ALA A C 1
ATOM 5444 O O . ALA A 1 724 ? 4.154 5.468 -5.400 1.00 71.56 724 ALA A O 1
ATOM 5445 N N . PHE A 1 725 ? 2.988 7.382 -5.558 1.00 71.94 725 PHE A N 1
ATOM 5446 C CA . PHE A 1 725 ? 1.674 6.754 -5.734 1.00 71.94 725 PHE A CA 1
ATOM 5447 C C . PHE A 1 725 ? 0.916 7.302 -6.957 1.00 71.94 725 PHE A C 1
ATOM 5449 O O . PHE A 1 725 ? -0.155 7.900 -6.806 1.00 71.94 725 PHE A O 1
ATOM 5456 N N . PRO A 1 726 ? 1.448 7.110 -8.179 1.00 67.69 726 PRO A N 1
ATOM 5457 C CA . PRO A 1 726 ? 0.921 7.743 -9.386 1.00 67.69 726 PRO A CA 1
ATOM 5458 C C . PRO A 1 726 ? -0.523 7.336 -9.712 1.00 67.69 726 PRO A C 1
ATOM 5460 O O . PRO A 1 726 ? -1.288 8.181 -10.173 1.00 67.69 726 PRO A O 1
ATOM 5463 N N . ASP A 1 727 ? -0.925 6.091 -9.440 1.00 69.56 727 ASP A N 1
ATOM 5464 C CA . ASP A 1 727 ? -2.268 5.604 -9.793 1.00 69.56 727 ASP A CA 1
ATOM 5465 C C . ASP A 1 727 ? -3.337 6.103 -8.822 1.00 69.56 727 ASP A C 1
ATOM 5467 O O . ASP A 1 727 ? -4.399 6.566 -9.236 1.00 69.56 727 ASP A O 1
ATOM 5471 N N . ARG A 1 728 ? -3.029 6.096 -7.517 1.00 67.81 728 ARG A N 1
ATOM 5472 C CA . ARG A 1 728 ? -3.938 6.601 -6.472 1.00 67.81 728 ARG A CA 1
ATOM 5473 C C . ARG A 1 728 ? -4.143 8.111 -6.565 1.00 67.81 728 ARG A C 1
ATOM 5475 O O . ARG A 1 728 ? -5.146 8.633 -6.091 1.00 67.81 728 ARG A O 1
ATOM 5482 N N . LEU A 1 729 ? -3.191 8.809 -7.180 1.00 76.12 729 LEU A N 1
ATOM 5483 C CA . LEU A 1 729 ? -3.193 10.255 -7.357 1.00 76.12 729 LEU A CA 1
ATOM 5484 C C . LEU A 1 729 ? -3.227 10.650 -8.842 1.00 76.12 729 LEU A C 1
ATOM 5486 O O . LEU A 1 729 ? -2.746 11.720 -9.209 1.00 76.12 729 LEU A O 1
ATOM 5490 N N . ALA A 1 730 ? -3.845 9.845 -9.713 1.00 74.38 730 ALA A N 1
ATOM 5491 C CA . ALA A 1 730 ? -3.952 10.172 -11.138 1.00 74.38 730 ALA A CA 1
ATOM 5492 C C . ALA A 1 730 ? -4.594 11.558 -11.379 1.00 74.38 730 ALA A C 1
ATOM 5494 O O . ALA A 1 730 ? -4.121 12.331 -12.215 1.00 74.38 730 ALA A O 1
ATOM 5495 N N . GLY A 1 731 ? -5.602 11.928 -10.577 1.00 76.69 731 GLY A N 1
ATOM 5496 C CA . GLY A 1 731 ? -6.206 13.266 -10.604 1.00 76.69 731 GLY A CA 1
ATOM 5497 C C . GLY A 1 731 ? -5.231 14.390 -10.227 1.00 76.69 731 GLY A C 1
ATOM 5498 O O . GLY A 1 731 ? -5.262 15.460 -10.831 1.00 76.69 731 GLY A O 1
ATOM 5499 N N . LEU A 1 732 ? -4.301 14.137 -9.297 1.00 80.12 732 LEU A N 1
ATOM 5500 C CA . LEU A 1 732 ? -3.250 15.089 -8.922 1.00 80.12 732 LEU A CA 1
ATOM 5501 C C . LEU A 1 732 ? -2.324 15.388 -10.104 1.00 80.12 732 LEU A C 1
ATOM 5503 O O . LEU A 1 732 ? -1.922 16.532 -10.283 1.00 80.12 732 LEU A O 1
ATOM 5507 N N . ARG A 1 733 ? -2.005 14.385 -10.931 1.00 80.62 733 ARG A N 1
ATOM 5508 C CA . ARG A 1 733 ? -1.138 14.563 -12.104 1.00 80.62 733 ARG A CA 1
ATOM 5509 C C . ARG A 1 733 ? -1.749 15.513 -13.132 1.00 80.62 733 ARG A C 1
ATOM 5511 O O . ARG A 1 733 ? -1.030 16.350 -13.667 1.00 80.62 733 ARG A O 1
ATOM 5518 N N . ALA A 1 734 ? -3.052 15.402 -13.389 1.00 83.25 734 ALA A N 1
ATOM 5519 C CA . ALA A 1 734 ? -3.755 16.310 -14.295 1.00 83.25 734 ALA A CA 1
ATOM 5520 C C . ALA A 1 734 ? -3.757 17.752 -13.760 1.00 83.25 734 ALA A C 1
ATOM 5522 O O . ALA A 1 734 ? -3.477 18.686 -14.510 1.00 83.25 734 ALA A O 1
ATOM 5523 N N . ILE A 1 735 ? -3.996 17.921 -12.453 1.00 86.31 735 ILE A N 1
ATOM 5524 C CA . ILE A 1 735 ? -3.956 19.228 -11.781 1.00 86.31 735 ILE A CA 1
ATOM 5525 C C . ILE A 1 735 ? -2.546 19.823 -11.856 1.00 86.31 735 ILE A C 1
ATOM 5527 O O . ILE A 1 735 ? -2.379 20.939 -12.336 1.00 86.31 735 ILE A O 1
ATOM 5531 N N . LEU A 1 736 ? -1.523 19.061 -11.460 1.00 85.00 736 LEU A N 1
ATOM 5532 C CA . LEU A 1 736 ? -0.121 19.478 -11.525 1.00 85.00 736 LEU A CA 1
ATOM 5533 C C . LEU A 1 736 ? 0.295 19.860 -12.943 1.00 85.00 736 LEU A C 1
ATOM 5535 O O . LEU A 1 736 ? 0.909 20.904 -13.125 1.00 85.00 736 LEU A O 1
ATOM 5539 N N . GLY A 1 737 ? -0.061 19.044 -13.938 1.00 83.94 737 GLY A N 1
ATOM 5540 C CA . GLY A 1 737 ? 0.226 19.329 -15.341 1.00 83.94 737 GLY A CA 1
ATOM 5541 C C . GLY A 1 737 ? -0.384 20.657 -15.790 1.00 83.94 737 GLY A C 1
ATOM 5542 O O . GLY A 1 737 ? 0.321 21.485 -16.354 1.00 83.94 737 GLY A O 1
ATOM 5543 N N . ALA A 1 738 ? -1.660 20.906 -15.476 1.00 86.69 738 ALA A N 1
ATOM 5544 C CA . ALA A 1 738 ? -2.336 22.153 -15.835 1.00 86.69 738 ALA A CA 1
ATOM 5545 C C . ALA A 1 738 ? -1.715 23.390 -15.162 1.00 86.69 738 ALA A C 1
ATOM 5547 O O . ALA A 1 738 ? -1.585 24.442 -15.784 1.00 86.69 738 ALA A O 1
ATOM 5548 N N . GLU A 1 739 ? -1.317 23.271 -13.898 1.00 88.00 739 GLU A N 1
ATOM 5549 C CA . GLU A 1 739 ? -0.702 24.352 -13.120 1.00 88.00 739 GLU A CA 1
ATOM 5550 C C . GLU A 1 739 ? 0.719 24.657 -13.589 1.00 88.00 739 GLU A C 1
ATOM 5552 O O . GLU A 1 739 ? 1.082 25.816 -13.785 1.00 88.00 739 GLU A O 1
ATOM 5557 N N . ILE A 1 740 ? 1.501 23.609 -13.843 1.00 86.38 740 ILE A N 1
ATOM 5558 C CA . ILE A 1 740 ? 2.820 23.711 -14.458 1.00 86.38 740 ILE A CA 1
ATOM 5559 C C . ILE A 1 740 ? 2.705 24.376 -15.829 1.00 86.38 740 ILE A C 1
ATOM 5561 O O . ILE A 1 740 ? 3.429 25.328 -16.097 1.00 86.38 740 ILE A O 1
ATOM 5565 N N . SER A 1 741 ? 1.771 23.949 -16.681 1.00 84.06 741 SER A N 1
ATOM 5566 C CA . SER A 1 741 ? 1.550 24.613 -17.965 1.00 84.06 741 SER A CA 1
ATOM 5567 C C . SER A 1 741 ? 1.113 26.069 -17.783 1.00 84.06 741 SER A C 1
ATOM 5569 O O . SER A 1 741 ? 1.558 26.934 -18.524 1.00 84.06 741 SER A O 1
ATOM 5571 N N . ARG A 1 742 ? 0.297 26.400 -16.777 1.00 88.06 742 ARG A N 1
ATOM 5572 C CA . ARG A 1 742 ? -0.123 27.791 -16.552 1.00 88.06 742 ARG A CA 1
ATOM 5573 C C . ARG A 1 742 ? 1.027 28.700 -16.121 1.00 88.06 742 ARG A C 1
ATOM 5575 O O . ARG A 1 742 ? 1.105 29.834 -16.582 1.00 88.06 742 ARG A O 1
ATOM 5582 N N . HIS A 1 743 ? 1.871 28.233 -15.207 1.00 88.25 743 HIS A N 1
ATOM 5583 C CA . HIS A 1 743 ? 2.901 29.063 -14.581 1.00 88.25 743 HIS A CA 1
ATOM 5584 C C . HIS A 1 743 ? 4.259 28.974 -15.273 1.00 88.25 743 HIS A C 1
ATOM 5586 O O . HIS A 1 743 ? 5.028 29.930 -15.217 1.00 88.25 743 HIS A O 1
ATOM 5592 N N . CYS A 1 744 ? 4.553 27.849 -15.921 1.00 82.81 744 CYS A N 1
ATOM 5593 C CA . CYS A 1 744 ? 5.876 27.545 -16.447 1.00 82.81 744 CYS A CA 1
ATOM 5594 C C . CYS A 1 744 ? 5.921 27.369 -17.972 1.00 82.81 744 CYS A C 1
ATOM 5596 O O . CYS A 1 744 ? 7.030 27.326 -18.510 1.00 82.81 744 CYS A O 1
ATOM 5598 N N . ALA A 1 745 ? 4.784 27.258 -18.678 1.00 80.69 745 ALA A N 1
ATOM 5599 C CA . ALA A 1 745 ? 4.816 27.040 -20.128 1.00 80.69 745 ALA A CA 1
ATOM 5600 C C . ALA A 1 745 ? 5.574 28.167 -20.836 1.00 80.69 745 ALA A C 1
ATOM 5602 O O . ALA A 1 745 ? 5.307 29.353 -20.636 1.00 80.69 745 ALA A O 1
ATOM 5603 N N . GLY A 1 746 ? 6.548 27.780 -21.659 1.00 76.19 746 GLY A N 1
ATOM 5604 C CA . GLY A 1 746 ? 7.381 28.708 -22.425 1.00 76.19 746 GLY A CA 1
ATOM 5605 C C . GLY A 1 746 ? 8.409 29.506 -21.608 1.00 76.19 746 GLY A C 1
ATOM 5606 O O . GLY A 1 746 ? 9.193 30.243 -22.203 1.00 76.19 746 GLY A O 1
ATOM 5607 N N . SER A 1 747 ? 8.466 29.350 -20.277 1.00 83.50 747 SER A N 1
ATOM 5608 C CA . SER A 1 747 ? 9.408 30.062 -19.399 1.00 83.50 747 SER A CA 1
ATOM 5609 C C . SER A 1 747 ? 10.315 29.089 -18.647 1.00 83.50 747 SER A C 1
ATOM 5611 O O . SER A 1 747 ? 10.043 28.662 -17.522 1.00 83.50 747 SER A O 1
ATOM 5613 N N . SER A 1 748 ? 11.455 28.745 -19.242 1.00 78.62 748 SER A N 1
ATOM 5614 C CA . SER A 1 748 ? 12.432 27.876 -18.580 1.00 78.62 748 SER A CA 1
ATOM 5615 C C . SER A 1 748 ? 13.189 28.546 -17.426 1.00 78.62 748 SER A C 1
ATOM 5617 O O . SER A 1 748 ? 13.782 27.840 -16.612 1.00 78.62 748 SER A O 1
ATOM 5619 N N . ASP A 1 749 ? 13.111 29.874 -17.275 1.00 84.19 749 ASP A N 1
ATOM 5620 C CA . ASP A 1 749 ? 13.609 30.574 -16.081 1.00 84.19 749 ASP A CA 1
ATOM 5621 C C . ASP A 1 749 ? 12.711 30.290 -14.877 1.00 84.19 749 ASP A C 1
ATOM 5623 O O . ASP A 1 749 ? 13.212 30.024 -13.785 1.00 84.19 749 ASP A O 1
ATOM 5627 N N . THR A 1 750 ? 11.390 30.236 -15.080 1.00 88.44 750 THR A N 1
ATOM 5628 C CA . THR A 1 750 ? 10.436 29.865 -14.025 1.00 88.44 750 THR A CA 1
ATOM 5629 C C . THR A 1 750 ? 10.740 28.473 -13.486 1.00 88.44 750 THR A C 1
ATOM 5631 O O . THR A 1 750 ? 10.796 28.269 -12.275 1.00 88.44 750 THR A O 1
ATOM 5634 N N . TRP A 1 751 ? 11.024 27.522 -14.372 1.00 83.25 751 TRP A N 1
ATOM 5635 C CA . TRP A 1 751 ? 11.423 26.178 -13.972 1.00 83.25 751 TRP A CA 1
ATOM 5636 C C . TRP A 1 751 ? 12.721 26.144 -13.164 1.00 83.25 751 TRP A C 1
ATOM 5638 O O . TRP A 1 751 ? 12.786 25.461 -12.140 1.00 83.25 751 TRP A O 1
ATOM 5648 N N . ALA A 1 752 ? 13.749 26.878 -13.599 1.00 81.88 752 ALA A N 1
ATOM 5649 C CA . ALA A 1 752 ? 15.026 26.939 -12.894 1.00 81.88 752 ALA A CA 1
ATOM 5650 C C . ALA A 1 752 ? 14.868 27.535 -11.484 1.00 81.88 752 ALA A C 1
ATOM 5652 O O . ALA A 1 752 ? 15.436 27.010 -10.523 1.00 81.88 752 ALA A O 1
ATOM 5653 N N . VAL A 1 753 ? 14.045 28.579 -11.339 1.00 88.94 753 VAL A N 1
ATOM 5654 C CA . VAL A 1 753 ? 13.742 29.170 -10.030 1.00 88.94 753 VAL A CA 1
ATOM 5655 C C . VAL A 1 753 ? 12.944 28.201 -9.155 1.00 88.94 753 VAL A C 1
ATOM 5657 O O . VAL A 1 753 ? 13.309 27.992 -7.998 1.00 88.94 753 VAL A O 1
ATOM 5660 N N . ALA A 1 754 ? 11.901 27.557 -9.689 1.00 89.56 754 ALA A N 1
ATOM 5661 C CA . ALA A 1 754 ? 11.110 26.578 -8.941 1.00 89.56 754 ALA A CA 1
ATOM 5662 C C . ALA A 1 754 ? 11.989 25.429 -8.419 1.00 89.56 754 ALA A C 1
ATOM 5664 O O . ALA A 1 754 ? 11.906 25.064 -7.246 1.00 89.56 754 ALA A O 1
ATOM 5665 N N . ALA A 1 755 ? 12.888 24.915 -9.263 1.00 83.56 755 ALA A N 1
ATOM 5666 C CA . ALA A 1 755 ? 13.857 23.887 -8.900 1.00 83.56 755 ALA A CA 1
ATOM 5667 C C . ALA A 1 755 ? 14.784 24.324 -7.754 1.00 83.56 755 ALA A C 1
ATOM 5669 O O . ALA A 1 755 ? 15.019 23.552 -6.824 1.00 83.56 755 ALA A O 1
ATOM 5670 N N . ALA A 1 756 ? 15.287 25.561 -7.801 1.00 84.94 756 ALA A N 1
ATOM 5671 C CA . ALA A 1 756 ? 16.159 26.109 -6.765 1.00 84.94 756 ALA A CA 1
ATOM 5672 C C . ALA A 1 756 ? 15.432 26.304 -5.423 1.00 84.94 756 ALA A C 1
ATOM 5674 O O . ALA A 1 756 ? 16.031 26.119 -4.363 1.00 84.94 756 ALA A O 1
ATOM 5675 N N . LEU A 1 757 ? 14.142 26.653 -5.457 1.00 90.62 757 LEU A N 1
ATOM 5676 C CA . LEU A 1 757 ? 13.328 26.875 -4.261 1.00 90.62 757 LEU A CA 1
ATOM 5677 C C . LEU A 1 757 ? 12.822 25.568 -3.628 1.00 90.62 757 LEU A C 1
ATOM 5679 O O . LEU A 1 757 ? 12.681 25.501 -2.405 1.00 90.62 757 LEU A O 1
ATOM 5683 N N . LEU A 1 758 ? 12.573 24.526 -4.428 1.00 87.06 758 LEU A N 1
ATOM 5684 C CA . LEU A 1 758 ? 11.851 23.311 -4.030 1.00 87.06 758 LEU A CA 1
ATOM 5685 C C . LEU A 1 758 ? 12.349 22.670 -2.722 1.00 87.06 758 LEU A C 1
ATOM 5687 O O . LEU A 1 758 ? 11.537 22.288 -1.877 1.00 87.06 758 LEU A O 1
ATOM 5691 N N . GLY A 1 759 ? 13.667 22.586 -2.524 1.00 82.56 759 GLY A N 1
ATOM 5692 C CA . GLY A 1 759 ? 14.250 21.914 -1.358 1.00 82.56 759 GLY A CA 1
ATOM 5693 C C . GLY A 1 759 ? 13.964 22.600 -0.019 1.00 82.56 759 GLY A C 1
ATOM 5694 O O . GLY A 1 759 ? 13.954 21.931 1.017 1.00 82.56 759 GLY A O 1
ATOM 5695 N N . GLY A 1 760 ? 13.687 23.907 -0.028 1.00 86.50 760 GLY A N 1
ATOM 5696 C CA . GLY A 1 760 ? 13.442 24.713 1.172 1.00 86.50 760 GLY A CA 1
ATOM 5697 C C . GLY A 1 760 ? 12.086 25.414 1.212 1.00 86.50 760 GLY A C 1
ATOM 5698 O O . GLY A 1 760 ? 11.785 26.051 2.216 1.00 86.50 760 GLY A O 1
ATOM 5699 N N . PHE A 1 761 ? 11.272 25.321 0.157 1.00 92.00 761 PHE A N 1
ATOM 5700 C CA . PHE A 1 761 ? 10.046 26.105 0.047 1.00 92.00 761 PHE A CA 1
ATOM 5701 C C . PHE A 1 761 ? 8.952 25.601 1.013 1.00 92.00 761 PHE A C 1
ATOM 5703 O O . PHE A 1 761 ? 8.475 24.471 0.859 1.00 92.00 761 PHE A O 1
ATOM 5710 N N . PRO A 1 762 ? 8.528 26.411 2.006 1.00 91.00 762 PRO A N 1
ATOM 5711 C CA . PRO A 1 762 ? 7.584 25.973 3.036 1.00 91.00 762 PRO A CA 1
ATOM 5712 C C . PRO A 1 762 ? 6.117 26.031 2.583 1.00 91.00 762 PRO A C 1
ATOM 5714 O O . PRO A 1 762 ? 5.251 25.461 3.245 1.00 91.00 762 PRO A O 1
ATOM 5717 N N . GLY A 1 763 ? 5.828 26.745 1.490 1.00 94.38 763 GLY A N 1
ATOM 5718 C CA . GLY A 1 763 ? 4.474 26.942 0.975 1.00 94.38 763 GLY A CA 1
ATOM 5719 C C . GLY A 1 763 ? 3.925 25.735 0.216 1.00 94.38 763 GLY A C 1
ATOM 5720 O O . GLY A 1 763 ? 4.490 24.639 0.242 1.00 94.38 763 GLY A O 1
ATOM 5721 N N . THR A 1 764 ? 2.794 25.951 -0.447 1.00 95.06 764 THR A N 1
ATOM 5722 C CA . THR A 1 764 ? 2.114 24.947 -1.278 1.00 95.06 764 THR A CA 1
ATOM 5723 C C . THR A 1 764 ? 2.765 24.837 -2.660 1.00 95.06 764 THR A C 1
ATOM 5725 O O . THR A 1 764 ? 3.628 25.643 -3.015 1.00 95.06 764 THR A O 1
ATOM 5728 N N . VAL A 1 765 ? 2.379 23.839 -3.463 1.00 93.12 765 VAL A N 1
ATOM 5729 C CA . VAL A 1 765 ? 2.876 23.746 -4.847 1.00 93.12 765 VAL A CA 1
ATOM 5730 C C . VAL A 1 765 ? 2.424 24.948 -5.701 1.00 93.12 765 VAL A C 1
ATOM 5732 O O . VAL A 1 765 ? 3.290 25.518 -6.365 1.00 93.12 765 VAL A O 1
ATOM 5735 N N . PRO A 1 766 ? 1.158 25.420 -5.645 1.00 94.94 766 PRO A N 1
ATOM 5736 C CA . PRO A 1 766 ? 0.769 26.681 -6.285 1.00 94.94 766 PRO A CA 1
ATOM 5737 C C . PRO A 1 766 ? 1.625 27.878 -5.861 1.00 94.94 766 PRO A C 1
ATOM 5739 O O . PRO A 1 766 ? 2.077 28.638 -6.716 1.00 94.94 766 PRO A O 1
ATOM 5742 N N . ASP A 1 767 ? 1.901 28.022 -4.559 1.00 95.38 767 ASP A N 1
ATOM 5743 C CA . ASP A 1 767 ? 2.735 29.118 -4.049 1.00 95.38 767 ASP A CA 1
ATOM 5744 C C . ASP A 1 767 ? 4.157 29.047 -4.635 1.00 95.38 767 ASP A C 1
ATOM 5746 O O . ASP A 1 767 ? 4.713 30.069 -5.036 1.00 95.38 767 ASP A O 1
ATOM 5750 N N . LEU A 1 768 ? 4.740 27.843 -4.722 1.00 94.94 768 LEU A N 1
ATOM 5751 C CA . LEU A 1 768 ? 6.068 27.621 -5.305 1.00 94.94 768 LEU A CA 1
ATOM 5752 C C . LEU A 1 768 ? 6.103 28.064 -6.770 1.00 94.94 768 LEU A C 1
ATOM 5754 O O . LEU A 1 768 ? 7.009 28.797 -7.169 1.00 94.94 768 LEU A O 1
ATOM 5758 N N . LEU A 1 769 ? 5.118 27.628 -7.559 1.00 94.25 769 LEU A N 1
ATOM 5759 C CA . LEU A 1 769 ? 5.011 27.959 -8.980 1.00 94.25 769 LEU A CA 1
ATOM 5760 C C . LEU A 1 769 ? 4.779 29.460 -9.195 1.00 94.25 769 LEU A C 1
ATOM 5762 O O . LEU A 1 769 ? 5.423 30.063 -10.051 1.00 94.25 769 LEU A O 1
ATOM 5766 N N . GLY A 1 770 ? 3.916 30.080 -8.387 1.00 95.00 770 GLY A N 1
ATOM 5767 C CA . GLY A 1 770 ? 3.642 31.514 -8.442 1.00 95.00 770 GLY A CA 1
ATOM 5768 C C . GLY A 1 770 ? 4.869 32.365 -8.108 1.00 95.00 770 GLY A C 1
ATOM 5769 O O . GLY A 1 770 ? 5.202 33.285 -8.857 1.00 95.00 770 GLY A O 1
ATOM 5770 N N . VAL A 1 771 ? 5.587 32.033 -7.028 1.00 95.88 771 VAL A N 1
ATOM 5771 C CA . VAL A 1 771 ? 6.834 32.721 -6.644 1.00 95.88 771 VAL A CA 1
ATOM 5772 C C . VAL A 1 771 ? 7.905 32.542 -7.715 1.00 95.88 771 VAL A C 1
ATOM 5774 O O . VAL A 1 771 ? 8.582 33.507 -8.073 1.00 95.88 771 VAL A O 1
ATOM 5777 N N . ALA A 1 772 ? 8.040 31.335 -8.264 1.00 93.62 772 ALA A N 1
ATOM 5778 C CA . ALA A 1 772 ? 8.992 31.068 -9.329 1.00 93.62 772 ALA A CA 1
ATOM 5779 C C . ALA A 1 772 ? 8.670 31.851 -10.611 1.00 93.62 772 ALA A C 1
ATOM 5781 O O . ALA A 1 772 ? 9.576 32.403 -11.233 1.00 93.62 772 ALA A O 1
ATOM 5782 N N . ALA A 1 773 ? 7.391 31.947 -10.987 1.00 93.62 773 ALA A N 1
ATOM 5783 C CA . ALA A 1 773 ? 6.952 32.710 -12.152 1.00 93.62 773 ALA A CA 1
ATOM 5784 C C . ALA A 1 773 ? 7.224 34.210 -11.977 1.00 93.62 773 ALA A C 1
ATOM 5786 O O . ALA A 1 773 ? 7.777 34.842 -12.874 1.00 93.62 773 ALA A O 1
ATOM 5787 N N . ALA A 1 774 ? 6.913 34.763 -10.801 1.00 93.56 774 ALA A N 1
ATOM 5788 C CA . ALA A 1 774 ? 7.167 36.167 -10.488 1.00 93.56 774 ALA A CA 1
ATOM 5789 C C . ALA A 1 774 ? 8.666 36.507 -10.479 1.00 93.56 774 ALA A C 1
ATOM 5791 O O . ALA A 1 774 ? 9.065 37.544 -11.000 1.00 93.56 774 ALA A O 1
ATOM 5792 N N . ALA A 1 775 ? 9.502 35.629 -9.921 1.00 93.25 775 ALA A N 1
ATOM 5793 C CA . ALA A 1 775 ? 10.951 35.820 -9.874 1.00 93.25 775 ALA A CA 1
ATOM 5794 C C . ALA A 1 775 ? 11.633 35.672 -11.246 1.00 93.25 775 ALA A C 1
ATOM 5796 O O . ALA A 1 775 ? 12.692 36.254 -11.466 1.00 93.25 775 ALA A O 1
ATOM 5797 N N . ALA A 1 776 ? 11.039 34.896 -12.155 1.00 90.06 776 ALA A N 1
ATOM 5798 C CA . ALA A 1 776 ? 11.530 34.700 -13.516 1.00 90.06 776 ALA A CA 1
ATOM 5799 C C . ALA A 1 776 ? 11.027 35.752 -14.514 1.00 90.06 776 ALA A C 1
ATOM 5801 O O . ALA A 1 776 ? 11.562 35.842 -15.620 1.00 90.06 776 ALA A O 1
ATOM 5802 N N . ALA A 1 777 ? 10.005 36.538 -14.156 1.00 89.44 777 ALA A N 1
ATOM 5803 C CA . ALA A 1 777 ? 9.509 37.600 -15.016 1.00 89.44 777 ALA A CA 1
ATOM 5804 C C . ALA A 1 777 ? 10.657 38.586 -15.310 1.00 89.44 777 ALA A C 1
ATOM 5806 O O . ALA A 1 777 ? 11.282 39.084 -14.367 1.00 89.44 777 ALA A O 1
ATOM 5807 N N . PRO A 1 778 ? 10.971 38.871 -16.591 1.00 79.31 778 PRO A N 1
ATOM 5808 C CA . PRO A 1 778 ? 12.014 39.827 -16.926 1.00 79.31 778 PRO A CA 1
ATOM 5809 C C . PRO A 1 778 ? 11.670 41.141 -16.237 1.00 79.31 778 PRO A C 1
ATOM 5811 O O . PRO A 1 778 ? 10.544 41.621 -16.376 1.00 79.31 778 PRO A O 1
ATOM 5814 N N . ALA A 1 779 ? 12.616 41.690 -15.467 1.00 64.94 779 ALA A N 1
ATOM 5815 C CA . ALA A 1 779 ? 12.463 42.990 -14.828 1.00 64.94 779 ALA A CA 1
ATOM 5816 C C . ALA A 1 779 ? 12.098 43.988 -15.926 1.00 64.94 779 ALA A C 1
ATOM 5818 O O . ALA A 1 779 ? 12.956 44.368 -16.726 1.00 64.94 779 ALA A O 1
ATOM 5819 N N . ALA A 1 780 ? 10.806 44.296 -16.044 1.00 47.91 780 ALA A N 1
ATOM 5820 C CA . ALA A 1 780 ? 10.288 45.048 -17.166 1.00 47.91 780 ALA A CA 1
ATOM 5821 C C . ALA A 1 780 ? 11.086 46.348 -17.253 1.00 47.91 780 ALA A C 1
ATOM 5823 O O . ALA A 1 780 ? 11.221 47.081 -16.272 1.00 47.91 780 ALA A O 1
ATOM 5824 N N . ALA A 1 781 ? 11.707 46.547 -18.412 1.00 52.53 781 ALA A N 1
ATOM 5825 C CA . ALA A 1 781 ? 12.636 47.622 -18.675 1.00 52.53 781 ALA A CA 1
ATOM 5826 C C . ALA A 1 781 ? 12.062 48.970 -18.211 1.00 52.53 781 ALA A C 1
ATOM 5828 O O . ALA A 1 781 ? 11.060 49.442 -18.739 1.00 52.53 781 ALA A O 1
ATOM 5829 N N . GLY A 1 782 ? 12.739 49.598 -17.249 1.00 54.81 782 GLY A N 1
ATOM 5830 C CA . GLY A 1 782 ? 12.550 51.005 -16.919 1.00 54.81 782 GLY A CA 1
ATOM 5831 C C . GLY A 1 782 ? 11.631 51.281 -15.733 1.00 54.81 782 GLY A C 1
ATOM 5832 O O . GLY A 1 782 ? 10.460 51.595 -15.886 1.00 54.81 782 GLY A O 1
ATOM 5833 N N . THR A 1 783 ? 12.207 51.317 -14.538 1.00 49.25 783 THR A N 1
ATOM 5834 C CA . THR A 1 783 ? 12.103 52.477 -13.636 1.00 49.25 783 THR A CA 1
ATOM 5835 C C . THR A 1 783 ? 13.176 52.318 -12.562 1.00 49.25 783 THR A C 1
ATOM 5837 O O . THR A 1 783 ? 13.367 51.233 -12.023 1.00 49.25 783 THR A O 1
ATOM 5840 N N . GLY A 1 784 ? 13.943 53.379 -12.305 1.00 52.88 784 GLY A N 1
ATOM 5841 C CA . GLY A 1 784 ? 15.079 53.385 -11.380 1.00 52.88 784 GLY A CA 1
ATOM 5842 C C . GLY A 1 784 ? 14.677 53.229 -9.912 1.00 52.88 784 GLY A C 1
ATOM 5843 O O . GLY A 1 784 ? 14.810 54.170 -9.137 1.00 52.88 784 GLY A O 1
ATOM 5844 N N . ALA A 1 785 ? 14.203 52.048 -9.524 1.00 50.66 785 ALA A N 1
ATOM 5845 C CA . ALA A 1 785 ? 14.001 51.662 -8.136 1.00 50.66 785 ALA A CA 1
ATOM 5846 C C . ALA A 1 785 ? 15.206 50.843 -7.647 1.00 50.66 785 ALA A C 1
ATOM 5848 O O . ALA A 1 785 ? 15.667 49.915 -8.311 1.00 50.66 785 ALA A O 1
ATOM 5849 N N . ALA A 1 786 ? 15.740 51.237 -6.491 1.00 51.22 786 ALA A N 1
ATOM 5850 C CA . ALA A 1 786 ? 16.919 50.648 -5.868 1.00 51.22 786 ALA A CA 1
ATOM 5851 C C . ALA A 1 786 ? 16.774 49.124 -5.647 1.00 51.22 786 ALA A C 1
ATOM 5853 O O . ALA A 1 786 ? 15.673 48.649 -5.364 1.00 51.22 786 ALA A O 1
ATOM 5854 N N . PRO A 1 787 ? 17.874 48.350 -5.731 1.00 50.66 787 PRO A N 1
ATOM 5855 C CA . PRO A 1 787 ? 17.835 46.897 -5.604 1.00 50.66 787 PRO A CA 1
ATOM 5856 C C . PRO A 1 787 ? 17.278 46.469 -4.241 1.00 50.66 787 PRO A C 1
ATOM 5858 O O . PRO A 1 787 ? 17.807 46.847 -3.191 1.00 50.66 787 PRO A O 1
ATOM 5861 N N . VAL A 1 788 ? 16.241 45.627 -4.262 1.00 48.72 788 VAL A N 1
ATOM 5862 C CA . VAL A 1 788 ? 15.765 44.899 -3.081 1.00 48.72 788 VAL A CA 1
ATOM 5863 C C . VAL A 1 788 ? 16.890 43.965 -2.643 1.00 48.72 788 VAL A C 1
ATOM 5865 O O . VAL A 1 788 ? 17.190 42.969 -3.301 1.00 48.72 788 VAL A O 1
ATOM 5868 N N . ARG A 1 789 ? 17.559 44.310 -1.538 1.00 42.56 789 ARG A N 1
ATOM 5869 C CA . ARG A 1 789 ? 18.517 43.411 -0.891 1.00 42.56 789 ARG A CA 1
ATOM 5870 C C . ARG A 1 789 ? 17.763 42.160 -0.424 1.00 42.56 789 ARG A C 1
ATOM 5872 O O . ARG A 1 789 ? 16.770 42.318 0.286 1.00 42.56 789 ARG A O 1
ATOM 5879 N N . PRO A 1 790 ? 18.229 40.942 -0.753 1.00 41.00 790 PRO A N 1
ATOM 5880 C CA . PRO A 1 790 ? 17.676 39.739 -0.153 1.00 41.00 790 PRO A CA 1
ATOM 5881 C C . PRO A 1 790 ? 17.808 39.848 1.368 1.00 41.00 790 PRO A C 1
ATOM 5883 O O . PRO A 1 790 ? 18.857 40.256 1.880 1.00 41.00 790 PRO A O 1
ATOM 5886 N N . ALA A 1 791 ? 16.724 39.532 2.079 1.00 40.06 791 ALA A N 1
ATOM 5887 C CA . ALA A 1 791 ? 16.721 39.486 3.531 1.00 40.06 791 ALA A CA 1
ATOM 5888 C C . ALA A 1 791 ? 17.871 38.581 3.988 1.00 40.06 791 ALA A C 1
ATOM 5890 O O . ALA A 1 791 ? 17.961 37.419 3.585 1.00 40.06 791 ALA A O 1
ATOM 5891 N N . ARG A 1 792 ? 18.789 39.140 4.786 1.00 38.03 792 ARG A N 1
ATOM 5892 C CA . ARG A 1 792 ? 19.827 38.356 5.457 1.00 38.03 792 ARG A CA 1
ATOM 5893 C C . ARG A 1 792 ? 19.128 37.225 6.221 1.00 38.03 792 ARG A C 1
ATOM 5895 O O . ARG A 1 792 ? 18.139 37.518 6.895 1.00 38.03 792 ARG A O 1
ATOM 5902 N N . PRO A 1 793 ? 19.623 35.977 6.153 1.00 40.03 793 PRO A N 1
ATOM 5903 C CA . PRO A 1 793 ? 19.151 34.947 7.062 1.00 40.03 793 PRO A CA 1
ATOM 5904 C C . PRO A 1 793 ? 19.330 35.479 8.485 1.00 40.03 793 PRO A C 1
ATOM 5906 O O . PRO A 1 793 ? 20.398 35.999 8.824 1.00 40.03 793 PRO A O 1
ATOM 5909 N N . VAL A 1 794 ? 18.252 35.430 9.268 1.00 44.66 794 VAL A N 1
ATOM 5910 C CA . VAL A 1 794 ? 18.282 35.723 10.700 1.00 44.66 794 VAL A CA 1
ATOM 5911 C C . VAL A 1 794 ? 19.284 34.742 11.289 1.00 44.66 794 VAL A C 1
ATOM 5913 O O . VAL A 1 794 ? 19.044 33.539 11.299 1.00 44.66 794 VAL A O 1
ATOM 5916 N N . GLY A 1 795 ? 20.463 35.248 11.644 1.00 39.81 795 GLY A N 1
ATOM 5917 C CA . GLY A 1 795 ? 21.448 34.460 12.357 1.00 39.81 795 GLY A CA 1
ATOM 5918 C C . GLY A 1 795 ? 20.865 34.102 13.712 1.00 39.81 795 GLY A C 1
ATOM 5919 O O . GLY A 1 795 ? 20.401 34.996 14.422 1.00 39.81 795 GLY A O 1
ATOM 5920 N N . ASP A 1 796 ? 20.901 32.814 14.040 1.00 49.94 796 ASP A N 1
ATOM 5921 C CA . ASP A 1 796 ? 20.746 32.322 15.402 1.00 49.94 796 ASP A CA 1
ATOM 5922 C C . ASP A 1 796 ? 21.729 33.082 16.298 1.00 49.94 796 ASP A C 1
ATOM 5924 O O . ASP A 1 796 ? 22.945 32.883 16.253 1.00 49.94 796 ASP A O 1
ATOM 5928 N N . GLY A 1 797 ? 21.192 34.026 17.062 1.00 43.31 797 GLY A N 1
ATOM 5929 C CA . GLY A 1 797 ? 21.908 34.783 18.067 1.00 43.31 797 GLY A CA 1
ATOM 5930 C C . GLY A 1 797 ? 21.217 34.590 19.402 1.00 43.31 797 GLY A C 1
ATOM 5931 O O . GLY A 1 797 ? 20.157 35.168 19.620 1.00 43.31 797 GLY A O 1
ATOM 5932 N N . GLY A 1 798 ? 21.847 33.822 20.291 1.00 47.81 798 GLY A N 1
ATOM 5933 C CA . GLY A 1 798 ? 21.533 33.834 21.719 1.00 47.81 798 GLY A CA 1
ATOM 5934 C C . GLY A 1 798 ? 21.511 32.459 22.371 1.00 47.81 798 GLY A C 1
ATOM 5935 O O . GLY A 1 798 ? 20.527 31.743 22.244 1.00 47.81 798 GLY A O 1
ATOM 5936 N N . THR A 1 799 ? 22.632 32.156 23.035 1.00 40.94 799 THR A N 1
ATOM 5937 C CA . THR A 1 799 ? 22.777 31.475 24.342 1.00 40.94 799 THR A CA 1
ATOM 5938 C C . THR A 1 799 ? 21.524 31.012 25.066 1.00 40.94 799 THR A C 1
ATOM 5940 O O . THR A 1 799 ? 20.634 31.872 25.262 1.00 40.94 799 THR A O 1
#

pLDDT: mean 80.6, std 12.65, range [38.03, 97.0]

Nearest PDB structures (foldseek):
  8fo2-assembly1_E  TM=1.500E-01  e=3.891E-01  Homo sapiens

Foldseek 3Di:
DDPLLLLLQLLCLLADLVLLLLQLVPDDPVSLLSNLQPNAEHHPSNLVNCLPPNDLSSLLSNLNRLRHAQVSLLSSCPRPRLNSVLSSLPHPRHALVSNLVQLQDVPRRPSLVCSLLVDQEQLSSLQSQCPHPPVVSVVSSQVRDADDVRDQQDQALVSLLVRQQVLDDDDPVSLSSLRSSVSNHPLVPDDPVRLVVNLVSCVVPPGDLSNLLSLLLDPSRALVSLLSSLLDPDQPLSSLSSVLSNCSSVNDALLCLQAFRWQLLSSLQSLVCNVVPPVPSHDVVSNVVNLVNLLCCQPPLQNQALQLLLLLLVCSVVRGGGHSSVSSVRSVVCSVPPVPDDDDQDDPPDRGLDGSSLSSVVSHDLNNLLSNLVNDDLRRLLVSLQRPPVVDDDLSNLVSSPVPDDLVSLLSSLQRPQDPPVSLLSLLLVLDQSNLLSLLLHPPRPLLSLLSSQLQAHSHPPDGDGRARDPSSVVSLQVVLVVDLVSLLSQLNHLPLVSLLVSLQVVVPSDALLSNLSSLLSCLVVVNPVSSLVQLDVVHSHDVVSSVLQVPQDAQPDPPPPDDVPGDDNVRSSVSNNVSSVVVNLVLVVVCQQPHPPPVNPRQLSDPVRPVVSLLVSLLVQRGDLNSLQSLLQDLPNDLSSLLSCLVRYPNDLRSLLSSLVNALSSVLSSQLVPPPPPDPPPPDPCVVSLCSNLVCCVVVSDPLVSSQQRGWPQSSSSVNCSVCVPSNVVVSVVSSVLCCVQPNPQSQLSVQLSVCNVPRGGGNSVSSVVSSVVSPPPPPDDPDDDDDPPDPPPPDDD

Radius of gyration: 34.41 Å; Cα contacts (8 Å, |Δi|>4): 1153; chains: 1; bounding box: 77×87×104 Å

Solvent-accessible surface area (backbone atoms on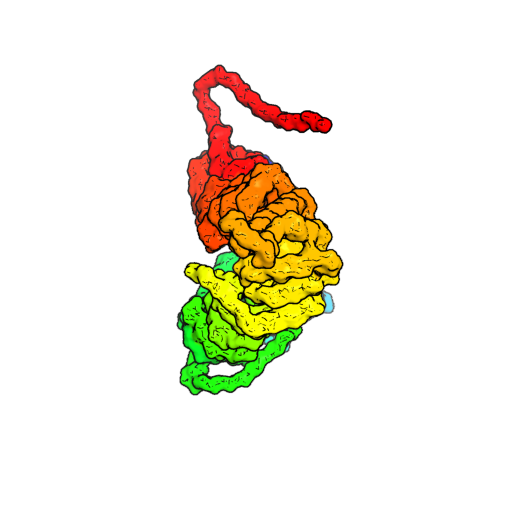ly — not comparable to full-atom values): 43246 Å² total; per-residue (Å²): 132,60,72,56,33,41,53,43,36,40,56,56,62,52,47,53,54,66,56,40,56,56,27,56,80,74,48,53,69,69,54,50,35,39,30,42,34,62,25,52,61,66,39,73,40,56,42,52,38,39,55,75,72,45,52,72,68,42,37,39,22,35,38,62,16,90,48,47,49,61,69,51,45,54,52,40,52,72,36,99,42,39,68,26,29,35,40,31,58,72,28,89,70,52,53,54,67,60,43,32,58,58,57,60,38,85,80,60,48,62,50,42,51,50,50,51,74,71,49,72,76,50,40,66,65,32,15,33,28,55,80,34,84,48,65,70,51,16,52,52,22,56,76,48,50,61,39,90,92,65,40,71,76,65,89,45,45,66,54,50,48,57,58,42,52,73,45,81,59,98,50,82,64,33,39,58,45,31,44,18,53,54,22,58,44,68,62,81,77,55,54,71,67,45,50,49,50,38,45,52,50,40,74,75,46,77,58,46,52,44,38,39,21,46,48,25,47,33,89,69,41,50,50,73,46,42,41,55,56,51,54,55,89,52,95,78,64,42,43,22,55,27,50,33,29,16,51,71,48,62,40,37,51,42,62,51,51,53,56,64,27,42,26,31,42,58,49,34,34,27,50,50,50,26,53,77,77,28,65,88,60,39,53,68,66,47,52,54,43,35,52,46,53,48,27,49,43,32,48,75,56,53,45,45,49,27,53,27,49,38,32,38,53,54,42,50,69,58,74,36,63,48,15,40,62,55,47,32,52,50,10,44,55,40,26,75,74,37,86,72,71,84,85,73,82,77,81,76,88,80,88,65,79,62,49,29,67,64,51,54,54,75,34,43,48,77,83,19,35,57,20,44,49,68,38,48,49,76,64,55,48,42,53,54,38,57,48,72,51,94,84,53,75,52,72,62,43,50,48,36,44,54,76,69,34,53,48,74,45,44,34,48,32,56,64,54,40,78,79,52,68,67,61,57,50,55,60,53,30,63,66,43,51,57,53,48,23,35,50,69,68,39,74,84,66,56,67,67,62,51,42,46,52,38,47,15,55,44,55,38,87,93,50,80,66,67,43,76,74,34,70,65,26,51,49,51,49,52,62,43,45,74,74,36,54,86,43,30,60,43,39,21,47,33,81,49,61,65,54,21,50,50,32,47,62,61,16,71,89,49,48,26,64,41,31,51,48,47,21,44,50,45,28,43,77,70,70,37,54,65,56,48,52,58,40,27,38,92,92,34,48,48,50,69,67,60,18,49,54,57,65,69,38,69,67,46,68,62,89,83,54,84,81,54,96,83,60,59,50,75,65,51,26,52,49,49,46,50,52,52,49,56,52,49,49,51,54,49,44,54,49,41,46,60,71,27,60,85,51,88,49,63,36,46,90,76,42,95,79,54,64,57,70,59,52,40,53,39,29,68,67,50,50,56,36,64,68,43,50,40,55,51,34,70,41,92,83,59,50,57,68,45,39,33,36,34,64,70,43,36,80,5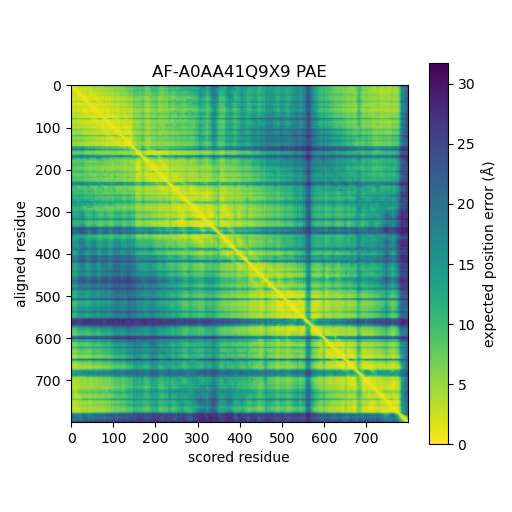8,52,85,72,29,43,39,48,26,22,67,74,32,43,69,14,31,54,53,36,32,54,57,38,66,81,65,69,71,90,83,61,88,54,86,62,49,66,54,67,43,34,70,56,49,29,38,74,74,62,49,39,50,53,66,50,47,47,69,48,14,14,26,22,50,45,44,43,47,51,44,62,77,38,48,79,89,30,46,70,35,51,57,52,49,33,54,49,46,50,72,51,32,60,96,34,41,53,16,46,54,42,32,55,71,40,42,81,74,41,68,47,22,43,63,53,44,43,52,52,14,29,63,71,43,48,73,80,70,87,84,71,99,68,80,83,82,72,77,81,72,78,82,70,93,79,79,136

Sequence (799 aa):
MTRADQELAAFLAYASAEDTAATLPRLSTATRLGLLRYGGTPSPALAAWATGHGTPDEHAALARNSAAGRDTLARLAAVADGPAQALVYVHPQTTAGLRRTMLDADPLPAALRDLVLGTPRSRRVLGPALSCRHPELAAHARAHIRGPGGSTPAETPRELYEWLSRTSGDSARSRRRARGRLAAFPVHTWGADAWAELTALHSAGLLDERACTALVELPECPLPTALALVRTRMPDGGTGYVVAAGLRAGTFTARELVRETPYAAHLLRTLETAERAYENEIRPHDLAEIHRELTDLAHRDIGAEPAVWRALLELLHDEFTGPLPELAAAARRLAETAPRVPRRPWPVPGESSSSPFAHLLRFADQAAVPGIVAALDPHDLAEFAHYEVPHGPTDAMTDAFLDRAGPALAELFLHRQWFRGNVLHQVVRRDDPDLNAALVTGRGIPAAAWIAIASGRPHTPGRSTPVPLAAGTAAALRDRVGDKIGNLRFAVRTRDPDLISEALHLADPGLSPGHQVIGCRRLLELGRADDVRALARPHGPLDPLLATRIRNTPAAADPAAPTDPATPTASTASTALAETLARTERDLLRHELAHGAHDQTGGLLDDEDLPWAEVAAAVRRAELPWQVAFALARRPDLPPDVAVAMLEHGAPDAYAAPTLAQSSRPAALTALRRLPAVPAVNAVGPLEESRAWPLHCVAEGLISAAELYAQGRPARSVLLLGRAFPDRLAGLRAILGAEISRHCAGSSDTWAVAAALLGGFPGTVPDLLGVAAAAAAPAAAGTGAAPVRPARPVGDGGT

Organism: NCBI:txid2908204

Mean predicted aligned error: 11.58 Å